Protein 3DCP (pdb70)

Foldseek 3Di:
DEAAAEEALQQLPFPNAHPLLVVLLLVVPHAEYEYAFADQDDPVLVFDDFDCCCRVRRGHVCVVVQLVSCVSCVVCVVRHRYWYHHAYEDDVPPLVVLLVVCVVCLVSGDAYHYDYAWDAFDRGIFGLPPDPVRNVRTAQVRQPHLLSSLVRLLVSVLCLLVDDSDPSRHQEELSRSSQLQAVVRPHAPPCNDPVNVSLLVSLVSSLVSLGAYEFEPCQCVRPRHNATRVHLVSLVSNVVSVHHYGYHQNHSYSVSRPPCVVVVVVSND/DEAAAEEALQQLPFPNAHPLLVVLLLVVPHAEYEYAFADQDDPVLVFDDFDCCCPVRGGHVCVVVQLVSVVSQVVCVVRHHYWYYHAYEDDVPCLVVLLVVCVVCLVSGDAYHYDHAWDAFDRGIFGLPPDPVSNCHTAQVRQPHLLSSLVRLLVSLLCLLVDDSDPSRHQEELSRSSQLQVPVRPHAVVVCDPVNCSLLVSLVSSVVSLGAYEFEPPLCPRVRRNATRVHPVSVVSSVVSVGHYHYHQNYSYSVSRPPCCVVPD/DEAAAEEALQQLPFPNAHPLLVVLLLVVPHAEYEYAFADADDPVLVFADFDCCCNVRVGHVCVVVQLVSVVSQVVCVVRHHYWYHHAYEDDVPVLVVLLVVCVVCLVSGDAYHYDHQWDAFPRGIFGLPPDPVSNCRTHQVRLPHLVSSLVRLLVSLLCLLVDPSDPSRHQEELSRSSQLQQQVRPHAVVPCDPVNVSLLVSLVSSVVVLGAYEFEPCSCVRPRHNATRVHPVSVVVSVVSVHHYHYHQNYSYSVSRPPPVVVD

Radius of gyration: 31.78 Å; Cα contacts (8 Å, |Δi|>4): 1553; chains: 3; bounding box: 77×90×57 Å

Nearest PDB structures (foldseek):
  3dcp-assembly2_B  TM=1.002E+00  e=7.958E-55  Listeria monocytogenes serotype 4b str. H7858
  2yxo-assembly1_B  TM=8.739E-01  e=1.696E-14  Thermus thermophilus
  4gyf-assembly1_A  TM=7.863E-01  e=5.001E-09  Lactococcus lactis subsp. lactis Il1403
  1pb0-assembly1_A  TM=6.782E-01  e=8.175E-05  Escherichia coli
  1vli-assembly1_A  TM=2.500E-01  e=3.550E-01  Bacillus subtilis

Solvent-accessible surface area: 33094 Å² total

CATH classification: 3.20.20.140

Structure (mmCIF, N/CA/C/O backbone):
data_3DCP
#
_entry.id   3DCP
#
_cell.length_a   191.278
_cell.length_b   191.278
_cell.length_c   48.051
_cell.angle_alpha   90.00
_cell.angle_beta   90.00
_cell.angle_gamma   120.00
#
_symmetry.space_group_name_H-M   'P 64'
#
loop_
_entity.id
_entity.type
_entity.pdbx_description
1 polymer Histidinol-phosphatase
2 non-polymer 'ZINC ION'
3 non-polymer 'FE (III) ION'
4 water water
#
loop_
_atom_site.group_PDB
_atom_site.id
_atom_site.type_symbol
_atom_site.label_atom_id
_atom_site.label_alt_id
_atom_site.label_comp_id
_atom_site.label_asym_id
_atom_site.label_entity_id
_atom_site.label_seq_id
_atom_site.pdbx_PDB_ins_code
_atom_site.Cartn_x
_atom_site.Cartn_y
_atom_site.Cartn_z
_atom_site.occupancy
_atom_site.B_iso_or_equiv
_atom_site.auth_seq_id
_atom_site.auth_comp_id
_atom_site.auth_asym_id
_atom_site.auth_atom_id
_atom_site.pdbx_PDB_model_num
ATOM 6 N N . LYS A 1 2 ? -43.418 57.657 38.596 1.00 34.84 2 LYS A N 1
ATOM 7 C CA . LYS A 1 2 ? -43.956 58.939 38.166 1.00 32.15 2 LYS A CA 1
ATOM 8 C C . LYS A 1 2 ? -45.432 58.763 37.827 1.00 29.78 2 LYS A C 1
ATOM 9 O O . LYS A 1 2 ? -45.783 58.072 36.873 1.00 28.95 2 LYS A O 1
ATOM 15 N N . ARG A 1 3 ? -46.294 59.397 38.614 1.00 27.55 3 ARG A N 1
ATOM 16 C CA . ARG A 1 3 ? -47.737 59.274 38.428 1.00 24.76 3 ARG A CA 1
ATOM 17 C C . ARG A 1 3 ? -48.481 60.606 38.323 1.00 23.58 3 ARG A C 1
ATOM 18 O O . ARG A 1 3 ? -48.152 61.564 39.027 1.00 23.54 3 ARG A O 1
ATOM 26 N N . ASP A 1 4 ? -49.489 60.651 37.453 1.00 21.36 4 ASP A N 1
ATOM 27 C CA . ASP A 1 4 ? -50.349 61.833 37.297 1.00 21.21 4 ASP A CA 1
ATOM 28 C C . ASP A 1 4 ? -51.779 61.354 37.579 1.00 20.57 4 ASP A C 1
ATOM 29 O O . ASP A 1 4 ? -52.336 60.529 36.850 1.00 20.68 4 ASP A O 1
ATOM 34 N N . GLY A 1 5 ? -52.367 61.850 38.657 1.00 20.40 5 GLY A N 1
ATOM 35 C CA . GLY A 1 5 ? -53.705 61.409 39.010 1.00 20.01 5 GLY A CA 1
ATOM 36 C C . GLY A 1 5 ? -54.821 62.363 38.638 1.00 20.02 5 GLY A C 1
ATOM 37 O O . GLY A 1 5 ? -55.908 62.305 39.214 1.00 20.91 5 GLY A O 1
ATOM 38 N N . HIS A 1 6 ? -54.584 63.237 37.669 1.00 19.73 6 HIS A N 1
ATOM 39 C CA . HIS A 1 6 ? -55.624 64.189 37.311 1.00 18.82 6 HIS A CA 1
ATOM 40 C C . HIS A 1 6 ? -55.457 64.720 35.893 1.00 19.13 6 HIS A C 1
ATOM 41 O O . HIS A 1 6 ? -54.725 65.681 35.662 1.00 18.07 6 HIS A O 1
ATOM 48 N N . THR A 1 7 ? -56.126 64.079 34.935 1.00 18.69 7 THR A N 1
ATOM 49 C CA . THR A 1 7 ? -56.060 64.524 33.544 1.00 19.68 7 THR A CA 1
ATOM 50 C C . THR A 1 7 ? -57.433 64.486 32.878 1.00 19.99 7 THR A C 1
ATOM 51 O O . THR A 1 7 ? -58.336 63.776 33.321 1.00 19.96 7 THR A O 1
ATOM 55 N N . HIS A 1 8 ? -57.578 65.246 31.801 1.00 20.50 8 HIS A N 1
ATOM 56 C CA . HIS A 1 8 ? -58.843 65.320 31.089 1.00 21.17 8 HIS A CA 1
ATOM 57 C C . HIS A 1 8 ? -58.718 64.908 29.625 1.00 21.62 8 HIS A C 1
ATOM 58 O O . HIS A 1 8 ? -57.622 64.609 29.152 1.00 20.75 8 HIS A O 1
ATOM 65 N N . THR A 1 9 ? -59.844 64.889 28.914 1.00 22.45 9 THR A N 1
ATOM 66 C CA . THR A 1 9 ? -59.865 64.419 27.533 1.00 23.50 9 THR A CA 1
ATOM 67 C C . THR A 1 9 ? -60.677 65.284 26.581 1.00 24.81 9 THR A C 1
ATOM 68 O O . THR A 1 9 ? -61.152 66.362 26.940 1.00 25.56 9 THR A O 1
ATOM 72 N N . GLU A 1 10 ? -60.854 64.776 25.363 1.00 25.86 10 GLU A N 1
ATOM 73 C CA . GLU A 1 10 ? -61.629 65.464 24.341 1.00 26.95 10 GLU A CA 1
ATOM 74 C C . GLU A 1 10 ? -63.112 65.482 24.720 1.00 27.63 10 GLU A C 1
ATOM 75 O O . GLU A 1 10 ? -63.914 66.177 24.093 1.00 27.20 10 GLU A O 1
ATOM 81 N N . PHE A 1 11 ? -63.469 64.710 25.743 1.00 28.15 11 PHE A N 1
ATOM 82 C CA . PHE A 1 11 ? -64.850 64.645 26.213 1.00 29.40 11 PHE A CA 1
ATOM 83 C C . PHE A 1 11 ? -65.169 65.811 27.149 1.00 30.59 11 PHE A C 1
ATOM 84 O O . PHE A 1 11 ? -66.269 65.897 27.691 1.00 31.46 11 PHE A O 1
ATOM 92 N N . CYS A 1 12 ? -64.198 66.702 27.336 1.00 30.83 12 CYS A N 1
ATOM 93 C CA . CYS A 1 12 ? -64.377 67.876 28.183 1.00 30.91 12 CYS A CA 1
ATOM 94 C C . CYS A 1 12 ? -64.749 69.059 27.296 1.00 30.93 12 CYS A C 1
ATOM 95 O O . CYS A 1 12 ? -63.955 69.504 26.473 1.00 30.92 12 CYS A O 1
ATOM 98 N N . PRO A 1 13 ? -65.964 69.596 27.467 1.00 31.17 13 PRO A N 1
ATOM 99 C CA . PRO A 1 13 ? -66.439 70.729 26.666 1.00 31.95 13 PRO A CA 1
ATOM 100 C C . PRO A 1 13 ? -65.546 71.967 26.680 1.00 32.57 13 PRO A C 1
ATOM 101 O O . PRO A 1 13 ? -65.465 72.678 25.685 1.00 33.04 13 PRO A O 1
ATOM 105 N N . HIS A 1 14 ? -64.881 72.231 27.800 1.00 33.02 14 HIS A N 1
ATOM 106 C CA . HIS A 1 14 ? -64.017 73.403 27.884 1.00 33.81 14 HIS A CA 1
ATOM 107 C C . HIS A 1 14 ? -62.537 73.078 27.732 1.00 34.20 14 HIS A C 1
ATOM 108 O O . HIS A 1 14 ? -61.681 73.927 27.991 1.00 33.50 14 HIS A O 1
ATOM 115 N N . GLY A 1 15 ? -62.232 71.846 27.335 1.00 33.93 15 GLY A N 1
ATOM 116 C CA . GLY A 1 15 ? -60.844 71.474 27.143 1.00 34.73 15 GLY A CA 1
ATOM 117 C C . GLY A 1 15 ? -60.325 71.976 25.808 1.00 35.34 15 GLY A C 1
ATOM 118 O O . GLY A 1 15 ? -61.019 72.691 25.084 1.00 35.68 15 GLY A O 1
ATOM 119 N N . THR A 1 16 ? -59.106 71.586 25.473 1.00 34.96 16 THR A N 1
ATOM 120 C CA . THR A 1 16 ? -58.490 71.992 24.222 1.00 35.46 16 THR A CA 1
ATOM 121 C C . THR A 1 16 ? -58.976 71.086 23.093 1.00 35.25 16 THR A C 1
ATOM 122 O O . THR A 1 16 ? -58.700 71.327 21.915 1.00 34.96 16 THR A O 1
ATOM 126 N N . HIS A 1 17 ? -59.697 70.038 23.474 1.00 34.98 17 HIS A N 1
ATOM 127 C CA . HIS A 1 17 ? -60.223 69.050 22.539 1.00 34.90 17 HIS A CA 1
ATOM 128 C C . HIS A 1 17 ? -59.154 68.156 21.921 1.00 34.06 17 HIS A C 1
ATOM 129 O O . HIS A 1 17 ? -59.437 67.406 20.985 1.00 34.16 17 HIS A O 1
ATOM 136 N N . ASP A 1 18 ? -57.927 68.229 22.438 1.00 32.37 18 ASP A N 1
ATOM 137 C CA . ASP A 1 18 ? -56.877 67.346 21.942 1.00 31.29 18 ASP A CA 1
ATOM 138 C C . ASP A 1 18 ? -57.343 65.923 22.234 1.00 30.50 18 ASP A C 1
ATOM 139 O O . ASP A 1 18 ? -58.133 65.692 23.152 1.00 30.14 18 ASP A O 1
ATOM 144 N N . ASP A 1 19 ? -56.835 64.969 21.468 1.00 29.97 19 ASP A N 1
ATOM 145 C CA . ASP A 1 19 ? -57.203 63.582 21.671 1.00 29.68 19 ASP A CA 1
ATOM 146 C C . ASP A 1 19 ? -56.405 63.016 22.842 1.00 28.58 19 ASP A C 1
ATOM 147 O O . ASP A 1 19 ? -55.196 63.227 22.944 1.00 28.17 19 ASP A O 1
ATOM 152 N N . VAL A 1 20 ? -57.092 62.296 23.722 1.00 27.29 20 VAL A N 1
ATOM 153 C CA . VAL A 1 20 ? -56.456 61.686 24.882 1.00 26.40 20 VAL A CA 1
ATOM 154 C C . VAL A 1 20 ? -55.247 60.844 24.486 1.00 26.04 20 VAL A C 1
ATOM 155 O O . VAL A 1 20 ? -54.262 60.773 25.223 1.00 24.98 20 VAL A O 1
ATOM 159 N N . GLU A 1 21 ? -55.316 60.205 23.324 1.00 25.64 21 GLU A N 1
ATOM 160 C CA . GLU A 1 21 ? -54.213 59.360 22.888 1.00 26.27 21 GLU A CA 1
ATOM 161 C C . GLU A 1 21 ? -52.922 60.148 22.729 1.00 25.89 21 GLU A C 1
ATOM 162 O O . GLU A 1 21 ? -51.849 59.673 23.086 1.00 24.75 21 GLU A O 1
ATOM 168 N N . GLU A 1 22 ? -53.033 61.359 22.199 1.00 26.58 22 GLU A N 1
ATOM 169 C CA . GLU A 1 22 ? -51.871 62.211 21.998 1.00 27.45 22 GLU A CA 1
ATOM 170 C C . GLU A 1 22 ? -51.333 62.659 23.354 1.00 26.54 22 GLU A C 1
ATOM 171 O O . GLU A 1 22 ? -50.129 62.878 23.521 1.00 25.22 22 GLU A O 1
ATOM 185 N N . VAL A 1 24 ? -51.592 60.800 26.090 1.00 24.57 24 VAL A N 1
ATOM 186 C CA . VAL A 1 24 ? -50.955 59.615 26.658 1.00 24.14 24 VAL A CA 1
ATOM 187 C C . VAL A 1 24 ? -49.558 59.408 26.071 1.00 24.13 24 VAL A C 1
ATOM 188 O O . VAL A 1 24 ? -48.620 59.057 26.792 1.00 23.58 24 VAL A O 1
ATOM 192 N N . LEU A 1 25 ? -49.417 59.620 24.765 1.00 23.82 25 LEU A N 1
ATOM 193 C CA . LEU A 1 25 ? -48.119 59.462 24.117 1.00 23.95 25 LEU A CA 1
ATOM 194 C C . LEU A 1 25 ? -47.120 60.454 24.708 1.00 24.01 25 LEU A C 1
ATOM 195 O O . LEU A 1 25 ? -45.952 60.122 24.938 1.00 24.46 25 LEU A O 1
ATOM 200 N N . LYS A 1 26 ? -47.584 61.672 24.967 1.00 24.19 26 LYS A N 1
ATOM 201 C CA . LYS A 1 26 ? -46.726 62.691 25.561 1.00 24.43 26 LYS A CA 1
ATOM 202 C C . LYS A 1 26 ? -46.343 62.284 26.982 1.00 24.04 26 LYS A C 1
ATOM 203 O O . LYS A 1 26 ? -45.199 62.469 27.401 1.00 25.04 26 LYS A O 1
ATOM 209 N N . ALA A 1 27 ? -47.298 61.735 27.728 1.00 23.91 27 ALA A N 1
ATOM 210 C CA . ALA A 1 27 ? -47.005 61.303 29.089 1.00 24.24 27 ALA A CA 1
ATOM 211 C C . ALA A 1 27 ? -45.944 60.205 29.074 1.00 24.98 27 ALA A C 1
ATOM 212 O O . ALA A 1 27 ? -45.070 60.164 29.937 1.00 24.85 27 ALA A O 1
ATOM 214 N N . ILE A 1 28 ? -46.030 59.305 28.100 1.00 26.29 28 ILE A N 1
ATOM 215 C CA . ILE A 1 28 ? -45.051 58.230 27.996 1.00 27.14 28 ILE A CA 1
ATOM 216 C C . ILE A 1 28 ? -43.690 58.839 27.668 1.00 28.52 28 ILE A C 1
ATOM 217 O O . ILE A 1 28 ? -42.675 58.450 28.233 1.00 28.52 28 ILE A O 1
ATOM 222 N N . GLU A 1 29 ? -43.683 59.811 26.765 1.00 30.20 29 GLU A N 1
ATOM 223 C CA . GLU A 1 29 ? -42.453 60.496 26.384 1.00 32.05 29 GLU A CA 1
ATOM 224 C C . GLU A 1 29 ? -41.795 61.097 27.628 1.00 32.33 29 GLU A C 1
ATOM 225 O O . GLU A 1 29 ? -40.566 61.104 27.752 1.00 32.72 29 GLU A O 1
ATOM 231 N N . LEU A 1 30 ? -42.615 61.602 28.549 1.00 32.15 30 LEU A N 1
ATOM 232 C CA . LEU A 1 30 ? -42.102 62.218 29.773 1.00 31.77 30 LEU A CA 1
ATOM 233 C C . LEU A 1 30 ? -41.890 61.245 30.934 1.00 31.74 30 LEU A C 1
ATOM 234 O O . LEU A 1 30 ? -41.790 61.659 32.093 1.00 31.25 30 LEU A O 1
ATOM 239 N N . ASP A 1 31 ? -41.835 59.955 30.614 1.00 31.32 31 ASP A N 1
ATOM 240 C CA . ASP A 1 31 ? -41.575 58.901 31.596 1.00 31.90 31 ASP A CA 1
ATOM 241 C C . ASP A 1 31 ? -42.587 58.632 32.712 1.00 30.97 31 ASP A C 1
ATOM 242 O O . ASP A 1 31 ? -42.227 58.105 33.764 1.00 30.42 31 ASP A O 1
ATOM 247 N N . PHE A 1 32 ? -43.846 58.988 32.502 1.00 30.11 32 PHE A N 1
ATOM 248 C CA . PHE A 1 32 ? -44.858 58.694 33.509 1.00 30.00 32 PHE A CA 1
ATOM 249 C C . PHE A 1 32 ? -45.162 57.201 33.416 1.00 30.02 32 PHE A C 1
ATOM 250 O O . PHE A 1 32 ? -45.183 56.647 32.322 1.00 29.57 32 PHE A O 1
ATOM 258 N N . ASP A 1 33 ? -45.380 56.542 34.547 1.00 30.14 33 ASP A N 1
ATOM 259 C CA . ASP A 1 33 ? -45.698 55.122 34.495 1.00 31.22 33 ASP A CA 1
ATOM 260 C C . ASP A 1 33 ? -47.094 54.812 35.023 1.00 30.44 33 ASP A C 1
ATOM 261 O O . ASP A 1 33 ? -47.541 53.670 34.982 1.00 29.71 33 ASP A O 1
ATOM 266 N N . GLU A 1 34 ? -47.780 55.838 35.515 1.00 29.18 34 GLU A N 1
ATOM 267 C CA . GLU A 1 34 ? -49.142 55.682 36.016 1.00 28.10 34 GLU A CA 1
ATOM 268 C C . GLU A 1 34 ? -49.890 56.947 35.613 1.00 27.02 34 GLU A C 1
ATOM 269 O O . GLU A 1 34 ? -49.395 58.059 35.800 1.00 25.67 34 GLU A O 1
ATOM 275 N N . TYR A 1 35 ? -51.083 56.773 35.059 1.00 25.86 35 TYR A N 1
ATOM 276 C CA . TYR A 1 35 ? -51.839 57.898 34.529 1.00 25.06 35 TYR A CA 1
ATOM 277 C C . TYR A 1 35 ? -53.343 57.719 34.725 1.00 24.72 35 TYR A C 1
ATOM 278 O O . TYR A 1 35 ? -53.910 56.700 34.324 1.00 25.22 35 TYR A O 1
ATOM 287 N N . SER A 1 36 ? -53.989 58.711 35.333 1.00 23.42 36 SER A N 1
ATOM 288 C CA . SER A 1 36 ? -55.429 58.636 35.564 1.00 22.40 36 SER A CA 1
ATOM 289 C C . SER A 1 36 ? -56.245 59.625 34.736 1.00 21.69 36 SER A C 1
ATOM 290 O O . SER A 1 36 ? -55.979 60.832 34.715 1.00 20.94 36 SER A O 1
ATOM 293 N N . ILE A 1 37 ? -57.254 59.079 34.068 1.00 21.44 37 ILE A N 1
ATOM 294 C CA . ILE A 1 37 ? -58.184 59.846 33.259 1.00 21.23 37 ILE A CA 1
ATOM 295 C C . ILE A 1 37 ? -59.431 60.036 34.126 1.00 21.25 37 ILE A C 1
ATOM 296 O O . ILE A 1 37 ? -60.207 59.100 34.346 1.00 20.39 37 ILE A O 1
ATOM 301 N N . VAL A 1 38 ? -59.598 61.246 34.642 1.00 20.50 38 VAL A N 1
ATOM 302 C CA . VAL A 1 38 ? -60.724 61.551 35.497 1.00 20.76 38 VAL A CA 1
ATOM 303 C C . VAL A 1 38 ? -61.510 62.706 34.897 1.00 20.95 38 VAL A C 1
ATOM 304 O O . VAL A 1 38 ? -61.434 63.849 35.352 1.00 19.92 38 VAL A O 1
ATOM 308 N N . GLU A 1 39 ? -62.260 62.395 33.850 1.00 20.59 39 GLU A N 1
ATOM 309 C CA . GLU A 1 39 ? -63.044 63.404 33.175 1.00 20.51 39 GLU A CA 1
ATOM 310 C C . GLU A 1 39 ? -64.187 63.905 34.058 1.00 20.57 39 GLU A C 1
ATOM 311 O O . GLU A 1 39 ? -64.632 63.210 34.973 1.00 19.13 39 GLU A O 1
ATOM 317 N N . HIS A 1 40 ? -64.653 65.116 33.785 1.00 20.21 40 HIS A N 1
ATOM 318 C CA . HIS A 1 40 ? -65.754 65.690 34.541 1.00 21.66 40 HIS A CA 1
ATOM 319 C C . HIS A 1 40 ? -67.039 64.883 34.416 1.00 22.37 40 HIS A C 1
ATOM 320 O O . HIS A 1 40 ? -67.516 64.614 33.313 1.00 21.99 40 HIS A O 1
ATOM 327 N N . ALA A 1 41 ? -67.608 64.515 35.558 1.00 22.98 41 ALA A N 1
ATOM 328 C CA . ALA A 1 41 ? -68.857 63.768 35.564 1.00 22.94 41 ALA A CA 1
ATOM 329 C C . ALA A 1 41 ? -70.006 64.711 35.218 1.00 23.59 41 ALA A C 1
ATOM 330 O O . ALA A 1 41 ? -69.978 65.887 35.571 1.00 22.65 41 ALA A O 1
ATOM 332 N N . PRO A 1 42 ? -71.026 64.207 34.507 1.00 23.42 42 PRO A N 1
ATOM 333 C CA . PRO A 1 42 ? -72.173 65.037 34.134 1.00 24.19 42 PRO A CA 1
ATOM 334 C C . PRO A 1 42 ? -72.829 65.664 35.371 1.00 24.64 42 PRO A C 1
ATOM 335 O O . PRO A 1 42 ? -72.934 65.028 36.416 1.00 23.90 42 PRO A O 1
ATOM 339 N N . LEU A 1 43 ? -73.243 66.921 35.257 1.00 25.51 43 LEU A N 1
ATOM 340 C CA . LEU A 1 43 ? -73.883 67.598 36.377 1.00 26.96 43 LEU A CA 1
ATOM 341 C C . LEU A 1 43 ? -75.335 67.163 36.491 1.00 28.22 43 LEU A C 1
ATOM 342 O O . LEU A 1 43 ? -75.897 66.591 35.556 1.00 28.90 43 LEU A O 1
ATOM 347 N N . SER A 1 44 ? -75.936 67.427 37.645 1.00 28.80 44 SER A N 1
ATOM 348 C CA . SER A 1 44 ? -77.341 67.107 37.861 1.00 29.00 44 SER A CA 1
ATOM 349 C C . SER A 1 44 ? -78.213 68.085 37.072 1.00 29.41 44 SER A C 1
ATOM 350 O O . SER A 1 44 ? -77.995 69.295 37.120 1.00 28.95 44 SER A O 1
ATOM 353 N N . SER A 1 45 ? -79.187 67.560 36.332 1.00 30.08 45 SER A N 1
ATOM 354 C CA . SER A 1 45 ? -80.086 68.409 35.549 1.00 31.04 45 SER A CA 1
ATOM 355 C C . SER A 1 45 ? -80.826 69.371 36.479 1.00 30.91 45 SER A C 1
ATOM 356 O O . SER A 1 45 ? -81.083 70.522 36.124 1.00 31.11 45 SER A O 1
ATOM 359 N N . GLU A 1 46 ? -81.162 68.886 37.671 1.00 31.63 46 GLU A N 1
ATOM 360 C CA . GLU A 1 46 ? -81.838 69.695 38.678 1.00 32.62 46 GLU A CA 1
ATOM 361 C C . GLU A 1 46 ? -80.904 70.839 39.071 1.00 30.98 46 GLU A C 1
ATOM 362 O O . GLU A 1 46 ? -81.297 72.008 39.097 1.00 31.11 46 GLU A O 1
ATOM 368 N N . PHE A 1 47 ? -79.658 70.487 39.369 1.00 29.51 47 PHE A N 1
ATOM 369 C CA . PHE A 1 47 ? -78.662 71.470 39.763 1.00 28.79 47 PHE A CA 1
ATOM 370 C C . PHE A 1 47 ? -78.540 72.592 38.727 1.00 28.91 47 PHE A C 1
ATOM 371 O O . PHE A 1 47 ? -78.476 73.775 39.073 1.00 27.76 47 PHE A O 1
ATOM 387 N N . LYS A 1 49 ? -80.647 73.887 36.861 1.00 30.63 49 LYS A N 1
ATOM 388 C CA . LYS A 1 49 ? -81.781 74.810 36.797 1.00 30.68 49 LYS A CA 1
ATOM 389 C C . LYS A 1 49 ? -81.645 75.884 37.869 1.00 30.06 49 LYS A C 1
ATOM 390 O O . LYS A 1 49 ? -82.354 76.889 37.846 1.00 30.35 49 LYS A O 1
ATOM 396 N N . ASN A 1 50 ? -80.747 75.655 38.821 1.00 29.50 50 ASN A N 1
ATOM 397 C CA . ASN A 1 50 ? -80.582 76.567 39.945 1.00 28.40 50 ASN A CA 1
ATOM 398 C C . ASN A 1 50 ? -79.263 77.329 39.983 1.00 27.09 50 ASN A C 1
ATOM 399 O O . ASN A 1 50 ? -78.736 77.628 41.058 1.00 26.43 50 ASN A O 1
ATOM 404 N N . THR A 1 51 ? -78.738 77.657 38.811 1.00 26.46 51 THR A N 1
ATOM 405 C CA . THR A 1 51 ? -77.482 78.388 38.744 1.00 25.47 51 THR A CA 1
ATOM 406 C C . THR A 1 51 ? -77.699 79.787 38.200 1.00 24.84 51 THR A C 1
ATOM 407 O O . THR A 1 51 ? -78.731 80.082 37.588 1.00 25.03 51 THR A O 1
ATOM 411 N N . ALA A 1 52 ? -76.718 80.646 38.450 1.00 23.07 52 ALA A N 1
ATOM 412 C CA . ALA A 1 52 ? -76.724 82.015 37.969 1.00 22.30 52 ALA A CA 1
ATOM 413 C C . ALA A 1 52 ? -75.328 82.241 37.406 1.00 22.50 52 ALA A C 1
ATOM 414 O O . ALA A 1 52 ? -74.559 81.291 37.265 1.00 21.51 52 ALA A O 1
ATOM 416 N N . GLY A 1 53 ? -74.994 83.482 37.077 1.00 22.05 53 GLY A N 1
ATOM 417 C CA . GLY A 1 53 ? -73.672 83.745 36.533 1.00 22.44 53 GLY A CA 1
ATOM 418 C C . GLY A 1 53 ? -73.540 83.293 35.088 1.00 23.27 53 GLY A C 1
ATOM 419 O O . GLY A 1 53 ? -74.504 82.822 34.480 1.00 22.19 53 GLY A O 1
ATOM 420 N N . ASP A 1 54 ? -72.341 83.419 34.536 1.00 23.60 54 ASP A N 1
ATOM 421 C CA . ASP A 1 54 ? -72.114 83.044 33.150 1.00 24.77 54 ASP A CA 1
ATOM 422 C C . ASP A 1 54 ? -72.572 81.624 32.869 1.00 24.63 54 ASP A C 1
ATOM 423 O O . ASP A 1 54 ? -72.065 80.671 33.459 1.00 24.33 54 ASP A O 1
ATOM 428 N N . LYS A 1 55 ? -73.537 81.493 31.961 1.00 24.74 55 LYS A N 1
ATOM 429 C CA . LYS A 1 55 ? -74.081 80.191 31.600 1.00 24.76 55 LYS A CA 1
ATOM 430 C C . LYS A 1 55 ? -73.015 79.247 31.055 1.00 24.59 55 LYS A C 1
ATOM 431 O O . LYS A 1 55 ? -73.108 78.034 31.229 1.00 23.72 55 LYS A O 1
ATOM 437 N N . GLU A 1 56 ? -72.009 79.800 30.391 1.00 24.17 56 GLU A N 1
ATOM 438 C CA . GLU A 1 56 ? -70.941 78.977 29.837 1.00 26.31 56 GLU A CA 1
ATOM 439 C C . GLU A 1 56 ? -70.286 78.133 30.930 1.00 25.51 56 GLU A C 1
ATOM 440 O O . GLU A 1 56 ? -69.854 77.007 30.680 1.00 24.60 56 GLU A O 1
ATOM 446 N N . ALA A 1 57 ? -70.230 78.675 32.144 1.00 24.72 57 ALA A N 1
ATOM 447 C CA . ALA A 1 57 ? -69.634 77.952 33.263 1.00 25.38 57 ALA A CA 1
ATOM 448 C C . ALA A 1 57 ? -70.377 76.648 33.540 1.00 25.69 57 ALA A C 1
ATOM 449 O O . ALA A 1 57 ? -69.804 75.700 34.077 1.00 25.84 57 ALA A O 1
ATOM 451 N N . VAL A 1 58 ? -71.656 76.610 33.167 1.00 25.09 58 VAL A N 1
ATOM 452 C CA . VAL A 1 58 ? -72.499 75.441 33.398 1.00 25.05 58 VAL A CA 1
ATOM 453 C C . VAL A 1 58 ? -72.640 74.548 32.163 1.00 26.08 58 VAL A C 1
ATOM 454 O O . VAL A 1 58 ? -72.432 73.337 32.236 1.00 26.41 58 VAL A O 1
ATOM 458 N N . THR A 1 59 ? -73.010 75.148 31.034 1.00 26.31 59 THR A N 1
ATOM 459 C CA . THR A 1 59 ? -73.187 74.397 29.796 1.00 26.70 59 THR A CA 1
ATOM 460 C C . THR A 1 59 ? -71.885 73.716 29.387 1.00 27.39 59 THR A C 1
ATOM 461 O O . THR A 1 59 ? -71.882 72.632 28.808 1.00 27.63 59 THR A O 1
ATOM 465 N N . THR A 1 60 ? -70.779 74.371 29.709 1.00 28.11 60 THR A N 1
ATOM 466 C CA . THR A 1 60 ? -69.448 73.899 29.356 1.00 29.36 60 THR A CA 1
ATOM 467 C C . THR A 1 60 ? -68.777 73.035 30.441 1.00 29.49 60 THR A C 1
ATOM 468 O O . THR A 1 60 ? -67.743 72.405 30.194 1.00 29.27 60 THR A O 1
ATOM 472 N N . ALA A 1 61 ? -69.394 72.979 31.620 1.00 30.12 61 ALA A N 1
ATOM 473 C CA . ALA A 1 61 ? -68.854 72.233 32.757 1.00 30.71 61 ALA A CA 1
ATOM 474 C C . ALA A 1 61 ? -68.428 70.796 32.466 1.00 30.79 61 ALA A C 1
ATOM 475 O O . ALA A 1 61 ? -67.312 70.405 32.801 1.00 30.40 61 ALA A O 1
ATOM 477 N N . SER A 1 62 ? -69.304 70.003 31.860 1.00 31.36 62 SER A N 1
ATOM 478 C CA . SER A 1 62 ? -68.957 68.615 31.578 1.00 32.61 62 SER A CA 1
ATOM 479 C C . SER A 1 62 ? -69.802 67.992 30.482 1.00 33.33 62 SER A C 1
ATOM 480 O O . SER A 1 62 ? -70.727 68.612 29.965 1.00 32.97 62 SER A O 1
ATOM 491 N N . ALA A 1 64 ? -72.402 65.166 28.624 1.00 35.19 64 ALA A N 1
ATOM 492 C CA . ALA A 1 64 ? -73.770 64.758 28.907 1.00 35.41 64 ALA A CA 1
ATOM 493 C C . ALA A 1 64 ? -73.811 63.290 29.314 1.00 35.39 64 ALA A C 1
ATOM 494 O O . ALA A 1 64 ? -72.904 62.524 28.995 1.00 35.33 64 ALA A O 1
ATOM 504 N N . SER A 1 66 ? -75.518 60.981 28.140 1.00 34.02 66 SER A N 1
ATOM 505 C CA . SER A 1 66 ? -75.504 60.146 26.948 1.00 33.69 66 SER A CA 1
ATOM 506 C C . SER A 1 66 ? -74.090 59.877 26.423 1.00 33.50 66 SER A C 1
ATOM 507 O O . SER A 1 66 ? -73.862 58.881 25.739 1.00 33.75 66 SER A O 1
ATOM 510 N N . ASP A 1 67 ? -73.135 60.748 26.743 1.00 33.09 67 ASP A N 1
ATOM 511 C CA . ASP A 1 67 ? -71.764 60.548 26.273 1.00 32.70 67 ASP A CA 1
ATOM 512 C C . ASP A 1 67 ? -70.999 59.491 27.070 1.00 31.58 67 ASP A C 1
ATOM 513 O O . ASP A 1 67 ? -69.948 59.021 26.634 1.00 31.42 67 ASP A O 1
ATOM 518 N N . LEU A 1 68 ? -71.521 59.129 28.238 1.00 30.34 68 LEU A N 1
ATOM 519 C CA . LEU A 1 68 ? -70.865 58.159 29.110 1.00 29.88 68 LEU A CA 1
ATOM 520 C C . LEU A 1 68 ? -70.428 56.858 28.440 1.00 29.09 68 LEU A C 1
ATOM 521 O O . LEU A 1 68 ? -69.273 56.461 28.560 1.00 28.49 68 LEU A O 1
ATOM 526 N N . PRO A 1 69 ? -71.346 56.169 27.742 1.00 28.50 69 PRO A N 1
ATOM 527 C CA . PRO A 1 69 ? -70.975 54.913 27.080 1.00 28.02 69 PRO A CA 1
ATOM 528 C C . PRO A 1 69 ? -69.770 55.077 26.161 1.00 27.51 69 PRO A C 1
ATOM 529 O O . PRO A 1 69 ? -68.877 54.233 26.140 1.00 26.50 69 PRO A O 1
ATOM 533 N N . TYR A 1 70 ? -69.745 56.183 25.427 1.00 27.64 70 TYR A N 1
ATOM 534 C CA . TYR A 1 70 ? -68.661 56.490 24.499 1.00 28.69 70 TYR A CA 1
ATOM 535 C C . TYR A 1 70 ? -67.365 56.836 25.235 1.00 27.60 70 TYR A C 1
ATOM 536 O O . TYR A 1 70 ? -66.276 56.456 24.798 1.00 27.78 70 TYR A O 1
ATOM 545 N N . TYR A 1 71 ? -67.488 57.550 26.351 1.00 26.10 71 TYR A N 1
ATOM 546 C CA . TYR A 1 71 ? -66.322 57.913 27.154 1.00 24.77 71 TYR A CA 1
ATOM 547 C C . TYR A 1 71 ? -65.597 56.661 27.625 1.00 23.68 71 TYR A C 1
ATOM 548 O O . TYR A 1 71 ? -64.400 56.506 27.394 1.00 23.14 71 TYR A O 1
ATOM 557 N N . PHE A 1 72 ? -66.323 55.767 28.286 1.00 23.15 72 PHE A N 1
ATOM 558 C CA . PHE A 1 72 ? -65.717 54.539 28.780 1.00 23.21 72 PHE A CA 1
ATOM 559 C C . PHE A 1 72 ? -65.137 53.701 27.649 1.00 23.50 72 PHE A C 1
ATOM 560 O O . PHE A 1 72 ? -64.045 53.156 27.771 1.00 25.00 72 PHE A O 1
ATOM 568 N N . LYS A 1 73 ? -65.862 53.599 26.542 1.00 24.15 73 LYS A N 1
ATOM 569 C CA . LYS A 1 73 ? -65.361 52.818 25.422 1.00 24.59 73 LYS A CA 1
ATOM 570 C C . LYS A 1 73 ? -63.995 53.333 24.966 1.00 23.91 73 LYS A C 1
ATOM 571 O O . LYS A 1 73 ? -63.037 52.564 24.865 1.00 24.00 73 LYS A O 1
ATOM 577 N N . LYS A 1 74 ? -63.911 54.635 24.699 1.00 24.19 74 LYS A N 1
ATOM 578 C CA . LYS A 1 74 ? -62.668 55.250 24.237 1.00 23.56 74 LYS A CA 1
ATOM 579 C C . LYS A 1 74 ? -61.527 55.071 25.237 1.00 23.57 74 LYS A C 1
ATOM 580 O O . LYS A 1 74 ? -60.443 54.622 24.871 1.00 22.65 74 LYS A O 1
ATOM 594 N N . ASN A 1 76 ? -61.251 52.910 27.748 1.00 24.33 76 ASN A N 1
ATOM 595 C CA . ASN A 1 76 ? -60.872 51.511 27.937 1.00 24.45 76 ASN A CA 1
ATOM 596 C C . ASN A 1 76 ? -60.013 51.055 26.762 1.00 23.97 76 ASN A C 1
ATOM 597 O O . ASN A 1 76 ? -59.149 50.197 26.909 1.00 24.19 76 ASN A O 1
ATOM 602 N N . HIS A 1 77 ? -60.238 51.649 25.597 1.00 23.53 77 HIS A N 1
ATOM 603 C CA . HIS A 1 77 ? -59.442 51.319 24.419 1.00 23.17 77 HIS A CA 1
ATOM 604 C C . HIS A 1 77 ? -58.002 51.821 24.592 1.00 23.55 77 HIS A C 1
ATOM 605 O O . HIS A 1 77 ? -57.038 51.103 24.324 1.00 22.15 77 HIS A O 1
ATOM 612 N N . ILE A 1 78 ? -57.867 53.059 25.053 1.00 23.85 78 ILE A N 1
ATOM 613 C CA . ILE A 1 78 ? -56.552 53.654 25.265 1.00 24.32 78 ILE A CA 1
ATOM 614 C C . ILE A 1 78 ? -55.810 52.937 26.397 1.00 23.95 78 ILE A C 1
ATOM 615 O O . ILE A 1 78 ? -54.599 52.746 26.333 1.00 24.06 78 ILE A O 1
ATOM 620 N N . LYS A 1 79 ? -56.542 52.527 27.426 1.00 24.57 79 LYS A N 1
ATOM 621 C CA . LYS A 1 79 ? -55.948 51.819 28.558 1.00 24.11 79 LYS A CA 1
ATOM 622 C C . LYS A 1 79 ? -55.213 50.558 28.103 1.00 24.57 79 LYS A C 1
ATOM 623 O O . LYS A 1 79 ? -54.043 50.348 28.445 1.00 24.32 79 LYS A O 1
ATOM 629 N N . LYS A 1 80 ? -55.908 49.722 27.336 1.00 24.07 80 LYS A N 1
ATOM 630 C CA . LYS A 1 80 ? -55.333 48.473 26.842 1.00 24.89 80 LYS A CA 1
ATOM 631 C C . LYS A 1 80 ? -54.238 48.703 25.803 1.00 24.53 80 LYS A C 1
ATOM 632 O O . LYS A 1 80 ? -53.194 48.040 25.816 1.00 23.22 80 LYS A O 1
ATOM 638 N N . LYS A 1 81 ? -54.479 49.643 24.898 1.00 24.75 81 LYS A N 1
ATOM 639 C CA . LYS A 1 81 ? -53.513 49.925 23.847 1.00 25.41 81 LYS A CA 1
ATOM 640 C C . LYS A 1 81 ? -52.137 50.280 24.398 1.00 26.43 81 LYS A C 1
ATOM 641 O O . LYS A 1 81 ? -51.121 49.874 23.840 1.00 26.90 81 LYS A O 1
ATOM 647 N N . TYR A 1 82 ? -52.102 51.021 25.502 1.00 27.24 82 TYR A N 1
ATOM 648 C CA . TYR A 1 82 ? -50.826 51.448 26.080 1.00 27.54 82 TYR A CA 1
ATOM 649 C C . TYR A 1 82 ? -50.454 50.809 27.409 1.00 28.50 82 TYR A C 1
ATOM 650 O O . TYR A 1 82 ? -49.506 51.244 28.054 1.00 28.23 82 TYR A O 1
ATOM 659 N N . ALA A 1 83 ? -51.187 49.774 27.813 1.00 30.29 83 ALA A N 1
ATOM 660 C CA . ALA A 1 83 ? -50.918 49.099 29.082 1.00 32.50 83 ALA A CA 1
ATOM 661 C C . ALA A 1 83 ? -49.448 48.715 29.209 1.00 34.26 83 ALA A C 1
ATOM 662 O O . ALA A 1 83 ? -48.900 48.664 30.308 1.00 35.07 83 ALA A O 1
ATOM 664 N N . SER A 1 84 ? -48.817 48.452 28.071 1.00 35.36 84 SER A N 1
ATOM 665 C CA . SER A 1 84 ? -47.416 48.058 28.027 1.00 36.02 84 SER A CA 1
ATOM 666 C C . SER A 1 84 ? -46.467 49.172 28.468 1.00 35.72 84 SER A C 1
ATOM 667 O O . SER A 1 84 ? -45.426 48.900 29.061 1.00 36.03 84 SER A O 1
ATOM 670 N N . ASP A 1 85 ? -46.830 50.421 28.186 1.00 35.44 85 ASP A N 1
ATOM 671 C CA . ASP A 1 85 ? -45.986 51.562 28.551 1.00 35.00 85 ASP A CA 1
ATOM 672 C C . ASP A 1 85 ? -46.506 52.359 29.753 1.00 34.06 85 ASP A C 1
ATOM 673 O O . ASP A 1 85 ? -45.741 53.051 30.424 1.00 33.30 85 ASP A O 1
ATOM 678 N N . LEU A 1 86 ? -47.807 52.270 30.013 1.00 32.94 86 LEU A N 1
ATOM 679 C CA . LEU A 1 86 ? -48.422 53.042 31.091 1.00 32.23 86 LEU A CA 1
ATOM 680 C C . LEU A 1 86 ? -49.584 52.338 31.769 1.00 31.05 86 LEU A C 1
ATOM 681 O O . LEU A 1 86 ? -50.409 51.711 31.105 1.00 31.21 86 LEU A O 1
ATOM 686 N N . LEU A 1 87 ? -49.656 52.460 33.091 1.00 29.33 87 LEU A N 1
ATOM 687 C CA . LEU A 1 87 ? -50.786 51.916 33.826 1.00 28.10 87 LEU A CA 1
ATOM 688 C C . LEU A 1 87 ? -51.818 53.048 33.836 1.00 27.27 87 LEU A C 1
ATOM 689 O O . LEU A 1 87 ? -51.617 54.088 34.461 1.00 25.68 87 LEU A O 1
ATOM 694 N N . ILE A 1 88 ? -52.905 52.854 33.105 1.00 25.70 88 ILE A N 1
ATOM 695 C CA . ILE A 1 88 ? -53.937 53.875 33.027 1.00 25.45 88 ILE A CA 1
ATOM 696 C C . ILE A 1 88 ? -55.158 53.544 33.867 1.00 25.10 88 ILE A C 1
ATOM 697 O O . ILE A 1 88 ? -55.681 52.436 33.810 1.00 25.09 88 ILE A O 1
ATOM 702 N N . HIS A 1 89 ? -55.595 54.513 34.661 1.00 24.28 89 HIS A N 1
ATOM 703 C CA . HIS A 1 89 ? -56.783 54.350 35.487 1.00 23.74 89 HIS A CA 1
ATOM 704 C C . HIS A 1 89 ? -57.884 55.175 34.837 1.00 23.39 89 HIS A C 1
ATOM 705 O O . HIS A 1 89 ? -57.611 56.207 34.224 1.00 24.14 89 HIS A O 1
ATOM 712 N N . ILE A 1 90 ? -59.123 54.724 34.967 1.00 23.20 90 ILE A N 1
ATOM 713 C CA . ILE A 1 90 ? -60.250 55.434 34.382 1.00 22.56 90 ILE A CA 1
ATOM 714 C C . ILE A 1 90 ? -61.267 55.797 35.461 1.00 21.66 90 ILE A C 1
ATOM 715 O O . ILE A 1 90 ? -61.693 54.943 36.231 1.00 20.42 90 ILE A O 1
ATOM 720 N N . GLY A 1 91 ? -61.649 57.070 35.517 1.00 21.72 91 GLY A N 1
ATOM 721 C CA . GLY A 1 91 ? -62.617 57.506 36.510 1.00 20.36 91 GLY A CA 1
ATOM 722 C C . GLY A 1 91 ? -63.188 58.873 36.200 1.00 20.72 91 GLY A C 1
ATOM 723 O O . GLY A 1 91 ? -63.226 59.292 35.040 1.00 20.98 91 GLY A O 1
ATOM 724 N N . PHE A 1 92 ? -63.628 59.576 37.236 1.00 19.43 92 PHE A N 1
ATOM 725 C CA . PHE A 1 92 ? -64.209 60.895 37.051 1.00 19.08 92 PHE A CA 1
ATOM 726 C C . PHE A 1 92 ? -63.730 61.900 38.073 1.00 18.60 92 PHE A C 1
ATOM 727 O O . PHE A 1 92 ? -63.367 61.546 39.197 1.00 17.59 92 PHE A O 1
ATOM 735 N N . GLU A 1 93 ? -63.732 63.165 37.668 1.00 18.44 93 GLU A N 1
ATOM 736 C CA . GLU A 1 93 ? -63.485 64.226 38.623 1.00 18.28 93 GLU A CA 1
ATOM 737 C C . GLU A 1 93 ? -64.940 64.507 38.991 1.00 18.74 93 GLU A C 1
ATOM 738 O O . GLU A 1 93 ? -65.684 65.097 38.210 1.00 19.05 93 GLU A O 1
ATOM 744 N N . VAL A 1 94 ? -65.356 64.021 40.148 1.00 19.40 94 VAL A N 1
ATOM 745 C CA . VAL A 1 94 ? -66.735 64.187 40.571 1.00 19.18 94 VAL A CA 1
ATOM 746 C C . VAL A 1 94 ? -66.989 65.490 41.298 1.00 19.64 94 VAL A C 1
ATOM 747 O O . VAL A 1 94 ? -66.314 65.812 42.269 1.00 19.27 94 VAL A O 1
ATOM 751 N N . ASP A 1 95 ? -67.974 66.238 40.811 1.00 20.47 95 ASP A N 1
ATOM 752 C CA . ASP A 1 95 ? -68.356 67.506 41.420 1.00 21.20 95 ASP A CA 1
ATOM 753 C C . ASP A 1 95 ? -69.125 67.267 42.709 1.00 21.48 95 ASP A C 1
ATOM 754 O O . ASP A 1 95 ? -70.112 66.519 42.716 1.00 21.61 95 ASP A O 1
ATOM 759 N N . TYR A 1 96 ? -68.670 67.870 43.801 1.00 21.06 96 TYR A N 1
ATOM 760 C CA . TYR A 1 96 ? -69.435 67.773 45.032 1.00 21.65 96 TYR A CA 1
ATOM 761 C C . TYR A 1 96 ? -70.474 68.889 44.904 1.00 22.40 96 TYR A C 1
ATOM 762 O O . TYR A 1 96 ? -70.139 70.072 44.894 1.00 21.91 96 TYR A O 1
ATOM 771 N N . LEU A 1 97 ? -71.731 68.508 44.740 1.00 23.22 97 LEU A N 1
ATOM 772 C CA . LEU A 1 97 ? -72.791 69.489 44.593 1.00 23.65 97 LEU A CA 1
ATOM 773 C C . LEU A 1 97 ? -73.547 69.630 45.904 1.00 23.48 97 LEU A C 1
ATOM 774 O O . LEU A 1 97 ? -74.306 68.747 46.300 1.00 22.43 97 LEU A O 1
ATOM 779 N N . ILE A 1 98 ? -73.309 70.746 46.580 1.00 23.89 98 ILE A N 1
ATOM 780 C CA . ILE A 1 98 ? -73.942 71.029 47.861 1.00 25.04 98 ILE A CA 1
ATOM 781 C C . ILE A 1 98 ? -75.467 70.973 47.768 1.00 25.55 98 ILE A C 1
ATOM 782 O O . ILE A 1 98 ? -76.082 71.722 47.010 1.00 24.78 98 ILE A O 1
ATOM 787 N N . GLY A 1 99 ? -76.064 70.062 48.533 1.00 25.76 99 GLY A N 1
ATOM 788 C CA . GLY A 1 99 ? -77.507 69.920 48.536 1.00 26.48 99 GLY A CA 1
ATOM 789 C C . GLY A 1 99 ? -78.005 68.878 47.556 1.00 27.11 99 GLY A C 1
ATOM 790 O O . GLY A 1 99 ? -79.205 68.622 47.475 1.00 28.11 99 GLY A O 1
ATOM 791 N N . TYR A 1 100 ? -77.090 68.268 46.810 1.00 27.06 100 TYR A N 1
ATOM 792 C CA . TYR A 1 100 ? -77.471 67.260 45.830 1.00 26.88 100 TYR A CA 1
ATOM 793 C C . TYR A 1 100 ? -76.737 65.938 46.021 1.00 26.77 100 TYR A C 1
ATOM 794 O O . TYR A 1 100 ? -76.454 65.241 45.045 1.00 26.45 100 TYR A O 1
ATOM 803 N N . GLU A 1 101 ? -76.440 65.586 47.270 1.00 26.77 101 GLU A N 1
ATOM 804 C CA . GLU A 1 101 ? -75.725 64.342 47.548 1.00 27.51 101 GLU A CA 1
ATOM 805 C C . GLU A 1 101 ? -76.450 63.107 47.017 1.00 27.09 101 GLU A C 1
ATOM 806 O O . GLU A 1 101 ? -75.805 62.157 46.583 1.00 26.39 101 GLU A O 1
ATOM 812 N N . ASP A 1 102 ? -77.782 63.107 47.053 1.00 27.04 102 ASP A N 1
ATOM 813 C CA . ASP A 1 102 ? -78.530 61.958 46.550 1.00 28.24 102 ASP A CA 1
ATOM 814 C C . ASP A 1 102 ? -78.176 61.698 45.089 1.00 27.01 102 ASP A C 1
ATOM 815 O O . ASP A 1 102 ? -77.870 60.568 44.711 1.00 27.01 102 ASP A O 1
ATOM 820 N N . PHE A 1 103 ? -78.221 62.744 44.267 1.00 26.57 103 PHE A N 1
ATOM 821 C CA . PHE A 1 103 ? -77.888 62.611 42.851 1.00 25.89 103 PHE A CA 1
ATOM 822 C C . PHE A 1 103 ? -76.499 62.006 42.681 1.00 25.29 103 PHE A C 1
ATOM 823 O O . PHE A 1 103 ? -76.314 61.024 41.961 1.00 24.73 103 PHE A O 1
ATOM 831 N N . THR A 1 104 ? -75.525 62.618 43.344 1.00 24.52 104 THR A N 1
ATOM 832 C CA . THR A 1 104 ? -74.138 62.184 43.257 1.00 24.46 104 THR A CA 1
ATOM 833 C C . THR A 1 104 ? -73.958 60.740 43.710 1.00 24.86 104 THR A C 1
ATOM 834 O O . THR A 1 104 ? -73.264 59.957 43.064 1.00 23.72 104 THR A O 1
ATOM 838 N N . ARG A 1 105 ? -74.591 60.392 44.822 1.00 25.45 105 ARG A N 1
ATOM 839 C CA . ARG A 1 105 ? -74.510 59.039 45.350 1.00 26.91 105 ARG A CA 1
ATOM 840 C C . ARG A 1 105 ? -75.113 58.049 44.350 1.00 26.97 105 ARG A C 1
ATOM 841 O O . ARG A 1 105 ? -74.550 56.979 44.125 1.00 27.03 105 ARG A O 1
ATOM 849 N N . ASP A 1 106 ? -76.241 58.406 43.737 1.00 27.32 106 ASP A N 1
ATOM 850 C CA . ASP A 1 106 ? -76.860 57.520 42.755 1.00 27.70 106 ASP A CA 1
ATOM 851 C C . ASP A 1 106 ? -75.931 57.368 41.554 1.00 27.04 106 ASP A C 1
ATOM 852 O O . ASP A 1 106 ? -75.707 56.259 41.068 1.00 27.73 106 ASP A O 1
ATOM 857 N N . PHE A 1 107 ? -75.391 58.486 41.071 1.00 26.33 107 PHE A N 1
ATOM 858 C CA . PHE A 1 107 ? -74.482 58.438 39.930 1.00 24.84 107 PHE A CA 1
ATOM 859 C C . PHE A 1 107 ? -73.305 57.514 40.227 1.00 24.17 107 PHE A C 1
ATOM 860 O O . PHE A 1 107 ? -72.957 56.654 39.415 1.00 22.95 107 PHE A O 1
ATOM 868 N N . LEU A 1 108 ? -72.688 57.708 41.391 1.00 23.49 108 LEU A N 1
ATOM 869 C CA . LEU A 1 108 ? -71.542 56.899 41.785 1.00 23.47 108 LEU A CA 1
ATOM 870 C C . LEU A 1 108 ? -71.907 55.427 41.950 1.00 23.81 108 LEU A C 1
ATOM 871 O O . LEU A 1 108 ? -71.148 54.555 41.537 1.00 24.04 108 LEU A O 1
ATOM 876 N N . ASN A 1 109 ? -73.060 55.141 42.550 1.00 23.97 109 ASN A N 1
ATOM 877 C CA . ASN A 1 109 ? -73.450 53.744 42.713 1.00 25.23 109 ASN A CA 1
ATOM 878 C C . ASN A 1 109 ? -73.646 53.066 41.361 1.00 25.47 109 ASN A C 1
ATOM 879 O O . ASN A 1 109 ? -73.353 51.882 41.214 1.00 24.83 109 ASN A O 1
ATOM 884 N N . GLU A 1 110 ? -74.122 53.812 40.369 1.00 26.34 110 GLU A N 1
ATOM 885 C CA . GLU A 1 110 ? -74.336 53.224 39.048 1.00 27.97 110 GLU A CA 1
ATOM 886 C C . GLU A 1 110 ? -73.062 53.051 38.218 1.00 27.88 110 GLU A C 1
ATOM 887 O O . GLU A 1 110 ? -72.802 51.969 37.695 1.00 28.50 110 GLU A O 1
ATOM 893 N N . TYR A 1 111 ? -72.271 54.114 38.098 1.00 27.53 111 TYR A N 1
ATOM 894 C CA . TYR A 1 111 ? -71.059 54.071 37.287 1.00 26.90 111 TYR A CA 1
ATOM 895 C C . TYR A 1 111 ? -69.766 53.773 38.045 1.00 26.84 111 TYR A C 1
ATOM 896 O O . TYR A 1 111 ? -68.739 53.478 37.437 1.00 27.10 111 TYR A O 1
ATOM 905 N N . GLY A 1 112 ? -69.815 53.837 39.367 1.00 26.26 112 GLY A N 1
ATOM 906 C CA . GLY A 1 112 ? -68.630 53.551 40.147 1.00 26.43 112 GLY A CA 1
ATOM 907 C C . GLY A 1 112 ? -67.948 52.245 39.774 1.00 26.24 112 GLY A C 1
ATOM 908 O O . GLY A 1 112 ? -66.725 52.199 39.699 1.00 26.15 112 GLY A O 1
ATOM 909 N N . PRO A 1 113 ? -68.710 51.164 39.528 1.00 26.34 113 PRO A N 1
ATOM 910 C CA . PRO A 1 113 ? -68.123 49.868 39.170 1.00 26.29 113 PRO A CA 1
ATOM 911 C C . PRO A 1 113 ? -67.258 49.870 37.910 1.00 26.24 113 PRO A C 1
ATOM 912 O O . PRO A 1 113 ? -66.411 48.996 37.733 1.00 26.46 113 PRO A O 1
ATOM 916 N N . GLN A 1 114 ? -67.464 50.843 37.032 1.00 26.46 114 GLN A N 1
ATOM 917 C CA . GLN A 1 114 ? -66.677 50.906 35.803 1.00 26.98 114 GLN A CA 1
ATOM 918 C C . GLN A 1 114 ? -65.443 51.785 35.949 1.00 26.98 114 GLN A C 1
ATOM 919 O O . GLN A 1 114 ? -64.702 51.979 34.988 1.00 26.81 114 GLN A O 1
ATOM 925 N N . THR A 1 115 ? -65.226 52.316 37.147 1.00 27.37 115 THR A N 1
ATOM 926 C CA . THR A 1 115 ? -64.099 53.208 37.389 1.00 26.71 115 THR A CA 1
ATOM 927 C C . THR A 1 115 ? -63.005 52.555 38.215 1.00 27.27 115 THR A C 1
ATOM 928 O O . THR A 1 115 ? -63.245 51.581 38.929 1.00 26.34 115 THR A O 1
ATOM 932 N N . ASP A 1 116 ? -61.811 53.134 38.148 1.00 27.69 116 ASP A N 1
ATOM 933 C CA . ASP A 1 116 ? -60.644 52.592 38.829 1.00 28.15 116 ASP A CA 1
ATOM 934 C C . ASP A 1 116 ? -59.892 53.624 39.694 1.00 27.11 116 ASP A C 1
ATOM 935 O O . ASP A 1 116 ? -58.948 53.280 40.405 1.00 26.06 116 ASP A O 1
ATOM 940 N N . ASP A 1 117 ? -60.303 54.888 39.619 1.00 25.47 117 ASP A N 1
ATOM 941 C CA . ASP A 1 117 ? -59.694 55.966 40.408 1.00 23.45 117 ASP A CA 1
ATOM 942 C C . ASP A 1 117 ? -60.688 57.118 40.362 1.00 22.39 117 ASP A C 1
ATOM 943 O O . ASP A 1 117 ? -61.698 57.031 39.668 1.00 21.77 117 ASP A O 1
ATOM 948 N N . GLY A 1 118 ? -60.428 58.180 41.114 1.00 21.63 118 GLY A N 1
ATOM 949 C CA . GLY A 1 118 ? -61.354 59.295 41.116 1.00 19.51 118 GLY A CA 1
ATOM 950 C C . GLY A 1 118 ? -60.914 60.468 41.962 1.00 18.99 118 GLY A C 1
ATOM 951 O O . GLY A 1 118 ? -60.043 60.349 42.820 1.00 18.05 118 GLY A O 1
ATOM 952 N N . VAL A 1 119 ? -61.532 61.614 41.705 1.00 18.80 119 VAL A N 1
ATOM 953 C CA . VAL A 1 119 ? -61.256 62.832 42.447 1.00 17.41 119 VAL A CA 1
ATOM 954 C C . VAL A 1 119 ? -62.601 63.478 42.743 1.00 17.43 119 VAL A C 1
ATOM 955 O O . VAL A 1 119 ? -63.487 63.490 41.882 1.00 18.20 119 VAL A O 1
ATOM 959 N N . LEU A 1 120 ? -62.760 63.986 43.962 1.00 16.82 120 LEU A N 1
ATOM 960 C CA . LEU A 1 120 ? -63.986 64.671 44.360 1.00 17.38 120 LEU A CA 1
ATOM 961 C C . LEU A 1 120 ? -63.597 66.142 44.481 1.00 17.17 120 LEU A C 1
ATOM 962 O O . LEU A 1 120 ? -62.737 66.486 45.289 1.00 17.15 120 LEU A O 1
ATOM 967 N N . SER A 1 121 ? -64.232 67.001 43.691 1.00 17.10 121 SER A N 1
ATOM 968 C CA . SER A 1 121 ? -63.886 68.420 43.688 1.00 16.92 121 SER A CA 1
ATOM 969 C C . SER A 1 121 ? -65.043 69.385 43.917 1.00 16.32 121 SER A C 1
ATOM 970 O O . SER A 1 121 ? -66.179 69.141 43.501 1.00 15.79 121 SER A O 1
ATOM 973 N N . LEU A 1 122 ? -64.735 70.508 44.552 1.00 16.44 122 LEU A N 1
ATOM 974 C CA . LEU A 1 122 ? -65.731 71.539 44.801 1.00 16.97 122 LEU A CA 1
ATOM 975 C C . LEU A 1 122 ? -65.498 72.634 43.742 1.00 16.96 122 LEU A C 1
ATOM 976 O O . LEU A 1 122 ? -64.427 73.246 43.715 1.00 15.90 122 LEU A O 1
ATOM 981 N N . HIS A 1 123 ? -66.495 72.868 42.884 1.00 16.64 123 HIS A N 1
ATOM 982 C CA . HIS A 1 123 ? -66.402 73.881 41.817 1.00 16.90 123 HIS A CA 1
ATOM 983 C C . HIS A 1 123 ? -67.499 74.943 41.891 1.00 17.39 123 HIS A C 1
ATOM 984 O O . HIS A 1 123 ? -67.366 76.018 41.299 1.00 17.02 123 HIS A O 1
ATOM 991 N N . PHE A 1 124 ? -68.590 74.629 42.586 1.00 17.90 124 PHE A N 1
ATOM 992 C CA . PHE A 1 124 ? -69.695 75.567 42.721 1.00 18.73 124 PHE A CA 1
ATOM 993 C C . PHE A 1 124 ? -70.096 75.824 44.175 1.00 18.98 124 PHE A C 1
ATOM 994 O O . PHE A 1 124 ? -70.113 74.911 45.004 1.00 18.87 124 PHE A O 1
ATOM 1002 N N . LEU A 1 125 ? -70.421 77.078 44.465 1.00 19.01 125 LEU A N 1
ATOM 1003 C CA . LEU A 1 125 ? -70.875 77.487 45.789 1.00 20.31 125 LEU A CA 1
ATOM 1004 C C . LEU A 1 125 ? -72.182 78.254 45.622 1.00 20.08 125 LEU A C 1
ATOM 1005 O O . LEU A 1 125 ? -72.467 78.755 44.538 1.00 20.30 125 LEU A O 1
ATOM 1010 N N . GLU A 1 126 ? -72.980 78.345 46.679 1.00 20.58 126 GLU A N 1
ATOM 1011 C CA . GLU A 1 126 ? -74.199 79.145 46.590 1.00 21.38 126 GLU A CA 1
ATOM 1012 C C . GLU A 1 126 ? -73.722 80.587 46.486 1.00 20.33 126 GLU A C 1
ATOM 1013 O O . GLU A 1 126 ? -72.813 80.997 47.207 1.00 19.93 126 GLU A O 1
ATOM 1019 N N . GLY A 1 127 ? -74.320 81.344 45.575 1.00 19.41 127 GLY A N 1
ATOM 1020 C CA . GLY A 1 127 ? -73.934 82.728 45.393 1.00 19.12 127 GLY A CA 1
ATOM 1021 C C . GLY A 1 127 ? -75.086 83.604 44.946 1.00 20.12 127 GLY A C 1
ATOM 1022 O O . GLY A 1 127 ? -76.260 83.251 45.113 1.00 18.44 127 GLY A O 1
ATOM 1023 N N . GLN A 1 128 ? -74.740 84.750 44.369 1.00 19.52 128 GLN A N 1
ATOM 1024 C CA . GLN A 1 128 ? -75.724 85.714 43.908 1.00 20.70 128 GLN A CA 1
ATOM 1025 C C . GLN A 1 128 ? -76.590 85.165 42.785 1.00 20.50 128 GLN A C 1
ATOM 1026 O O . GLN A 1 128 ? -76.101 84.890 41.689 1.00 21.20 128 GLN A O 1
ATOM 1032 N N . GLY A 1 129 ? -77.879 85.000 43.075 1.00 20.52 129 GLY A N 1
ATOM 1033 C CA . GLY A 1 129 ? -78.812 84.504 42.081 1.00 19.84 129 GLY A CA 1
ATOM 1034 C C . GLY A 1 129 ? -78.925 82.992 42.003 1.00 20.71 129 GLY A C 1
ATOM 1035 O O . GLY A 1 129 ? -79.748 82.475 41.251 1.00 20.50 129 GLY A O 1
ATOM 1036 N N . GLY A 1 130 ? -78.114 82.277 42.786 1.00 20.70 130 GLY A N 1
ATOM 1037 C CA . GLY A 1 130 ? -78.134 80.820 42.764 1.00 19.96 130 GLY A CA 1
ATOM 1038 C C . GLY A 1 130 ? -76.716 80.268 42.804 1.00 20.99 130 GLY A C 1
ATOM 1039 O O . GLY A 1 130 ? -75.788 80.989 43.173 1.00 20.79 130 GLY A O 1
ATOM 1040 N N . PHE A 1 131 ? -76.526 79.006 42.426 1.00 20.77 131 PHE A N 1
ATOM 1041 C CA . PHE A 1 131 ? -75.182 78.426 42.443 1.00 21.15 131 PHE A CA 1
ATOM 1042 C C . PHE A 1 131 ? -74.246 79.156 41.486 1.00 20.05 131 PHE A C 1
ATOM 1043 O O . PHE A 1 131 ? -74.615 79.474 40.354 1.00 19.99 131 PHE A O 1
ATOM 1051 N N . ARG A 1 132 ? -73.030 79.416 41.947 1.00 17.63 132 ARG A N 1
ATOM 1052 C CA . ARG A 1 132 ? -72.048 80.132 41.144 1.00 16.94 132 ARG A CA 1
ATOM 1053 C C . ARG A 1 132 ? -70.723 79.383 41.030 1.00 17.28 132 ARG A C 1
ATOM 1054 O O . ARG A 1 132 ? -70.370 78.579 41.895 1.00 17.29 132 ARG A O 1
ATOM 1062 N N . SER A 1 133 ? -69.986 79.664 39.963 1.00 16.91 133 SER A N 1
ATOM 1063 C CA . SER A 1 133 ? -68.718 79.004 39.731 1.00 18.41 133 SER A CA 1
ATOM 1064 C C . SER A 1 133 ? -67.578 79.643 40.499 1.00 18.91 133 SER A C 1
ATOM 1065 O O . SER A 1 133 ? -67.457 80.866 40.583 1.00 20.07 133 SER A O 1
ATOM 1068 N N . ILE A 1 134 ? -66.726 78.786 41.036 1.00 18.90 134 ILE A N 1
ATOM 1069 C CA . ILE A 1 134 ? -65.564 79.223 41.782 1.00 18.73 134 ILE A CA 1
ATOM 1070 C C . ILE A 1 134 ? -64.404 79.500 40.822 1.00 18.92 134 ILE A C 1
ATOM 1071 O O . ILE A 1 134 ? -63.588 80.387 41.065 1.00 18.94 134 ILE A O 1
ATOM 1076 N N . ASP A 1 135 ? -64.357 78.764 39.714 1.00 19.40 135 ASP A N 1
ATOM 1077 C CA . ASP A 1 135 ? -63.217 78.875 38.798 1.00 21.59 135 ASP A CA 1
ATOM 1078 C C . ASP A 1 135 ? -63.420 79.327 37.345 1.00 21.50 135 ASP A C 1
ATOM 1079 O O . ASP A 1 135 ? -62.493 79.233 36.539 1.00 22.74 135 ASP A O 1
ATOM 1084 N N . PHE A 1 136 ? -64.599 79.827 36.995 1.00 21.77 136 PHE A N 1
ATOM 1085 C CA . PHE A 1 136 ? -64.815 80.255 35.617 1.00 21.47 136 PHE A CA 1
ATOM 1086 C C . PHE A 1 136 ? -63.986 81.484 35.231 1.00 21.69 136 PHE A C 1
ATOM 1087 O O . PHE A 1 136 ? -63.264 81.459 34.239 1.00 21.25 136 PHE A O 1
ATOM 1095 N N . SER A 1 137 ? -64.089 82.563 36.005 1.00 21.35 137 SER A N 1
ATOM 1096 C CA . SER A 1 137 ? -63.318 83.769 35.711 1.00 21.49 137 SER A CA 1
ATOM 1097 C C . SER A 1 137 ? -63.298 84.710 36.907 1.00 21.91 137 SER A C 1
ATOM 1098 O O . SER A 1 137 ? -64.187 84.670 37.763 1.00 21.53 137 SER A O 1
ATOM 1101 N N . ALA A 1 138 ? -62.288 85.573 36.942 1.00 21.94 138 ALA A N 1
ATOM 1102 C CA . ALA A 1 138 ? -62.129 86.529 38.029 1.00 22.39 138 ALA A CA 1
ATOM 1103 C C . ALA A 1 138 ? -63.368 87.407 38.223 1.00 22.62 138 ALA A C 1
ATOM 1104 O O . ALA A 1 138 ? -63.858 87.550 39.347 1.00 22.57 138 ALA A O 1
ATOM 1106 N N . GLU A 1 139 ? -63.875 87.985 37.135 1.00 22.05 139 GLU A N 1
ATOM 1107 C CA . GLU A 1 139 ? -65.049 88.855 37.209 1.00 22.71 139 GLU A CA 1
ATOM 1108 C C . GLU A 1 139 ? -66.286 88.089 37.681 1.00 21.48 139 GLU A C 1
ATOM 1109 O O . GLU A 1 139 ? -67.070 88.590 38.495 1.00 21.62 139 GLU A O 1
ATOM 1115 N N . ASP A 1 140 ? -66.463 86.877 37.171 1.00 19.44 140 ASP A N 1
ATOM 1116 C CA . ASP A 1 140 ? -67.606 86.075 37.564 1.00 19.61 140 ASP A CA 1
ATOM 1117 C C . ASP A 1 140 ? -67.496 85.685 39.035 1.00 18.98 140 ASP A C 1
ATOM 1118 O O . ASP A 1 140 ? -68.484 85.732 39.777 1.00 18.38 140 ASP A O 1
ATOM 1123 N N . TYR A 1 141 ? -66.287 85.310 39.446 1.00 19.04 141 TYR A N 1
ATOM 1124 C CA . TYR A 1 141 ? -66.027 84.917 40.827 1.00 19.28 141 TYR A CA 1
ATOM 1125 C C . TYR A 1 141 ? -66.271 86.096 41.764 1.00 20.13 141 TYR A C 1
ATOM 1126 O O . TYR A 1 141 ? -66.780 85.932 42.872 1.00 19.94 141 TYR A O 1
ATOM 1135 N N . ASN A 1 142 ? -65.903 87.287 41.310 1.00 20.72 142 ASN A N 1
ATOM 1136 C CA . ASN A 1 142 ? -66.090 88.485 42.110 1.00 21.44 142 ASN A CA 1
ATOM 1137 C C . ASN A 1 142 ? -67.568 88.819 42.301 1.00 21.82 142 ASN A C 1
ATOM 1138 O O . ASN A 1 142 ? -68.015 89.067 43.420 1.00 22.22 142 ASN A O 1
ATOM 1143 N N . GLU A 1 143 ? -68.323 88.822 41.206 1.00 22.81 143 GLU A N 1
ATOM 1144 C CA . GLU A 1 143 ? -69.742 89.168 41.259 1.00 23.61 143 GLU A CA 1
ATOM 1145 C C . GLU A 1 143 ? -70.623 88.094 41.886 1.00 22.47 143 GLU A C 1
ATOM 1146 O O . GLU A 1 143 ? -71.559 88.398 42.628 1.00 22.85 143 GLU A O 1
ATOM 1152 N N . GLY A 1 144 ? -70.332 86.836 41.577 1.00 20.21 144 GLY A N 1
ATOM 1153 C CA . GLY A 1 144 ? -71.150 85.754 42.085 1.00 19.65 144 GLY A CA 1
ATOM 1154 C C . GLY A 1 144 ? -70.841 85.256 43.482 1.00 19.22 144 GLY A C 1
ATOM 1155 O O . GLY A 1 144 ? -71.752 84.865 44.208 1.00 18.45 144 GLY A O 1
ATOM 1156 N N . ILE A 1 145 ? -69.565 85.290 43.865 1.00 18.31 145 ILE A N 1
ATOM 1157 C CA . ILE A 1 145 ? -69.146 84.757 45.160 1.00 19.09 145 ILE A CA 1
ATOM 1158 C C . ILE A 1 145 ? -68.471 85.697 46.157 1.00 19.50 145 ILE A C 1
ATOM 1159 O O . ILE A 1 145 ? -68.898 85.780 47.310 1.00 19.96 145 ILE A O 1
ATOM 1164 N N . VAL A 1 146 ? -67.429 86.404 45.734 1.00 19.08 146 VAL A N 1
ATOM 1165 C CA . VAL A 1 146 ? -66.729 87.295 46.653 1.00 19.07 146 VAL A CA 1
ATOM 1166 C C . VAL A 1 146 ? -67.653 88.370 47.226 1.00 19.90 146 VAL A C 1
ATOM 1167 O O . VAL A 1 146 ? -67.723 88.553 48.447 1.00 19.26 146 VAL A O 1
ATOM 1171 N N . GLN A 1 147 ? -68.370 89.073 46.354 1.00 19.68 147 GLN A N 1
ATOM 1172 C CA . GLN A 1 147 ? -69.282 90.115 46.810 1.00 20.66 147 GLN A CA 1
ATOM 1173 C C . GLN A 1 147 ? -70.440 89.527 47.615 1.00 20.02 147 GLN A C 1
ATOM 1174 O O . GLN A 1 147 ? -70.922 90.153 48.554 1.00 21.16 147 GLN A O 1
ATOM 1180 N N . PHE A 1 148 ? -70.875 88.321 47.250 1.00 19.21 148 PHE A N 1
ATOM 1181 C CA . PHE A 1 148 ? -71.978 87.663 47.939 1.00 18.13 148 PHE A CA 1
ATOM 1182 C C . PHE A 1 148 ? -71.620 87.335 49.383 1.00 18.35 148 PHE A C 1
ATOM 1183 O O . PHE A 1 148 ? -72.430 87.537 50.292 1.00 18.47 148 PHE A O 1
ATOM 1191 N N . TYR A 1 149 ? -70.406 86.839 49.600 1.00 17.17 149 TYR A N 1
ATOM 1192 C CA . TYR A 1 149 ? -69.978 86.471 50.941 1.00 17.94 149 TYR A CA 1
ATOM 1193 C C . TYR A 1 149 ? -69.372 87.598 51.768 1.00 18.05 149 TYR A C 1
ATOM 1194 O O . TYR A 1 149 ? -69.147 87.432 52.965 1.00 17.84 149 TYR A O 1
ATOM 1203 N N . GLY A 1 150 ? -69.115 88.741 51.135 1.00 18.73 150 GLY A N 1
ATOM 1204 C CA . GLY A 1 150 ? -68.583 89.881 51.864 1.00 19.52 150 GLY A CA 1
ATOM 1205 C C . GLY A 1 150 ? -67.123 90.237 51.655 1.00 19.53 150 GLY A C 1
ATOM 1206 O O . GLY A 1 150 ? -66.662 91.245 52.180 1.00 19.89 150 GLY A O 1
ATOM 1207 N N . GLY A 1 151 ? -66.391 89.423 50.901 1.00 20.05 151 GLY A N 1
ATOM 1208 C CA . GLY A 1 151 ? -64.981 89.698 50.671 1.00 19.66 151 GLY A CA 1
ATOM 1209 C C . GLY A 1 151 ? -64.195 88.441 50.336 1.00 19.37 151 GLY A C 1
ATOM 1210 O O . GLY A 1 151 ? -64.723 87.325 50.411 1.00 18.69 151 GLY A O 1
ATOM 1211 N N . PHE A 1 152 ? -62.928 88.618 49.968 1.00 18.84 152 PHE A N 1
ATOM 1212 C CA . PHE A 1 152 ? -62.100 87.482 49.584 1.00 19.69 152 PHE A CA 1
ATOM 1213 C C . PHE A 1 152 ? -61.952 86.449 50.697 1.00 19.50 152 PHE A C 1
ATOM 1214 O O . PHE A 1 152 ? -62.082 85.251 50.448 1.00 19.96 152 PHE A O 1
ATOM 1222 N N . GLU A 1 153 ? -61.675 86.907 51.917 1.00 19.30 153 GLU A N 1
ATOM 1223 C CA . GLU A 1 153 ? -61.518 85.979 53.035 1.00 20.49 153 GLU A CA 1
ATOM 1224 C C . GLU A 1 153 ? -62.838 85.266 53.334 1.00 20.11 153 GLU A C 1
ATOM 1225 O O . GLU A 1 153 ? -62.850 84.063 53.595 1.00 19.98 153 GLU A O 1
ATOM 1231 N N . GLN A 1 154 ? -63.940 86.011 53.315 1.00 19.01 154 GLN A N 1
ATOM 1232 C CA . GLN A 1 154 ? -65.247 85.407 53.552 1.00 18.72 154 GLN A CA 1
ATOM 1233 C C . GLN A 1 154 ? -65.499 84.333 52.489 1.00 18.18 154 GLN A C 1
ATOM 1234 O O . GLN A 1 154 ? -66.071 83.280 52.781 1.00 18.80 154 GLN A O 1
ATOM 1240 N N . ALA A 1 155 ? -65.057 84.598 51.263 1.00 16.90 155 ALA A N 1
ATOM 1241 C CA . ALA A 1 155 ? -65.215 83.641 50.181 1.00 16.43 155 ALA A CA 1
ATOM 1242 C C . ALA A 1 155 ? -64.372 82.402 50.483 1.00 16.30 155 ALA A C 1
ATOM 1243 O O . ALA A 1 155 ? -64.830 81.269 50.292 1.00 16.24 155 ALA A O 1
ATOM 1245 N N . GLN A 1 156 ? -63.143 82.623 50.951 1.00 16.21 156 GLN A N 1
ATOM 1246 C CA . GLN A 1 156 ? -62.245 81.522 51.303 1.00 16.17 156 GLN A CA 1
ATOM 1247 C C . GLN A 1 156 ? -62.902 80.586 52.321 1.00 16.02 156 GLN A C 1
ATOM 1248 O O . GLN A 1 156 ? -62.895 79.360 52.160 1.00 15.85 156 GLN A O 1
ATOM 1254 N N . LEU A 1 157 ? -63.445 81.176 53.381 1.00 15.59 157 LEU A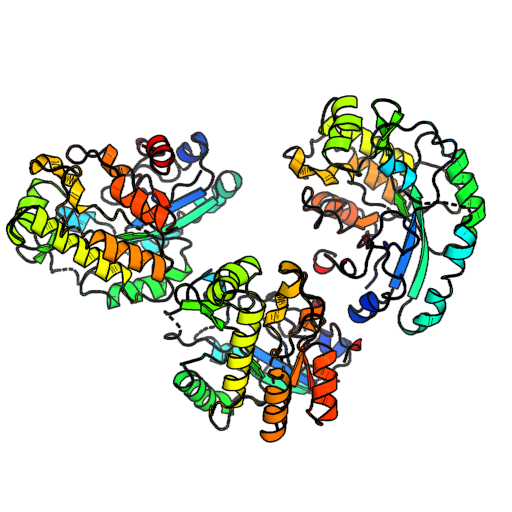 N 1
ATOM 1255 C CA . LEU A 1 157 ? -64.067 80.399 54.446 1.00 16.31 157 LEU A CA 1
ATOM 1256 C C . LEU A 1 157 ? -65.314 79.635 53.999 1.00 16.15 157 LEU A C 1
ATOM 1257 O O . LEU A 1 157 ? -65.542 78.514 54.446 1.00 16.00 157 LEU A O 1
ATOM 1262 N N . ALA A 1 158 ? -66.116 80.228 53.121 1.00 16.11 158 ALA A N 1
ATOM 1263 C CA . ALA A 1 158 ? -67.310 79.542 52.623 1.00 17.00 158 ALA A CA 1
ATOM 1264 C C . ALA A 1 158 ? -66.871 78.386 51.721 1.00 17.36 158 ALA A C 1
ATOM 1265 O O . ALA A 1 158 ? -67.490 77.325 51.701 1.00 17.75 158 ALA A O 1
ATOM 1267 N N . TYR A 1 159 ? -65.786 78.608 50.985 1.00 17.24 159 TYR A N 1
ATOM 1268 C CA . TYR A 1 159 ? -65.234 77.599 50.091 1.00 17.56 159 TYR A CA 1
ATOM 1269 C C . TYR A 1 159 ? -64.732 76.409 50.899 1.00 18.03 159 TYR A C 1
ATOM 1270 O O . TYR A 1 159 ? -65.058 75.261 50.587 1.00 18.39 159 TYR A O 1
ATOM 1279 N N . LEU A 1 160 ? -63.948 76.683 51.940 1.00 18.00 160 LEU A N 1
ATOM 1280 C CA . LEU A 1 160 ? -63.412 75.615 52.785 1.00 18.59 160 LEU A CA 1
ATOM 1281 C C . LEU A 1 160 ? -64.520 74.859 53.516 1.00 18.99 160 LEU A C 1
ATOM 1282 O O . LEU A 1 160 ? -64.397 73.658 53.760 1.00 19.08 160 LEU A O 1
ATOM 1287 N N . GLU A 1 161 ? -65.590 75.560 53.881 1.00 19.53 161 GLU A N 1
ATOM 1288 C CA . GLU A 1 161 ? -66.723 74.905 54.531 1.00 20.42 161 GLU A CA 1
ATOM 1289 C C . GLU A 1 161 ? -67.271 73.866 53.555 1.00 19.41 161 GLU A C 1
ATOM 1290 O O . GLU A 1 161 ? -67.601 72.750 53.949 1.00 19.11 161 GLU A O 1
ATOM 1296 N N . GLY A 1 162 ? -67.327 74.236 52.274 1.00 19.71 162 GLY A N 1
ATOM 1297 C CA . GLY A 1 162 ? -67.800 73.326 51.238 1.00 17.25 162 GLY A CA 1
ATOM 1298 C C . GLY A 1 162 ? -66.864 72.131 51.086 1.00 17.96 162 GLY A C 1
ATOM 1299 O O . GLY A 1 162 ? -67.309 70.993 50.901 1.00 16.23 162 GLY A O 1
ATOM 1300 N N . VAL A 1 163 ? -65.561 72.386 51.171 1.00 17.00 163 VAL A N 1
ATOM 1301 C CA . VAL A 1 163 ? -64.575 71.317 51.060 1.00 17.82 163 VAL A CA 1
ATOM 1302 C C . VAL A 1 163 ? -64.769 70.360 52.231 1.00 18.34 163 VAL A C 1
ATOM 1303 O O . VAL A 1 163 ? -64.735 69.143 52.059 1.00 18.60 163 VAL A O 1
ATOM 1307 N N . LYS A 1 164 ? -64.987 70.925 53.417 1.00 18.65 164 LYS A N 1
ATOM 1308 C CA . LYS A 1 164 ? -65.201 70.136 54.629 1.00 19.29 164 LYS A CA 1
ATOM 1309 C C . LYS A 1 164 ? -66.422 69.233 54.438 1.00 19.38 164 LYS A C 1
ATOM 1310 O O . LYS A 1 164 ? -66.380 68.045 54.764 1.00 19.61 164 LYS A O 1
ATOM 1316 N N . GLN A 1 165 ? -67.504 69.795 53.902 1.00 19.51 165 GLN A N 1
ATOM 1317 C CA . GLN A 1 165 ? -68.712 69.013 53.649 1.00 20.69 165 GLN A CA 1
ATOM 1318 C C . GLN A 1 165 ? -68.458 67.873 52.664 1.00 19.56 165 GLN A C 1
ATOM 1319 O O . GLN A 1 165 ? -68.972 66.772 52.848 1.00 19.71 165 GLN A O 1
ATOM 1325 N N . SER A 1 166 ? -67.680 68.135 51.613 1.00 20.01 166 SER A N 1
ATOM 1326 C CA . SER A 1 166 ? -67.390 67.094 50.630 1.00 19.44 166 SER A CA 1
ATOM 1327 C C . SER A 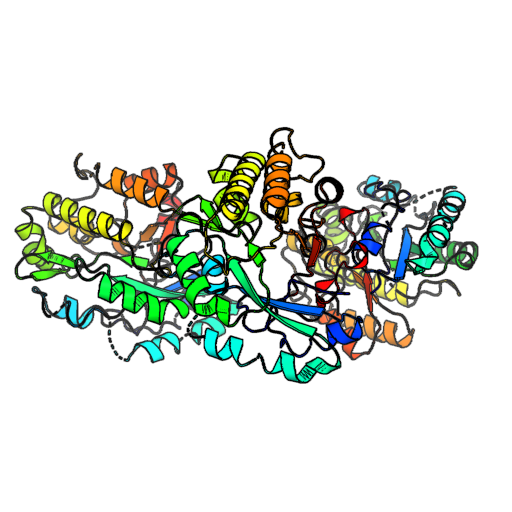1 166 ? -66.643 65.932 51.282 1.00 19.33 166 SER A C 1
ATOM 1328 O O . SER A 1 166 ? -66.837 64.780 50.913 1.00 20.17 166 SER A O 1
ATOM 1331 N N . ILE A 1 167 ? -65.791 66.231 52.254 1.00 19.89 167 ILE A N 1
ATOM 1332 C CA . ILE A 1 167 ? -65.040 65.180 52.936 1.00 19.79 167 ILE A CA 1
ATOM 1333 C C . ILE A 1 167 ? -65.943 64.367 53.861 1.00 20.72 167 ILE A C 1
ATOM 1334 O O . ILE A 1 167 ? -65.842 63.143 53.920 1.00 19.98 167 ILE A O 1
ATOM 1339 N N . GLU A 1 168 ? -66.819 65.055 54.584 1.00 21.44 168 GLU A N 1
ATOM 1340 C CA . GLU A 1 168 ? -67.732 64.397 55.517 1.00 22.82 168 GLU A CA 1
ATOM 1341 C C . GLU A 1 168 ? -68.841 63.624 54.798 1.00 23.36 168 GLU A C 1
ATOM 1342 O O . GLU A 1 168 ? -69.426 62.700 55.358 1.00 22.90 168 GLU A O 1
ATOM 1348 N N . ALA A 1 169 ? -69.121 64.012 53.557 1.00 23.51 169 ALA A N 1
ATOM 1349 C CA . ALA A 1 169 ? -70.202 63.411 52.780 1.00 24.98 169 ALA A CA 1
ATOM 1350 C C . ALA A 1 169 ? -70.169 61.892 52.606 1.00 26.02 169 ALA A C 1
ATOM 1351 O O . ALA A 1 169 ? -69.117 61.296 52.347 1.00 25.90 169 ALA A O 1
ATOM 1353 N N . ASP A 1 170 ? -71.348 61.287 52.752 1.00 27.07 170 ASP A N 1
ATOM 1354 C CA . ASP A 1 170 ? -71.533 59.855 52.549 1.00 28.75 170 ASP A CA 1
ATOM 1355 C C . ASP A 1 170 ? -72.059 59.724 51.128 1.00 28.18 170 ASP A C 1
ATOM 1356 O O . ASP A 1 170 ? -73.236 59.964 50.873 1.00 28.71 170 ASP A O 1
ATOM 1361 N N . LEU A 1 171 ? -71.181 59.377 50.198 1.00 27.38 171 LEU A N 1
ATOM 1362 C CA . LEU A 1 171 ? -71.582 59.247 48.804 1.00 26.16 171 LEU A CA 1
ATOM 1363 C C . LEU A 1 171 ? -71.478 57.811 48.326 1.00 25.38 171 LEU A C 1
ATOM 1364 O O . LEU A 1 171 ? -71.308 57.548 47.136 1.00 25.18 171 LEU A O 1
ATOM 1369 N N . GLY A 1 172 ? -71.570 56.882 49.270 1.00 24.58 172 GLY A N 1
ATOM 1370 C CA . GLY A 1 172 ? -71.525 55.479 48.912 1.00 24.17 172 GLY A CA 1
ATOM 1371 C C . GLY A 1 172 ? -70.132 54.886 48.852 1.00 23.58 172 GLY A C 1
ATOM 1372 O O . GLY A 1 172 ? -69.137 55.561 49.135 1.00 23.52 172 GLY A O 1
ATOM 1373 N N . LEU A 1 173 ? -70.067 53.614 48.471 1.00 22.35 173 LEU A N 1
ATOM 1374 C CA . LEU A 1 173 ? -68.810 52.883 48.393 1.00 22.61 173 LEU A CA 1
ATOM 1375 C C . LEU A 1 173 ? -67.851 53.399 47.338 1.00 22.24 173 LEU A C 1
ATOM 1376 O O . LEU A 1 173 ? -66.632 53.283 47.484 1.00 22.11 173 LEU A O 1
ATOM 1381 N N . PHE A 1 174 ? -68.403 53.970 46.276 1.00 21.22 174 PHE A N 1
ATOM 1382 C CA . PHE A 1 174 ? -67.589 54.454 45.172 1.00 21.30 174 PHE A CA 1
ATOM 1383 C C . PHE A 1 174 ? -67.182 55.926 45.238 1.00 20.95 174 PHE A C 1
ATOM 1384 O O . PHE A 1 174 ? -66.700 56.490 44.255 1.00 20.64 174 PHE A O 1
ATOM 1392 N N . LYS A 1 175 ? -67.366 56.546 46.398 1.00 20.44 175 LYS A N 1
ATOM 1393 C CA . LYS A 1 175 ? -66.974 57.942 46.568 1.00 19.38 175 LYS A CA 1
ATOM 1394 C C . LYS A 1 175 ? -65.464 58.066 46.402 1.00 18.98 175 LYS A C 1
ATOM 1395 O O . LYS A 1 175 ? -64.705 57.267 46.950 1.00 18.56 175 LYS A O 1
ATOM 1401 N N . PRO A 1 176 ? -65.013 59.050 45.613 1.00 18.15 176 PRO A N 1
ATOM 1402 C CA . PRO A 1 176 ? -63.574 59.227 45.428 1.00 17.21 176 PRO A CA 1
ATOM 1403 C C . PRO A 1 176 ? -62.926 59.437 46.793 1.00 17.67 176 PRO A C 1
ATOM 1404 O O . PRO A 1 176 ? -63.570 59.923 47.726 1.00 17.11 176 PRO A O 1
ATOM 1408 N N . ARG A 1 177 ? -61.669 59.041 46.926 1.00 18.17 177 ARG A N 1
ATOM 1409 C CA . ARG A 1 177 ? -60.964 59.231 48.187 1.00 19.75 177 ARG A CA 1
ATOM 1410 C C . ARG A 1 177 ? -59.842 60.263 48.049 1.00 19.79 177 ARG A C 1
ATOM 1411 O O . ARG A 1 177 ? -59.068 60.481 48.978 1.00 19.29 177 ARG A O 1
ATOM 1419 N N . ARG A 1 178 ? -59.753 60.892 46.881 1.00 19.58 178 ARG A N 1
ATOM 1420 C CA . ARG A 1 178 ? -58.752 61.933 46.672 1.00 18.99 178 ARG A CA 1
ATOM 1421 C C . ARG A 1 178 ? -59.481 63.262 46.453 1.00 19.27 178 ARG A C 1
ATOM 1422 O O . ARG A 1 178 ? -60.262 63.401 45.507 1.00 19.22 178 ARG A O 1
ATOM 1438 N N . GLY A 1 180 ? -59.937 66.960 45.305 1.00 18.94 180 GLY A N 1
ATOM 1439 C CA . GLY A 1 180 ? -59.355 67.833 44.294 1.00 17.90 180 GLY A CA 1
ATOM 1440 C C . GLY A 1 180 ? -58.971 69.246 44.710 1.00 18.13 180 GLY A C 1
ATOM 1441 O O . GLY A 1 180 ? -59.691 69.892 45.470 1.00 17.18 180 GLY A O 1
ATOM 1442 N N . HIS A 1 181 ? -57.825 69.710 44.205 1.00 18.74 181 HIS A N 1
ATOM 1443 C CA . HIS A 1 181 ? -57.314 71.071 44.431 1.00 18.48 181 HIS A CA 1
ATOM 1444 C C . HIS A 1 181 ? -58.019 71.819 45.561 1.00 18.47 181 HIS A C 1
ATOM 1445 O O . HIS A 1 181 ? -58.823 72.711 45.297 1.00 18.87 181 HIS A O 1
ATOM 1452 N N . ILE A 1 182 ? -57.683 71.507 46.813 1.00 18.53 182 ILE A N 1
ATOM 1453 C CA . ILE A 1 182 ? -58.377 72.115 47.948 1.00 19.78 182 ILE A CA 1
ATOM 1454 C C . ILE A 1 182 ? -58.154 73.586 48.284 1.00 19.78 182 ILE A C 1
ATOM 1455 O O . ILE A 1 182 ? -58.519 74.030 49.369 1.00 21.85 182 ILE A O 1
ATOM 1460 N N . SER A 1 183 ? -57.576 74.348 47.365 1.00 19.67 183 SER A N 1
ATOM 1461 C CA . SER A 1 183 ? -57.404 75.774 47.598 1.00 19.02 183 SER A CA 1
ATOM 1462 C C . SER A 1 183 ? -57.770 76.504 46.310 1.00 18.60 183 SER A C 1
ATOM 1463 O O . SER A 1 183 ? -57.144 77.502 45.939 1.00 18.29 183 SER A O 1
ATOM 1466 N N . LEU A 1 184 ? -58.798 75.988 45.644 1.00 18.07 184 LEU A N 1
ATOM 1467 C CA . LEU A 1 184 ? -59.288 76.539 44.386 1.00 18.50 184 LEU A CA 1
ATOM 1468 C C . LEU A 1 184 ? -59.767 77.977 44.544 1.00 18.76 184 LEU A C 1
ATOM 1469 O O . LEU A 1 184 ? -59.871 78.716 43.565 1.00 18.18 184 LEU A O 1
ATOM 1474 N N . CYS A 1 185 ? -60.052 78.361 45.784 1.00 19.10 185 CYS A N 1
ATOM 1475 C CA . CYS A 1 185 ? -60.483 79.719 46.100 1.00 19.71 185 CYS A CA 1
ATOM 1476 C C . CYS A 1 185 ? -59.365 80.736 45.819 1.00 19.68 185 CYS A C 1
ATOM 1477 O O . CYS A 1 185 ? -59.591 81.944 45.876 1.00 20.43 185 CYS A O 1
ATOM 1480 N N . GLN A 1 186 ? -58.166 80.249 45.506 1.00 19.05 186 GLN A N 1
ATOM 1481 C CA . GLN A 1 186 ? -57.034 81.143 45.229 1.00 19.81 186 GLN A CA 1
ATOM 1482 C C . GLN A 1 186 ? -56.770 81.317 43.733 1.00 19.72 186 GLN A C 1
ATOM 1483 O O . GLN A 1 186 ? -55.860 82.053 43.342 1.00 20.26 186 GLN A O 1
ATOM 1489 N N . LYS A 1 187 ? -57.561 80.652 42.896 1.00 19.16 187 LYS A N 1
ATOM 1490 C CA . LYS A 1 187 ? -57.328 80.705 41.457 1.00 20.23 187 LYS A CA 1
ATOM 1491 C C . LYS A 1 187 ? -57.254 82.106 40.866 1.00 20.82 187 LYS A C 1
ATOM 1492 O O . LYS A 1 187 ? -56.534 82.325 39.899 1.00 22.29 187 LYS A O 1
ATOM 1498 N N . PHE A 1 188 ? -57.993 83.051 41.438 1.00 20.69 188 PHE A N 1
ATOM 1499 C CA . PHE A 1 188 ? -57.981 84.423 40.943 1.00 20.86 188 PHE A CA 1
ATOM 1500 C C . PHE A 1 188 ? -57.431 85.399 41.983 1.00 20.75 188 PHE A C 1
ATOM 1501 O O . PHE A 1 188 ? -57.790 86.579 41.997 1.00 20.48 188 PHE A O 1
ATOM 1509 N N . GLN A 1 189 ? -56.553 84.885 42.840 1.00 21.08 189 GLN A N 1
ATOM 1510 C CA . GLN A 1 189 ? -55.894 85.637 43.909 1.00 22.72 189 GLN A CA 1
ATOM 1511 C C . GLN A 1 189 ? -55.538 87.087 43.614 1.00 22.93 189 GLN A C 1
ATOM 1512 O O . GLN A 1 189 ? -56.008 88.011 44.268 1.00 23.54 189 GLN A O 1
ATOM 1518 N N . GLN A 1 190 ? -54.618 87.241 42.669 1.00 24.26 190 GLN A N 1
ATOM 1519 C CA . GLN A 1 190 ? -54.065 88.533 42.299 1.00 25.47 190 GLN A CA 1
ATOM 1520 C C . GLN A 1 190 ? -55.079 89.549 41.794 1.00 25.27 190 GLN A C 1
ATOM 1521 O O . GLN A 1 190 ? -54.824 90.748 41.841 1.00 26.84 190 GLN A O 1
ATOM 1527 N N . PHE A 1 191 ? -56.227 89.085 41.311 1.00 25.07 191 PHE A N 1
ATOM 1528 C CA . PHE A 1 191 ? -57.261 90.002 40.835 1.00 25.08 191 PHE A CA 1
ATOM 1529 C C . PHE A 1 191 ? -57.856 90.733 42.030 1.00 24.50 191 PHE A C 1
ATOM 1530 O O . PHE A 1 191 ? -58.406 91.825 41.896 1.00 23.83 191 PHE A O 1
ATOM 1538 N N . PHE A 1 192 ? -57.706 90.130 43.204 1.00 23.21 192 PHE A N 1
ATOM 1539 C CA . PHE A 1 192 ? -58.216 90.713 44.431 1.00 23.54 192 PHE A CA 1
ATOM 1540 C C . PHE A 1 192 ? -57.082 91.263 45.288 1.00 24.04 192 PHE A C 1
ATOM 1541 O O . PHE A 1 192 ? -57.297 91.664 46.430 1.00 24.06 192 PHE A O 1
ATOM 1549 N N . GLY A 1 193 ? -55.874 91.284 44.728 1.00 24.59 193 GLY A N 1
ATOM 1550 C CA . GLY A 1 193 ? -54.721 91.777 45.466 1.00 24.95 193 GLY A CA 1
ATOM 1551 C C . GLY A 1 193 ? -54.394 90.857 46.627 1.00 25.53 193 GLY A C 1
ATOM 1552 O O . GLY A 1 193 ? -53.921 91.294 47.679 1.00 26.00 193 GLY A O 1
ATOM 1553 N N . GLU A 1 194 ? -54.651 89.571 46.423 1.00 25.41 194 GLU A N 1
ATOM 1554 C CA . GLU A 1 194 ? -54.406 88.555 47.438 1.00 25.11 194 GLU A CA 1
ATOM 1555 C C . GLU A 1 194 ? -53.384 87.536 46.955 1.00 24.97 194 GLU A C 1
ATOM 1556 O O . GLU A 1 194 ? -53.160 87.389 45.754 1.00 25.19 194 GLU A O 1
ATOM 1562 N N . ASP A 1 195 ? -52.771 86.842 47.909 1.00 25.01 195 ASP A N 1
ATOM 1563 C CA . ASP A 1 195 ? -51.814 85.777 47.637 1.00 24.96 195 ASP A CA 1
ATOM 1564 C C . ASP A 1 195 ? -51.793 84.850 48.856 1.00 25.02 195 ASP A C 1
ATOM 1565 O O . ASP A 1 195 ? -52.448 85.126 49.857 1.00 25.06 195 ASP A O 1
ATOM 1570 N N . THR A 1 196 ? -51.060 83.748 48.774 1.00 26.11 196 THR A N 1
ATOM 1571 C CA . THR A 1 196 ? -51.037 82.800 49.882 1.00 26.84 196 THR A CA 1
ATOM 1572 C C . THR A 1 196 ? -50.089 83.155 51.023 1.00 27.33 196 THR A C 1
ATOM 1573 O O . THR A 1 196 ? -49.923 82.376 51.964 1.00 27.48 196 THR A O 1
ATOM 1577 N N . SER A 1 197 ? -49.479 84.333 50.964 1.00 26.37 197 SER A N 1
ATOM 1578 C CA . SER A 1 197 ? -48.552 84.723 52.016 1.00 26.63 197 SER A CA 1
ATOM 1579 C C . SER A 1 197 ? -49.248 85.196 53.289 1.00 27.08 197 SER A C 1
ATOM 1580 O O . SER A 1 197 ? -48.611 85.331 54.331 1.00 27.09 197 SER A O 1
ATOM 1583 N N . ASP A 1 198 ? -50.549 85.456 53.227 1.00 28.08 198 ASP A N 1
ATOM 1584 C CA . ASP A 1 198 ? -51.222 85.961 54.418 1.00 29.15 198 ASP A CA 1
ATOM 1585 C C . ASP A 1 198 ? -52.573 85.339 54.771 1.00 28.37 198 ASP A C 1
ATOM 1586 O O . ASP A 1 198 ? -53.530 86.052 55.082 1.00 28.41 198 ASP A O 1
ATOM 1591 N N . PHE A 1 199 ? -52.654 84.014 54.761 1.00 27.28 199 PHE A N 1
ATOM 1592 C CA . PHE A 1 199 ? -53.901 83.373 55.159 1.00 27.07 199 PHE A CA 1
ATOM 1593 C C . PHE A 1 199 ? -54.188 83.788 56.599 1.00 25.85 199 PHE A C 1
ATOM 1594 O O . PHE A 1 199 ? -53.313 83.698 57.455 1.00 26.34 199 PHE A O 1
ATOM 1602 N N . SER A 1 200 ? -55.403 84.260 56.858 1.00 24.88 200 SER A N 1
ATOM 1603 C CA . SER A 1 200 ? -55.771 84.676 58.203 1.00 24.87 200 SER A CA 1
ATOM 1604 C C . SER A 1 200 ? -55.787 83.474 59.144 1.00 25.00 200 SER A C 1
ATOM 1605 O O . SER A 1 200 ? -55.800 82.317 58.703 1.00 22.67 200 SER A O 1
ATOM 1608 N N . GLU A 1 201 ? -55.789 83.761 60.443 1.00 24.64 201 GLU A N 1
ATOM 1609 C CA . GLU A 1 201 ? -55.803 82.726 61.467 1.00 25.20 201 GLU A CA 1
ATOM 1610 C C . GLU A 1 201 ? -57.045 81.844 61.385 1.00 24.96 201 GLU A C 1
ATOM 1611 O O . GLU A 1 201 ? -56.976 80.647 61.659 1.00 24.63 201 GLU A O 1
ATOM 1617 N N . GLU A 1 202 ? -58.179 82.424 61.014 1.00 25.02 202 GLU A N 1
ATOM 1618 C CA . GLU A 1 202 ? -59.399 81.638 60.882 1.00 26.00 202 GLU A CA 1
ATOM 1619 C C . GLU A 1 202 ? -59.262 80.679 59.702 1.00 25.23 202 GLU A C 1
ATOM 1620 O O . GLU A 1 202 ? -59.575 79.490 59.812 1.00 24.58 202 GLU A O 1
ATOM 1626 N N . VAL A 1 203 ? -58.782 81.193 58.574 1.00 24.54 203 VAL A N 1
ATOM 1627 C CA . VAL A 1 203 ? -58.607 80.352 57.398 1.00 23.71 203 VAL A CA 1
ATOM 1628 C C . VAL A 1 203 ? -57.673 79.191 57.733 1.00 24.39 203 VAL A C 1
ATOM 1629 O O . VAL A 1 203 ? -57.952 78.035 57.388 1.00 24.34 203 VAL A O 1
ATOM 1641 N N . GLU A 1 205 ? -57.085 77.808 60.637 1.00 25.27 205 GLU A N 1
ATOM 1642 C CA . GLU A 1 205 ? -57.720 76.849 61.537 1.00 26.30 205 GLU A CA 1
ATOM 1643 C C . GLU A 1 205 ? -58.642 75.926 60.740 1.00 25.70 205 GLU A C 1
ATOM 1644 O O . GLU A 1 205 ? -58.709 74.725 61.010 1.00 26.31 205 GLU A O 1
ATOM 1650 N N . LYS A 1 206 ? -59.344 76.477 59.749 1.00 25.61 206 LYS A N 1
ATOM 1651 C CA . LYS A 1 206 ? -60.217 75.650 58.922 1.00 24.54 206 LYS A CA 1
ATOM 1652 C C . LYS A 1 206 ? -59.410 74.626 58.142 1.00 23.59 206 LYS A C 1
ATOM 1653 O O . LYS A 1 206 ? -59.844 73.482 57.969 1.00 23.04 206 LYS A O 1
ATOM 1659 N N . PHE A 1 207 ? -58.230 75.030 57.681 1.00 22.94 207 PHE A N 1
ATOM 1660 C CA . PHE A 1 207 ? -57.375 74.106 56.958 1.00 22.03 207 PHE A CA 1
ATOM 1661 C C . PHE A 1 207 ? -56.934 72.977 57.894 1.00 21.97 207 PHE A C 1
ATOM 1662 O O . PHE A 1 207 ? -56.915 71.811 57.497 1.00 20.82 207 PHE A O 1
ATOM 1670 N N . ARG A 1 208 ? -56.587 73.321 59.134 1.00 22.11 208 ARG A N 1
ATOM 1671 C CA . ARG A 1 208 ? -56.159 72.311 60.103 1.00 22.54 208 ARG A CA 1
ATOM 1672 C C . ARG A 1 208 ? -57.316 71.345 60.383 1.00 22.47 208 ARG A C 1
ATOM 1673 O O . ARG A 1 208 ? -57.131 70.131 60.401 1.00 22.71 208 ARG A O 1
ATOM 1681 N N . VAL A 1 209 ? -58.514 71.883 60.580 1.00 22.19 209 VAL A N 1
ATOM 1682 C CA . VAL A 1 209 ? -59.670 71.027 60.816 1.00 22.59 209 VAL A CA 1
ATOM 1683 C C . VAL A 1 209 ? -59.876 70.101 59.617 1.00 22.02 209 VAL A C 1
ATOM 1684 O O . VAL A 1 209 ? -60.098 68.898 59.785 1.00 21.17 209 VAL A O 1
ATOM 1688 N N . ILE A 1 210 ? -59.786 70.665 58.412 1.00 21.54 210 ILE A N 1
ATOM 1689 C CA . ILE A 1 210 ? -59.962 69.902 57.178 1.00 21.59 210 ILE A CA 1
ATOM 1690 C C . ILE A 1 210 ? -58.930 68.784 57.042 1.00 22.30 210 ILE A C 1
ATOM 1691 O O . ILE A 1 210 ? -59.279 67.643 56.730 1.00 23.40 210 ILE A O 1
ATOM 1696 N N . LEU A 1 211 ? -57.662 69.103 57.289 1.00 22.07 211 LEU A N 1
ATOM 1697 C CA . LEU A 1 211 ? -56.598 68.111 57.170 1.00 22.12 211 LEU A CA 1
ATOM 1698 C C . LEU A 1 211 ? -56.729 66.970 58.182 1.00 22.65 211 LEU A C 1
ATOM 1699 O O . LEU A 1 211 ? -56.560 65.798 57.830 1.00 21.72 211 LEU A O 1
ATOM 1704 N N . ALA A 1 212 ? -57.022 67.311 59.434 1.00 22.42 212 ALA A N 1
ATOM 1705 C CA . ALA A 1 212 ? -57.164 66.303 60.484 1.00 23.15 212 ALA A CA 1
ATOM 1706 C C . ALA A 1 212 ? -58.235 65.314 60.049 1.00 23.63 212 ALA A C 1
ATOM 1707 O O . ALA A 1 212 ? -58.110 64.102 60.230 1.00 23.26 212 ALA A O 1
ATOM 1709 N N . LEU A 1 213 ? -59.280 65.852 59.441 1.00 23.54 213 LEU A N 1
ATOM 1710 C CA . LEU A 1 213 ? -60.398 65.052 58.981 1.00 24.72 213 LEU A CA 1
ATOM 1711 C C . LEU A 1 213 ? -60.005 64.155 57.801 1.00 24.04 213 LEU A C 1
ATOM 1712 O O . LEU A 1 213 ? -60.413 62.995 57.725 1.00 23.91 213 LEU A O 1
ATOM 1717 N N . VAL A 1 214 ? -59.211 64.692 56.882 1.00 23.07 214 VAL A N 1
ATOM 1718 C CA . VAL A 1 214 ? -58.750 63.909 55.742 1.00 22.18 214 VAL A CA 1
ATOM 1719 C C . VAL A 1 214 ? -57.977 62.700 56.262 1.00 22.72 214 VAL A C 1
ATOM 1720 O O . VAL A 1 214 ? -58.147 61.587 55.768 1.00 22.24 214 VAL A O 1
ATOM 1724 N N . LYS A 1 215 ? -57.130 62.923 57.262 1.00 22.65 215 LYS A N 1
ATOM 1725 C CA . LYS A 1 215 ? -56.347 61.838 57.844 1.00 24.25 215 LYS A CA 1
ATOM 1726 C C . LYS A 1 215 ? -57.269 60.794 58.476 1.00 24.02 215 LYS A C 1
ATOM 1727 O O . LYS A 1 215 ? -57.173 59.603 58.182 1.00 24.20 215 LYS A O 1
ATOM 1733 N N . LYS A 1 216 ? -58.165 61.249 59.340 1.00 23.72 216 LYS A N 1
ATOM 1734 C CA . LYS A 1 216 ? -59.104 60.352 60.003 1.00 24.77 216 LYS A CA 1
ATOM 1735 C C . LYS A 1 216 ? -59.871 59.489 58.997 1.00 24.01 216 LYS A C 1
ATOM 1736 O O . LYS A 1 216 ? -60.115 58.303 59.237 1.00 24.05 216 LYS A O 1
ATOM 1742 N N . ARG A 1 217 ? -60.239 60.097 57.873 1.00 24.19 217 ARG A N 1
ATOM 1743 C CA . ARG A 1 217 ? -60.979 59.415 56.808 1.00 24.05 217 ARG A CA 1
ATOM 1744 C C . ARG A 1 217 ? -60.057 58.544 55.958 1.00 23.85 217 ARG A C 1
ATOM 1745 O O . ARG A 1 217 ? -60.520 57.754 55.134 1.00 23.49 217 ARG A O 1
ATOM 1753 N N . ASP A 1 218 ? -58.754 58.719 56.144 1.00 23.80 218 ASP A N 1
ATOM 1754 C CA . ASP A 1 218 ? -57.749 57.985 55.393 1.00 24.33 218 ASP A CA 1
ATOM 1755 C C . ASP A 1 218 ? -57.829 58.334 53.910 1.00 24.08 218 ASP A C 1
ATOM 1756 O O . ASP A 1 218 ? -57.623 57.480 53.043 1.00 24.54 218 ASP A O 1
ATOM 1761 N N . TYR A 1 219 ? -58.144 59.596 53.631 1.00 22.44 219 TYR A N 1
ATOM 1762 C CA . TYR A 1 219 ? -58.227 60.082 52.258 1.00 21.69 219 TYR A CA 1
ATOM 1763 C C . TYR A 1 219 ? -56.849 60.592 51.833 1.00 22.19 219 TYR A C 1
ATOM 1764 O O . TYR A 1 219 ? -55.892 60.536 52.604 1.00 21.77 219 TYR A O 1
ATOM 1773 N N . GLU A 1 220 ? -56.752 61.087 50.605 1.00 21.76 220 GLU A N 1
ATOM 1774 C CA . GLU A 1 220 ? -55.498 61.642 50.107 1.00 21.61 220 GLU A CA 1
ATOM 1775 C C . GLU A 1 220 ? -55.814 62.941 49.376 1.00 21.14 220 GLU A C 1
ATOM 1776 O O . GLU A 1 220 ? -56.982 63.256 49.139 1.00 20.78 220 GLU A O 1
ATOM 1782 N N . LEU A 1 221 ? -54.783 63.693 49.020 1.00 20.38 221 LEU A N 1
ATOM 1783 C CA . LEU A 1 221 ? -55.006 64.959 48.351 1.00 21.10 221 LEU A CA 1
ATOM 1784 C C . LEU A 1 221 ? -54.409 65.068 46.964 1.00 20.43 221 LEU A C 1
ATOM 1785 O O . LEU A 1 221 ? -53.356 64.506 46.659 1.00 20.14 221 LEU A O 1
ATOM 1790 N N . ASP A 1 222 ? -55.126 65.806 46.128 1.00 20.24 222 ASP A N 1
ATOM 1791 C CA . ASP A 1 222 ? -54.733 66.099 44.752 1.00 20.81 222 ASP A CA 1
ATOM 1792 C C . ASP A 1 222 ? -53.737 67.269 44.808 1.00 21.62 222 ASP A C 1
ATOM 1793 O O . ASP A 1 222 ? -54.117 68.371 45.195 1.00 22.22 222 ASP A O 1
ATOM 1798 N N . PHE A 1 223 ? -52.459 67.003 44.527 1.00 21.45 223 PHE A N 1
ATOM 1799 C CA . PHE A 1 223 ? -51.443 68.065 44.505 1.00 21.27 223 PHE A CA 1
ATOM 1800 C C . PHE A 1 223 ? -51.492 68.591 43.084 1.00 21.24 223 PHE A C 1
ATOM 1801 O O . PHE A 1 223 ? -50.809 68.096 42.183 1.00 20.61 223 PHE A O 1
ATOM 1809 N N . ASN A 1 224 ? -52.345 69.591 42.903 1.00 20.33 224 ASN A N 1
ATOM 1810 C CA . ASN A 1 224 ? -52.643 70.164 41.600 1.00 19.73 224 ASN A CA 1
ATOM 1811 C C . ASN A 1 224 ? -51.756 71.349 41.201 1.00 19.92 224 ASN A C 1
ATOM 1812 O O . ASN A 1 224 ? -51.751 72.387 41.862 1.00 18.07 224 ASN A O 1
ATOM 1817 N N . THR A 1 225 ? -51.036 71.194 40.091 1.00 20.34 225 THR A N 1
ATOM 1818 C CA . THR A 1 225 ? -50.114 72.224 39.614 1.00 21.62 225 THR A CA 1
ATOM 1819 C C . THR A 1 225 ? -50.727 73.183 38.603 1.00 22.74 225 THR A C 1
ATOM 1820 O O . THR A 1 225 ? -50.055 74.095 38.126 1.00 23.86 225 THR A O 1
ATOM 1824 N N . ALA A 1 226 ? -51.997 72.973 38.270 1.00 23.30 226 ALA A N 1
ATOM 1825 C CA . ALA A 1 226 ? -52.680 73.824 37.304 1.00 24.84 226 ALA A CA 1
ATOM 1826 C C . ALA A 1 226 ? -52.547 75.299 37.681 1.00 25.93 226 ALA A C 1
ATOM 1827 O O . ALA A 1 226 ? -52.394 76.153 36.814 1.00 26.60 226 ALA A O 1
ATOM 1829 N N . GLY A 1 227 ? -52.593 75.579 38.979 1.00 27.07 227 GLY A N 1
ATOM 1830 C CA . GLY A 1 227 ? -52.508 76.949 39.456 1.00 29.50 227 GLY A CA 1
ATOM 1831 C C . GLY A 1 227 ? -51.253 77.704 39.057 1.00 31.07 227 GLY A C 1
ATOM 1832 O O . GLY A 1 227 ? -51.273 78.931 38.939 1.00 30.97 227 GLY A O 1
ATOM 1833 N N . LEU A 1 228 ? -50.159 76.973 38.857 1.00 32.38 228 LEU A N 1
ATOM 1834 C CA . LEU A 1 228 ? -48.888 77.576 38.472 1.00 33.13 228 LEU A CA 1
ATOM 1835 C C . LEU A 1 228 ? -48.959 78.155 37.069 1.00 34.89 228 LEU A C 1
ATOM 1836 O O . LEU A 1 228 ? -48.125 78.980 36.683 1.00 34.29 228 LEU A O 1
ATOM 1841 N N . PHE A 1 229 ? -49.961 77.722 36.310 1.00 35.05 229 PHE A N 1
ATOM 1842 C CA . PHE A 1 229 ? -50.108 78.177 34.938 1.00 35.75 229 PHE A CA 1
ATOM 1843 C C . PHE A 1 229 ? -51.379 78.974 34.643 1.00 36.57 229 PHE A C 1
ATOM 1844 O O . PHE A 1 229 ? -51.739 79.168 33.477 1.00 36.56 229 PHE A O 1
ATOM 1852 N N . LYS A 1 230 ? -52.062 79.426 35.697 1.00 36.86 230 LYS A N 1
ATOM 1853 C CA . LYS A 1 230 ? -53.251 80.262 35.519 1.00 38.00 230 LYS A CA 1
ATOM 1854 C C . LYS A 1 230 ? -52.792 81.711 35.718 1.00 38.25 230 LYS A C 1
ATOM 1855 O O . LYS A 1 230 ? -52.086 82.019 36.678 1.00 38.66 230 LYS A O 1
ATOM 1861 N N . PRO A 1 231 ? -53.193 82.618 34.814 1.00 38.70 231 PRO A N 1
ATOM 1862 C CA . PRO A 1 231 ? -52.840 84.043 34.857 1.00 38.71 231 PRO A CA 1
ATOM 1863 C C . PRO A 1 231 ? -52.992 84.784 36.199 1.00 38.29 231 PRO A C 1
ATOM 1864 O O . PRO A 1 231 ? -52.076 85.488 36.624 1.00 38.99 231 PRO A O 1
ATOM 1868 N N . LEU A 1 232 ? -54.132 84.633 36.868 1.00 36.93 232 LEU A N 1
ATOM 1869 C CA . LEU A 1 232 ? -54.357 85.337 38.134 1.00 36.03 232 LEU A CA 1
ATOM 1870 C C . LEU A 1 232 ? -54.118 84.517 39.406 1.00 35.17 232 LEU A C 1
ATOM 1871 O O . LEU A 1 232 ? -54.422 84.966 40.515 1.00 34.40 232 LEU A O 1
ATOM 1876 N N . CYS A 1 233 ? -53.553 83.324 39.245 1.00 34.69 233 CYS A N 1
ATOM 1877 C CA . CYS A 1 233 ? -53.263 82.463 40.388 1.00 33.90 233 CYS A CA 1
ATOM 1878 C C . CYS A 1 233 ? -51.761 82.486 40.686 1.00 33.78 233 CYS A C 1
ATOM 1879 O O . CYS A 1 233 ? -51.279 83.351 41.420 1.00 33.56 233 CYS A O 1
ATOM 1882 N N . GLY A 1 234 ? -51.025 81.537 40.111 1.00 33.14 234 GLY A N 1
ATOM 1883 C CA . GLY A 1 234 ? -49.585 81.487 40.314 1.00 33.21 234 GLY A CA 1
ATOM 1884 C C . GLY A 1 234 ? -49.115 80.603 41.456 1.00 32.97 234 GLY A C 1
ATOM 1885 O O . GLY A 1 234 ? -47.952 80.678 41.861 1.00 33.41 234 GLY A O 1
ATOM 1886 N N . GLU A 1 235 ? -50.010 79.759 41.967 1.00 31.99 235 GLU A N 1
ATOM 1887 C CA . GLU A 1 235 ? -49.691 78.862 43.074 1.00 30.38 235 GLU A CA 1
ATOM 1888 C C . GLU A 1 235 ? -50.223 77.439 42.855 1.00 28.02 235 GLU A C 1
ATOM 1889 O O . GLU A 1 235 ? -51.163 77.225 42.088 1.00 27.61 235 GLU A O 1
ATOM 1895 N N . THR A 1 236 ? -49.623 76.468 43.537 1.00 24.90 236 THR A N 1
ATOM 1896 C CA . THR A 1 236 ? -50.097 75.087 43.450 1.00 23.28 236 THR A CA 1
ATOM 1897 C C . THR A 1 236 ? -51.272 74.947 44.417 1.00 21.76 236 THR A C 1
ATOM 1898 O O . THR A 1 236 ? -51.372 75.705 45.380 1.00 20.06 236 THR A O 1
ATOM 1902 N N . TYR A 1 237 ? -52.158 73.988 44.159 1.00 20.89 237 TYR A N 1
ATOM 1903 C CA . TYR A 1 237 ? -53.300 73.735 45.045 1.00 21.30 237 TYR A CA 1
ATOM 1904 C C . TYR A 1 237 ? -52.998 72.433 45.789 1.00 21.37 237 TYR A C 1
ATOM 1905 O O . TYR A 1 237 ? -53.048 71.353 45.193 1.00 21.23 237 TYR A O 1
ATOM 1914 N N . PRO A 1 238 ? -52.711 72.511 47.097 1.00 21.21 238 PRO A N 1
ATOM 1915 C CA . PRO A 1 238 ? -52.622 73.714 47.932 1.00 20.83 238 PRO A CA 1
ATOM 1916 C C . PRO A 1 238 ? -51.195 74.258 47.987 1.00 21.01 238 PRO A C 1
ATOM 1917 O O . PRO A 1 238 ? -50.282 73.665 47.403 1.00 21.61 238 PRO A O 1
ATOM 1921 N N . PRO A 1 239 ? -50.982 75.390 48.686 1.00 21.19 239 PRO A N 1
ATOM 1922 C CA . PRO A 1 239 ? -49.636 75.969 48.791 1.00 21.35 239 PRO A CA 1
ATOM 1923 C C . PRO A 1 239 ? -48.742 75.223 49.782 1.00 21.54 239 PRO A C 1
ATOM 1924 O O . PRO A 1 239 ? -49.223 74.429 50.589 1.00 21.57 239 PRO A O 1
ATOM 1928 N N . LYS A 1 240 ? -47.445 75.502 49.723 1.00 21.81 240 LYS A N 1
ATOM 1929 C CA . LYS A 1 240 ? -46.462 74.859 50.589 1.00 23.37 240 LYS A CA 1
ATOM 1930 C C . LYS A 1 240 ? -46.889 74.692 52.049 1.00 22.59 240 LYS A C 1
ATOM 1931 O O . LYS A 1 240 ? -46.802 73.604 52.614 1.00 23.13 240 LYS A O 1
ATOM 1937 N N . LYS A 1 241 ? -47.335 75.774 52.666 1.00 22.64 241 LYS A N 1
ATOM 1938 C CA . LYS A 1 241 ? -47.718 75.713 54.070 1.00 23.09 241 LYS A CA 1
ATOM 1939 C C . LYS A 1 241 ? -48.713 74.588 54.360 1.00 22.57 241 LYS A C 1
ATOM 1940 O O . LYS A 1 241 ? -48.602 73.898 55.377 1.00 21.90 241 LYS A O 1
ATOM 1946 N N . ILE A 1 242 ? -49.682 74.398 53.470 1.00 21.37 242 ILE A N 1
ATOM 1947 C CA . ILE A 1 242 ? -50.675 73.354 53.665 1.00 21.17 242 ILE A CA 1
ATOM 1948 C C . ILE A 1 242 ? -50.044 71.989 53.399 1.00 20.81 242 ILE A C 1
ATOM 1949 O O . ILE A 1 242 ? -50.301 71.027 54.121 1.00 20.07 242 ILE A O 1
ATOM 1954 N N . VAL A 1 243 ? -49.209 71.914 52.363 1.00 20.91 243 VAL A N 1
ATOM 1955 C CA . VAL A 1 243 ? -48.528 70.669 52.018 1.00 21.24 243 VAL A CA 1
ATOM 1956 C C . VAL A 1 243 ? -47.721 70.177 53.214 1.00 22.36 243 VAL A C 1
ATOM 1957 O O . VAL A 1 243 ? -47.729 68.990 53.535 1.00 23.15 243 VAL A O 1
ATOM 1961 N N . THR A 1 244 ? -47.022 71.095 53.871 1.00 23.46 244 THR A N 1
ATOM 1962 C CA . THR A 1 244 ? -46.206 70.741 55.026 1.00 24.14 244 THR A CA 1
ATOM 1963 C C . THR A 1 244 ? -47.068 70.220 56.171 1.00 24.59 244 THR A C 1
ATOM 1964 O O . THR A 1 244 ? -46.720 69.227 56.810 1.00 25.30 244 THR A O 1
ATOM 1968 N N . LEU A 1 245 ? -48.190 70.880 56.439 1.00 24.98 245 LEU A N 1
ATOM 1969 C CA . LEU A 1 245 ? -49.077 70.416 57.495 1.00 24.98 245 LEU A CA 1
ATOM 1970 C C . LEU A 1 245 ? -49.613 69.020 57.158 1.00 25.34 245 LEU A C 1
ATOM 1971 O O . LEU A 1 245 ? -49.613 68.128 58.009 1.00 24.68 245 LEU A O 1
ATOM 1976 N N . ALA A 1 246 ? -50.049 68.831 55.915 1.00 24.91 246 ALA A N 1
ATOM 1977 C CA . ALA A 1 246 ? -50.581 67.541 55.482 1.00 25.18 246 ALA A CA 1
ATOM 1978 C C . ALA A 1 246 ? -49.535 66.434 55.610 1.00 25.82 246 ALA A C 1
ATOM 1979 O O . ALA A 1 246 ? -49.812 65.378 56.187 1.00 25.76 246 ALA A O 1
ATOM 1981 N N . SER A 1 247 ? -48.340 66.666 55.073 1.00 26.75 247 SER A N 1
ATOM 1982 C CA . SER A 1 247 ? -47.279 65.665 55.161 1.00 28.94 247 SER A CA 1
ATOM 1983 C C . SER A 1 247 ? -47.005 65.267 56.613 1.00 30.31 247 SER A C 1
ATOM 1984 O O . SER A 1 247 ? -46.826 64.085 56.911 1.00 30.68 247 SER A O 1
ATOM 1987 N N . GLU A 1 248 ? -46.966 66.250 57.509 1.00 32.00 248 GLU A N 1
ATOM 1988 C CA . GLU A 1 248 ? -46.727 65.976 58.921 1.00 33.31 248 GLU A CA 1
ATOM 1989 C C . GLU A 1 248 ? -47.822 65.067 59.479 1.00 33.39 248 GLU A C 1
ATOM 1990 O O . GLU A 1 248 ? -47.643 64.443 60.524 1.00 33.68 248 GLU A O 1
ATOM 1996 N N . LEU A 1 249 ? -48.954 65.003 58.779 1.00 32.87 249 LEU A N 1
ATOM 1997 C CA . LEU A 1 249 ? -50.073 64.152 59.194 1.00 32.64 249 LEU A CA 1
ATOM 1998 C C . LEU A 1 249 ? -50.085 62.850 58.402 1.00 31.52 249 LEU A C 1
ATOM 1999 O O . LEU A 1 249 ? -51.015 62.056 58.513 1.00 32.25 249 LEU A O 1
ATOM 2004 N N . GLN A 1 250 ? -49.035 62.636 57.613 1.00 30.77 250 GLN A N 1
ATOM 2005 C CA . GLN A 1 250 ? -48.914 61.451 56.768 1.00 30.27 250 GLN A CA 1
ATOM 2006 C C . GLN A 1 250 ? -50.052 61.305 55.771 1.00 28.32 250 GLN A C 1
ATOM 2007 O O . GLN A 1 250 ? -50.450 60.194 55.446 1.00 27.01 250 GLN A O 1
ATOM 2013 N N . ILE A 1 251 ? -50.590 62.429 55.311 1.00 26.54 251 ILE A N 1
ATOM 2014 C CA . ILE A 1 251 ? -51.649 62.404 54.312 1.00 24.52 251 ILE A CA 1
ATOM 2015 C C . ILE A 1 251 ? -50.946 62.321 52.959 1.00 24.45 251 ILE A C 1
ATOM 2016 O O . ILE A 1 251 ? -50.077 63.141 52.649 1.00 23.94 251 ILE A O 1
ATOM 2021 N N . PRO A 1 252 ? -51.293 61.311 52.150 1.00 23.96 252 PRO A N 1
ATOM 2022 C CA . PRO A 1 252 ? -50.705 61.102 50.826 1.00 23.94 252 PRO A CA 1
ATOM 2023 C C . PRO A 1 252 ? -51.110 62.148 49.793 1.00 23.67 252 PRO A C 1
ATOM 2024 O O . PRO A 1 252 ? -52.256 62.596 49.760 1.00 22.98 252 PRO A O 1
ATOM 2028 N N . PHE A 1 253 ? -50.149 62.532 48.961 1.00 23.10 253 PHE A N 1
ATOM 2029 C CA . PHE A 1 253 ? -50.368 63.477 47.875 1.00 23.78 253 PHE A CA 1
ATOM 2030 C C . PHE A 1 253 ? -50.149 62.736 46.562 1.00 23.38 253 PHE A C 1
ATOM 2031 O O . PHE A 1 253 ? -49.270 61.885 46.460 1.00 24.15 253 PHE A O 1
ATOM 2039 N N . VAL A 1 254 ? -50.972 63.041 45.568 1.00 22.52 254 VAL A N 1
ATOM 2040 C CA . VAL A 1 254 ? -50.794 62.455 44.250 1.00 20.26 254 VAL A CA 1
ATOM 2041 C C . VAL A 1 254 ? -50.714 63.621 43.277 1.00 20.00 254 VAL A C 1
ATOM 2042 O O . VAL A 1 254 ? -51.623 64.448 43.215 1.00 17.97 254 VAL A O 1
ATOM 2046 N N . TYR A 1 255 ? -49.610 63.696 42.543 1.00 19.99 255 TYR A N 1
ATOM 2047 C CA . TYR A 1 255 ? -49.417 64.753 41.560 1.00 19.74 255 TYR A CA 1
ATOM 2048 C C . TYR A 1 255 ? -50.584 64.800 40.586 1.00 19.60 255 TYR A C 1
ATOM 2049 O O . TYR A 1 255 ? -51.027 63.767 40.082 1.00 20.40 255 TYR A O 1
ATOM 2058 N N . GLY A 1 256 ? -51.067 66.009 40.320 1.00 19.45 256 GLY A N 1
ATOM 2059 C CA . GLY A 1 256 ? -52.167 66.194 39.392 1.00 19.66 256 GLY A CA 1
ATOM 2060 C C . GLY A 1 256 ? -51.877 67.383 38.496 1.00 20.10 256 GLY A C 1
ATOM 2061 O O . GLY A 1 256 ? -51.783 68.519 38.975 1.00 19.77 256 GLY A O 1
ATOM 2062 N N . SER A 1 257 ? -51.713 67.119 37.202 1.00 19.73 257 SER A N 1
ATOM 2063 C CA . SER A 1 257 ? -51.418 68.169 36.231 1.00 19.01 257 SER A CA 1
ATOM 2064 C C . SER A 1 257 ? -52.697 68.865 35.784 1.00 19.17 257 SER A C 1
ATOM 2065 O O . SER A 1 257 ? -52.660 69.967 35.237 1.00 17.90 257 SER A O 1
ATOM 2068 N N . ASP A 1 258 ? -53.828 68.203 35.995 1.00 18.83 258 ASP A N 1
ATOM 2069 C CA . ASP A 1 258 ? -55.115 68.744 35.575 1.00 19.26 258 ASP A CA 1
ATOM 2070 C C . ASP A 1 258 ? -55.043 69.113 34.086 1.00 19.75 258 ASP A C 1
ATOM 2071 O O . ASP A 1 258 ? -55.607 70.121 33.657 1.00 20.46 258 ASP A O 1
ATOM 2076 N N . SER A 1 259 ? -54.347 68.289 33.306 1.00 19.68 259 SER A N 1
ATOM 2077 C CA . SER A 1 259 ? -54.173 68.539 31.877 1.00 20.19 259 SER A CA 1
ATOM 2078 C C . SER A 1 259 ? -55.465 68.476 31.068 1.00 20.86 259 SER A C 1
ATOM 2079 O O . SER A 1 259 ? -56.267 67.548 31.223 1.00 19.62 259 SER A O 1
ATOM 2082 N N . HIS A 1 260 ? -55.659 69.473 30.208 1.00 20.15 260 HIS A N 1
ATOM 2083 C CA . HIS A 1 260 ? -56.824 69.534 29.330 1.00 22.39 260 HIS A CA 1
ATOM 2084 C C . HIS A 1 260 ? -56.339 69.537 27.890 1.00 23.08 260 HIS A C 1
ATOM 2085 O O . HIS A 1 260 ? -57.102 69.806 26.960 1.00 24.11 260 HIS A O 1
ATOM 2092 N N . GLY A 1 261 ? -55.057 69.227 27.727 1.00 23.33 261 GLY A N 1
ATOM 2093 C CA . GLY A 1 261 ? -54.442 69.181 26.414 1.00 23.68 261 GLY A CA 1
ATOM 2094 C C . GLY A 1 261 ? -53.025 68.648 26.499 1.00 23.70 261 GLY A C 1
ATOM 2095 O O . GLY A 1 261 ? -52.463 68.526 27.589 1.00 21.77 261 GLY A O 1
ATOM 2096 N N . VAL A 1 262 ? -52.447 68.334 25.343 1.00 24.48 262 VAL A N 1
ATOM 2097 C CA . VAL A 1 262 ? -51.093 67.793 25.266 1.00 24.70 262 VAL A CA 1
ATOM 2098 C C . VAL A 1 262 ? -50.031 68.695 25.906 1.00 25.45 262 VAL A C 1
ATOM 2099 O O . VAL A 1 262 ? -49.134 68.217 26.603 1.00 25.31 262 VAL A O 1
ATOM 2103 N N . GLN A 1 263 ? -50.146 69.998 25.685 1.00 25.87 263 GLN A N 1
ATOM 2104 C CA . GLN A 1 263 ? -49.169 70.932 26.220 1.00 27.74 263 GLN A CA 1
ATOM 2105 C C . GLN A 1 263 ? -49.167 71.046 27.735 1.00 27.17 263 GLN A C 1
ATOM 2106 O O . GLN A 1 263 ? -48.200 71.540 28.309 1.00 27.20 263 GLN A O 1
ATOM 2112 N N . ASP A 1 264 ? -50.231 70.583 28.386 1.00 25.98 264 ASP A N 1
ATOM 2113 C CA . ASP A 1 264 ? -50.301 70.646 29.844 1.00 25.46 264 ASP A CA 1
ATOM 2114 C C . ASP A 1 264 ? -49.585 69.469 30.504 1.00 24.54 264 ASP A C 1
ATOM 2115 O O . ASP A 1 264 ? -49.186 69.546 31.666 1.00 23.91 264 ASP A O 1
ATOM 2120 N N . ILE A 1 265 ? -49.456 68.368 29.769 1.00 24.00 265 ILE A N 1
ATOM 2121 C CA . ILE A 1 265 ? -48.842 67.154 30.297 1.00 23.14 265 ILE A CA 1
ATOM 2122 C C . ILE A 1 265 ? -47.499 67.387 30.984 1.00 23.08 265 ILE A C 1
ATOM 2123 O O . ILE A 1 265 ? -46.593 67.989 30.410 1.00 22.29 265 ILE A O 1
ATOM 2128 N N . GLY A 1 266 ? -47.390 66.910 32.222 1.00 21.85 266 GLY A N 1
ATOM 2129 C CA . GLY A 1 266 ? -46.157 67.027 32.985 1.00 21.38 266 GLY A CA 1
ATOM 2130 C C . GLY A 1 266 ? -45.840 68.374 33.624 1.00 22.21 266 GLY A C 1
ATOM 2131 O O . GLY A 1 266 ? -44.839 68.495 34.327 1.00 20.92 266 GLY A O 1
ATOM 2132 N N . ARG A 1 267 ? -46.686 69.378 33.406 1.00 21.55 267 ARG A N 1
ATOM 2133 C CA . ARG A 1 267 ? -46.425 70.713 33.942 1.00 22.08 267 ARG A CA 1
ATOM 2134 C C . ARG A 1 267 ? -46.265 70.789 35.456 1.00 22.31 267 ARG A C 1
ATOM 2135 O O . ARG A 1 267 ? -47.046 70.208 36.217 1.00 23.20 267 ARG A O 1
ATOM 2143 N N . GLY A 1 268 ? -45.234 71.509 35.885 1.00 22.20 268 GLY A N 1
ATOM 2144 C CA . GLY A 1 268 ? -44.982 71.685 37.305 1.00 21.96 268 GLY A CA 1
ATOM 2145 C C . GLY A 1 268 ? -44.619 70.431 38.085 1.00 22.68 268 GLY A C 1
ATOM 2146 O O . GLY A 1 268 ? -44.670 70.428 39.318 1.00 21.51 268 GLY A O 1
ATOM 2147 N N . TYR A 1 269 ? -44.236 69.361 37.392 1.00 22.88 269 TYR A N 1
ATOM 2148 C CA . TYR A 1 269 ? -43.891 68.137 38.109 1.00 23.59 269 TYR A CA 1
ATOM 2149 C C . TYR A 1 269 ? -42.690 68.319 39.039 1.00 24.32 269 TYR A C 1
ATOM 2150 O O . TYR A 1 269 ? -42.693 67.802 40.160 1.00 24.55 269 TYR A O 1
ATOM 2159 N N . SER A 1 270 ? -41.668 69.046 38.584 1.00 25.14 270 SER A N 1
ATOM 2160 C CA . SER A 1 270 ? -40.486 69.297 39.422 1.00 26.58 270 SER A CA 1
ATOM 2161 C C . SER A 1 270 ? -40.906 70.025 40.694 1.00 25.38 270 SER A C 1
ATOM 2162 O O . SER A 1 270 ? -40.441 69.709 41.789 1.00 25.49 270 SER A O 1
ATOM 2165 N N . THR A 1 271 ? -41.789 71.007 40.537 1.00 25.72 271 THR A N 1
ATOM 2166 C CA . THR A 1 271 ? -42.287 71.781 41.667 1.00 25.54 271 THR A CA 1
ATOM 2167 C C . THR A 1 271 ? -42.950 70.841 42.663 1.00 25.92 271 THR A C 1
ATOM 2168 O O . THR A 1 271 ? -42.724 70.939 43.868 1.00 24.85 271 THR A O 1
ATOM 2172 N N . TYR A 1 272 ? -43.769 69.931 42.147 1.00 26.64 272 TYR A N 1
ATOM 2173 C CA . TYR A 1 272 ? -44.447 68.946 42.985 1.00 27.38 272 TYR A CA 1
ATOM 2174 C C . TYR A 1 272 ? -43.410 68.194 43.817 1.00 27.95 272 TYR A C 1
ATOM 2175 O O . TYR A 1 272 ? -43.494 68.157 45.046 1.00 28.30 272 TYR A O 1
ATOM 2184 N N . CYS A 1 273 ? -42.427 67.605 43.143 1.00 28.84 273 CYS A N 1
ATOM 2185 C CA . CYS A 1 273 ? -41.380 66.849 43.820 1.00 30.44 273 CYS A CA 1
ATOM 2186 C C . CYS A 1 273 ? -40.656 67.651 44.902 1.00 30.82 273 CYS A C 1
ATOM 2187 O O . CYS A 1 273 ? -40.502 67.180 46.032 1.00 30.32 273 CYS A O 1
ATOM 2190 N N . GLN A 1 274 ? -40.208 68.855 44.553 1.00 30.67 274 GLN A N 1
ATOM 2191 C CA . GLN A 1 274 ? -39.482 69.698 45.498 1.00 31.61 274 GLN A CA 1
ATOM 2192 C C . GLN A 1 274 ? -40.352 70.170 46.655 1.00 31.94 274 GLN A C 1
ATOM 2193 O O . GLN A 1 274 ? -39.910 70.209 47.804 1.00 31.24 274 GLN A O 1
ATOM 2199 N N . LYS A 1 275 ? -41.600 70.514 46.352 1.00 32.77 275 LYS A N 1
ATOM 2200 C CA . LYS A 1 275 ? -42.515 71.011 47.370 1.00 34.31 275 LYS A CA 1
ATOM 2201 C C . LYS A 1 275 ? -42.776 69.970 48.459 1.00 35.07 275 LYS A C 1
ATOM 2202 O O . LYS A 1 275 ? -43.050 70.326 49.603 1.00 35.05 275 LYS A O 1
ATOM 2208 N N . LEU A 1 276 ? -42.693 68.689 48.103 1.00 36.29 276 LEU A N 1
ATOM 2209 C CA . LEU A 1 276 ? -42.912 67.620 49.074 1.00 37.64 276 LEU A CA 1
ATOM 2210 C C . LEU A 1 276 ? -41.762 67.507 50.065 1.00 39.28 276 LEU A C 1
ATOM 2211 O O . LEU A 1 276 ? -41.881 66.823 51.078 1.00 39.41 276 LEU A O 1
ATOM 2216 N N . GLU A 1 277 ? -40.648 68.175 49.778 1.00 40.85 277 GLU A N 1
ATOM 2217 C CA . GLU A 1 277 ? -39.503 68.135 50.686 1.00 42.75 277 GLU A CA 1
ATOM 2218 C C . GLU A 1 277 ? -39.555 69.270 51.712 1.00 43.39 277 GLU A C 1
ATOM 2219 O O . GLU A 1 277 ? -39.831 70.426 51.314 1.00 42.81 277 GLU A O 1
ATOM 2225 N N . LYS B 1 2 ? -50.361 13.913 43.229 1.00 26.94 2 LYS B N 1
ATOM 2226 C CA . LYS B 1 2 ? -49.708 15.157 43.741 1.00 26.21 2 LYS B CA 1
ATOM 2227 C C . LYS B 1 2 ? -48.308 14.857 44.265 1.00 25.78 2 LYS B C 1
ATOM 2228 O O . LYS B 1 2 ? -48.149 14.260 45.327 1.00 24.90 2 LYS B O 1
ATOM 2234 N N . ARG B 1 3 ? -47.277 15.270 43.540 1.00 25.56 3 ARG B N 1
ATOM 2235 C CA . ARG B 1 3 ? -45.955 14.969 44.043 1.00 24.96 3 ARG B CA 1
ATOM 2236 C C . ARG B 1 3 ? -44.904 16.054 43.959 1.00 23.54 3 ARG B C 1
ATOM 2237 O O . ARG B 1 3 ? -44.955 16.959 43.116 1.00 22.51 3 ARG B O 1
ATOM 2245 N N . ASP B 1 4 ? -43.955 15.954 44.878 1.00 21.67 4 ASP B N 1
ATOM 2246 C CA . ASP B 1 4 ? -42.843 16.879 44.963 1.00 21.53 4 ASP B CA 1
ATOM 2247 C C . ASP B 1 4 ? -41.595 16.055 44.660 1.00 20.83 4 ASP B C 1
ATOM 2248 O O . ASP B 1 4 ? -41.324 15.046 45.316 1.00 20.60 4 ASP B O 1
ATOM 2253 N N . GLY B 1 5 ? -40.862 16.468 43.636 1.00 20.68 5 GLY B N 1
ATOM 2254 C CA . GLY B 1 5 ? -39.673 15.736 43.258 1.00 20.23 5 GLY B CA 1
ATOM 2255 C C . GLY B 1 5 ? -38.386 16.447 43.606 1.00 20.98 5 GLY B C 1
ATOM 2256 O O . GLY B 1 5 ? -37.328 16.116 43.064 1.00 22.08 5 GLY B O 1
ATOM 2257 N N . HIS B 1 6 ? -38.452 17.409 44.523 1.00 20.68 6 HIS B N 1
ATOM 2258 C CA . HIS B 1 6 ? -37.250 18.152 44.882 1.00 20.01 6 HIS B CA 1
ATOM 2259 C C . HIS B 1 6 ? -37.280 18.750 46.289 1.00 19.65 6 HIS B C 1
ATOM 2260 O O . HIS B 1 6 ? -37.802 19.846 46.507 1.00 18.93 6 HIS B O 1
ATOM 2267 N N . THR B 1 7 ? -36.717 18.017 47.248 1.00 19.58 7 THR B N 1
ATOM 2268 C CA . THR B 1 7 ? -36.655 18.482 48.630 1.00 19.45 7 THR B CA 1
ATOM 2269 C C . THR B 1 7 ? -35.310 18.130 49.258 1.00 20.41 7 THR B C 1
ATOM 2270 O O . THR B 1 7 ? -34.584 17.249 48.776 1.00 19.00 7 THR B O 1
ATOM 2274 N N . HIS B 1 8 ? -34.992 18.820 50.345 1.00 20.64 8 HIS B N 1
ATOM 2275 C CA . HIS B 1 8 ? -33.740 18.619 51.057 1.00 21.64 8 HIS B CA 1
ATOM 2276 C C . HIS B 1 8 ? -33.961 18.233 52.517 1.00 22.43 8 HIS B C 1
ATOM 2277 O O . HIS B 1 8 ? -35.094 18.191 52.989 1.00 21.73 8 HIS B O 1
ATOM 2284 N N . THR B 1 9 ? -32.874 17.948 53.229 1.00 22.78 9 THR B N 1
ATOM 2285 C CA . THR B 1 9 ? -32.974 17.481 54.610 1.00 23.76 9 THR B CA 1
ATOM 2286 C C . THR B 1 9 ? -32.054 18.196 55.587 1.00 24.32 9 THR B C 1
ATOM 2287 O O . THR B 1 9 ? -31.390 19.169 55.240 1.00 24.46 9 THR B O 1
ATOM 2291 N N . GLU B 1 10 ? -32.000 17.684 56.812 1.00 25.28 10 GLU B N 1
ATOM 2292 C CA . GLU B 1 10 ? -31.131 18.257 57.831 1.00 26.84 10 GLU B CA 1
ATOM 2293 C C . GLU B 1 10 ? -29.671 17.934 57.510 1.00 28.17 10 GLU B C 1
ATOM 2294 O O . GLU B 1 10 ? -28.763 18.396 58.202 1.00 27.65 10 GLU B O 1
ATOM 2300 N N . PHE B 1 11 ? -29.460 17.127 56.471 1.00 28.89 11 PHE B N 1
ATOM 2301 C CA . PHE B 1 11 ? -28.116 16.754 56.036 1.00 30.62 11 PHE B CA 1
ATOM 2302 C C . PHE B 1 11 ? -27.559 17.818 55.092 1.00 31.93 11 PHE B C 1
ATOM 2303 O O . PHE B 1 11 ? -26.447 17.693 54.583 1.00 33.20 11 PHE B O 1
ATOM 2311 N N . CYS B 1 12 ? -28.348 18.857 54.849 1.00 32.47 12 CYS B N 1
ATOM 2312 C CA . CYS B 1 12 ? -27.922 19.944 53.986 1.00 33.00 12 CYS B CA 1
ATOM 2313 C C . CYS B 1 12 ? -27.318 21.034 54.864 1.00 33.80 12 CYS B C 1
ATOM 2314 O O . CYS B 1 12 ? -28.027 21.695 55.622 1.00 33.13 12 CYS B O 1
ATOM 2317 N N . PRO B 1 13 ? -25.995 21.248 54.752 1.00 34.38 13 PRO B N 1
ATOM 2318 C CA . PRO B 1 13 ? -25.274 22.251 55.539 1.00 34.92 13 PRO B CA 1
ATOM 2319 C C . PRO B 1 13 ? -25.871 23.652 55.478 1.00 35.73 13 PRO B C 1
ATOM 2320 O O . PRO B 1 13 ? -25.875 24.371 56.474 1.00 36.08 13 PRO B O 1
ATOM 2324 N N . HIS B 1 14 ? -26.389 24.042 54.319 1.00 36.01 14 HIS B N 1
ATOM 2325 C CA . HIS B 1 14 ? -26.954 25.382 54.190 1.00 36.52 14 HIS B CA 1
ATOM 2326 C C . HIS B 1 14 ? -28.467 25.444 54.400 1.00 36.86 14 HIS B C 1
ATOM 2327 O O . HIS B 1 14 ? -29.067 26.513 54.300 1.00 36.54 14 HIS B O 1
ATOM 2334 N N . GLY B 1 15 ? -29.079 24.302 54.704 1.00 37.15 15 GLY B N 1
ATOM 2335 C CA . GLY B 1 15 ? -30.520 24.261 54.895 1.00 37.50 15 GLY B CA 1
ATOM 2336 C C . GLY B 1 15 ? -30.984 24.873 56.204 1.00 37.86 15 GLY B C 1
ATOM 2337 O O . GLY B 1 15 ? -30.194 25.439 56.962 1.00 37.82 15 GLY B O 1
ATOM 2338 N N . THR B 1 16 ? -32.279 24.743 56.469 1.00 37.47 16 THR B N 1
ATOM 2339 C CA . THR B 1 16 ? -32.886 25.286 57.675 1.00 37.62 16 THR B CA 1
ATOM 2340 C C . THR B 1 16 ? -32.601 24.376 58.871 1.00 37.29 16 THR B C 1
ATOM 2341 O O . THR B 1 16 ? -32.766 24.766 60.026 1.00 37.37 16 THR B O 1
ATOM 2345 N N . HIS B 1 17 ? -32.171 23.156 58.573 1.00 36.38 17 HIS B N 1
ATOM 2346 C CA . HIS B 1 17 ? -31.849 22.166 59.592 1.00 35.24 17 HIS B CA 1
ATOM 2347 C C . HIS B 1 17 ? -33.069 21.523 60.238 1.00 33.76 17 HIS B C 1
ATOM 2348 O O . HIS B 1 17 ? -32.946 20.824 61.240 1.00 33.30 17 HIS B O 1
ATOM 2355 N N . ASP B 1 18 ? -34.250 21.750 59.671 1.00 31.83 18 ASP B N 1
ATOM 2356 C CA . ASP B 1 18 ? -35.442 21.108 60.207 1.00 30.74 18 ASP B CA 1
ATOM 2357 C C . ASP B 1 18 ? -35.279 19.624 59.934 1.00 30.10 18 ASP B C 1
ATOM 2358 O O . ASP B 1 18 ? -34.556 19.229 59.017 1.00 30.35 18 ASP B O 1
ATOM 2363 N N . ASP B 1 19 ? -35.944 18.798 60.726 1.00 29.61 19 ASP B N 1
ATOM 2364 C CA . ASP B 1 19 ? -35.852 17.367 60.518 1.00 29.20 19 ASP B CA 1
ATOM 2365 C C . ASP B 1 19 ? -36.690 16.974 59.308 1.00 27.85 19 ASP B C 1
ATOM 2366 O O . ASP B 1 19 ? -37.778 17.498 59.096 1.00 28.30 19 ASP B O 1
ATOM 2371 N N . VAL B 1 20 ? -36.168 16.053 58.509 1.00 27.19 20 VAL B N 1
ATOM 2372 C CA . VAL B 1 20 ? -36.875 15.581 57.330 1.00 25.39 20 VAL B CA 1
ATOM 2373 C C . VAL B 1 20 ? -38.233 14.989 57.724 1.00 25.16 20 VAL B C 1
ATOM 2374 O O . VAL B 1 20 ? -39.198 15.072 56.966 1.00 24.39 20 VAL B O 1
ATOM 2378 N N . GLU B 1 21 ? -38.316 14.411 58.918 1.00 24.69 21 GLU B N 1
ATOM 2379 C CA . GLU B 1 21 ? -39.573 13.810 59.349 1.00 25.30 21 GLU B CA 1
ATOM 2380 C C . GLU B 1 21 ? -40.688 14.838 59.469 1.00 24.53 21 GLU B C 1
ATOM 2381 O O . GLU B 1 21 ? -41.831 14.559 59.108 1.00 25.29 21 GLU B O 1
ATOM 2387 N N . GLU B 1 22 ? -40.360 16.025 59.971 1.00 24.56 22 GLU B N 1
ATOM 2388 C CA . GLU B 1 22 ? -41.363 17.074 60.119 1.00 25.26 22 GLU B CA 1
ATOM 2389 C C . GLU B 1 22 ? -41.766 17.628 58.758 1.00 24.72 22 GLU B C 1
ATOM 2390 O O . GLU B 1 22 ? -42.871 18.135 58.585 1.00 23.74 22 GLU B O 1
ATOM 2404 N N . VAL B 1 24 ? -41.887 15.729 56.016 1.00 22.99 24 VAL B N 1
ATOM 2405 C CA . VAL B 1 24 ? -42.728 14.694 55.441 1.00 22.55 24 VAL B CA 1
ATOM 2406 C C . VAL B 1 24 ? -44.148 14.785 55.994 1.00 22.57 24 VAL B C 1
ATOM 2407 O O . VAL B 1 24 ? -45.119 14.632 55.247 1.00 21.22 24 VAL B O 1
ATOM 2411 N N . LEU B 1 25 ? -44.262 15.047 57.297 1.00 22.68 25 LEU B N 1
ATOM 2412 C CA . LEU B 1 25 ? -45.568 15.173 57.944 1.00 22.85 25 LEU B CA 1
ATOM 2413 C C . LEU B 1 25 ? -46.330 16.360 57.356 1.00 22.61 25 LEU B C 1
ATOM 2414 O O . LEU B 1 25 ? -47.545 16.302 57.178 1.00 22.24 25 LEU B O 1
ATOM 2419 N N . LYS B 1 26 ? -45.615 17.440 57.062 1.00 22.57 26 LYS B N 1
ATOM 2420 C CA . LYS B 1 26 ? -46.246 18.612 56.470 1.00 23.00 26 LYS B CA 1
ATOM 2421 C C . LYS B 1 26 ? -46.740 18.269 55.063 1.00 22.92 26 LYS B C 1
ATOM 2422 O O . LYS B 1 26 ? -47.877 18.576 54.701 1.00 22.96 26 LYS B O 1
ATOM 2428 N N . ALA B 1 27 ? -45.891 17.616 54.275 1.00 22.49 27 ALA B N 1
ATOM 2429 C CA . ALA B 1 27 ? -46.277 17.236 52.921 1.00 21.70 27 ALA B CA 1
ATOM 2430 C C . ALA B 1 27 ? -47.548 16.382 52.944 1.00 21.54 27 ALA B C 1
ATOM 2431 O O . ALA B 1 27 ? -48.411 16.518 52.085 1.00 20.16 27 ALA B O 1
ATOM 2433 N N . ILE B 1 28 ? -47.657 15.500 53.931 1.00 21.76 28 ILE B N 1
ATOM 2434 C C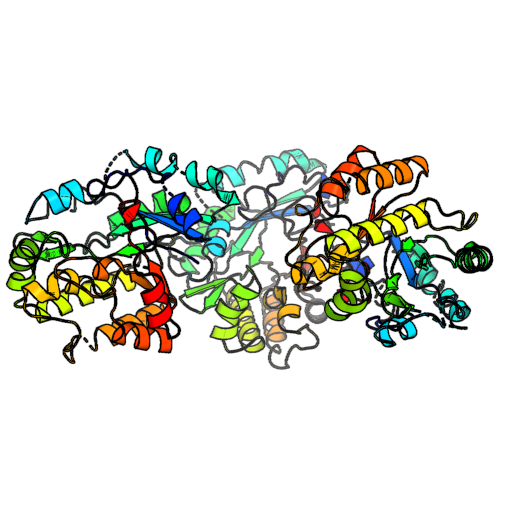A . ILE B 1 28 ? -48.832 14.648 54.055 1.00 22.73 28 ILE B CA 1
ATOM 2435 C C . ILE B 1 28 ? -50.067 15.498 54.361 1.00 23.93 28 ILE B C 1
ATOM 2436 O O . ILE B 1 28 ? -51.137 15.263 53.802 1.00 23.96 28 ILE B O 1
ATOM 2441 N N . GLU B 1 29 ? -49.918 16.493 55.231 1.00 24.06 29 GLU B N 1
ATOM 2442 C CA . GLU B 1 29 ? -51.042 17.368 55.550 1.00 25.50 29 GLU B CA 1
ATOM 2443 C C . GLU B 1 29 ? -51.515 18.080 54.284 1.00 25.48 29 GLU B C 1
ATOM 2444 O O . GLU B 1 29 ? -52.714 18.298 54.098 1.00 25.46 29 GLU B O 1
ATOM 2450 N N . LEU B 1 30 ? -50.570 18.460 53.427 1.00 24.75 30 LEU B N 1
ATOM 2451 C CA . LEU B 1 30 ? -50.907 19.170 52.198 1.00 24.92 30 LEU B CA 1
ATOM 2452 C C . LEU B 1 30 ? -51.338 18.260 51.062 1.00 24.40 30 LEU B C 1
ATOM 2453 O O . LEU B 1 30 ? -51.419 18.694 49.917 1.00 25.04 30 LEU B O 1
ATOM 2458 N N . ASP B 1 31 ? -51.606 16.999 51.383 1.00 23.83 31 ASP B N 1
ATOM 2459 C CA . ASP B 1 31 ? -52.089 16.024 50.406 1.00 23.90 31 ASP B CA 1
ATOM 2460 C C . ASP B 1 31 ? -51.096 15.475 49.377 1.00 23.78 31 ASP B C 1
ATOM 2461 O O . ASP B 1 31 ? -51.499 14.935 48.343 1.00 23.28 31 ASP B O 1
ATOM 2466 N N . PHE B 1 32 ? -49.803 15.614 49.634 1.00 23.03 32 PHE B N 1
ATOM 2467 C CA . PHE B 1 32 ? -48.823 15.053 48.716 1.00 23.48 32 PHE B CA 1
ATOM 2468 C C . PHE B 1 32 ? -48.835 13.528 48.879 1.00 24.56 32 PHE B C 1
ATOM 2469 O O . PHE B 1 32 ? -48.929 13.025 49.994 1.00 24.95 32 PHE B O 1
ATOM 2477 N N . ASP B 1 33 ? -48.778 12.789 47.779 1.00 25.26 33 ASP B N 1
ATOM 2478 C CA . ASP B 1 33 ? -48.748 11.338 47.902 1.00 27.36 33 ASP B CA 1
ATOM 2479 C C . ASP B 1 33 ? -47.449 10.722 47.383 1.00 26.29 33 ASP B C 1
ATOM 2480 O O . ASP B 1 33 ? -47.246 9.518 47.501 1.00 26.57 33 ASP B O 1
ATOM 2485 N N . GLU B 1 34 ? -46.576 11.553 46.819 1.00 26.41 34 GLU B N 1
ATOM 2486 C CA . GLU B 1 34 ? -45.273 11.101 46.323 1.00 26.51 34 GLU B CA 1
ATOM 2487 C C . GLU B 1 34 ? -44.272 12.199 46.689 1.00 25.78 34 GLU B C 1
ATOM 2488 O O . GLU B 1 34 ? -44.521 13.382 46.445 1.00 25.96 34 GLU B O 1
ATOM 2494 N N . TYR B 1 35 ? -43.141 11.804 47.266 1.00 24.42 35 TYR B N 1
ATOM 2495 C CA . TYR B 1 35 ? -42.162 12.763 47.781 1.00 23.34 35 TYR B CA 1
ATOM 2496 C C . TYR B 1 35 ? -40.713 12.287 47.572 1.00 22.99 35 TYR B C 1
ATOM 2497 O O . TYR B 1 35 ? -40.358 11.178 47.966 1.00 22.66 35 TYR B O 1
ATOM 2506 N N . SER B 1 36 ? -39.880 13.132 46.970 1.00 22.13 36 SER B N 1
ATOM 2507 C CA . SER B 1 36 ? -38.484 12.781 46.721 1.00 21.35 36 SER B CA 1
ATOM 2508 C C . SER B 1 36 ? -37.494 13.570 47.560 1.00 21.00 36 SER B C 1
ATOM 2509 O O . SER B 1 36 ? -37.489 14.803 47.558 1.00 20.83 36 SER B O 1
ATOM 2512 N N . ILE B 1 37 ? -36.644 12.830 48.260 1.00 20.50 37 ILE B N 1
ATOM 2513 C CA . ILE B 1 37 ? -35.587 13.397 49.082 1.00 20.65 37 ILE B CA 1
ATOM 2514 C C . ILE B 1 37 ? -34.334 13.340 48.206 1.00 21.49 37 ILE B C 1
ATOM 2515 O O . ILE B 1 37 ? -33.788 12.260 47.963 1.00 21.37 37 ILE B O 1
ATOM 2520 N N . VAL B 1 38 ? -33.908 14.492 47.698 1.00 21.61 38 VAL B N 1
ATOM 2521 C CA . VAL B 1 38 ? -32.732 14.554 46.842 1.00 22.05 38 VAL B CA 1
ATOM 2522 C C . VAL B 1 38 ? -31.719 15.523 47.414 1.00 22.01 38 VAL B C 1
ATOM 2523 O O . VAL B 1 38 ? -31.558 16.641 46.929 1.00 21.24 38 VAL B O 1
ATOM 2527 N N . GLU B 1 39 ? -31.039 15.084 48.462 1.00 22.01 39 GLU B N 1
ATOM 2528 C CA . GLU B 1 39 ? -30.039 15.908 49.103 1.00 22.62 39 GLU B CA 1
ATOM 2529 C C . GLU B 1 39 ? -28.841 16.136 48.179 1.00 23.33 39 GLU B C 1
ATOM 2530 O O . GLU B 1 39 ? -28.604 15.361 47.253 1.00 23.82 39 GLU B O 1
ATOM 2536 N N . HIS B 1 40 ? -28.094 17.206 48.428 1.00 24.30 40 HIS B N 1
ATOM 2537 C CA . HIS B 1 40 ? -26.908 17.509 47.630 1.00 24.30 40 HIS B CA 1
ATOM 2538 C C . HIS B 1 40 ? -25.839 16.441 47.779 1.00 24.85 40 HIS B C 1
ATOM 2539 O O . HIS B 1 40 ? -25.425 16.128 48.889 1.00 25.35 40 HIS B O 1
ATOM 2546 N N . ALA B 1 41 ? -25.385 15.892 46.658 1.00 24.80 41 ALA B N 1
ATOM 2547 C CA . ALA B 1 41 ? -24.326 14.895 46.693 1.00 25.33 41 ALA B CA 1
ATOM 2548 C C . ALA B 1 41 ? -23.021 15.612 47.032 1.00 25.54 41 ALA B C 1
ATOM 2549 O O . ALA B 1 41 ? -22.820 16.754 46.634 1.00 25.88 41 ALA B O 1
ATOM 2551 N N . PRO B 1 42 ? -22.133 14.960 47.797 1.00 26.70 42 PRO B N 1
ATOM 2552 C CA . PRO B 1 42 ? -20.852 15.570 48.167 1.00 26.92 42 PRO B CA 1
ATOM 2553 C C . PRO B 1 42 ? -20.080 16.051 46.939 1.00 27.73 42 PRO B C 1
ATOM 2554 O O . PRO B 1 42 ? -20.080 15.396 45.898 1.00 27.36 42 PRO B O 1
ATOM 2558 N N . LEU B 1 43 ? -19.436 17.205 47.055 1.00 28.74 43 LEU B N 1
ATOM 2559 C CA . LEU B 1 43 ? -18.671 17.747 45.944 1.00 29.86 43 LEU B CA 1
ATOM 2560 C C . LEU B 1 43 ? -17.322 17.064 45.829 1.00 30.73 43 LEU B C 1
ATOM 2561 O O . LEU B 1 43 ? -16.807 16.519 46.802 1.00 30.72 43 LEU B O 1
ATOM 2566 N N . SER B 1 44 ? -16.750 17.100 44.633 1.00 31.39 44 SER B N 1
ATOM 2567 C CA . SER B 1 44 ? -15.438 16.516 44.410 1.00 32.46 44 SER B CA 1
ATOM 2568 C C . SER B 1 44 ? -14.392 17.264 45.233 1.00 33.07 44 SER B C 1
ATOM 2569 O O . SER B 1 44 ? -14.368 18.495 45.258 1.00 32.66 44 SER B O 1
ATOM 2572 N N . SER B 1 45 ? -13.528 16.515 45.905 1.00 34.32 45 SER B N 1
ATOM 2573 C CA . SER B 1 45 ? -12.480 17.116 46.720 1.00 35.26 45 SER B CA 1
ATOM 2574 C C . SER B 1 45 ? -11.511 17.900 45.841 1.00 35.38 45 SER B C 1
ATOM 2575 O O . SER B 1 45 ? -10.964 18.920 46.260 1.00 35.33 45 SER B O 1
ATOM 2578 N N . GLU B 1 46 ? -11.301 17.421 44.620 1.00 34.74 46 GLU B N 1
ATOM 2579 C CA . GLU B 1 46 ? -10.420 18.107 43.683 1.00 35.46 46 GLU B CA 1
ATOM 2580 C C . GLU B 1 46 ? -11.060 19.417 43.231 1.00 33.93 46 GLU B C 1
ATOM 2581 O O . GLU B 1 46 ? -10.385 20.435 43.089 1.00 33.89 46 GLU B O 1
ATOM 2587 N N . PHE B 1 47 ? -12.369 19.373 43.002 1.00 33.02 47 PHE B N 1
ATOM 2588 C CA . PHE B 1 47 ? -13.132 20.535 42.560 1.00 32.03 47 PHE B CA 1
ATOM 2589 C C . PHE B 1 47 ? -13.069 21.691 43.561 1.00 32.66 47 PHE B C 1
ATOM 2590 O O . PHE B 1 47 ? -12.870 22.847 43.181 1.00 32.48 47 PHE B O 1
ATOM 2606 N N . LYS B 1 49 ? -10.890 22.411 45.431 1.00 34.38 49 LYS B N 1
ATOM 2607 C CA . LYS B 1 49 ? -9.525 22.891 45.514 1.00 34.29 49 LYS B CA 1
ATOM 2608 C C . LYS B 1 49 ? -9.342 24.020 44.500 1.00 33.55 49 LYS B C 1
ATOM 2609 O O . LYS B 1 49 ? -8.435 24.844 44.625 1.00 33.74 49 LYS B O 1
ATOM 2615 N N . ASN B 1 50 ? -10.235 24.069 43.516 1.00 31.85 50 ASN B N 1
ATOM 2616 C CA . ASN B 1 50 ? -10.151 25.051 42.440 1.00 31.08 50 ASN B CA 1
ATOM 2617 C C . ASN B 1 50 ? -11.303 26.050 42.376 1.00 30.05 50 ASN B C 1
ATOM 2618 O O . ASN B 1 50 ? -11.769 26.405 41.289 1.00 28.83 50 ASN B O 1
ATOM 2623 N N . THR B 1 51 ? -11.756 26.509 43.538 1.00 29.22 51 THR B N 1
ATOM 2624 C CA . THR B 1 51 ? -12.848 27.475 43.580 1.00 28.60 51 THR B CA 1
ATOM 2625 C C . THR B 1 51 ? -12.344 28.821 44.061 1.00 28.53 51 THR B C 1
ATOM 2626 O O . THR B 1 51 ? -11.230 28.939 44.582 1.00 28.37 51 THR B O 1
ATOM 2630 N N . ALA B 1 52 ? -13.189 29.831 43.886 1.00 28.26 52 ALA B N 1
ATOM 2631 C CA . ALA B 1 52 ? -12.899 31.190 44.308 1.00 28.04 52 ALA B CA 1
ATOM 2632 C C . ALA B 1 52 ? -14.194 31.784 44.848 1.00 27.99 52 ALA B C 1
ATOM 2633 O O . ALA B 1 52 ? -15.186 31.077 44.985 1.00 26.89 52 ALA B O 1
ATOM 2635 N N . GLY B 1 53 ? -14.188 33.077 45.147 1.00 27.99 53 GLY B N 1
ATOM 2636 C CA . GLY B 1 53 ? -15.382 33.700 45.690 1.00 28.88 53 GLY B CA 1
ATOM 2637 C C . GLY B 1 53 ? -15.608 33.300 47.140 1.00 29.85 53 GLY B C 1
ATOM 2638 O O . GLY B 1 53 ? -14.754 32.667 47.758 1.00 29.63 53 GLY B O 1
ATOM 2639 N N . ASP B 1 54 ? -16.762 33.670 47.681 1.00 30.78 54 ASP B N 1
ATOM 2640 C CA . ASP B 1 54 ? -17.101 33.356 49.064 1.00 31.37 54 ASP B CA 1
ATOM 2641 C C . ASP B 1 54 ? -16.946 31.858 49.336 1.00 31.66 54 ASP B C 1
ATOM 2642 O O . ASP B 1 54 ? -17.633 31.038 48.730 1.00 31.25 54 ASP B O 1
ATOM 2647 N N . LYS B 1 55 ? -16.044 31.512 50.254 1.00 32.35 55 LYS B N 1
ATOM 2648 C CA . LYS B 1 55 ? -15.781 30.115 50.590 1.00 32.38 55 LYS B CA 1
ATOM 2649 C C . LYS B 1 55 ? -16.999 29.388 51.165 1.00 32.56 55 LYS B C 1
ATOM 2650 O O . LYS B 1 55 ? -17.123 28.169 51.033 1.00 32.41 55 LYS B O 1
ATOM 2656 N N . GLU B 1 56 ? -17.892 30.133 51.804 1.00 32.38 56 GLU B N 1
ATOM 2657 C CA . GLU B 1 56 ? -19.086 29.535 52.394 1.00 33.61 56 GLU B CA 1
ATOM 2658 C C . GLU B 1 56 ? -19.937 28.829 51.338 1.00 32.66 56 GLU B C 1
ATOM 2659 O O . GLU B 1 56 ? -20.548 27.801 51.609 1.00 32.60 56 GLU B O 1
ATOM 2665 N N . ALA B 1 57 ? -19.963 29.376 50.129 1.00 31.86 57 ALA B N 1
ATOM 2666 C CA . ALA B 1 57 ? -20.738 28.772 49.055 1.00 31.19 57 ALA B CA 1
ATOM 2667 C C . ALA B 1 57 ? -20.238 27.364 48.751 1.00 30.61 57 ALA B C 1
ATOM 2668 O O . ALA B 1 57 ? -20.989 26.519 48.268 1.00 31.16 57 ALA B O 1
ATOM 2670 N N . VAL B 1 58 ? -18.970 27.109 49.056 1.00 29.88 58 VAL B N 1
ATOM 2671 C CA . VAL B 1 58 ? -18.372 25.811 48.770 1.00 28.99 58 VAL B CA 1
ATOM 2672 C C . VAL B 1 58 ? -18.370 24.849 49.948 1.00 29.22 58 VAL B C 1
ATOM 2673 O O . VAL B 1 58 ? -18.649 23.663 49.785 1.00 28.64 58 VAL B O 1
ATOM 2677 N N . THR B 1 59 ? -18.046 25.357 51.132 1.00 29.32 59 THR B N 1
ATOM 2678 C CA . THR B 1 59 ? -17.989 24.528 52.332 1.00 30.42 59 THR B CA 1
ATOM 2679 C C . THR B 1 59 ? -19.376 24.124 52.827 1.00 30.69 59 THR B C 1
ATOM 2680 O O . THR B 1 59 ? -19.542 23.074 53.448 1.00 30.53 59 THR B O 1
ATOM 2684 N N . THR B 1 60 ? -20.368 24.963 52.546 1.00 31.02 60 THR B N 1
ATOM 2685 C CA . THR B 1 60 ? -21.733 24.711 53.000 1.00 32.85 60 THR B CA 1
ATOM 2686 C C . THR B 1 60 ? -22.603 24.064 51.922 1.00 32.63 60 THR B C 1
ATOM 2687 O O . THR B 1 60 ? -23.763 23.727 52.170 1.00 32.40 60 THR B O 1
ATOM 2691 N N . ALA B 1 61 ? -22.033 23.889 50.732 1.00 32.34 61 ALA B N 1
ATOM 2692 C CA . ALA B 1 61 ? -22.752 23.331 49.590 1.00 32.90 61 ALA B CA 1
ATOM 2693 C C . ALA B 1 61 ? -23.400 21.975 49.832 1.00 33.52 61 ALA B C 1
ATOM 2694 O O . ALA B 1 61 ? -24.576 21.785 49.525 1.00 32.81 61 ALA B O 1
ATOM 2696 N N . SER B 1 62 ? -22.647 21.032 50.386 1.00 34.72 62 SER B N 1
ATOM 2697 C CA . SER B 1 62 ? -23.194 19.702 50.609 1.00 35.60 62 SER B CA 1
ATOM 2698 C C . SER B 1 62 ? -22.520 18.925 51.724 1.00 36.34 62 SER B C 1
ATOM 2699 O O . SER B 1 62 ? -21.469 19.316 52.235 1.00 35.52 62 SER B O 1
ATOM 2710 N N . ALA B 1 64 ? -20.622 15.673 53.643 1.00 38.08 64 ALA B N 1
ATOM 2711 C CA . ALA B 1 64 ? -19.356 15.007 53.372 1.00 38.19 64 ALA B CA 1
ATOM 2712 C C . ALA B 1 64 ? -19.618 13.568 52.941 1.00 38.42 64 ALA B C 1
ATOM 2713 O O . ALA B 1 64 ? -20.705 13.036 53.168 1.00 37.97 64 ALA B O 1
ATOM 2723 N N . SER B 1 66 ? -18.460 10.956 54.193 1.00 39.32 66 SER B N 1
ATOM 2724 C CA . SER B 1 66 ? -18.624 10.142 55.387 1.00 39.23 66 SER B CA 1
ATOM 2725 C C . SER B 1 66 ? -20.060 10.182 55.917 1.00 38.85 66 SER B C 1
ATOM 2726 O O . SER B 1 66 ? -20.449 9.339 56.721 1.00 38.66 66 SER B O 1
ATOM 2729 N N . ASP B 1 67 ? -20.849 11.156 55.474 1.00 38.36 67 ASP B N 1
ATOM 2730 C CA . ASP B 1 67 ? -22.230 11.264 55.941 1.00 37.60 67 ASP B CA 1
ATOM 2731 C C . ASP B 1 67 ? -23.184 10.366 55.158 1.00 36.00 67 ASP B C 1
ATOM 2732 O O . ASP B 1 67 ? -24.287 10.069 55.617 1.00 36.07 67 ASP B O 1
ATOM 2737 N N . LEU B 1 68 ? -22.754 9.932 53.981 1.00 34.64 68 LEU B N 1
ATOM 2738 C CA . LEU B 1 68 ? -23.588 9.105 53.119 1.00 33.33 68 LEU B CA 1
ATOM 2739 C C . LEU B 1 68 ? -24.285 7.939 53.816 1.00 33.32 68 LEU B C 1
ATOM 2740 O O . LEU B 1 68 ? -25.496 7.786 53.693 1.00 32.50 68 LEU B O 1
ATOM 2745 N N . PRO B 1 69 ? -23.534 7.096 54.551 1.00 32.94 69 PRO B N 1
ATOM 2746 C CA . PRO B 1 69 ? -24.159 5.961 55.240 1.00 32.19 69 PRO B CA 1
ATOM 2747 C C . PRO B 1 69 ? -25.277 6.383 56.193 1.00 32.05 69 PRO B C 1
ATOM 2748 O O . PRO B 1 69 ? -26.325 5.731 56.263 1.00 31.33 69 PRO B O 1
ATOM 2752 N N . TYR B 1 70 ? -25.042 7.476 56.917 1.00 32.01 70 TYR B N 1
ATOM 2753 C CA . TYR B 1 70 ? -26.004 8.020 57.868 1.00 31.63 70 TYR B CA 1
ATOM 2754 C C . TYR B 1 70 ? -27.209 8.604 57.131 1.00 30.00 70 TYR B C 1
ATOM 2755 O O . TYR B 1 70 ? -28.346 8.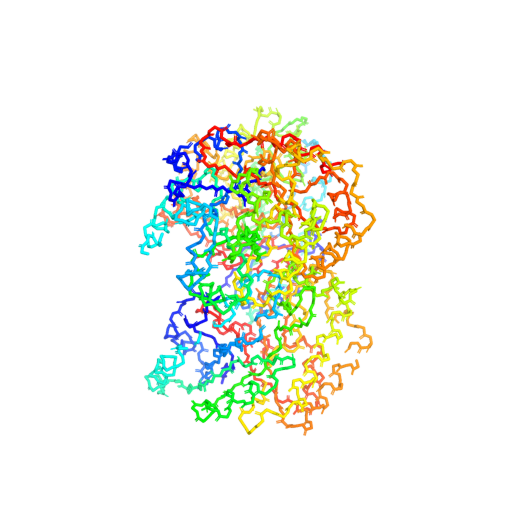472 57.577 1.00 30.01 70 TYR B O 1
ATOM 2764 N N . TYR B 1 71 ? -26.948 9.255 56.005 1.00 27.59 71 TYR B N 1
ATOM 2765 C CA . TYR B 1 71 ? -28.008 9.831 55.188 1.00 26.51 71 TYR B CA 1
ATOM 2766 C C . TYR B 1 71 ? -28.947 8.717 54.725 1.00 25.93 71 TYR B C 1
ATOM 2767 O O . TYR B 1 71 ? -30.155 8.792 54.932 1.00 25.76 71 TYR B O 1
ATOM 2776 N N . PHE B 1 72 ? -28.377 7.685 54.109 1.00 25.79 72 PHE B N 1
ATOM 2777 C CA . PHE B 1 72 ? -29.159 6.562 53.615 1.00 26.84 72 PHE B CA 1
ATOM 2778 C C . PHE B 1 72 ? -29.947 5.856 54.715 1.00 27.63 72 PHE B C 1
ATOM 2779 O O . PHE B 1 72 ? -31.095 5.462 54.501 1.00 28.26 72 PHE B O 1
ATOM 2787 N N . LYS B 1 73 ? -29.342 5.715 55.891 1.00 28.19 73 LYS B N 1
ATOM 2788 C CA . LYS B 1 73 ? -30.013 5.072 57.015 1.00 29.06 73 LYS B CA 1
ATOM 2789 C C . LYS B 1 73 ? -31.267 5.842 57.445 1.00 28.59 73 LYS B C 1
ATOM 2790 O O . LYS B 1 73 ? -32.341 5.262 57.596 1.00 28.79 73 LYS B O 1
ATOM 2796 N N . LYS B 1 74 ? -31.113 7.145 57.648 1.00 28.06 74 LYS B N 1
ATOM 2797 C CA . LYS B 1 74 ? -32.217 7.997 58.072 1.00 28.15 74 LYS B CA 1
ATOM 2798 C C . LYS B 1 74 ? -33.336 8.078 57.039 1.00 28.06 74 LYS B C 1
ATOM 2799 O O . LYS B 1 74 ? -34.505 7.918 57.378 1.00 28.14 74 LYS B O 1
ATOM 2813 N N . ASN B 1 76 ? -34.054 6.022 54.539 1.00 26.58 76 ASN B N 1
ATOM 2814 C CA . ASN B 1 76 ? -34.732 4.743 54.366 1.00 26.07 76 ASN B CA 1
ATOM 2815 C C . ASN B 1 76 ? -35.664 4.505 55.538 1.00 25.82 76 ASN B C 1
ATOM 2816 O O . ASN B 1 76 ? -36.738 3.934 55.375 1.00 25.16 76 ASN B O 1
ATOM 2821 N N . HIS B 1 77 ? -35.252 4.958 56.716 1.00 25.23 77 HIS B N 1
ATOM 2822 C CA . HIS B 1 77 ? -36.080 4.821 57.910 1.00 26.11 77 HIS B CA 1
ATOM 2823 C C . HIS B 1 77 ? -37.385 5.599 57.701 1.00 26.36 77 HIS B C 1
ATOM 2824 O O . HIS B 1 77 ? -38.486 5.067 57.880 1.00 26.13 77 HIS B O 1
ATOM 2831 N N . ILE B 1 78 ? -37.251 6.860 57.311 1.00 25.13 78 ILE B N 1
ATOM 2832 C CA . ILE B 1 78 ? -38.417 7.702 57.075 1.00 24.93 78 ILE B CA 1
ATOM 2833 C C . ILE B 1 78 ? -39.293 7.121 55.963 1.00 24.78 78 ILE B C 1
ATOM 2834 O O . ILE B 1 78 ? -40.520 7.148 56.054 1.00 25.14 78 ILE B O 1
ATOM 2839 N N . LYS B 1 79 ? -38.657 6.594 54.921 1.00 24.45 79 LYS B N 1
ATOM 2840 C CA . LYS B 1 79 ? -39.372 6.009 53.791 1.00 25.43 79 LYS B CA 1
ATOM 2841 C C . LYS B 1 79 ? -40.348 4.923 54.234 1.00 26.25 79 LYS B C 1
ATOM 2842 O O . LYS B 1 79 ? -41.520 4.914 53.834 1.00 26.49 79 LYS B O 1
ATOM 2848 N N . LYS B 1 80 ? -39.850 3.996 55.045 1.00 26.13 80 LYS B N 1
ATOM 2849 C CA . LYS B 1 80 ? -40.661 2.886 55.528 1.00 27.02 80 LYS B CA 1
ATOM 2850 C C . LYS B 1 80 ? -41.685 3.313 56.573 1.00 26.67 80 LYS B C 1
ATOM 2851 O O . LYS B 1 80 ? -42.834 2.877 56.539 1.00 26.59 80 LYS B O 1
ATOM 2857 N N . LYS B 1 81 ? -41.269 4.185 57.483 1.00 26.38 81 LYS B N 1
ATOM 2858 C CA . LYS B 1 81 ? -42.149 4.655 58.537 1.00 26.91 81 LYS B CA 1
ATOM 2859 C C . LYS B 1 81 ? -43.431 5.298 58.015 1.00 27.97 81 LYS B C 1
ATOM 2860 O O . LYS B 1 81 ? -44.482 5.171 58.639 1.00 28.90 81 LYS B O 1
ATOM 2866 N N . TYR B 1 82 ? -43.352 5.974 56.871 1.00 27.71 82 TYR B N 1
ATOM 2867 C CA . TYR B 1 82 ? -44.524 6.655 56.318 1.00 27.23 82 TYR B CA 1
ATOM 2868 C C . TYR B 1 82 ? -45.031 6.089 54.995 1.00 27.60 82 TYR B C 1
ATOM 2869 O O . TYR B 1 82 ? -45.853 6.716 54.322 1.00 26.83 82 TYR B O 1
ATOM 2878 N N . ALA B 1 83 ? -44.549 4.905 54.629 1.00 28.62 83 ALA B N 1
ATOM 2879 C CA . ALA B 1 83 ? -44.936 4.279 53.370 1.00 29.80 83 ALA B CA 1
ATOM 2880 C C . ALA B 1 83 ? -46.441 4.145 53.160 1.00 30.82 83 ALA B C 1
ATOM 2881 O O . ALA B 1 83 ? -46.903 4.127 52.023 1.00 31.57 83 ALA B O 1
ATOM 2883 N N . SER B 1 84 ? -47.214 4.048 54.234 1.00 31.65 84 SER B N 1
ATOM 2884 C CA . SER B 1 84 ? -48.656 3.910 54.066 1.00 33.32 84 SER B CA 1
ATOM 2885 C C . SER B 1 84 ? -49.318 5.237 53.707 1.00 33.31 84 SER B C 1
ATOM 2886 O O . SER B 1 84 ? -50.381 5.256 53.091 1.00 33.67 84 SER B O 1
ATOM 2889 N N . ASP B 1 85 ? -48.683 6.348 54.065 1.00 32.67 85 ASP B N 1
ATOM 2890 C CA . ASP B 1 85 ? -49.265 7.654 53.771 1.00 31.94 85 ASP B CA 1
ATOM 2891 C C . ASP B 1 85 ? -48.641 8.340 52.565 1.00 31.25 85 ASP B C 1
ATOM 2892 O O . ASP B 1 85 ? -49.300 9.113 51.867 1.00 30.39 85 ASP B O 1
ATOM 2897 N N . LEU B 1 86 ? -47.371 8.054 52.315 1.00 29.58 86 LEU B N 1
ATOM 2898 C CA . LEU B 1 86 ? -46.669 8.742 51.245 1.00 28.78 86 LEU B CA 1
ATOM 2899 C C . LEU B 1 86 ? -45.583 7.895 50.605 1.00 27.50 86 LEU B C 1
ATOM 2900 O O . LEU B 1 86 ? -44.826 7.233 51.306 1.00 27.97 86 LEU B O 1
ATOM 2905 N N . LEU B 1 87 ? -45.508 7.918 49.275 1.00 26.32 87 LEU B N 1
ATOM 2906 C CA . LEU B 1 87 ? -44.475 7.175 48.558 1.00 24.90 87 LEU B CA 1
ATOM 2907 C C . LEU B 1 87 ? -43.228 8.056 48.524 1.00 24.37 87 LEU B C 1
ATOM 2908 O O . LEU B 1 87 ? -43.192 9.077 47.838 1.00 24.05 87 LEU B O 1
ATOM 2913 N N . ILE B 1 88 ? -42.210 7.654 49.276 1.00 22.61 88 ILE B N 1
ATOM 2914 C CA . ILE B 1 88 ? -40.972 8.422 49.377 1.00 22.21 88 ILE B CA 1
ATOM 2915 C C . ILE B 1 88 ? -39.818 7.842 48.569 1.00 22.61 88 ILE B C 1
ATOM 2916 O O . ILE B 1 88 ? -39.486 6.663 48.703 1.00 22.21 88 ILE B O 1
ATOM 2921 N N . HIS B 1 89 ? -39.216 8.679 47.728 1.00 22.29 89 HIS B N 1
ATOM 2922 C CA . HIS B 1 89 ? -38.077 8.276 46.910 1.00 22.40 89 HIS B CA 1
ATOM 2923 C C . HIS B 1 89 ? -36.806 8.872 47.517 1.00 22.89 89 HIS B C 1
ATOM 2924 O O . HIS B 1 89 ? -36.838 9.961 48.101 1.00 23.60 89 HIS B O 1
ATOM 2931 N N . ILE B 1 90 ? -35.694 8.159 47.379 1.00 21.55 90 ILE B N 1
ATOM 2932 C CA . ILE B 1 90 ? -34.428 8.610 47.931 1.00 20.94 90 ILE B CA 1
ATOM 2933 C C . ILE B 1 90 ? -33.379 8.744 46.838 1.00 20.44 90 ILE B C 1
ATOM 2934 O O . ILE B 1 90 ? -33.222 7.862 45.998 1.00 19.81 90 ILE B O 1
ATOM 2939 N N . GLY B 1 91 ? -32.662 9.860 46.850 1.00 20.38 91 GLY B N 1
ATOM 2940 C CA . GLY B 1 91 ? -31.627 10.080 45.862 1.00 19.66 91 GLY B CA 1
ATOM 2941 C C . GLY B 1 91 ? -30.819 11.318 46.183 1.00 19.48 91 GLY B C 1
ATOM 2942 O O . GLY B 1 91 ? -30.720 11.730 47.342 1.00 19.49 91 GLY B O 1
ATOM 2943 N N . PHE B 1 92 ? -30.253 11.918 45.144 1.00 19.35 92 PHE B N 1
ATOM 2944 C CA . PHE B 1 92 ? -29.433 13.105 45.302 1.00 20.17 92 PHE B CA 1
ATOM 2945 C C . PHE B 1 92 ? -29.727 14.170 44.248 1.00 20.42 92 PHE B C 1
ATOM 2946 O O . PHE B 1 92 ? -30.192 13.867 43.139 1.00 20.91 92 PHE B O 1
ATOM 2954 N N . GLU B 1 93 ? -29.457 15.417 44.613 1.00 20.72 93 GLU B N 1
ATOM 2955 C CA . GLU B 1 93 ? -29.495 16.490 43.635 1.00 20.33 93 GLU B CA 1
ATOM 2956 C C . GLU B 1 93 ? -28.003 16.494 43.288 1.00 19.74 93 GLU B C 1
ATOM 2957 O O . GLU B 1 93 ? -27.173 16.912 44.091 1.00 18.30 93 GLU B O 1
ATOM 2963 N N . VAL B 1 94 ? -27.675 15.954 42.125 1.00 21.07 94 VAL B N 1
ATOM 2964 C CA . VAL B 1 94 ? -26.294 15.828 41.701 1.00 21.44 94 VAL B CA 1
ATOM 2965 C C . VAL B 1 94 ? -25.769 17.036 40.944 1.00 22.12 94 VAL B C 1
ATOM 2966 O O . VAL B 1 94 ? -26.352 17.475 39.962 1.00 22.85 94 VAL B O 1
ATOM 2970 N N . ASP B 1 95 ? -24.657 17.573 41.417 1.00 23.16 95 ASP B N 1
ATOM 2971 C CA . ASP B 1 95 ? -24.035 18.714 40.768 1.00 23.83 95 ASP B CA 1
ATOM 2972 C C . ASP B 1 95 ? -23.382 18.261 39.474 1.00 23.34 95 ASP B C 1
ATOM 2973 O O . ASP B 1 95 ? -22.725 17.213 39.436 1.00 23.97 95 ASP B O 1
ATOM 2978 N N . TYR B 1 96 ? -23.596 19.013 38.402 1.00 22.18 96 TYR B N 1
ATOM 2979 C CA . TYR B 1 96 ? -22.889 18.710 37.175 1.00 22.23 96 TYR B CA 1
ATOM 2980 C C . TYR B 1 96 ? -21.643 19.592 37.284 1.00 22.62 96 TYR B C 1
ATOM 2981 O O . TYR B 1 96 ? -21.738 20.816 37.271 1.00 20.88 96 TYR B O 1
ATOM 2990 N N . LEU B 1 97 ? -20.483 18.973 37.466 1.00 22.68 97 LEU B N 1
ATOM 2991 C CA . LEU B 1 97 ? -19.254 19.744 37.594 1.00 24.02 97 LEU B CA 1
ATOM 2992 C C . LEU B 1 97 ? -18.481 19.746 36.283 1.00 24.79 97 LEU B C 1
ATOM 2993 O O . LEU B 1 97 ? -17.987 18.709 35.846 1.00 25.07 97 LEU B O 1
ATOM 2998 N N . ILE B 1 98 ? -18.411 20.915 35.650 1.00 25.78 98 ILE B N 1
ATOM 2999 C CA . ILE B 1 98 ? -17.707 21.078 34.379 1.00 27.53 98 ILE B CA 1
ATOM 3000 C C . ILE B 1 98 ? -16.267 20.607 34.524 1.00 27.67 98 ILE B C 1
ATOM 3001 O O . ILE B 1 98 ? -15.523 21.131 35.355 1.00 28.04 98 ILE B O 1
ATOM 3006 N N . GLY B 1 99 ? -15.879 19.620 33.723 1.00 27.97 99 GLY B N 1
ATOM 3007 C CA . GLY B 1 99 ? -14.515 19.121 33.778 1.00 29.16 99 GLY B CA 1
ATOM 3008 C C . GLY B 1 99 ? -14.274 18.035 34.810 1.00 29.71 99 GLY B C 1
ATOM 3009 O O . GLY B 1 99 ? -13.157 17.534 34.931 1.00 29.80 99 GLY B O 1
ATOM 3010 N N . TYR B 1 100 ? -15.311 17.662 35.554 1.00 29.88 100 TYR B N 1
ATOM 3011 C CA . TYR B 1 100 ? -15.182 16.619 36.570 1.00 29.69 100 TYR B CA 1
ATOM 3012 C C . TYR B 1 100 ? -16.182 15.477 36.361 1.00 29.77 100 TYR B C 1
ATOM 3013 O O . TYR B 1 100 ? -16.699 14.901 37.318 1.00 29.72 100 TYR B O 1
ATOM 3022 N N . GLU B 1 101 ? -16.438 15.146 35.100 1.00 29.99 101 GLU B N 1
ATOM 3023 C CA . GLU B 1 101 ? -17.366 14.074 34.778 1.00 30.88 101 GLU B CA 1
ATOM 3024 C C . GLU B 1 101 ? -16.912 12.711 35.290 1.00 31.01 101 GLU B C 1
ATOM 3025 O O . GLU B 1 101 ? -17.745 11.873 35.637 1.00 31.11 101 GLU B O 1
ATOM 3031 N N . ASP B 1 102 ? -15.602 12.479 35.335 1.00 30.78 102 ASP B N 1
ATOM 3032 C CA . ASP B 1 102 ? -15.089 11.206 35.829 1.00 30.76 102 ASP B CA 1
ATOM 3033 C C . ASP B 1 102 ? -15.521 11.028 37.277 1.00 29.64 102 ASP B C 1
ATOM 3034 O O . ASP B 1 102 ? -15.998 9.963 37.668 1.00 29.05 102 ASP B O 1
ATOM 3039 N N . PHE B 1 103 ? -15.349 12.076 38.075 1.00 28.69 103 PHE B N 1
ATOM 3040 C CA . PHE B 1 103 ? -15.735 12.013 39.477 1.00 28.26 103 PHE B CA 1
ATOM 3041 C C . PHE B 1 103 ? -17.228 11.724 39.615 1.00 27.44 103 PHE B C 1
ATOM 3042 O O . PHE B 1 103 ? -17.632 10.779 40.296 1.00 27.20 103 PHE B O 1
ATOM 3050 N N . THR B 1 104 ? -18.041 12.550 38.969 1.00 26.88 104 THR B N 1
ATOM 3051 C CA . THR B 1 104 ? -19.485 12.402 39.052 1.00 26.88 104 THR B CA 1
ATOM 3052 C C . THR B 1 104 ? -19.923 11.011 38.619 1.00 26.90 104 THR B C 1
ATOM 3053 O O . THR B 1 104 ? -20.773 10.393 39.254 1.00 26.03 104 THR B O 1
ATOM 3057 N N . ARG B 1 105 ? -19.332 10.526 37.536 1.00 27.70 105 ARG B N 1
ATOM 3058 C CA . ARG B 1 105 ? -19.656 9.209 37.008 1.00 28.98 105 ARG B CA 1
ATOM 3059 C C . ARG B 1 105 ? -19.270 8.100 37.991 1.00 28.83 105 ARG B C 1
ATOM 3060 O O . ARG B 1 105 ? -19.999 7.127 38.130 1.00 29.21 105 ARG B O 1
ATOM 3068 N N . ASP B 1 106 ? -18.139 8.242 38.680 1.00 29.14 106 ASP B N 1
ATOM 3069 C CA . ASP B 1 106 ? -17.736 7.231 39.662 1.00 29.05 106 ASP B CA 1
ATOM 3070 C C . ASP B 1 106 ? -18.677 7.250 40.866 1.00 28.00 106 ASP B C 1
ATOM 3071 O O . ASP B 1 106 ? -19.012 6.204 41.418 1.00 27.21 106 ASP B O 1
ATOM 3076 N N . PHE B 1 107 ? -19.082 8.446 41.283 1.00 27.03 107 PHE B N 1
ATOM 3077 C CA . PHE B 1 107 ? -19.993 8.595 42.409 1.00 26.55 107 PHE B CA 1
ATOM 3078 C C . PHE B 1 107 ? -21.324 7.920 42.082 1.00 26.32 107 PHE B C 1
ATOM 3079 O O . PHE B 1 107 ? -21.833 7.114 42.854 1.00 26.90 107 PHE B O 1
ATOM 3087 N N . LEU B 1 108 ? -21.885 8.256 40.927 1.00 26.89 108 LEU B N 1
ATOM 3088 C CA . LEU B 1 108 ? -23.159 7.686 40.507 1.00 25.34 108 LEU B CA 1
ATOM 3089 C C . LEU B 1 108 ? -23.099 6.163 40.386 1.00 25.84 108 LEU B C 1
ATOM 3090 O O . LEU B 1 108 ? -24.038 5.468 40.779 1.00 25.09 108 LEU B O 1
ATOM 3095 N N . ASN B 1 109 ? -22.001 5.636 39.853 1.00 26.12 109 ASN B N 1
ATOM 3096 C CA . ASN B 1 109 ? -21.874 4.186 39.727 1.00 26.86 109 ASN B CA 1
ATOM 3097 C C . ASN B 1 109 ? -21.764 3.490 41.083 1.00 26.93 109 ASN B C 1
ATOM 3098 O O . ASN B 1 109 ? -22.198 2.352 41.239 1.00 26.71 109 ASN B O 1
ATOM 3103 N N . GLU B 1 110 ? -21.193 4.170 42.069 1.00 27.12 110 GLU B N 1
ATOM 3104 C CA . GLU B 1 110 ? -21.055 3.562 43.386 1.00 28.57 110 GLU B CA 1
ATOM 3105 C C . GLU B 1 110 ? -22.326 3.633 44.227 1.00 28.60 110 GLU B C 1
ATOM 3106 O O . GLU B 1 110 ? -22.737 2.643 44.823 1.00 29.05 110 GLU B O 1
ATOM 3112 N N . TYR B 1 111 ? -22.952 4.804 44.269 1.00 27.96 111 TYR B N 1
ATOM 3113 C CA . TYR B 1 111 ? -24.137 4.987 45.097 1.00 27.78 111 TYR B CA 1
ATOM 3114 C C . TYR B 1 111 ? -25.473 4.947 44.362 1.00 27.83 111 TYR B C 1
ATOM 3115 O O . TYR B 1 111 ? -26.524 4.867 44.990 1.00 27.58 111 TYR B O 1
ATOM 3124 N N . GLY B 1 112 ? -25.439 4.994 43.037 1.00 28.43 112 GLY B N 1
ATOM 3125 C CA . GLY B 1 112 ? -26.676 4.953 42.286 1.00 28.74 112 GLY B CA 1
ATOM 3126 C C . GLY B 1 112 ? -27.619 3.819 42.658 1.00 29.21 112 GLY B C 1
ATOM 3127 O O . GLY B 1 112 ? -28.831 4.025 42.696 1.00 29.38 112 GLY B O 1
ATOM 3128 N N . PRO B 1 113 ? -27.106 2.607 42.932 1.00 29.06 113 PRO B N 1
ATOM 3129 C CA . PRO B 1 113 ? -27.971 1.477 43.290 1.00 28.74 113 PRO B CA 1
ATOM 3130 C C . PRO B 1 113 ? -28.835 1.687 44.527 1.00 28.79 113 PRO B C 1
ATOM 3131 O O . PRO B 1 113 ? -29.875 1.048 44.679 1.00 28.44 113 PRO B O 1
ATOM 3135 N N . GLN B 1 114 ? -28.402 2.579 45.408 1.00 28.50 114 GLN B N 1
ATOM 3136 C CA . GLN B 1 114 ? -29.143 2.865 46.627 1.00 28.77 114 GLN B CA 1
ATOM 3137 C C . GLN B 1 114 ? -30.173 3.981 46.436 1.00 28.72 114 GLN B C 1
ATOM 3138 O O . GLN B 1 114 ? -30.830 4.386 47.395 1.00 28.59 114 GLN B O 1
ATOM 3144 N N . THR B 1 115 ? -30.318 4.470 45.205 1.00 28.02 115 THR B N 1
ATOM 3145 C CA . THR B 1 115 ? -31.244 5.565 44.931 1.00 27.62 115 THR B CA 1
ATOM 3146 C C . THR B 1 115 ? -32.454 5.134 44.126 1.00 28.11 115 THR B C 1
ATOM 3147 O O . THR B 1 115 ? -32.427 4.124 43.424 1.00 27.80 115 THR B O 1
ATOM 3151 N N . ASP B 1 116 ? -33.498 5.955 44.206 1.00 28.20 116 ASP B N 1
ATOM 3152 C CA . ASP B 1 116 ? -34.779 5.687 43.567 1.00 29.01 116 ASP B CA 1
ATOM 3153 C C . ASP B 1 116 ? -35.246 6.855 42.677 1.00 27.73 116 ASP B C 1
ATOM 3154 O O . ASP B 1 116 ? -36.232 6.733 41.948 1.00 27.09 116 ASP B O 1
ATOM 3159 N N . ASP B 1 117 ? -34.551 7.989 42.760 1.00 25.88 117 ASP B N 1
ATOM 3160 C CA . ASP B 1 117 ? -34.873 9.173 41.962 1.00 24.25 117 ASP B CA 1
ATOM 3161 C C . ASP B 1 117 ? -33.630 10.067 41.976 1.00 23.36 117 ASP B C 1
ATOM 3162 O O . ASP B 1 117 ? -32.650 9.759 42.650 1.00 22.41 117 ASP B O 1
ATOM 3167 N N . GLY B 1 118 ? -33.660 11.162 41.227 1.00 22.72 118 GLY B N 1
ATOM 3168 C CA . GLY B 1 118 ? -32.511 12.042 41.207 1.00 22.00 118 GLY B CA 1
ATOM 3169 C C . GLY B 1 118 ? -32.714 13.272 40.358 1.00 21.35 118 GLY B C 1
ATOM 3170 O O . GLY B 1 118 ? -33.593 13.304 39.502 1.00 21.06 118 GLY B O 1
ATOM 3171 N N . VAL B 1 119 ? -31.900 14.291 40.607 1.00 21.68 119 VAL B N 1
ATOM 3172 C CA . VAL B 1 119 ? -31.954 15.535 39.842 1.00 21.67 119 VAL B CA 1
ATOM 3173 C C . VAL B 1 119 ? -30.527 15.944 39.501 1.00 21.04 119 VAL B C 1
ATOM 3174 O O . VAL B 1 119 ? -29.645 15.853 40.346 1.00 21.54 119 VAL B O 1
ATOM 3178 N N . LEU B 1 120 ? -30.301 16.380 38.264 1.00 22.04 120 LEU B N 1
ATOM 3179 C CA . LEU B 1 120 ? -28.968 16.808 37.828 1.00 21.59 120 LEU B CA 1
ATOM 3180 C C . LEU B 1 120 ? -28.987 18.331 37.730 1.00 20.59 120 LEU B C 1
ATOM 3181 O O . LEU B 1 120 ? -29.702 18.883 36.899 1.00 20.20 120 LEU B O 1
ATOM 3186 N N . SER B 1 121 ? -28.202 19.009 38.564 1.00 20.26 121 SER B N 1
ATOM 3187 C CA . SER B 1 121 ? -28.201 20.471 38.573 1.00 20.73 121 SER B CA 1
ATOM 3188 C C . SER B 1 121 ? -26.856 21.153 38.336 1.00 21.19 121 SER B C 1
ATOM 3189 O O . SER B 1 121 ? -25.814 20.680 38.785 1.00 21.69 121 SER B O 1
ATOM 3192 N N . LEU B 1 122 ? -26.910 22.302 37.668 1.00 22.33 122 LEU B N 1
ATOM 3193 C CA . LEU B 1 122 ? -25.729 23.115 37.399 1.00 23.60 122 LEU B CA 1
ATOM 3194 C C . LEU B 1 122 ? -25.737 24.249 38.428 1.00 23.41 122 LEU B C 1
ATOM 3195 O O . LEU B 1 122 ? -26.666 25.060 38.455 1.00 23.23 122 LEU B O 1
ATOM 3200 N N . HIS B 1 123 ? -24.711 24.296 39.277 1.00 23.60 123 HIS B N 1
ATOM 3201 C CA . HIS B 1 123 ? -24.614 25.322 40.318 1.00 24.25 123 HIS B CA 1
ATOM 3202 C C . HIS B 1 123 ? -23.336 26.145 40.231 1.00 25.08 123 HIS B C 1
ATOM 3203 O O . HIS B 1 123 ? -23.251 27.217 40.830 1.00 24.26 123 HIS B O 1
ATOM 3210 N N . PHE B 1 124 ? -22.339 25.635 39.514 1.00 25.61 124 PHE B N 1
ATOM 3211 C CA . PHE B 1 124 ? -21.064 26.329 39.390 1.00 26.74 124 PHE B CA 1
ATOM 3212 C C . PHE B 1 124 ? -20.585 26.503 37.958 1.00 26.90 124 PHE B C 1
ATOM 3213 O O . PHE B 1 124 ? -20.772 25.627 37.120 1.00 27.76 124 PHE B O 1
ATOM 3221 N N . LEU B 1 125 ? -19.940 27.637 37.701 1.00 27.09 125 LEU B N 1
ATOM 3222 C CA . LEU B 1 125 ? -19.365 27.942 36.391 1.00 27.18 125 LEU B CA 1
ATOM 3223 C C . LEU B 1 125 ? -17.971 28.494 36.619 1.00 26.66 125 LEU B C 1
ATOM 3224 O O . LEU B 1 125 ? -17.694 29.055 37.676 1.00 26.55 125 LEU B O 1
ATOM 3229 N N . GLU B 1 126 ? -17.086 28.344 35.643 1.00 27.41 126 GLU B N 1
ATOM 3230 C CA . GLU B 1 126 ? -15.755 28.928 35.796 1.00 27.80 126 GLU B CA 1
ATOM 3231 C C . GLU B 1 126 ? -15.941 30.437 35.877 1.00 26.28 126 GLU B C 1
ATOM 3232 O O . GLU B 1 126 ? -16.730 31.013 35.136 1.00 24.90 126 GLU B O 1
ATOM 3238 N N . GLY B 1 127 ? -15.223 31.072 36.791 1.00 26.55 127 GLY B N 1
ATOM 3239 C CA . GLY B 1 127 ? -15.335 32.511 36.934 1.00 27.59 127 GLY B CA 1
ATOM 3240 C C . GLY B 1 127 ? -14.033 33.139 37.376 1.00 28.27 127 GLY B C 1
ATOM 3241 O O . GLY B 1 127 ? -12.958 32.555 37.223 1.00 28.41 127 GLY B O 1
ATOM 3242 N N . GLN B 1 128 ? -14.141 34.332 37.944 1.00 28.61 128 GLN B N 1
ATOM 3243 C CA . GLN B 1 128 ? -12.982 35.069 38.410 1.00 28.63 128 GLN B CA 1
ATOM 3244 C C . GLN B 1 128 ? -12.243 34.344 39.530 1.00 29.11 128 GLN B C 1
ATOM 3245 O O . GLN B 1 128 ? -12.742 34.237 40.651 1.00 28.88 128 GLN B O 1
ATOM 3251 N N . GLY B 1 129 ? -11.051 33.840 39.217 1.00 28.50 129 GLY B N 1
ATOM 3252 C CA . GLY B 1 129 ? -10.239 33.169 40.222 1.00 28.12 129 GLY B CA 1
ATOM 3253 C C . GLY B 1 129 ? -10.440 31.669 40.346 1.00 27.58 129 GLY B C 1
ATOM 3254 O O . GLY B 1 129 ? -9.688 30.999 41.053 1.00 27.73 129 GLY B O 1
ATOM 3255 N N . GLY B 1 130 ? -11.449 31.136 39.662 1.00 27.10 130 GLY B N 1
ATOM 3256 C CA . GLY B 1 130 ? -11.720 29.708 39.722 1.00 26.83 130 GLY B CA 1
ATOM 3257 C C . GLY B 1 130 ? -13.203 29.437 39.557 1.00 26.91 130 GLY B C 1
ATOM 3258 O O . GLY B 1 130 ? -13.926 30.269 39.006 1.00 27.43 130 GLY B O 1
ATOM 3259 N N . PHE B 1 131 ? -13.675 28.283 40.018 1.00 26.66 131 PHE B N 1
ATOM 3260 C CA . PHE B 1 131 ? -15.099 28.001 39.902 1.00 26.28 131 PHE B CA 1
ATOM 3261 C C . PHE B 1 131 ? -15.856 28.924 40.845 1.00 25.73 131 PHE B C 1
ATOM 3262 O O . PHE B 1 131 ? -15.433 29.156 41.977 1.00 25.55 131 PHE B O 1
ATOM 3270 N N . ARG B 1 132 ? -16.970 29.451 40.356 1.00 25.11 132 ARG B N 1
ATOM 3271 C CA . ARG B 1 132 ? -17.797 30.383 41.109 1.00 25.30 132 ARG B CA 1
ATOM 3272 C C . ARG B 1 132 ? -19.232 29.891 41.216 1.00 25.80 132 ARG B C 1
ATOM 3273 O O . ARG B 1 132 ? -19.712 29.152 40.355 1.00 25.77 132 ARG B O 1
ATOM 3281 N N . SER B 1 133 ? -19.918 30.333 42.264 1.00 26.97 133 SER B N 1
ATOM 3282 C CA . SER B 1 133 ? -21.297 29.938 42.497 1.00 27.74 133 SER B CA 1
ATOM 3283 C C . SER B 1 133 ? -22.280 30.774 41.697 1.00 28.11 133 SER B C 1
ATOM 3284 O O . SER B 1 133 ? -22.147 31.995 41.596 1.00 29.20 133 SER B O 1
ATOM 3287 N N . ILE B 1 134 ? -23.285 30.098 41.154 1.00 28.51 134 ILE B N 1
ATOM 3288 C CA . ILE B 1 134 ? -24.327 30.731 40.360 1.00 28.86 134 ILE B CA 1
ATOM 3289 C C . ILE B 1 134 ? -25.459 31.265 41.239 1.00 30.29 134 ILE B C 1
ATOM 3290 O O . ILE B 1 134 ? -26.181 32.182 40.836 1.00 30.67 134 ILE B O 1
ATOM 3295 N N . ASP B 1 135 ? -25.606 30.707 42.441 1.00 30.61 135 ASP B N 1
ATOM 3296 C CA . ASP B 1 135 ? -26.724 31.089 43.310 1.00 30.55 135 ASP B CA 1
ATOM 3297 C C . ASP B 1 135 ? -26.445 31.439 44.775 1.00 29.85 135 ASP B C 1
ATOM 3298 O O . ASP B 1 135 ? -27.365 31.435 45.591 1.00 28.66 135 ASP B O 1
ATOM 3303 N N . PHE B 1 136 ? -25.205 31.760 45.125 1.00 30.07 136 PHE B N 1
ATOM 3304 C CA . PHE B 1 136 ? -24.922 32.110 46.512 1.00 30.45 136 PHE B CA 1
ATOM 3305 C C . PHE B 1 136 ? -25.539 33.460 46.874 1.00 30.61 136 PHE B C 1
ATOM 3306 O O . PHE B 1 136 ? -26.288 33.564 47.844 1.00 29.81 136 PHE B O 1
ATOM 3314 N N . SER B 1 137 ? -25.221 34.489 46.093 1.00 30.91 137 SER B N 1
ATOM 3315 C CA . SER B 1 137 ? -25.756 35.827 46.328 1.00 31.93 137 SER B CA 1
ATOM 3316 C C . SER B 1 137 ? -25.626 36.659 45.058 1.00 32.31 137 SER B C 1
ATOM 3317 O O . SER B 1 137 ? -24.786 36.375 44.202 1.00 32.94 137 SER B O 1
ATOM 3320 N N . ALA B 1 138 ? -26.465 37.687 44.942 1.00 31.89 138 ALA B N 1
ATOM 3321 C CA . ALA B 1 138 ? -26.459 38.560 43.773 1.00 31.89 138 ALA B CA 1
ATOM 3322 C C . ALA B 1 138 ? -25.093 39.208 43.543 1.00 31.81 138 ALA B C 1
ATOM 3323 O O . ALA B 1 138 ? -24.589 39.237 42.415 1.00 31.25 138 ALA B O 1
ATOM 3325 N N . GLU B 1 139 ? -24.496 39.724 44.611 1.00 30.87 139 GLU B N 1
ATOM 3326 C CA . GLU B 1 139 ? -23.196 40.373 44.500 1.00 31.61 139 GLU B CA 1
ATOM 3327 C C . GLU B 1 139 ? -22.118 39.371 44.121 1.00 31.21 139 GLU B C 1
ATOM 3328 O O . GLU B 1 139 ? -21.289 39.643 43.252 1.00 31.61 139 GLU B O 1
ATOM 3334 N N . ASP B 1 140 ? -22.118 38.217 44.781 1.00 30.89 140 ASP B N 1
ATOM 3335 C CA . ASP B 1 140 ? -21.133 37.187 44.485 1.00 31.06 140 ASP B CA 1
ATOM 3336 C C . ASP B 1 140 ? -21.268 36.731 43.039 1.00 30.79 140 ASP B C 1
ATOM 3337 O O . ASP B 1 140 ? -20.271 36.449 42.375 1.00 31.15 140 ASP B O 1
ATOM 3342 N N . TYR B 1 141 ? -22.507 36.666 42.561 1.00 30.73 141 TYR B N 1
ATOM 3343 C CA . TYR B 1 141 ? -22.789 36.250 41.195 1.00 30.94 141 TYR B CA 1
ATOM 3344 C C . TYR B 1 141 ? -22.279 37.295 40.213 1.00 31.73 141 TYR B C 1
ATOM 3345 O O . TYR B 1 141 ? -21.710 36.968 39.171 1.00 31.63 141 TYR B O 1
ATOM 3354 N N . ASN B 1 142 ? -22.501 38.558 40.552 1.00 32.48 142 ASN B N 1
ATOM 3355 C CA . ASN B 1 142 ? -22.072 39.654 39.706 1.00 32.89 142 ASN B CA 1
ATOM 3356 C C . ASN B 1 142 ? -20.557 39.678 39.556 1.00 32.52 142 ASN B C 1
ATOM 3357 O O . ASN B 1 142 ? -20.042 39.802 38.450 1.00 32.58 142 ASN B O 1
ATOM 3362 N N . GLU B 1 143 ? -19.857 39.544 40.677 1.00 33.10 143 GLU B N 1
ATOM 3363 C CA . GLU B 1 143 ? -18.399 39.579 40.691 1.00 33.68 143 GLU B CA 1
ATOM 3364 C C . GLU B 1 143 ? -17.730 38.353 40.074 1.00 32.66 143 GLU B C 1
ATOM 3365 O O . GLU B 1 143 ? -16.825 38.474 39.246 1.00 32.36 143 GLU B O 1
ATOM 3371 N N . GLY B 1 144 ? -18.168 37.170 40.484 1.00 31.06 144 GLY B N 1
ATOM 3372 C CA . GLY B 1 144 ? -17.552 35.954 39.985 1.00 30.40 144 GLY B CA 1
ATOM 3373 C C . GLY B 1 144 ? -17.957 35.487 38.601 1.00 29.62 144 GLY B C 1
ATOM 3374 O O . GLY B 1 144 ? -17.166 34.851 37.907 1.00 28.92 144 GLY B O 1
ATOM 3375 N N . ILE B 1 145 ? -19.177 35.806 38.179 1.00 29.13 145 ILE B N 1
ATOM 3376 C CA . ILE B 1 145 ? -19.646 35.332 36.881 1.00 29.32 145 ILE B CA 1
ATOM 3377 C C . ILE B 1 145 ? -20.077 36.382 35.864 1.00 30.17 145 ILE B C 1
ATOM 3378 O O . ILE B 1 145 ? -19.540 36.424 34.756 1.00 31.29 145 ILE B O 1
ATOM 3383 N N . VAL B 1 146 ? -21.031 37.233 36.224 1.00 30.70 146 VAL B N 1
ATOM 3384 C CA . VAL B 1 146 ? -21.511 38.239 35.283 1.00 31.17 146 VAL B CA 1
ATOM 3385 C C . VAL B 1 146 ? -20.393 39.116 34.715 1.00 32.05 146 VAL B C 1
ATOM 3386 O O . VAL B 1 146 ? -20.291 39.285 33.499 1.00 31.83 146 VAL B O 1
ATOM 3390 N N . GLN B 1 147 ? -19.556 39.676 35.581 1.00 31.93 147 GLN B N 1
ATOM 3391 C CA . GLN B 1 147 ? -18.470 40.525 35.102 1.00 32.48 147 GLN B CA 1
ATOM 3392 C C . GLN B 1 147 ? -17.445 39.711 34.311 1.00 32.41 147 GLN B C 1
ATOM 3393 O O . GLN B 1 147 ? -16.927 40.174 33.293 1.00 31.58 147 GLN B O 1
ATOM 3399 N N . PHE B 1 148 ? -17.172 38.493 34.777 1.00 31.51 148 PHE B N 1
ATOM 3400 C CA . PHE B 1 148 ? -16.215 37.607 34.124 1.00 30.59 148 PHE B CA 1
ATOM 3401 C C . PHE B 1 148 ? -16.608 37.330 32.676 1.00 30.89 148 PHE B C 1
ATOM 3402 O O . PHE B 1 148 ? -15.753 37.337 31.790 1.00 31.23 148 PHE B O 1
ATOM 3410 N N . TYR B 1 149 ? -17.897 37.108 32.426 1.00 30.57 149 TYR B N 1
ATOM 3411 C CA . TYR B 1 149 ? -18.357 36.819 31.073 1.00 30.50 149 TYR B CA 1
ATOM 3412 C C . TYR B 1 149 ? -18.678 38.058 30.243 1.00 30.84 149 TYR B C 1
ATOM 3413 O O . TYR B 1 149 ? -18.840 37.972 29.027 1.00 30.03 149 TYR B O 1
ATOM 3422 N N . GLY B 1 150 ? -18.756 39.210 30.902 1.00 31.28 150 GLY B N 1
ATOM 3423 C CA . GLY B 1 150 ? -19.005 40.449 30.187 1.00 32.82 150 GLY B CA 1
ATOM 3424 C C . GLY B 1 150 ? -20.423 40.993 30.243 1.00 33.91 150 GLY B C 1
ATOM 3425 O O . GLY B 1 150 ? -20.736 41.971 29.565 1.00 34.50 150 GLY B O 1
ATOM 3426 N N . GLY B 1 151 ? -21.288 40.375 31.042 1.00 34.17 151 GLY B N 1
ATOM 3427 C CA . GLY B 1 151 ? -22.655 40.861 31.137 1.00 34.54 151 GLY B CA 1
ATOM 3428 C C . GLY B 1 151 ? -23.671 39.812 31.544 1.00 35.12 151 GLY B C 1
ATOM 3429 O O . GLY B 1 151 ? -23.392 38.611 31.490 1.00 35.16 151 GLY B O 1
ATOM 3430 N N . PHE B 1 152 ? -24.858 40.266 31.944 1.00 34.72 152 PHE B N 1
ATOM 3431 C CA . PHE B 1 152 ? -25.913 39.352 32.363 1.00 34.54 152 PHE B CA 1
ATOM 3432 C C . PHE B 1 152 ? -26.236 38.356 31.252 1.00 35.50 152 PHE B C 1
ATOM 3433 O O . PHE B 1 152 ? -26.322 37.148 31.498 1.00 35.46 152 PHE B O 1
ATOM 3441 N N . GLU B 1 153 ? -26.413 38.854 30.031 1.00 35.05 153 GLU B N 1
ATOM 3442 C CA . GLU B 1 153 ? -26.738 37.967 28.925 1.00 35.12 153 GLU B CA 1
ATOM 3443 C C . GLU B 1 153 ? -25.624 36.973 28.615 1.00 34.34 153 GLU B C 1
ATOM 3444 O O . GLU B 1 153 ? -25.903 35.818 28.297 1.00 34.35 153 GLU B O 1
ATOM 3450 N N . GLN B 1 154 ? -24.371 37.416 28.681 1.00 33.49 154 GLN B N 1
ATOM 3451 C CA . GLN B 1 154 ? -23.256 36.511 28.420 1.00 32.84 154 GLN B CA 1
ATOM 3452 C C . GLN B 1 154 ? -23.227 35.414 29.490 1.00 32.16 154 GLN B C 1
ATOM 3453 O O . GLN B 1 154 ? -22.924 34.258 29.198 1.00 32.21 154 GLN B O 1
ATOM 3459 N N . ALA B 1 155 ? -23.552 35.784 30.725 1.00 30.91 155 ALA B N 1
ATOM 3460 C CA . ALA B 1 155 ? -23.597 34.821 31.818 1.00 30.44 155 ALA B CA 1
ATOM 3461 C C . ALA B 1 155 ? -24.727 33.823 31.551 1.00 30.39 155 ALA B C 1
ATOM 3462 O O . ALA B 1 155 ? -24.601 32.631 31.850 1.00 30.37 155 ALA B O 1
ATOM 3464 N N . GLN B 1 156 ? -25.827 34.318 30.985 1.00 29.70 156 GLN B N 1
ATOM 3465 C CA . GLN B 1 156 ? -26.965 33.467 30.647 1.00 30.09 156 GLN B CA 1
ATOM 3466 C C . GLN B 1 156 ? -26.523 32.388 29.663 1.00 29.97 156 GLN B C 1
ATOM 3467 O O . GLN B 1 156 ? -26.740 31.193 29.885 1.00 29.84 156 GLN B O 1
ATOM 3473 N N . LEU B 1 157 ? -25.912 32.829 28.568 1.00 30.13 157 LEU B N 1
ATOM 3474 C CA . LEU B 1 157 ? -25.446 31.916 27.538 1.00 29.94 157 LEU B CA 1
ATOM 3475 C C . LEU B 1 157 ? -24.403 30.939 28.074 1.00 29.49 157 LEU B C 1
ATOM 3476 O O . LEU B 1 157 ? -24.441 29.761 27.747 1.00 30.15 157 LEU B O 1
ATOM 3481 N N . ALA B 1 158 ? -23.478 31.425 28.897 1.00 29.32 158 ALA B N 1
ATOM 3482 C CA . ALA B 1 158 ? -22.459 30.556 29.482 1.00 29.02 158 ALA B CA 1
ATOM 3483 C C . ALA B 1 158 ? -23.144 29.499 30.351 1.00 29.06 158 ALA B C 1
ATOM 3484 O O . ALA B 1 158 ? -22.777 28.323 30.326 1.00 28.90 158 ALA B O 1
ATOM 3486 N N . TYR B 1 159 ? -24.135 29.938 31.122 1.00 29.09 159 TYR B N 1
ATOM 3487 C CA . TYR B 1 159 ? -24.905 29.053 31.990 1.00 28.76 159 TYR B CA 1
ATOM 3488 C C . TYR B 1 159 ? -25.625 27.989 31.162 1.00 28.77 159 TYR B C 1
ATOM 3489 O O . TYR B 1 159 ? -25.542 26.793 31.459 1.00 29.03 159 TYR B O 1
ATOM 3498 N N . LEU B 1 160 ? -26.327 28.423 30.119 1.00 28.60 160 LEU B N 1
ATOM 3499 C CA . LEU B 1 160 ? -27.057 27.487 29.273 1.00 28.86 160 LEU B CA 1
ATOM 3500 C C . LEU B 1 160 ? -26.141 26.501 28.549 1.00 28.40 160 LEU B C 1
ATOM 3501 O O . LEU B 1 160 ? -26.542 25.367 28.276 1.00 27.56 160 LEU B O 1
ATOM 3506 N N . GLU B 1 161 ? -24.917 26.919 28.234 1.00 27.62 161 GLU B N 1
ATOM 3507 C CA . GLU B 1 161 ? -23.983 26.001 27.585 1.00 27.72 161 GLU B CA 1
ATOM 3508 C C . GLU B 1 161 ? -23.687 24.879 28.574 1.00 26.69 161 GLU B C 1
ATOM 3509 O O . GLU B 1 161 ? -23.621 23.709 28.195 1.00 26.51 161 GLU B O 1
ATOM 3515 N N . GLY B 1 162 ? -23.533 25.253 29.845 1.00 26.03 162 GLY B N 1
ATOM 3516 C CA . GLY B 1 162 ? -23.288 24.285 30.902 1.00 24.59 162 GLY B CA 1
ATOM 3517 C C . GLY B 1 162 ? -24.458 23.328 31.067 1.00 24.59 162 GLY B C 1
ATOM 3518 O O . GLY B 1 162 ? -24.255 22.135 31.291 1.00 24.46 162 GLY B O 1
ATOM 3519 N N . VAL B 1 163 ? -25.682 23.844 30.963 1.00 24.60 163 VAL B N 1
ATOM 3520 C CA . VAL B 1 163 ? -26.873 23.003 31.089 1.00 24.90 163 VAL B CA 1
ATOM 3521 C C . VAL B 1 163 ? -26.924 22.017 29.923 1.00 25.13 163 VAL B C 1
ATOM 3522 O O . VAL B 1 163 ? -27.200 20.828 30.109 1.00 24.34 163 VAL B O 1
ATOM 3526 N N . LYS B 1 164 ? -26.666 22.525 28.722 1.00 26.44 164 LYS B N 1
ATOM 3527 C CA . LYS B 1 164 ? -26.646 21.693 27.522 1.00 26.58 164 LYS B CA 1
ATOM 3528 C C . LYS B 1 164 ? -25.614 20.588 27.725 1.00 26.39 164 LYS B C 1
ATOM 3529 O O . LYS B 1 164 ? -25.863 19.435 27.391 1.00 26.25 164 LYS B O 1
ATOM 3535 N N . GLN B 1 165 ? -24.460 20.941 28.290 1.00 26.49 165 GLN B N 1
ATOM 3536 C CA . GLN B 1 165 ? -23.414 19.956 28.554 1.00 27.02 165 GLN B CA 1
ATOM 3537 C C . GLN B 1 165 ? -23.907 18.868 29.513 1.00 26.47 165 GLN B C 1
ATOM 3538 O O . GLN B 1 165 ? -23.701 17.676 29.272 1.00 26.13 165 GLN B O 1
ATOM 3544 N N . SER B 1 166 ? -24.546 19.281 30.607 1.00 26.04 166 SER B N 1
ATOM 3545 C CA . SER B 1 166 ? -25.051 18.327 31.592 1.00 24.99 166 SER B CA 1
ATOM 3546 C C . SER B 1 166 ? -26.019 17.347 30.944 1.00 25.11 166 SER B C 1
ATOM 3547 O O . SER B 1 166 ? -26.065 16.167 31.299 1.00 25.08 166 SER B O 1
ATOM 3550 N N . ILE B 1 167 ? -26.793 17.838 29.986 1.00 25.13 167 ILE B N 1
ATOM 3551 C CA . ILE B 1 167 ? -27.756 16.988 29.299 1.00 26.24 167 ILE B CA 1
ATOM 3552 C C . ILE B 1 167 ? -27.062 15.967 28.401 1.00 26.80 167 ILE B C 1
ATOM 3553 O O . ILE B 1 167 ? -27.442 14.798 28.362 1.00 26.20 167 ILE B O 1
ATOM 3558 N N . GLU B 1 168 ? -26.025 16.414 27.707 1.00 27.56 168 GLU B N 1
ATOM 3559 C CA . GLU B 1 168 ? -25.273 15.567 26.793 1.00 28.82 168 GLU B CA 1
ATOM 3560 C C . GLU B 1 168 ? -24.361 14.585 27.523 1.00 29.27 168 GLU B C 1
ATOM 3561 O O . GLU B 1 168 ? -24.061 13.503 27.020 1.00 29.83 168 GLU B O 1
ATOM 3567 N N . ALA B 1 169 ? -23.929 14.974 28.712 1.00 29.16 169 ALA B N 1
ATOM 3568 C CA . ALA B 1 169 ? -23.012 14.173 29.510 1.00 29.57 169 ALA B CA 1
ATOM 3569 C C . ALA B 1 169 ? -23.381 12.698 29.642 1.00 30.50 169 ALA B C 1
ATOM 3570 O O . ALA B 1 169 ? -24.551 12.341 29.824 1.00 29.71 169 ALA B O 1
ATOM 3572 N N . ASP B 1 170 ? -22.359 11.852 29.548 1.00 31.06 170 ASP B N 1
ATOM 3573 C CA . ASP B 1 170 ? -22.517 10.416 29.713 1.00 32.07 170 ASP B CA 1
ATOM 3574 C C . ASP B 1 170 ? -22.010 10.104 31.115 1.00 31.31 170 ASP B C 1
ATOM 3575 O O . ASP B 1 170 ? -20.818 9.889 31.320 1.00 31.41 170 ASP B O 1
ATOM 3580 N N . LEU B 1 171 ? -22.916 10.112 32.086 1.00 30.06 171 LEU B N 1
ATOM 3581 C CA . LEU B 1 171 ? -22.540 9.858 33.469 1.00 29.58 171 LEU B CA 1
ATOM 3582 C C . LEU B 1 171 ? -22.944 8.478 33.949 1.00 29.79 171 LEU B C 1
ATOM 3583 O O . LEU B 1 171 ? -23.089 8.246 35.149 1.00 29.82 171 LEU B O 1
ATOM 3588 N N . GLY B 1 172 ? -23.134 7.564 33.006 1.00 29.26 172 GLY B N 1
ATOM 3589 C CA . GLY B 1 172 ? -23.484 6.207 33.378 1.00 28.47 172 GLY B CA 1
ATOM 3590 C C . GLY B 1 172 ? -24.969 5.905 33.465 1.00 27.95 172 GLY B C 1
ATOM 3591 O O . GLY B 1 172 ? -25.823 6.757 33.208 1.00 27.46 172 GLY B O 1
ATOM 3592 N N . LEU B 1 173 ? -25.262 4.665 33.840 1.00 28.06 173 LEU B N 1
ATOM 3593 C CA . LEU B 1 173 ? -26.625 4.170 33.965 1.00 27.48 173 LEU B CA 1
ATOM 3594 C C . LEU B 1 173 ? -27.447 4.877 35.039 1.00 27.31 173 LEU B C 1
ATOM 3595 O O . LEU B 1 173 ? -28.665 5.008 34.917 1.00 27.37 173 LEU B O 1
ATOM 3600 N N . PHE B 1 174 ? -26.777 5.328 36.092 1.00 26.82 174 PHE B N 1
ATOM 3601 C CA . PHE B 1 174 ? -27.458 5.969 37.211 1.00 26.35 174 PHE B CA 1
ATOM 3602 C C . PHE B 1 174 ? -27.534 7.484 37.152 1.00 25.76 174 PHE B C 1
ATOM 3603 O O . PHE B 1 174 ? -27.871 8.131 38.146 1.00 25.60 174 PHE B O 1
ATOM 3611 N N . LYS B 1 175 ? -27.225 8.051 35.992 1.00 25.16 175 LYS B N 1
ATOM 3612 C CA . LYS B 1 175 ? -27.300 9.493 35.819 1.00 24.27 175 LYS B CA 1
ATOM 3613 C C . LYS B 1 175 ? -28.749 9.933 36.017 1.00 23.79 175 LYS B C 1
ATOM 3614 O O . LYS B 1 175 ? -29.676 9.249 35.576 1.00 22.05 175 LYS B O 1
ATOM 3620 N N . PRO B 1 176 ? -28.965 11.058 36.718 1.00 23.51 176 PRO B N 1
ATOM 3621 C CA . PRO B 1 176 ? -30.337 11.521 36.919 1.00 23.51 176 PRO B CA 1
ATOM 3622 C C . PRO B 1 176 ? -30.955 11.839 35.558 1.00 23.65 176 PRO B C 1
ATOM 3623 O O . PRO B 1 176 ? -30.244 12.198 34.617 1.00 23.26 176 PRO B O 1
ATOM 3627 N N . ARG B 1 177 ? -32.268 11.677 35.450 1.00 23.77 177 ARG B N 1
ATOM 3628 C CA . ARG B 1 177 ? -32.953 11.945 34.196 1.00 24.50 177 ARG B CA 1
ATOM 3629 C C . ARG B 1 177 ? -33.851 13.172 34.266 1.00 23.70 177 ARG B C 1
ATOM 3630 O O . ARG B 1 177 ? -34.594 13.455 33.329 1.00 23.73 177 ARG B O 1
ATOM 3638 N N . ARG B 1 178 ? -33.799 13.876 35.392 1.00 23.51 178 ARG B N 1
ATOM 3639 C CA . ARG B 1 178 ? -34.569 15.102 35.567 1.00 22.56 178 ARG B CA 1
ATOM 3640 C C . ARG B 1 178 ? -33.566 16.236 35.784 1.00 22.13 178 ARG B C 1
ATOM 3641 O O . ARG B 1 178 ? -32.764 16.196 36.712 1.00 22.17 178 ARG B O 1
ATOM 3657 N N . GLY B 1 180 ? -32.408 19.864 36.853 1.00 22.84 180 GLY B N 1
ATOM 3658 C CA . GLY B 1 180 ? -32.879 20.815 37.849 1.00 23.54 180 GLY B CA 1
ATOM 3659 C C . GLY B 1 180 ? -32.924 22.286 37.468 1.00 23.47 180 GLY B C 1
ATOM 3660 O O . GLY B 1 180 ? -32.064 22.764 36.731 1.00 23.51 180 GLY B O 1
ATOM 3661 N N . HIS B 1 181 ? -33.935 22.994 37.978 1.00 23.57 181 HIS B N 1
ATOM 3662 C CA . HIS B 1 181 ? -34.105 24.436 37.761 1.00 24.11 181 HIS B CA 1
ATOM 3663 C C . HIS B 1 181 ? -33.209 24.988 36.648 1.00 24.60 181 HIS B C 1
ATOM 3664 O O . HIS B 1 181 ? -32.248 25.712 36.918 1.00 24.41 181 HIS B O 1
ATOM 3671 N N . ILE B 1 182 ? -33.547 24.676 35.398 1.00 25.53 182 ILE B N 1
ATOM 3672 C CA . ILE B 1 182 ? -32.720 25.089 34.263 1.00 28.00 182 ILE B CA 1
ATOM 3673 C C . ILE B 1 182 ? -32.689 26.558 33.859 1.00 28.93 182 ILE B C 1
ATOM 3674 O O . ILE B 1 182 ? -32.360 26.874 32.719 1.00 30.20 182 ILE B O 1
ATOM 3679 N N . SER B 1 183 ? -33.011 27.451 34.785 1.00 29.44 183 SER B N 1
ATOM 3680 C CA . SER B 1 183 ? -32.947 28.879 34.509 1.00 29.80 183 SER B CA 1
ATOM 3681 C C . SER B 1 183 ? -32.458 29.572 35.773 1.00 29.41 183 SER B C 1
ATOM 3682 O O . SER B 1 183 ? -32.875 30.686 36.104 1.00 29.69 183 SER B O 1
ATOM 3685 N N . LEU B 1 184 ? -31.549 28.886 36.460 1.00 28.90 184 LEU B N 1
ATOM 3686 C CA . LEU B 1 184 ? -30.971 29.353 37.710 1.00 29.50 184 LEU B CA 1
ATOM 3687 C C . LEU B 1 184 ? -30.212 30.662 37.551 1.00 30.33 184 LEU B C 1
ATOM 3688 O O . LEU B 1 184 ? -29.939 31.352 38.535 1.00 30.49 184 LEU B O 1
ATOM 3693 N N . CYS B 1 185 ? -29.864 30.988 36.311 1.00 30.62 185 CYS B N 1
ATOM 3694 C CA . CYS B 1 185 ? -29.158 32.224 36.018 1.00 31.95 185 CYS B CA 1
ATOM 3695 C C . CYS B 1 185 ? -30.095 33.417 36.209 1.00 32.61 185 CYS B C 1
ATOM 3696 O O . CYS B 1 185 ? -29.671 34.567 36.113 1.00 32.49 185 CYS B O 1
ATOM 3699 N N . GLN B 1 186 ? -31.366 33.133 36.485 1.00 33.22 186 GLN B N 1
ATOM 3700 C CA . GLN B 1 186 ? -32.364 34.180 36.696 1.00 33.78 186 GLN B CA 1
ATOM 3701 C C . GLN B 1 186 ? -32.685 34.365 38.177 1.00 34.48 186 GLN B C 1
ATOM 3702 O O . GLN B 1 186 ? -33.598 35.115 38.527 1.00 34.03 186 GLN B O 1
ATOM 3708 N N . LYS B 1 187 ? -31.945 33.679 39.044 1.00 35.05 187 LYS B N 1
ATOM 3709 C CA . LYS B 1 187 ? -32.198 33.766 40.476 1.00 35.70 187 LYS B CA 1
ATOM 3710 C C . LYS B 1 187 ? -32.136 35.194 41.001 1.00 36.67 187 LYS B C 1
ATOM 3711 O O . LYS B 1 187 ? -32.985 35.609 41.787 1.00 36.33 187 LYS B O 1
ATOM 3717 N N . PHE B 1 188 ? -31.123 35.938 40.573 1.00 37.80 188 PHE B N 1
ATOM 3718 C CA . PHE B 1 188 ? -30.946 37.320 41.001 1.00 38.85 188 PHE B CA 1
ATOM 3719 C C . PHE B 1 188 ? -31.348 38.276 39.879 1.00 39.73 188 PHE B C 1
ATOM 3720 O O . PHE B 1 188 ? -30.796 39.367 39.724 1.00 40.13 188 PHE B O 1
ATOM 3728 N N . GLN B 1 189 ? -32.336 37.832 39.114 1.00 40.76 189 GLN B N 1
ATOM 3729 C CA . GLN B 1 189 ? -32.890 38.555 37.978 1.00 42.21 189 GLN B CA 1
ATOM 3730 C C . GLN B 1 189 ? -33.006 40.070 38.186 1.00 42.94 189 GLN B C 1
ATOM 3731 O O . GLN B 1 189 ? -32.363 40.857 37.488 1.00 42.87 189 GLN B O 1
ATOM 3737 N N . GLN B 1 190 ? -33.846 40.463 39.139 1.00 43.86 190 GLN B N 1
ATOM 3738 C CA . GLN B 1 190 ? -34.114 41.869 39.436 1.00 44.57 190 GLN B CA 1
ATOM 3739 C C . GLN B 1 190 ? -32.899 42.723 39.779 1.00 44.86 190 GLN B C 1
ATOM 3740 O O . GLN B 1 190 ? -32.870 43.912 39.471 1.00 45.10 190 GLN B O 1
ATOM 3746 N N . PHE B 1 191 ? -31.909 42.126 40.433 1.00 44.86 191 PHE B N 1
ATOM 3747 C CA . PHE B 1 191 ? -30.698 42.851 40.814 1.00 44.78 191 PHE B CA 1
ATOM 3748 C C . PHE B 1 191 ? -30.034 43.462 39.586 1.00 44.87 191 PHE B C 1
ATOM 3749 O O . PHE B 1 191 ? -29.272 44.423 39.695 1.00 44.90 191 PHE B O 1
ATOM 3757 N N . PHE B 1 192 ? -30.352 42.915 38.417 1.00 44.84 192 PHE B N 1
ATOM 3758 C CA . PHE B 1 192 ? -29.793 43.393 37.157 1.00 44.59 192 PHE B CA 1
ATOM 3759 C C . PHE B 1 192 ? -30.858 44.092 36.301 1.00 44.75 192 PHE B C 1
ATOM 3760 O O . PHE B 1 192 ? -30.562 44.600 35.220 1.00 44.57 192 PHE B O 1
ATOM 3768 N N . GLY B 1 193 ? -32.094 44.116 36.793 1.00 45.08 193 GLY B N 1
ATOM 3769 C CA . GLY B 1 193 ? -33.182 44.748 36.060 1.00 45.04 193 GLY B CA 1
ATOM 3770 C C . GLY B 1 193 ? -33.662 43.895 34.900 1.00 45.27 193 GLY B C 1
ATOM 3771 O O . GLY B 1 193 ? -34.110 44.415 33.875 1.00 45.22 193 GLY B O 1
ATOM 3772 N N . GLU B 1 194 ? -33.578 42.578 35.071 1.00 45.70 194 GLU B N 1
ATOM 3773 C CA . GLU B 1 194 ? -33.982 41.625 34.041 1.00 46.15 194 GLU B CA 1
ATOM 3774 C C . GLU B 1 194 ? -35.145 40.739 34.499 1.00 46.66 194 GLU B C 1
ATOM 3775 O O . GLU B 1 194 ? -35.488 40.708 35.677 1.00 46.44 194 GLU B O 1
ATOM 3781 N N . ASP B 1 195 ? -35.728 40.019 33.541 1.00 47.47 195 ASP B N 1
ATOM 3782 C CA . ASP B 1 195 ? -36.807 39.053 33.756 1.00 48.65 195 ASP B CA 1
ATOM 3783 C C . ASP B 1 195 ? -36.907 38.246 32.451 1.00 49.14 195 ASP B C 1
ATOM 3784 O O . ASP B 1 195 ? -36.274 38.613 31.462 1.00 49.19 195 ASP B O 1
ATOM 3789 N N . THR B 1 196 ? -37.671 37.151 32.438 1.00 49.53 196 THR B N 1
ATOM 3790 C CA . THR B 1 196 ? -37.713 36.282 31.246 1.00 50.34 196 THR B CA 1
ATOM 3791 C C . THR B 1 196 ? -38.002 36.831 29.847 1.00 50.82 196 THR B C 1
ATOM 3792 O O . THR B 1 196 ? -37.484 36.288 28.871 1.00 51.15 196 THR B O 1
ATOM 3796 N N . SER B 1 197 ? -38.833 37.854 29.691 1.00 51.30 197 SER B N 1
ATOM 3797 C CA . SER B 1 197 ? -39.043 38.338 28.324 1.00 51.74 197 SER B CA 1
ATOM 3798 C C . SER B 1 197 ? -38.052 39.420 27.917 1.00 51.01 197 SER B C 1
ATOM 3799 O O . SER B 1 197 ? -38.312 40.226 27.024 1.00 51.21 197 SER B O 1
ATOM 3802 N N . ASP B 1 198 ? -36.903 39.392 28.587 1.00 50.00 198 ASP B N 1
ATOM 3803 C CA . ASP B 1 198 ? -35.758 40.253 28.311 1.00 48.78 198 ASP B CA 1
ATOM 3804 C C . ASP B 1 198 ? -34.861 39.308 27.506 1.00 48.13 198 ASP B C 1
ATOM 3805 O O . ASP B 1 198 ? -33.892 39.713 26.851 1.00 48.36 198 ASP B O 1
ATOM 3810 N N . PHE B 1 199 ? -35.228 38.030 27.584 1.00 47.06 199 PHE B N 1
ATOM 3811 C CA . PHE B 1 199 ? -34.540 36.943 26.899 1.00 46.60 199 PHE B CA 1
ATOM 3812 C C . PHE B 1 199 ? -34.336 37.290 25.430 1.00 46.63 199 PHE B C 1
ATOM 3813 O O . PHE B 1 199 ? -35.296 37.449 24.672 1.00 46.42 199 PHE B O 1
ATOM 3821 N N . SER B 1 200 ? -33.073 37.408 25.042 1.00 46.08 200 SER B N 1
ATOM 3822 C CA . SER B 1 200 ? -32.723 37.720 23.670 1.00 45.79 200 SER B CA 1
ATOM 3823 C C . SER B 1 200 ? -33.096 36.534 22.796 1.00 45.75 200 SER B C 1
ATOM 3824 O O . SER B 1 200 ? -33.395 35.448 23.300 1.00 45.43 200 SER B O 1
ATOM 3827 N N . GLU B 1 201 ? -33.079 36.745 21.485 1.00 45.47 201 GLU B N 1
ATOM 3828 C CA . GLU B 1 201 ? -33.415 35.687 20.547 1.00 45.91 201 GLU B CA 1
ATOM 3829 C C . GLU B 1 201 ? -32.378 34.571 20.583 1.00 44.88 201 GLU B C 1
ATOM 3830 O O . GLU B 1 201 ? -32.690 33.420 20.280 1.00 44.97 201 GLU B O 1
ATOM 3836 N N . GLU B 1 202 ? -31.145 34.908 20.948 1.00 43.95 202 GLU B N 1
ATOM 3837 C CA . GLU B 1 202 ? -30.099 33.897 21.025 1.00 43.44 202 GLU B CA 1
ATOM 3838 C C . GLU B 1 202 ? -30.349 33.011 22.244 1.00 42.14 202 GLU B C 1
ATOM 3839 O O . GLU B 1 202 ? -30.226 31.789 22.169 1.00 41.82 202 GLU B O 1
ATOM 3845 N N . VAL B 1 203 ? -30.701 33.635 23.364 1.00 40.78 203 VAL B N 1
ATOM 3846 C CA . VAL B 1 203 ? -31.003 32.891 24.582 1.00 39.76 203 VAL B CA 1
ATOM 3847 C C . VAL B 1 203 ? -32.164 31.943 24.306 1.00 39.85 203 VAL B C 1
ATOM 3848 O O . VAL B 1 203 ? -32.142 30.787 24.734 1.00 39.19 203 VAL B O 1
ATOM 3860 N N . GLU B 1 205 ? -33.054 30.700 21.401 1.00 38.56 205 GLU B N 1
ATOM 3861 C CA . GLU B 1 205 ? -32.605 29.652 20.496 1.00 38.12 205 GLU B CA 1
ATOM 3862 C C . GLU B 1 205 ? -31.902 28.570 21.306 1.00 36.95 205 GLU B C 1
ATOM 3863 O O . GLU B 1 205 ? -32.067 27.375 21.043 1.00 36.96 205 GLU B O 1
ATOM 3869 N N . LYS B 1 206 ? -31.133 29.003 22.300 1.00 35.24 206 LYS B N 1
ATOM 3870 C CA . LYS B 1 206 ? -30.403 28.093 23.177 1.00 34.51 206 LYS B CA 1
ATOM 3871 C C . LYS B 1 206 ? -31.365 27.166 23.923 1.00 33.76 206 LYS B C 1
ATOM 3872 O O . LYS B 1 206 ? -31.125 25.960 24.026 1.00 33.39 206 LYS B O 1
ATOM 3878 N N . PHE B 1 207 ? -32.447 27.733 24.449 1.00 33.01 207 PHE B N 1
ATOM 3879 C CA . PHE B 1 207 ? -33.440 26.950 25.173 1.00 32.38 207 PHE B CA 1
ATOM 3880 C C . PHE B 1 207 ? -34.086 25.909 24.269 1.00 32.17 207 PHE B C 1
ATOM 3881 O O . PHE B 1 207 ? -34.282 24.759 24.675 1.00 31.43 207 PHE B O 1
ATOM 3889 N N . ARG B 1 208 ? -34.421 26.315 23.046 1.00 32.04 208 ARG B N 1
ATOM 3890 C CA . ARG B 1 208 ? -35.050 25.409 22.092 1.00 32.15 208 ARG B CA 1
ATOM 3891 C C . ARG B 1 208 ? -34.159 24.201 21.846 1.00 31.86 208 ARG B C 1
ATOM 3892 O O . ARG B 1 208 ? -34.624 23.060 21.872 1.00 32.03 208 ARG B O 1
ATOM 3900 N N . VAL B 1 209 ? -32.876 24.454 21.616 1.00 31.69 209 VAL B N 1
ATOM 3901 C CA . VAL B 1 209 ? -31.930 23.373 21.384 1.00 31.62 209 VAL B CA 1
ATOM 3902 C C . VAL B 1 209 ? -31.945 22.468 22.609 1.00 31.07 209 VAL B C 1
ATOM 3903 O O . VAL B 1 209 ? -32.076 21.250 22.491 1.00 31.79 209 VAL B O 1
ATOM 3907 N N . ILE B 1 210 ? -31.832 23.076 23.786 1.00 30.61 210 ILE B N 1
ATOM 3908 C CA . ILE B 1 210 ? -31.846 22.330 25.039 1.00 30.00 210 ILE B CA 1
ATOM 3909 C C . ILE B 1 210 ? -33.089 21.448 25.185 1.00 29.89 210 ILE B C 1
ATOM 3910 O O . ILE B 1 210 ? -32.981 20.255 25.491 1.00 30.10 210 ILE B O 1
ATOM 3915 N N . LEU B 1 211 ? -34.265 22.022 24.950 1.00 29.82 211 LEU B N 1
ATOM 3916 C CA . LEU B 1 211 ? -35.506 21.268 25.084 1.00 29.72 211 LEU B CA 1
ATOM 3917 C C . LEU B 1 211 ? -35.577 20.117 24.087 1.00 30.09 211 LEU B C 1
ATOM 3918 O O . LEU B 1 211 ? -36.049 19.028 24.421 1.00 29.90 211 LEU B O 1
ATOM 3923 N N . ALA B 1 212 ? -35.101 20.353 22.868 1.00 30.60 212 ALA B N 1
ATOM 3924 C CA . ALA B 1 212 ? -35.120 19.318 21.840 1.00 30.83 212 ALA B CA 1
ATOM 3925 C C . ALA B 1 212 ? -34.229 18.163 22.266 1.00 30.85 212 ALA B C 1
ATOM 3926 O O . ALA B 1 212 ? -34.545 17.001 22.023 1.00 30.91 212 ALA B O 1
ATOM 3928 N N . LEU B 1 213 ? -33.115 18.494 22.905 1.00 31.04 213 LEU B N 1
ATOM 3929 C CA . LEU B 1 213 ? -32.188 17.478 23.381 1.00 31.28 213 LEU B CA 1
ATOM 3930 C C . LEU B 1 213 ? -32.848 16.714 24.529 1.00 30.60 213 LEU B C 1
ATOM 3931 O O . LEU B 1 213 ? -32.810 15.484 24.573 1.00 30.98 213 LEU B O 1
ATOM 3936 N N . VAL B 1 214 ? -33.470 17.450 25.448 1.00 30.33 214 VAL B N 1
ATOM 3937 C CA . VAL B 1 214 ? -34.151 16.828 26.578 1.00 29.51 214 VAL B CA 1
ATOM 3938 C C . VAL B 1 214 ? -35.174 15.813 26.080 1.00 30.14 214 VAL B C 1
ATOM 3939 O O . VAL B 1 214 ? -35.220 14.677 26.557 1.00 29.97 214 VAL B O 1
ATOM 3943 N N . LYS B 1 215 ? -35.991 16.223 25.117 1.00 30.73 215 LYS B N 1
ATOM 3944 C CA . LYS B 1 215 ? -37.000 15.330 24.559 1.00 31.38 215 LYS B CA 1
ATOM 3945 C C . LYS B 1 215 ? -36.347 14.109 23.916 1.00 31.98 215 LYS B C 1
ATOM 3946 O O . LYS B 1 215 ? -36.795 12.973 24.107 1.00 31.75 215 LYS B O 1
ATOM 3952 N N . LYS B 1 216 ? -35.284 14.345 23.155 1.00 32.15 216 LYS B N 1
ATOM 3953 C CA . LYS B 1 216 ? -34.591 13.257 22.487 1.00 33.01 216 LYS B CA 1
ATOM 3954 C C . LYS B 1 216 ? -33.993 12.262 23.482 1.00 32.61 216 LYS B C 1
ATOM 3955 O O . LYS B 1 216 ? -34.021 11.055 23.243 1.00 32.80 216 LYS B O 1
ATOM 3961 N N . ARG B 1 217 ? -33.457 12.768 24.593 1.00 32.11 217 ARG B N 1
ATOM 3962 C CA . ARG B 1 217 ? -32.857 11.913 25.625 1.00 31.96 217 ARG B CA 1
ATOM 3963 C C . ARG B 1 217 ? -33.932 11.232 26.482 1.00 31.27 217 ARG B C 1
ATOM 3964 O O . ARG B 1 217 ? -33.635 10.346 27.281 1.00 31.41 217 ARG B O 1
ATOM 3972 N N . ASP B 1 218 ? -35.179 11.652 26.305 1.00 30.92 218 ASP B N 1
ATOM 3973 C CA . ASP B 1 218 ? -36.305 11.120 27.067 1.00 30.01 218 ASP B CA 1
ATOM 3974 C C . ASP B 1 218 ? -36.167 11.479 28.545 1.00 29.52 218 ASP B C 1
ATOM 3975 O O . ASP B 1 218 ? -36.532 10.699 29.430 1.00 28.15 218 ASP B O 1
ATOM 3980 N N . TYR B 1 219 ? -35.623 12.668 28.792 1.00 28.77 219 TYR B N 1
ATOM 3981 C CA . TYR B 1 219 ? -35.444 13.182 30.143 1.00 28.03 219 TYR B CA 1
ATOM 3982 C C . TYR B 1 219 ? -36.694 13.978 30.527 1.00 28.00 219 TYR B C 1
ATOM 3983 O O . TYR B 1 219 ? -37.645 14.066 29.750 1.00 28.01 219 TYR B O 1
ATOM 3992 N N . GLU B 1 220 ? -36.687 14.557 31.722 1.00 27.58 220 GLU B N 1
ATOM 3993 C CA . GLU B 1 220 ? -37.807 15.370 32.186 1.00 28.10 220 GLU B CA 1
ATOM 3994 C C . GLU B 1 220 ? -37.250 16.616 32.864 1.00 27.47 220 GLU B C 1
ATOM 3995 O O . GLU B 1 220 ? -36.041 16.726 33.068 1.00 27.19 220 GLU B O 1
ATOM 4001 N N . LEU B 1 221 ? -38.125 17.551 33.212 1.00 26.54 221 LEU B N 1
ATOM 4002 C CA . LEU B 1 221 ? -37.669 18.782 33.831 1.00 26.11 221 LEU B CA 1
ATOM 4003 C C . LEU B 1 221 ? -38.216 19.032 35.229 1.00 26.09 221 LEU B C 1
ATOM 4004 O O . LEU B 1 221 ? -39.329 18.625 35.584 1.00 25.09 221 LEU B O 1
ATOM 4009 N N . ASP B 1 222 ? -37.399 19.724 36.010 1.00 26.04 222 ASP B N 1
ATOM 4010 C CA . ASP B 1 222 ? -37.716 20.102 37.381 1.00 26.66 222 ASP B CA 1
ATOM 4011 C C . ASP B 1 222 ? -38.485 21.431 37.329 1.00 26.17 222 ASP B C 1
ATOM 4012 O O . ASP B 1 222 ? -37.926 22.451 36.946 1.00 26.64 222 ASP B O 1
ATOM 4017 N N . PHE B 1 223 ? -39.783 21.401 37.624 1.00 25.60 223 PHE B N 1
ATOM 4018 C CA . PHE B 1 223 ? -40.586 22.632 37.645 1.00 25.21 223 PHE B CA 1
ATOM 4019 C C . PHE B 1 223 ? -40.382 23.205 39.047 1.00 24.77 223 PHE B C 1
ATOM 4020 O O . PHE B 1 223 ? -41.146 22.930 39.973 1.00 24.26 223 PHE B O 1
ATOM 4028 N N . ASN B 1 224 ? -39.310 23.976 39.189 1.00 24.22 224 ASN B N 1
ATOM 4029 C CA . ASN B 1 224 ? -38.893 24.530 40.475 1.00 24.27 224 ASN B CA 1
ATOM 4030 C C . ASN B 1 224 ? -39.570 25.838 40.862 1.00 24.83 224 ASN B C 1
ATOM 4031 O O . ASN B 1 224 ? -39.387 26.862 40.204 1.00 23.83 224 ASN B O 1
ATOM 4036 N N . THR B 1 225 ? -40.328 25.803 41.955 1.00 25.97 225 THR B N 1
ATOM 4037 C CA . THR B 1 225 ? -41.054 26.981 42.418 1.00 26.85 225 THR B CA 1
ATOM 4038 C C . THR B 1 225 ? -40.238 27.891 43.322 1.00 28.28 225 THR B C 1
ATOM 4039 O O . THR B 1 225 ? -40.705 28.950 43.724 1.00 28.67 225 THR B O 1
ATOM 4043 N N . ALA B 1 226 ? -39.034 27.469 43.682 1.00 30.09 226 ALA B N 1
ATOM 4044 C CA . ALA B 1 226 ? -38.171 28.353 44.453 1.00 32.19 226 ALA B CA 1
ATOM 4045 C C . ALA B 1 226 ? -37.922 29.480 43.453 1.00 33.71 226 ALA B C 1
ATOM 4046 O O . ALA B 1 226 ? -38.197 29.331 42.264 1.00 34.70 226 ALA B O 1
ATOM 4048 N N . GLY B 1 227 ? -37.410 30.607 43.905 1.00 35.29 227 GLY B N 1
ATOM 4049 C CA . GLY B 1 227 ? -37.219 31.681 42.947 1.00 36.79 227 GLY B CA 1
ATOM 4050 C C . GLY B 1 227 ? -38.488 32.517 42.964 1.00 37.63 227 GLY B C 1
ATOM 4051 O O . GLY B 1 227 ? -38.410 33.737 43.030 1.00 37.84 227 GLY B O 1
ATOM 4052 N N . LEU B 1 228 ? -39.658 31.877 42.900 1.00 38.79 228 LEU B N 1
ATOM 4053 C CA . LEU B 1 228 ? -40.915 32.624 43.022 1.00 40.15 228 LEU B CA 1
ATOM 4054 C C . LEU B 1 228 ? -40.854 33.315 44.379 1.00 40.73 228 LEU B C 1
ATOM 4055 O O . LEU B 1 228 ? -41.470 34.369 44.592 1.00 41.53 228 LEU B O 1
ATOM 4060 N N . PHE B 1 229 ? -40.103 32.697 45.290 1.00 41.52 229 PHE B N 1
ATOM 4061 C CA . PHE B 1 229 ? -39.948 33.195 46.650 1.00 41.98 229 PHE B CA 1
ATOM 4062 C C . PHE B 1 229 ? -38.537 33.683 46.962 1.00 42.84 229 PHE B C 1
ATOM 4063 O O . PHE B 1 229 ? -38.162 33.868 48.125 1.00 43.23 229 PHE B O 1
ATOM 4071 N N . LYS B 1 230 ? -37.748 33.868 45.910 1.00 43.55 230 LYS B N 1
ATOM 4072 C CA . LYS B 1 230 ? -36.412 34.430 46.070 1.00 43.85 230 LYS B CA 1
ATOM 4073 C C . LYS B 1 230 ? -36.649 35.917 45.817 1.00 44.09 230 LYS B C 1
ATOM 4074 O O . LYS B 1 230 ? -37.147 36.301 44.757 1.00 44.42 230 LYS B O 1
ATOM 4076 N N . PRO B 1 231 ? -36.291 36.773 46.786 1.00 44.09 231 PRO B N 1
ATOM 4077 C CA . PRO B 1 231 ? -36.495 38.214 46.639 1.00 44.38 231 PRO B CA 1
ATOM 4078 C C . PRO B 1 231 ? -36.096 38.850 45.309 1.00 44.55 231 PRO B C 1
ATOM 4079 O O . PRO B 1 231 ? -36.777 39.754 44.832 1.00 44.81 231 PRO B O 1
ATOM 4083 N N . LEU B 1 232 ? -35.004 38.388 44.705 1.00 44.25 232 LEU B N 1
ATOM 4084 C CA . LEU B 1 232 ? -34.552 38.976 43.448 1.00 44.11 232 LEU B CA 1
ATOM 4085 C C . LEU B 1 232 ? -34.873 38.156 42.205 1.00 43.86 232 LEU B C 1
ATOM 4086 O O . LEU B 1 232 ? -34.300 38.386 41.143 1.00 43.62 232 LEU B O 1
ATOM 4091 N N . CYS B 1 233 ? -35.787 37.200 42.332 1.00 43.37 233 CYS B N 1
ATOM 4092 C CA . CYS B 1 233 ? -36.178 36.388 41.184 1.00 42.73 233 CYS B CA 1
ATOM 4093 C C . CYS B 1 233 ? -37.636 36.681 40.854 1.00 42.54 233 CYS B C 1
ATOM 4094 O O . CYS B 1 233 ? -37.931 37.548 40.028 1.00 43.65 233 CYS B O 1
ATOM 4097 N N . GLY B 1 234 ? -38.550 35.972 41.506 1.00 41.57 234 GLY B N 1
ATOM 4098 C CA . GLY B 1 234 ? -39.963 36.210 41.268 1.00 40.37 234 GLY B CA 1
ATOM 4099 C C . GLY B 1 234 ? -40.600 35.306 40.234 1.00 39.37 234 GLY B C 1
ATOM 4100 O O . GLY B 1 234 ? -41.776 35.468 39.908 1.00 39.38 234 GLY B O 1
ATOM 4101 N N . GLU B 1 235 ? -39.841 34.351 39.710 1.00 38.01 235 GLU B N 1
ATOM 4102 C CA . GLU B 1 235 ? -40.388 33.439 38.716 1.00 36.84 235 GLU B CA 1
ATOM 4103 C C . GLU B 1 235 ? -39.934 32.014 38.940 1.00 35.32 235 GLU B C 1
ATOM 4104 O O . GLU B 1 235 ? -38.985 31.757 39.675 1.00 34.57 235 GLU B O 1
ATOM 4110 N N . THR B 1 236 ? -40.624 31.089 38.289 1.00 34.02 236 THR B N 1
ATOM 4111 C CA . THR B 1 236 ? -40.298 29.680 38.400 1.00 33.32 236 THR B CA 1
ATOM 4112 C C . THR B 1 236 ? -39.129 29.323 37.486 1.00 32.81 236 THR B C 1
ATOM 4113 O O . THR B 1 236 ? -38.837 30.043 36.527 1.00 32.33 236 THR B O 1
ATOM 4117 N N . TYR B 1 237 ? -38.454 28.223 37.808 1.00 32.38 237 TYR B N 1
ATOM 4118 C CA . TYR B 1 237 ? -37.355 27.708 36.981 1.00 32.00 237 TYR B CA 1
ATOM 4119 C C . TYR B 1 237 ? -37.915 26.400 36.416 1.00 32.54 237 TYR B C 1
ATOM 4120 O O . TYR B 1 237 ? -38.100 25.438 37.157 1.00 32.13 237 TYR B O 1
ATOM 4129 N N . PRO B 1 238 ? -38.129 26.321 35.093 1.00 33.34 238 PRO B N 1
ATOM 4130 C CA . PRO B 1 238 ? -37.970 27.356 34.070 1.00 34.03 238 PRO B CA 1
ATOM 4131 C C . PRO B 1 238 ? -39.104 28.363 34.109 1.00 35.12 238 PRO B C 1
ATOM 4132 O O . PRO B 1 238 ? -40.090 28.164 34.822 1.00 35.19 238 PRO B O 1
ATOM 4136 N N . PRO B 1 239 ? -38.978 29.463 33.345 1.00 35.83 239 PRO B N 1
ATOM 4137 C CA . PRO B 1 239 ? -39.989 30.519 33.275 1.00 36.30 239 PRO B CA 1
ATOM 4138 C C . PRO B 1 239 ? -41.215 30.019 32.527 1.00 36.51 239 PRO B C 1
ATOM 4139 O O . PRO B 1 239 ? -41.156 29.009 31.823 1.00 36.23 239 PRO B O 1
ATOM 4143 N N . LYS B 1 240 ? -42.320 30.739 32.669 1.00 37.49 240 LYS B N 1
ATOM 4144 C CA . LYS B 1 240 ? -43.565 30.364 32.018 1.00 38.64 240 LYS B CA 1
ATOM 4145 C C . LYS B 1 240 ? -43.427 30.022 30.531 1.00 38.21 240 LYS B C 1
ATOM 4146 O O . LYS B 1 240 ? -43.791 28.924 30.115 1.00 38.97 240 LYS B O 1
ATOM 4152 N N . LYS B 1 241 ? -42.905 30.944 29.726 1.00 37.86 241 LYS B N 1
ATOM 4153 C CA . LYS B 1 241 ? -42.794 30.680 28.292 1.00 37.77 241 LYS B CA 1
ATOM 4154 C C . LYS B 1 241 ? -41.931 29.474 27.956 1.00 37.25 241 LYS B C 1
ATOM 4155 O O . LYS B 1 241 ? -42.151 28.811 26.943 1.00 37.09 241 LYS B O 1
ATOM 4161 N N . ILE B 1 242 ? -40.947 29.177 28.796 1.00 36.65 242 ILE B N 1
ATOM 4162 C CA . ILE B 1 242 ? -40.119 28.013 28.534 1.00 35.52 242 ILE B CA 1
ATOM 4163 C C . ILE B 1 242 ? -40.943 26.763 28.814 1.00 35.04 242 ILE B C 1
ATOM 4164 O O . ILE B 1 242 ? -40.872 25.780 28.078 1.00 34.63 242 ILE B O 1
ATOM 4169 N N . VAL B 1 243 ? -41.742 26.819 29.876 1.00 34.56 243 VAL B N 1
ATOM 4170 C CA . VAL B 1 243 ? -42.594 25.700 30.257 1.00 34.53 243 VAL B CA 1
ATOM 4171 C C . VAL B 1 243 ? -43.585 25.396 29.138 1.00 34.55 243 VAL B C 1
ATOM 4172 O O . VAL B 1 243 ? -43.856 24.234 28.828 1.00 34.65 243 VAL B O 1
ATOM 4176 N N . THR B 1 244 ? -44.120 26.445 28.523 1.00 34.93 244 THR B N 1
ATOM 4177 C CA . THR B 1 244 ? -45.074 26.262 27.440 1.00 35.37 244 THR B CA 1
ATOM 4178 C C . THR B 1 244 ? -44.447 25.506 26.268 1.00 35.44 244 THR B C 1
ATOM 4179 O O . THR B 1 244 ? -45.078 24.623 25.689 1.00 35.60 244 THR B O 1
ATOM 4183 N N . LEU B 1 245 ? -43.211 25.850 25.920 1.00 35.95 245 LEU B N 1
ATOM 4184 C CA . LEU B 1 245 ? -42.521 25.177 24.825 1.00 36.47 245 LEU B CA 1
ATOM 4185 C C . LEU B 1 245 ? -42.242 23.713 25.160 1.00 36.81 245 LEU B C 1
ATOM 4186 O O . LEU B 1 245 ? -42.520 22.819 24.361 1.00 36.63 245 LEU B O 1
ATOM 4191 N N . ALA B 1 246 ? -41.681 23.471 26.340 1.00 36.79 246 ALA B N 1
ATOM 4192 C CA . ALA B 1 246 ? -41.370 22.112 26.760 1.00 37.07 246 ALA B CA 1
ATOM 4193 C C . ALA B 1 246 ? -42.641 21.271 26.787 1.00 37.18 246 ALA B C 1
ATOM 4194 O O . ALA B 1 246 ? -42.631 20.092 26.428 1.00 36.81 246 ALA B O 1
ATOM 4196 N N . SER B 1 247 ? -43.736 21.890 27.213 1.00 37.99 247 SER B N 1
ATOM 4197 C CA . SER B 1 247 ? -45.020 21.208 27.284 1.00 39.77 247 SER B CA 1
ATOM 4198 C C . SER B 1 247 ? -45.505 20.856 25.873 1.00 39.82 247 SER B C 1
ATOM 4199 O O . SER B 1 247 ? -46.100 19.797 25.655 1.00 39.42 247 SER B O 1
ATOM 4202 N N . GLU B 1 248 ? -45.248 21.749 24.922 1.00 40.16 248 GLU B N 1
ATOM 4203 C CA . GLU B 1 248 ? -45.630 21.513 23.535 1.00 40.66 248 GLU B CA 1
ATOM 4204 C C . GLU B 1 248 ? -44.877 20.277 23.040 1.00 40.24 248 GLU B C 1
ATOM 4205 O O . GLU B 1 248 ? -45.439 19.431 22.339 1.00 40.12 248 GLU B O 1
ATOM 4211 N N . LEU B 1 249 ? -43.600 20.177 23.404 1.00 39.05 249 LEU B N 1
ATOM 4212 C CA . LEU B 1 249 ? -42.792 19.035 22.992 1.00 38.61 249 LEU B CA 1
ATOM 4213 C C . LEU B 1 249 ? -43.123 17.798 23.807 1.00 37.87 249 LEU B C 1
ATOM 4214 O O . LEU B 1 249 ? -42.547 16.728 23.601 1.00 37.95 249 LEU B O 1
ATOM 4219 N N . GLN B 1 250 ? -44.073 17.948 24.721 1.00 36.40 250 GLN B N 1
ATOM 4220 C CA . GLN B 1 250 ? -44.493 16.855 25.589 1.00 35.37 250 GLN B CA 1
ATOM 4221 C C . GLN B 1 250 ? -43.373 16.347 26.485 1.00 33.98 250 GLN B C 1
ATOM 4222 O O . GLN B 1 250 ? -43.212 15.146 26.684 1.00 33.79 250 GLN B O 1
ATOM 4228 N N . ILE B 1 251 ? -42.588 17.281 27.008 1.00 32.56 251 ILE B N 1
ATOM 4229 C CA . ILE B 1 251 ? -41.523 16.951 27.941 1.00 30.95 251 ILE B CA 1
ATOM 4230 C C . ILE B 1 251 ? -42.191 16.960 29.317 1.00 30.65 251 ILE B C 1
ATOM 4231 O O . ILE B 1 251 ? -42.814 17.952 29.700 1.00 30.26 251 ILE B O 1
ATOM 4236 N N . PRO B 1 252 ? -42.086 15.852 30.065 1.00 29.87 252 PRO B N 1
ATOM 4237 C CA . PRO B 1 252 ? -42.696 15.766 31.393 1.00 29.69 252 PRO B CA 1
ATOM 4238 C C . PRO B 1 252 ? -42.076 16.737 32.398 1.00 29.06 252 PRO B C 1
ATOM 4239 O O . PRO B 1 252 ? -40.872 16.989 32.375 1.00 28.74 252 PRO B O 1
ATOM 4243 N N . PHE B 1 253 ? -42.922 17.290 33.260 1.00 28.46 253 PHE B N 1
ATOM 4244 C CA . PHE B 1 253 ? -42.508 18.216 34.307 1.00 27.97 253 PHE B CA 1
ATOM 4245 C C . PHE B 1 253 ? -42.857 17.604 35.660 1.00 27.20 253 PHE B C 1
ATOM 4246 O O . PHE B 1 253 ? -43.901 16.960 35.811 1.00 26.56 253 PHE B O 1
ATOM 4254 N N . VAL B 1 254 ? -41.984 17.789 36.642 1.00 24.96 254 VAL B N 1
ATOM 4255 C CA . VAL B 1 254 ? -42.258 17.300 37.984 1.00 23.36 254 VAL B CA 1
ATOM 4256 C C . VAL B 1 254 ? -42.101 18.474 38.934 1.00 22.85 254 VAL B C 1
ATOM 4257 O O . VAL B 1 254 ? -41.027 19.061 39.033 1.00 21.22 254 VAL B O 1
ATOM 4261 N N . TYR B 1 255 ? -43.188 18.831 39.609 1.00 22.91 255 TYR B N 1
ATOM 4262 C CA . TYR B 1 255 ? -43.174 19.935 40.559 1.00 21.87 255 TYR B CA 1
ATOM 4263 C C . TYR B 1 255 ? -42.052 19.754 41.573 1.00 21.70 255 TYR B C 1
ATOM 4264 O O . TYR B 1 255 ? -41.863 18.663 42.102 1.00 21.51 255 TYR B O 1
ATOM 4273 N N . GLY B 1 256 ? -41.326 20.834 41.847 1.00 21.83 256 GLY B N 1
ATOM 4274 C CA . GLY B 1 256 ? -40.229 20.783 42.796 1.00 20.91 256 GLY B CA 1
ATOM 4275 C C . GLY B 1 256 ? -40.200 22.030 43.666 1.00 21.67 256 GLY B C 1
ATOM 4276 O O . GLY B 1 256 ? -39.978 23.137 43.181 1.00 21.98 256 GLY B O 1
ATOM 4277 N N . SER B 1 257 ? -40.432 21.841 44.959 1.00 21.43 257 SER B N 1
ATOM 4278 C CA . SER B 1 257 ? -40.459 22.942 45.910 1.00 21.18 257 SER B CA 1
ATOM 4279 C C . SER B 1 257 ? -39.059 23.381 46.324 1.00 21.00 257 SER B C 1
ATOM 4280 O O . SER B 1 257 ? -38.867 24.502 46.799 1.00 21.07 257 SER B O 1
ATOM 4283 N N . ASP B 1 258 ? -38.090 22.491 46.153 1.00 20.53 258 ASP B N 1
ATOM 4284 C CA . ASP B 1 258 ? -36.719 22.766 46.553 1.00 20.75 258 ASP B CA 1
ATOM 4285 C C . ASP B 1 258 ? -36.715 23.139 48.036 1.00 21.27 258 ASP B C 1
ATOM 4286 O O . ASP B 1 258 ? -35.928 23.979 48.487 1.00 20.70 258 ASP B O 1
ATOM 4291 N N . SER B 1 259 ? -37.604 22.491 48.786 1.00 21.16 259 SER B N 1
ATOM 4292 C CA . SER B 1 259 ? -37.759 22.744 50.210 1.00 21.48 259 SER B CA 1
ATOM 4293 C C . SER B 1 259 ? -36.509 22.458 51.033 1.00 21.79 259 SER B C 1
ATOM 4294 O O . SER B 1 259 ? -35.883 21.406 50.897 1.00 21.26 259 SER B O 1
ATOM 4297 N N . HIS B 1 260 ? -36.155 23.404 51.894 1.00 21.82 260 HIS B N 1
ATOM 4298 C CA . HIS B 1 260 ? -35.004 23.236 52.770 1.00 23.92 260 HIS B CA 1
ATOM 4299 C C . HIS B 1 260 ? -35.464 23.317 54.219 1.00 24.03 260 HIS B C 1
ATOM 4300 O O . HIS B 1 260 ? -34.655 23.418 55.138 1.00 24.72 260 HIS B O 1
ATOM 4307 N N . GLY B 1 261 ? -36.780 23.264 54.400 1.00 23.96 261 GLY B N 1
ATOM 4308 C CA . GLY B 1 261 ? -37.371 23.336 55.720 1.00 24.43 261 GLY B CA 1
ATOM 4309 C C . GLY B 1 261 ? -38.867 23.109 55.630 1.00 25.50 261 GLY B C 1
ATOM 4310 O O . GLY B 1 261 ? -39.429 23.019 54.533 1.00 24.40 261 GLY B O 1
ATOM 4311 N N . VAL B 1 262 ? -39.518 23.023 56.783 1.00 26.29 262 VAL B N 1
ATOM 4312 C CA . VAL B 1 262 ? -40.953 22.781 56.825 1.00 27.90 262 VAL B CA 1
ATOM 4313 C C . VAL B 1 262 ? -41.749 23.887 56.146 1.00 28.32 262 VAL B C 1
ATOM 4314 O O . VAL B 1 262 ? -42.706 23.625 55.417 1.00 28.54 262 VAL B O 1
ATOM 4318 N N . GLN B 1 263 ? -41.338 25.126 56.376 1.00 29.26 263 GLN B N 1
ATOM 4319 C CA . GLN B 1 263 ? -42.040 26.270 55.818 1.00 30.16 263 GLN B CA 1
ATOM 4320 C C . GLN B 1 263 ? -42.105 26.290 54.295 1.00 29.16 263 GLN B C 1
ATOM 4321 O O . GLN B 1 263 ? -43.012 26.889 53.725 1.00 29.14 263 GLN B O 1
ATOM 4327 N N . ASP B 1 264 ? -41.159 25.624 53.639 1.00 27.80 264 ASP B N 1
ATOM 4328 C CA . ASP B 1 264 ? -41.119 25.598 52.180 1.00 26.92 264 ASP B CA 1
ATOM 4329 C C . ASP B 1 264 ? -42.045 24.579 51.531 1.00 25.65 264 ASP B C 1
ATOM 4330 O O . ASP B 1 264 ? -42.433 24.740 50.372 1.00 25.18 264 ASP B O 1
ATOM 4335 N N . ILE B 1 265 ? -42.380 23.518 52.260 1.00 23.88 265 ILE B N 1
ATOM 4336 C CA . ILE B 1 265 ? -43.225 22.461 51.711 1.00 23.32 265 ILE B CA 1
ATOM 4337 C C . ILE B 1 265 ? -44.506 22.993 51.073 1.00 23.84 265 ILE B C 1
ATOM 4338 O O . ILE B 1 265 ? -45.246 23.753 51.693 1.00 22.54 265 ILE B O 1
ATOM 4343 N N . GLY B 1 266 ? -44.746 22.600 49.823 1.00 23.35 266 GLY B N 1
ATOM 4344 C CA . GLY B 1 266 ? -45.949 23.019 49.117 1.00 23.71 266 GLY B CA 1
ATOM 4345 C C . GLY B 1 266 ? -45.929 24.375 48.420 1.00 24.63 266 GLY B C 1
ATOM 4346 O O . GLY B 1 266 ? -46.818 24.668 47.618 1.00 23.62 266 GLY B O 1
ATOM 4347 N N . ARG B 1 267 ? -44.922 25.203 48.697 1.00 25.37 267 ARG B N 1
ATOM 4348 C CA . ARG B 1 267 ? -44.868 26.540 48.103 1.00 25.98 267 ARG B CA 1
ATOM 4349 C C . ARG B 1 267 ? -45.015 26.603 46.587 1.00 26.61 267 ARG B C 1
ATOM 4350 O O . ARG B 1 267 ? -44.347 25.875 45.848 1.00 25.88 267 ARG B O 1
ATOM 4358 N N . GLY B 1 268 ? -45.905 27.483 46.132 1.00 26.92 268 GLY B N 1
ATOM 4359 C CA . GLY B 1 268 ? -46.121 27.667 44.707 1.00 27.17 268 GLY B CA 1
ATOM 4360 C C . GLY B 1 268 ? -46.726 26.500 43.948 1.00 28.45 268 GLY B C 1
ATOM 4361 O O . GLY B 1 268 ? -46.676 26.468 42.717 1.00 28.35 268 GLY B O 1
ATOM 4362 N N . TYR B 1 269 ? -47.319 25.543 44.652 1.00 28.17 269 TYR B N 1
ATOM 4363 C CA . TYR B 1 269 ? -47.902 24.402 43.964 1.00 29.57 269 TYR B CA 1
ATOM 4364 C C . TYR B 1 269 ? -49.069 24.789 43.063 1.00 30.61 269 TYR B C 1
ATOM 4365 O O . TYR B 1 269 ? -49.269 24.184 42.016 1.00 31.12 269 TYR B O 1
ATOM 4374 N N . SER B 1 270 ? -49.840 25.791 43.468 1.00 32.40 270 SER B N 1
ATOM 4375 C CA . SER B 1 270 ? -50.980 26.237 42.672 1.00 33.91 270 SER B CA 1
ATOM 4376 C C . SER B 1 270 ? -50.497 26.732 41.316 1.00 34.98 270 SER B C 1
ATOM 4377 O O . SER B 1 270 ? -51.236 26.730 40.336 1.00 34.81 270 SER B O 1
ATOM 4380 N N . THR B 1 271 ? -49.239 27.147 41.262 1.00 36.88 271 THR B N 1
ATOM 4381 C CA . THR B 1 271 ? -48.660 27.650 40.025 1.00 38.42 271 THR B CA 1
ATOM 4382 C C . THR B 1 271 ? -48.372 26.485 39.073 1.00 38.91 271 THR B C 1
ATOM 4383 O O . THR B 1 271 ? -48.273 26.665 37.859 1.00 38.73 271 THR B O 1
ATOM 4387 N N . TYR B 1 272 ? -48.268 25.287 39.640 1.00 39.44 272 TYR B N 1
ATOM 4388 C CA . TYR B 1 272 ? -47.969 24.077 38.876 1.00 39.92 272 TYR B CA 1
ATOM 4389 C C . TYR B 1 272 ? -49.154 23.524 38.086 1.00 41.41 272 TYR B C 1
ATOM 4390 O O . TYR B 1 272 ? -50.280 23.472 38.579 1.00 41.58 272 TYR B O 1
ATOM 4399 N N . CYS B 1 273 ? -48.860 23.086 36.863 1.00 44.05 273 CYS B N 1
ATOM 4400 C CA . CYS B 1 273 ? -49.827 22.511 35.926 1.00 46.44 273 CYS B CA 1
ATOM 4401 C C . CYS B 1 273 ? -50.951 23.442 35.479 1.00 46.83 273 CYS B C 1
ATOM 4402 O O . CYS B 1 273 ? -50.873 23.940 34.328 1.00 47.13 273 CYS B O 1
ATOM 4413 N N . LYS C 1 2 ? -68.606 11.294 55.013 1.00 31.79 2 LYS C N 1
ATOM 4414 C CA . LYS C 1 2 ? -67.513 12.173 54.628 1.00 30.89 2 LYS C CA 1
ATOM 4415 C C . LYS C 1 2 ? -68.142 13.456 54.096 1.00 29.65 2 LYS C C 1
ATOM 4416 O O . LYS C 1 2 ? -68.676 13.470 52.989 1.00 30.17 2 LYS C O 1
ATOM 4422 N N . ARG C 1 3 ? -68.132 14.530 54.879 1.00 27.51 3 ARG C N 1
ATOM 4423 C CA . ARG C 1 3 ? -68.760 15.730 54.368 1.00 25.68 3 ARG C CA 1
ATOM 4424 C C . ARG C 1 3 ? -67.947 16.998 54.470 1.00 23.84 3 ARG C C 1
ATOM 4425 O O . ARG C 1 3 ? -67.085 17.142 55.336 1.00 23.69 3 ARG C O 1
ATOM 4433 N N . ASP C 1 4 ? -68.242 17.911 53.554 1.00 21.00 4 ASP C N 1
ATOM 4434 C CA . ASP C 1 4 ? -67.597 19.211 53.491 1.00 20.18 4 ASP C CA 1
ATOM 4435 C C . ASP C 1 4 ? -68.693 20.237 53.764 1.00 19.11 4 ASP C C 1
ATOM 4436 O O . ASP C 1 4 ? -69.671 20.329 53.025 1.00 18.91 4 ASP C O 1
ATOM 4441 N N . GLY C 1 5 ? -68.542 20.980 54.851 1.00 18.10 5 GLY C N 1
ATOM 4442 C CA . GLY C 1 5 ? -69.554 21.957 55.200 1.00 17.65 5 GLY C CA 1
ATOM 4443 C C . GLY C 1 5 ? -69.221 23.388 54.820 1.00 17.21 5 GLY C C 1
ATOM 4444 O O . GLY C 1 5 ? -69.847 24.317 55.319 1.00 17.20 5 GLY C O 1
ATOM 4445 N N . HIS C 1 6 ? -68.260 23.578 53.922 1.00 17.00 6 HIS C N 1
ATOM 4446 C CA . HIS C 1 6 ? -67.873 24.936 53.570 1.00 16.70 6 HIS C CA 1
ATOM 4447 C C . HIS C 1 6 ? -67.261 25.043 52.175 1.00 17.31 6 HIS C C 1
ATOM 4448 O O . HIS C 1 6 ? -66.068 24.804 51.983 1.00 17.12 6 HIS C O 1
ATOM 4455 N N . THR C 1 7 ? -68.092 25.379 51.192 1.00 17.61 7 THR C N 1
ATOM 4456 C CA . THR C 1 7 ? -67.616 25.536 49.821 1.00 18.88 7 THR C CA 1
ATOM 4457 C C . THR C 1 7 ? -68.268 26.740 49.162 1.00 18.79 7 THR C C 1
ATOM 4458 O O . THR C 1 7 ? -69.323 27.218 49.593 1.00 18.79 7 THR C O 1
ATOM 4462 N N . HIS C 1 8 ? -67.642 27.212 48.094 1.00 19.00 8 HIS C N 1
ATOM 4463 C CA . HIS C 1 8 ? -68.136 28.365 47.368 1.00 18.57 8 HIS C CA 1
ATOM 4464 C C . HIS C 1 8 ? -68.410 28.057 45.907 1.00 19.47 8 HIS C C 1
ATOM 4465 O O . HIS C 1 8 ? -68.183 26.932 45.449 1.00 18.73 8 HIS C O 1
ATOM 4472 N N . THR C 1 9 ? -68.903 29.059 45.181 1.00 19.44 9 THR C N 1
ATOM 4473 C CA . THR C 1 9 ? -69.312 28.873 43.791 1.00 21.31 9 THR C CA 1
ATOM 4474 C C . THR C 1 9 ? -68.863 29.954 42.816 1.00 22.40 9 THR C C 1
ATOM 4475 O O . THR C 1 9 ? -68.085 30.850 43.156 1.00 21.99 9 THR C O 1
ATOM 4479 N N . GLU C 1 10 ? -69.396 29.871 41.599 1.00 23.19 10 GLU C N 1
ATOM 4480 C CA . GLU C 1 10 ? -69.093 30.846 40.564 1.00 25.06 10 GLU C CA 1
ATOM 4481 C C . GLU C 1 10 ? -69.733 32.185 40.914 1.00 25.58 10 GLU C C 1
ATOM 4482 O O . GLU C 1 10 ? -69.444 33.197 40.279 1.00 25.71 10 GLU C O 1
ATOM 4488 N N . PHE C 1 11 ? -70.607 32.187 41.919 1.00 26.24 11 PHE C N 1
ATOM 4489 C CA . PHE C 1 11 ? -71.260 33.421 42.345 1.00 26.77 11 PHE C CA 1
ATOM 4490 C C . PHE C 1 11 ? -70.360 34.249 43.263 1.00 28.05 11 PHE C C 1
ATOM 4491 O O . PHE C 1 11 ? -70.667 35.404 43.573 1.00 29.72 11 PHE C O 1
ATOM 4499 N N . CYS C 1 12 ? -69.247 33.655 43.685 1.00 27.51 12 CYS C N 1
ATOM 4500 C CA . CYS C 1 12 ? -68.279 34.354 44.526 1.00 28.02 12 CYS C CA 1
ATOM 4501 C C . CYS C 1 12 ? -67.411 35.204 43.596 1.00 28.81 12 CYS C C 1
ATOM 4502 O O . CYS C 1 12 ? -66.640 34.673 42.796 1.00 27.40 12 CYS C O 1
ATOM 4505 N N . PRO C 1 13 ? -67.515 36.538 43.707 1.00 29.58 13 PRO C N 1
ATOM 4506 C CA . PRO C 1 13 ? -66.750 37.466 42.870 1.00 30.04 13 PRO C CA 1
ATOM 4507 C C . PRO C 1 13 ? -65.243 37.283 42.943 1.00 30.16 13 PRO C C 1
ATOM 4508 O O . PRO C 1 13 ? -64.547 37.488 41.953 1.00 31.11 13 PRO C O 1
ATOM 4512 N N . HIS C 1 14 ? -64.734 36.892 44.106 1.00 30.70 14 HIS C N 1
ATOM 4513 C CA . HIS C 1 14 ? -63.295 36.713 44.258 1.00 31.45 14 HIS C CA 1
ATOM 4514 C C . HIS C 1 14 ? -62.854 35.256 44.149 1.00 32.00 14 HIS C C 1
ATOM 4515 O O . HIS C 1 14 ? -61.720 34.917 44.491 1.00 31.63 14 HIS C O 1
ATOM 4522 N N . GLY C 1 15 ? -63.749 34.397 43.677 1.00 32.61 15 GLY C N 1
ATOM 4523 C CA . GLY C 1 15 ? -63.415 32.992 43.542 1.00 32.76 15 GLY C CA 1
ATOM 4524 C C . GLY C 1 15 ? -62.701 32.684 42.242 1.00 33.33 15 GLY C C 1
ATOM 4525 O O . GLY C 1 15 ? -62.376 33.580 41.462 1.00 33.14 15 GLY C O 1
ATOM 4526 N N . THR C 1 16 ? -62.465 31.401 42.009 1.00 33.24 16 THR C N 1
ATOM 4527 C CA . THR C 1 16 ? -61.798 30.937 40.803 1.00 34.08 16 THR C CA 1
ATOM 4528 C C . THR C 1 16 ? -62.719 31.050 39.590 1.00 33.57 16 THR C C 1
ATOM 4529 O O . THR C 1 16 ? -62.261 31.093 38.450 1.00 33.34 16 THR C O 1
ATOM 4533 N N . HIS C 1 17 ? -64.020 31.105 39.859 1.00 32.92 17 HIS C N 1
ATOM 4534 C CA . HIS C 1 17 ? -65.055 31.177 38.828 1.00 32.72 17 HIS C CA 1
ATOM 4535 C C . HIS C 1 17 ? -65.358 29.826 38.192 1.00 31.64 17 HIS C C 1
ATOM 4536 O O . HIS C 1 17 ? -66.069 29.754 37.187 1.00 31.30 17 HIS C O 1
ATOM 4543 N N . ASP C 1 18 ? -64.816 28.758 38.772 1.00 29.70 18 ASP C N 1
ATOM 4544 C CA . ASP C 1 18 ? -65.113 27.414 38.287 1.00 27.68 18 ASP C CA 1
ATOM 4545 C C . ASP C 1 18 ? -66.595 27.189 38.564 1.00 26.69 18 ASP C C 1
ATOM 4546 O O . ASP C 1 18 ? -67.115 27.642 39.581 1.00 26.55 18 ASP C O 1
ATOM 4551 N N . ASP C 1 19 ? -67.274 26.483 37.672 1.00 25.16 19 ASP C N 1
ATOM 4552 C CA . ASP C 1 19 ? -68.683 26.207 37.882 1.00 24.28 19 ASP C CA 1
ATOM 4553 C C . ASP C 1 19 ? -68.861 25.220 39.041 1.00 22.63 19 ASP C C 1
ATOM 4554 O O . ASP C 1 19 ? -68.126 24.238 39.153 1.00 22.03 19 ASP C O 1
ATOM 4559 N N . VAL C 1 20 ? -69.834 25.496 39.902 1.00 21.16 20 VAL C N 1
ATOM 4560 C CA . VAL C 1 20 ? -70.116 24.647 41.052 1.00 20.79 20 VAL C CA 1
ATOM 4561 C C . VAL C 1 20 ? -70.340 23.191 40.629 1.00 20.95 20 VAL C C 1
ATOM 4562 O O . VAL C 1 20 ? -70.069 22.267 41.394 1.00 19.88 20 VAL C O 1
ATOM 4566 N N . GLU C 1 21 ? -70.820 22.988 39.406 1.00 21.62 21 GLU C N 1
ATOM 4567 C CA . GLU C 1 21 ? -71.058 21.635 38.925 1.00 22.72 21 GLU C CA 1
ATOM 4568 C C . GLU C 1 21 ? -69.770 20.819 38.863 1.00 23.29 21 GLU C C 1
ATOM 4569 O O . GLU C 1 21 ? -69.757 19.646 39.248 1.00 22.96 21 GLU C O 1
ATOM 4575 N N . GLU C 1 22 ? -68.692 21.426 38.371 1.00 23.54 22 GLU C N 1
ATOM 4576 C CA . GLU C 1 22 ? -67.418 20.720 38.286 1.00 24.84 22 GLU C CA 1
ATOM 4577 C C . GLU C 1 22 ? -66.877 20.418 39.683 1.00 24.01 22 GLU C C 1
ATOM 4578 O O . GLU C 1 22 ? -66.268 19.376 39.909 1.00 24.47 22 GLU C O 1
ATOM 4592 N N . VAL C 1 24 ? -68.661 19.855 42.376 1.00 20.90 24 VAL C N 1
ATOM 4593 C CA . VAL C 1 24 ? -69.459 18.764 42.925 1.00 21.36 24 VAL C CA 1
ATOM 4594 C C . VAL C 1 24 ? -68.997 17.430 42.341 1.00 21.60 24 VAL C C 1
ATOM 4595 O O . VAL C 1 24 ? -68.877 16.433 43.058 1.00 22.27 24 VAL C O 1
ATOM 4599 N N . LEU C 1 25 ? -68.734 17.412 41.040 1.00 22.22 25 LEU C N 1
ATOM 4600 C CA . LEU C 1 25 ? -68.271 16.191 40.398 1.00 22.42 25 LEU C CA 1
ATOM 4601 C C . LEU C 1 25 ? -66.948 15.756 41.018 1.00 23.14 25 LEU C C 1
ATOM 4602 O O . LEU C 1 25 ? -66.713 14.566 41.222 1.00 22.71 25 LEU C O 1
ATOM 4607 N N . LYS C 1 26 ? -66.086 16.719 41.336 1.00 22.46 26 LYS C N 1
ATOM 4608 C CA . LYS C 1 26 ? -64.810 16.381 41.954 1.00 23.29 26 LYS C CA 1
ATOM 4609 C C . LYS C 1 26 ? -65.041 15.816 43.351 1.00 23.03 26 LYS C C 1
ATOM 4610 O O . LYS C 1 26 ? -64.403 14.843 43.751 1.00 22.90 26 LYS C O 1
ATOM 4616 N N . ALA C 1 27 ? -65.958 16.428 44.093 1.00 23.11 27 ALA C N 1
ATOM 4617 C CA . ALA C 1 27 ? -66.259 15.978 45.446 1.00 23.89 27 ALA C CA 1
ATOM 4618 C C . ALA C 1 27 ? -66.762 14.539 45.406 1.00 24.42 27 ALA C C 1
ATOM 4619 O O . ALA C 1 27 ? -66.407 13.720 46.251 1.00 24.26 27 ALA C O 1
ATOM 4621 N N . ILE C 1 28 ? -67.598 14.239 44.421 1.00 25.44 28 ILE C N 1
ATOM 4622 C CA . ILE C 1 28 ? -68.116 12.889 44.280 1.00 26.58 28 ILE C CA 1
ATOM 4623 C C . ILE C 1 28 ? -66.955 11.928 44.024 1.00 27.50 28 ILE C C 1
ATOM 4624 O O . ILE C 1 28 ? -66.928 10.832 44.580 1.00 27.04 28 ILE C O 1
ATOM 4629 N N . GLU C 1 29 ? -65.987 12.336 43.204 1.00 29.01 29 GLU C N 1
ATOM 4630 C CA . GLU C 1 29 ? -64.833 11.476 42.934 1.00 31.09 29 GLU C CA 1
ATOM 4631 C C . GLU C 1 29 ? -64.065 11.193 44.218 1.00 31.31 29 GLU C C 1
ATOM 4632 O O . GLU C 1 29 ? -63.551 10.092 44.418 1.00 31.31 29 GLU C O 1
ATOM 4638 N N . LEU C 1 30 ? -63.953 12.203 45.074 1.00 31.12 30 LEU C N 1
ATOM 4639 C CA . LEU C 1 30 ? -63.212 12.041 46.318 1.00 30.91 30 LEU C CA 1
ATOM 4640 C C . LEU C 1 30 ? -64.035 11.413 47.434 1.00 30.55 30 LEU C C 1
ATOM 4641 O O . LEU C 1 30 ? -63.691 11.526 48.613 1.00 30.21 30 LEU C O 1
ATOM 4646 N N . ASP C 1 31 ? -65.127 10.763 47.046 1.00 30.56 31 ASP C N 1
ATOM 4647 C CA . ASP C 1 31 ? -66.010 10.045 47.967 1.00 30.32 31 ASP C CA 1
ATOM 4648 C C . ASP C 1 31 ? -66.758 10.821 49.051 1.00 29.58 31 ASP C C 1
ATOM 4649 O O . ASP C 1 31 ? -67.079 10.276 50.111 1.00 29.09 31 ASP C O 1
ATOM 4654 N N . PHE C 1 32 ? -67.044 12.088 48.792 1.00 28.48 32 PHE C N 1
ATOM 4655 C CA . PHE C 1 32 ? -67.815 12.877 49.741 1.00 27.96 32 PHE C CA 1
ATOM 4656 C C . PHE C 1 32 ? -69.275 12.479 49.574 1.00 27.81 32 PHE C C 1
ATOM 4657 O O . PHE C 1 32 ? -69.723 12.248 48.454 1.00 27.84 32 PHE C O 1
ATOM 4665 N N . ASP C 1 33 ? -70.018 12.376 50.672 1.00 27.83 33 ASP C N 1
ATOM 4666 C CA . ASP C 1 33 ? -71.429 12.034 50.549 1.00 27.94 33 ASP C CA 1
ATOM 4667 C C . ASP C 1 33 ? -72.344 13.132 51.075 1.00 26.10 33 ASP C C 1
ATOM 4668 O O . ASP C 1 33 ? -73.560 13.012 51.005 1.00 25.23 33 ASP C O 1
ATOM 4673 N N . GLU C 1 34 ? -71.748 14.202 51.593 1.00 24.51 34 GLU C N 1
ATOM 4674 C CA . GLU C 1 34 ? -72.506 15.346 52.088 1.00 24.35 34 GLU C CA 1
ATOM 4675 C C . GLU C 1 34 ? -71.684 16.599 51.759 1.00 22.85 34 GLU C C 1
ATOM 4676 O O . GLU C 1 34 ? -70.491 16.668 52.056 1.00 23.18 34 GLU C O 1
ATOM 4682 N N . TYR C 1 35 ? -72.340 17.580 51.145 1.00 21.50 35 TYR C N 1
ATOM 4683 C CA . TYR C 1 35 ? -71.675 18.781 50.645 1.00 20.99 35 TYR C CA 1
ATOM 4684 C C . TYR C 1 35 ? -72.519 20.044 50.855 1.00 20.31 35 TYR C C 1
ATOM 4685 O O . TYR C 1 35 ? -73.697 20.084 50.497 1.00 19.66 35 TYR C O 1
ATOM 4694 N N . SER C 1 36 ? -71.913 21.079 51.426 1.00 19.51 36 SER C N 1
ATOM 4695 C CA . SER C 1 36 ? -72.636 22.317 51.674 1.00 19.99 36 SER C CA 1
ATOM 4696 C C . SER C 1 36 ? -72.159 23.497 50.831 1.00 19.57 36 SER C C 1
ATOM 4697 O O . SER C 1 36 ? -70.985 23.871 50.848 1.00 18.87 36 SER C O 1
ATOM 4700 N N . ILE C 1 37 ? -73.096 24.081 50.099 1.00 19.29 37 ILE C N 1
ATOM 4701 C CA . ILE C 1 37 ? -72.813 25.261 49.297 1.00 18.47 37 ILE C CA 1
ATOM 4702 C C . ILE C 1 37 ? -73.212 26.460 50.169 1.00 19.17 37 ILE C C 1
ATOM 4703 O O . ILE C 1 37 ? -74.398 26.725 50.376 1.00 18.55 37 ILE C O 1
ATOM 4708 N N . VAL C 1 38 ? -72.220 27.153 50.715 1.00 19.01 38 VAL C N 1
ATOM 4709 C CA . VAL C 1 38 ? -72.491 28.299 51.570 1.00 18.63 38 VAL C CA 1
ATOM 4710 C C . VAL C 1 38 ? -71.805 29.529 51.005 1.00 19.09 38 VAL C C 1
ATOM 4711 O O . VAL C 1 38 ? -70.757 29.965 51.486 1.00 17.93 38 VAL C O 1
ATOM 4715 N N . GLU C 1 39 ? -72.405 30.085 49.962 1.00 18.57 39 GLU C N 1
ATOM 4716 C CA . GLU C 1 39 ? -71.837 31.251 49.318 1.00 18.84 39 GLU C CA 1
ATOM 4717 C C . GLU C 1 39 ? -71.915 32.480 50.220 1.00 19.05 39 GLU C C 1
ATOM 4718 O O . GLU C 1 39 ? -72.742 32.538 51.127 1.00 20.11 39 GLU C O 1
ATOM 4724 N N . HIS C 1 40 ? -71.038 33.451 49.982 1.00 18.63 40 HIS C N 1
ATOM 4725 C CA . HIS C 1 40 ? -71.047 34.684 50.764 1.00 20.02 40 HIS C CA 1
ATOM 4726 C C . HIS C 1 40 ? -72.351 35.441 50.565 1.00 19.83 40 HIS C C 1
ATOM 4727 O O . HIS C 1 40 ? -72.747 35.709 49.435 1.00 20.03 40 HIS C O 1
ATOM 4734 N N . ALA C 1 41 ? -73.002 35.803 51.661 1.00 19.96 41 ALA C N 1
ATOM 4735 C CA . ALA C 1 41 ? -74.252 36.547 51.572 1.00 20.94 41 ALA C CA 1
ATOM 4736 C C . ALA C 1 41 ? -73.962 38.009 51.216 1.00 21.67 41 ALA C C 1
ATOM 4737 O O . ALA C 1 41 ? -72.916 38.544 51.573 1.00 20.98 41 ALA C O 1
ATOM 4739 N N . PRO C 1 42 ? -74.889 38.665 50.499 1.00 22.81 42 PRO C N 1
ATOM 4740 C CA . PRO C 1 42 ? -74.708 40.067 50.115 1.00 23.16 42 PRO C CA 1
ATOM 4741 C C . PRO C 1 42 ? -74.468 40.955 51.341 1.00 24.35 42 PRO C C 1
ATOM 4742 O O . PRO C 1 42 ? -75.111 40.784 52.378 1.00 24.14 42 PRO C O 1
ATOM 4746 N N . LEU C 1 43 ? -73.526 41.884 51.232 1.00 24.66 43 LEU C N 1
ATOM 4747 C CA . LEU C 1 43 ? -73.234 42.785 52.340 1.00 26.22 43 LEU C CA 1
ATOM 4748 C C . LEU C 1 43 ? -74.283 43.886 52.420 1.00 26.85 43 LEU C C 1
ATOM 4749 O O . LEU C 1 43 ? -74.934 44.201 51.427 1.00 27.06 43 LEU C O 1
ATOM 4754 N N . SER C 1 44 ? -74.447 44.463 53.605 1.00 27.73 44 SER C N 1
ATOM 4755 C CA . SER C 1 44 ? -75.394 45.558 53.801 1.00 28.91 44 SER C CA 1
ATOM 4756 C C . SER C 1 44 ? -74.935 46.795 53.026 1.00 29.94 44 SER C C 1
ATOM 4757 O O . SER C 1 44 ? -73.752 47.132 53.029 1.00 28.57 44 SER C O 1
ATOM 4760 N N . SER C 1 45 ? -75.866 47.471 52.361 1.00 31.64 45 SER C N 1
ATOM 4761 C CA . SER C 1 45 ? -75.512 48.671 51.608 1.00 33.57 45 SER C CA 1
ATOM 4762 C C . SER C 1 45 ? -75.019 49.752 52.564 1.00 33.78 45 SER C C 1
ATOM 4763 O O . SER C 1 45 ? -74.146 50.547 52.218 1.00 34.36 45 SER C O 1
ATOM 4766 N N . GLU C 1 46 ? -75.581 49.775 53.768 1.00 33.96 46 GLU C N 1
ATOM 4767 C CA . GLU C 1 46 ? -75.169 50.731 54.788 1.00 34.16 46 GLU C CA 1
ATOM 4768 C C . GLU C 1 46 ? -73.732 50.441 55.212 1.00 32.35 46 GLU C C 1
ATOM 4769 O O . GLU C 1 46 ? -72.911 51.347 55.335 1.00 31.82 46 GLU C O 1
ATOM 4775 N N . PHE C 1 47 ? -73.440 49.166 55.446 1.00 30.64 47 PHE C N 1
ATOM 4776 C CA . PHE C 1 47 ? -72.104 48.753 55.859 1.00 29.39 47 PHE C CA 1
ATOM 4777 C C . PHE C 1 47 ? -71.049 49.120 54.817 1.00 29.30 47 PHE C C 1
ATOM 4778 O O . PHE C 1 47 ? -69.940 49.535 55.162 1.00 28.61 47 PHE C O 1
ATOM 4794 N N . LYS C 1 49 ? -70.920 51.582 52.893 1.00 31.39 49 LYS C N 1
ATOM 4795 C CA . LYS C 1 49 ? -70.652 53.008 52.771 1.00 31.30 49 LYS C CA 1
ATOM 4796 C C . LYS C 1 49 ? -69.653 53.408 53.857 1.00 30.38 49 LYS C C 1
ATOM 4797 O O . LYS C 1 49 ? -69.061 54.485 53.805 1.00 30.16 49 LYS C O 1
ATOM 4803 N N . ASN C 1 50 ? -69.450 52.521 54.829 1.00 28.92 50 ASN C N 1
ATOM 4804 C CA . ASN C 1 50 ? -68.561 52.820 55.945 1.00 27.85 50 ASN C CA 1
ATOM 4805 C C . ASN C 1 50 ? -67.300 51.973 56.007 1.00 26.58 50 ASN C C 1
ATOM 4806 O O . ASN C 1 50 ? -66.835 51.629 57.097 1.00 26.42 50 ASN C O 1
ATOM 4811 N N . THR C 1 51 ? -66.744 51.640 54.846 1.00 25.34 51 THR C N 1
ATOM 4812 C CA . THR C 1 51 ? -65.520 50.848 54.802 1.00 24.82 51 THR C CA 1
ATOM 4813 C C . THR C 1 51 ? -64.362 51.705 54.305 1.00 24.37 51 THR C C 1
ATOM 4814 O O . THR C 1 51 ? -64.569 52.769 53.728 1.00 24.36 51 THR C O 1
ATOM 4818 N N . ALA C 1 52 ? -63.145 51.225 54.542 1.00 24.00 52 ALA C N 1
ATOM 4819 C CA . ALA C 1 52 ? -61.931 51.898 54.099 1.00 23.98 52 ALA C CA 1
ATOM 4820 C C . ALA C 1 52 ? -61.015 50.821 53.522 1.00 23.93 52 ALA C C 1
ATOM 4821 O O . ALA C 1 52 ? -61.439 49.682 53.348 1.00 23.98 52 ALA C O 1
ATOM 4823 N N . GLY C 1 53 ? -59.766 51.172 53.231 1.00 24.05 53 GLY C N 1
ATOM 4824 C CA . GLY C 1 53 ? -58.848 50.193 52.669 1.00 24.87 53 GLY C CA 1
ATOM 4825 C C . GLY C 1 53 ? -59.178 49.865 51.220 1.00 25.59 53 GLY C C 1
ATOM 4826 O O . GLY C 1 53 ? -60.079 50.459 50.628 1.00 25.43 53 GLY C O 1
ATOM 4827 N N . ASP C 1 54 ? -58.446 48.914 50.649 1.00 25.98 54 ASP C N 1
ATOM 4828 C CA . ASP C 1 54 ? -58.651 48.516 49.263 1.00 26.66 54 ASP C CA 1
ATOM 4829 C C . ASP C 1 54 ? -60.122 48.208 48.977 1.00 27.08 54 ASP C C 1
ATOM 4830 O O . ASP C 1 54 ? -60.666 47.225 49.478 1.00 27.04 54 ASP C O 1
ATOM 4835 N N . LYS C 1 55 ? -60.751 49.046 48.157 1.00 27.56 55 LYS C N 1
ATOM 4836 C CA . LYS C 1 55 ? -62.162 48.881 47.808 1.00 27.30 55 LYS C CA 1
ATOM 4837 C C . LYS C 1 55 ? -62.488 47.501 47.236 1.00 27.00 55 LYS C C 1
ATOM 4838 O O . LYS C 1 55 ? -63.627 47.043 47.322 1.00 26.98 55 LYS C O 1
ATOM 4844 N N . GLU C 1 56 ? -61.492 46.845 46.652 1.00 26.05 56 GLU C N 1
ATOM 4845 C CA . GLU C 1 56 ? -61.699 45.523 46.073 1.00 26.52 56 GLU C CA 1
ATOM 4846 C C . GLU C 1 56 ? -62.109 44.501 47.132 1.00 26.10 56 GLU C C 1
ATOM 4847 O O . GLU C 1 56 ? -62.851 43.558 46.846 1.00 25.00 56 GLU C O 1
ATOM 4853 N N . ALA C 1 57 ? -61.638 44.695 48.359 1.00 25.12 57 ALA C N 1
ATOM 4854 C CA . ALA C 1 57 ? -61.978 43.775 49.433 1.00 25.46 57 ALA C CA 1
ATOM 4855 C C . ALA C 1 57 ? -63.478 43.823 49.706 1.00 25.65 57 ALA C C 1
ATOM 4856 O O . ALA C 1 57 ? -64.073 42.845 50.164 1.00 25.69 57 ALA C O 1
ATOM 4858 N N . VAL C 1 58 ? -64.091 44.962 49.406 1.00 25.22 58 VAL C N 1
ATOM 4859 C CA . VAL C 1 58 ? -65.514 45.130 49.642 1.00 25.42 58 VAL C CA 1
ATOM 4860 C C . VAL C 1 58 ? -66.350 44.827 48.402 1.00 26.12 58 VAL C C 1
ATOM 4861 O O . VAL C 1 58 ? -67.372 44.150 48.497 1.00 26.85 58 VAL C O 1
ATOM 4865 N N . THR C 1 59 ? -65.919 45.316 47.240 1.00 27.49 59 THR C N 1
ATOM 4866 C CA . THR C 1 59 ? -66.680 45.089 46.014 1.00 28.19 59 THR C CA 1
ATOM 4867 C C . THR C 1 59 ? -66.720 43.627 45.576 1.00 28.56 59 THR C C 1
ATOM 4868 O O . THR C 1 59 ? -67.728 43.175 45.029 1.00 29.19 59 THR C O 1
ATOM 4872 N N . THR C 1 60 ? -65.634 42.891 45.806 1.00 28.77 60 THR C N 1
ATOM 4873 C CA . THR C 1 60 ? -65.593 41.483 45.411 1.00 29.58 60 THR C CA 1
ATOM 4874 C C . THR C 1 60 ? -65.911 40.555 46.579 1.00 29.70 60 THR C C 1
ATOM 4875 O O . THR C 1 60 ? -65.818 39.334 46.451 1.00 30.12 60 THR C O 1
ATOM 4879 N N . ALA C 1 61 ? -66.293 41.136 47.714 1.00 30.48 61 ALA C N 1
ATOM 4880 C CA . ALA C 1 61 ? -66.607 40.347 48.900 1.00 31.36 61 ALA C CA 1
ATOM 4881 C C . ALA C 1 61 ? -67.699 39.312 48.635 1.00 32.30 61 ALA C C 1
ATOM 4882 O O . ALA C 1 61 ? -67.535 38.131 48.949 1.00 32.23 61 ALA C O 1
ATOM 4884 N N . SER C 1 62 ? -68.810 39.744 48.048 1.00 33.31 62 SER C N 1
ATOM 4885 C CA . SER C 1 62 ? -69.900 38.821 47.783 1.00 34.75 62 SER C CA 1
ATOM 4886 C C . SER C 1 62 ? -70.777 39.254 46.627 1.00 35.61 62 SER C C 1
ATOM 4887 O O . SER C 1 62 ? -70.546 40.285 45.998 1.00 35.21 62 SER C O 1
ATOM 4898 N N . ALA C 1 64 ? -74.400 40.405 44.759 1.00 37.93 64 ALA C N 1
ATOM 4899 C CA . ALA C 1 64 ? -75.342 41.475 45.054 1.00 37.70 64 ALA C CA 1
ATOM 4900 C C . ALA C 1 64 ? -76.689 40.850 45.394 1.00 37.69 64 ALA C C 1
ATOM 4901 O O . ALA C 1 64 ? -76.951 39.700 45.035 1.00 37.84 64 ALA C O 1
ATOM 4911 N N . SER C 1 66 ? -79.417 41.325 44.118 1.00 35.93 66 SER C N 1
ATOM 4912 C CA . SER C 1 66 ? -80.081 40.969 42.873 1.00 35.28 66 SER C CA 1
ATOM 4913 C C . SER C 1 66 ? -79.691 39.595 42.328 1.00 34.33 66 SER C C 1
ATOM 4914 O O . SER C 1 66 ? -80.352 39.074 41.438 1.00 34.07 66 SER C O 1
ATOM 4917 N N . ASP C 1 67 ? -78.625 39.004 42.854 1.00 33.18 67 ASP C N 1
ATOM 4918 C CA . ASP C 1 67 ? -78.199 37.693 42.369 1.00 32.36 67 ASP C CA 1
ATOM 4919 C C . ASP C 1 67 ? -78.861 36.519 43.101 1.00 31.05 67 ASP C C 1
ATOM 4920 O O . ASP C 1 67 ? -78.845 35.387 42.610 1.00 29.84 67 ASP C O 1
ATOM 4925 N N . LEU C 1 68 ? -79.446 36.792 44.266 1.00 29.75 68 LEU C N 1
ATOM 4926 C CA . LEU C 1 68 ? -80.056 35.753 45.090 1.00 29.32 68 LEU C CA 1
ATOM 4927 C C . LEU C 1 68 ? -80.970 34.769 44.362 1.00 28.92 68 LEU C C 1
ATOM 4928 O O . LEU C 1 68 ? -80.784 33.559 44.466 1.00 28.78 68 LEU C O 1
ATOM 4933 N N . PRO C 1 69 ? -81.969 35.274 43.620 1.00 28.89 69 PRO C N 1
ATOM 4934 C CA . PRO C 1 69 ? -82.876 34.373 42.905 1.00 28.22 69 PRO C CA 1
ATOM 4935 C C . PRO C 1 69 ? -82.104 33.420 41.997 1.00 27.58 69 PRO C C 1
ATOM 4936 O O . PRO C 1 69 ? -82.388 32.225 41.956 1.00 27.49 69 PRO C O 1
ATOM 4940 N N . TYR C 1 70 ? -81.121 33.963 41.284 1.00 26.84 70 TYR C N 1
ATOM 4941 C CA . TYR C 1 70 ? -80.289 33.182 40.374 1.00 26.07 70 TYR C CA 1
ATOM 4942 C C . TYR C 1 70 ? -79.436 32.174 41.140 1.00 24.59 70 TYR C C 1
ATOM 4943 O O . TYR C 1 70 ? -79.279 31.036 40.709 1.00 23.06 70 TYR C O 1
ATOM 4952 N N . TYR C 1 71 ? -78.891 32.597 42.277 1.00 23.07 71 TYR C N 1
ATOM 4953 C CA . TYR C 1 71 ? -78.078 31.717 43.113 1.00 22.51 71 TYR C CA 1
ATOM 4954 C C . TYR C 1 71 ? -78.906 30.513 43.565 1.00 22.19 71 TYR C C 1
ATOM 4955 O O . TYR C 1 71 ? -78.509 29.365 43.358 1.00 21.66 71 TYR C O 1
ATOM 4964 N N . PHE C 1 7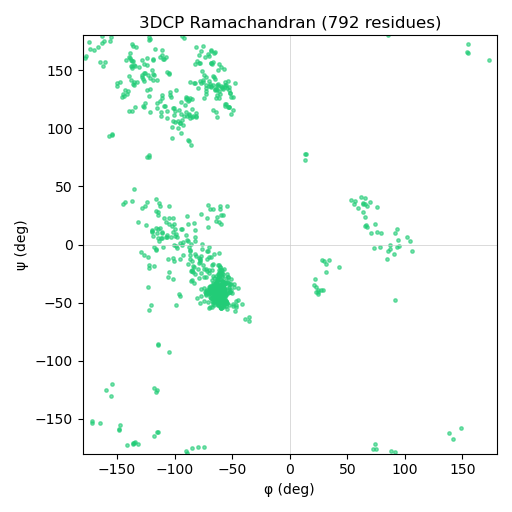2 ? -80.056 30.786 44.182 1.00 22.29 72 PHE C N 1
ATOM 4965 C CA . PHE C 1 72 ? -80.940 29.729 44.660 1.00 22.64 72 PHE C CA 1
ATOM 4966 C C . PHE C 1 72 ? -81.426 28.825 43.534 1.00 22.77 72 PHE C C 1
ATOM 4967 O O . PHE C 1 72 ? -81.579 27.618 43.718 1.00 23.67 72 PHE C O 1
ATOM 4975 N N . LYS C 1 73 ? -81.663 29.398 42.361 1.00 22.76 73 LYS C N 1
ATOM 4976 C CA . LYS C 1 73 ? -82.120 28.585 41.251 1.00 22.30 73 LYS C CA 1
ATOM 4977 C C . LYS C 1 73 ? -81.025 27.614 40.822 1.00 21.73 73 LYS C C 1
ATOM 4978 O O . LYS C 1 73 ? -81.264 26.418 40.668 1.00 20.83 73 LYS C O 1
ATOM 4984 N N . LYS C 1 74 ? -79.818 28.136 40.629 1.00 21.48 74 LYS C N 1
ATOM 4985 C CA . LYS C 1 74 ? -78.695 27.310 40.208 1.00 20.84 74 LYS C CA 1
ATOM 4986 C C . LYS C 1 74 ? -78.365 26.223 41.226 1.00 20.57 74 LYS C C 1
ATOM 4987 O O . LYS C 1 74 ? -78.210 25.057 40.863 1.00 19.76 74 LYS C O 1
ATOM 5001 N N . ASN C 1 76 ? -80.250 24.925 43.699 1.00 21.31 76 ASN C N 1
ATOM 5002 C CA . ASN C 1 76 ? -81.293 23.923 43.852 1.00 21.96 76 ASN C CA 1
ATOM 5003 C C . ASN C 1 76 ? -81.207 22.939 42.695 1.00 21.74 76 ASN C C 1
ATOM 5004 O O . ASN C 1 76 ? -81.420 21.743 42.872 1.00 22.11 76 ASN C O 1
ATOM 5009 N N . HIS C 1 77 ? -80.869 23.441 41.515 1.00 21.51 77 HIS C N 1
ATOM 5010 C CA . HIS C 1 77 ? -80.755 22.579 40.343 1.00 22.19 77 HIS C CA 1
ATOM 5011 C C . HIS C 1 77 ? -79.634 21.564 40.532 1.00 22.20 77 HIS C C 1
ATOM 5012 O O . HIS C 1 77 ? -79.788 20.383 40.224 1.00 21.75 77 HIS C O 1
ATOM 5019 N N . ILE C 1 78 ? -78.497 22.029 41.035 1.00 22.15 78 ILE C N 1
ATOM 5020 C CA . ILE C 1 78 ? -77.374 21.138 41.260 1.00 21.79 78 ILE C CA 1
ATOM 5021 C C . ILE C 1 78 ? -77.710 20.115 42.345 1.00 21.60 78 ILE C C 1
ATOM 5022 O O . ILE C 1 78 ? -77.338 18.949 42.241 1.00 21.33 78 ILE C O 1
ATOM 5027 N N . LYS C 1 79 ? -78.415 20.555 43.383 1.00 21.73 79 LYS C N 1
ATOM 5028 C CA . LYS C 1 79 ? -78.789 19.669 44.482 1.00 21.98 79 LYS C CA 1
ATOM 5029 C C . LYS C 1 79 ? -79.605 18.470 43.994 1.00 22.38 79 LYS C C 1
ATOM 5030 O O . LYS C 1 79 ? -79.320 17.326 44.347 1.00 22.50 79 LYS C O 1
ATOM 5036 N N . LYS C 1 80 ? -80.625 18.730 43.186 1.00 22.70 80 LYS C N 1
ATOM 5037 C CA . LYS C 1 80 ? -81.451 17.644 42.673 1.00 24.08 80 LYS C CA 1
ATOM 5038 C C . LYS C 1 80 ? -80.702 16.809 41.635 1.00 23.25 80 LYS C C 1
ATOM 5039 O O . LYS C 1 80 ? -80.791 15.582 41.635 1.00 23.84 80 LYS C O 1
ATOM 5045 N N . LYS C 1 81 ? -79.946 17.468 40.766 1.00 22.96 81 LYS C N 1
ATOM 5046 C CA . LYS C 1 81 ? -79.220 16.751 39.723 1.00 23.23 81 LYS C CA 1
ATOM 5047 C C . LYS C 1 81 ? -78.265 15.693 40.256 1.00 24.08 81 LYS C C 1
ATOM 5048 O O . LYS C 1 81 ? -78.099 14.644 39.641 1.00 23.61 81 LYS C O 1
ATOM 5054 N N . TYR C 1 82 ? -77.640 15.956 41.399 1.00 23.76 82 TYR C N 1
ATOM 5055 C CA . TYR C 1 82 ? -76.679 15.010 41.958 1.00 24.59 82 TYR C CA 1
ATOM 5056 C C . TYR C 1 82 ? -77.125 14.324 43.246 1.00 25.68 82 TYR C C 1
ATOM 5057 O O . TYR C 1 82 ? -76.334 13.642 43.896 1.00 25.50 82 TYR C O 1
ATOM 5066 N N . ALA C 1 83 ? -78.395 14.499 43.601 1.00 27.57 83 ALA C N 1
ATOM 5067 C CA . ALA C 1 83 ? -78.957 13.909 44.815 1.00 29.16 83 ALA C CA 1
ATOM 5068 C C . ALA C 1 83 ? -78.641 12.420 44.986 1.00 30.74 83 ALA C C 1
ATOM 5069 O O . ALA C 1 83 ? -78.475 11.949 46.109 1.00 30.82 83 ALA C O 1
ATOM 5071 N N . SER C 1 84 ? -78.559 11.683 43.881 1.00 31.76 84 SER C N 1
ATOM 5072 C CA . SER C 1 84 ? -78.275 10.249 43.946 1.00 33.41 84 SER C CA 1
ATOM 5073 C C . SER C 1 84 ? -76.844 9.944 44.369 1.00 33.05 84 SER C C 1
ATOM 5074 O O . SER C 1 84 ? -76.563 8.868 44.891 1.00 33.69 84 SER C O 1
ATOM 5077 N N . ASP C 1 85 ? -75.935 10.882 44.136 1.00 32.60 85 ASP C N 1
ATOM 5078 C CA . ASP C 1 85 ? -74.538 10.656 44.478 1.00 32.07 85 ASP C CA 1
ATOM 5079 C C . ASP C 1 85 ? -74.089 11.418 45.705 1.00 31.16 85 ASP C C 1
ATOM 5080 O O . ASP C 1 85 ? -73.182 10.989 46.414 1.00 30.89 85 ASP C O 1
ATOM 5085 N N . LEU C 1 86 ? -74.726 12.554 45.955 1.00 29.68 86 LEU C N 1
ATOM 5086 C CA . LEU C 1 86 ? -74.305 13.414 47.044 1.00 28.83 86 LEU C CA 1
ATOM 5087 C C . LEU C 1 86 ? -75.460 14.199 47.649 1.00 27.23 86 LEU C C 1
ATOM 5088 O O . LEU C 1 86 ? -76.324 14.698 46.933 1.00 27.35 86 LEU C O 1
ATOM 5093 N N . LEU C 1 87 ? -75.472 14.301 48.973 1.00 25.82 87 LEU C N 1
ATOM 5094 C CA . LEU C 1 87 ? -76.491 15.073 49.666 1.00 24.61 87 LEU C CA 1
ATOM 5095 C C . LEU C 1 87 ? -75.974 16.510 49.720 1.00 23.61 87 LEU C C 1
ATOM 5096 O O . LEU C 1 87 ? -74.983 16.796 50.391 1.00 22.98 87 LEU C O 1
ATOM 5101 N N . ILE C 1 88 ? -76.633 17.407 48.998 1.00 22.15 88 ILE C N 1
ATOM 5102 C CA . ILE C 1 88 ? -76.203 18.801 48.938 1.00 21.90 88 ILE C CA 1
ATOM 5103 C C . ILE C 1 88 ? -77.054 19.763 49.765 1.00 21.98 88 ILE C C 1
ATOM 5104 O O . ILE C 1 88 ? -78.280 19.784 49.659 1.00 22.14 88 ILE C O 1
ATOM 5109 N N . HIS C 1 89 ? -76.388 20.556 50.597 1.00 20.96 89 HIS C N 1
ATOM 5110 C CA . HIS C 1 89 ? -77.069 21.543 51.426 1.00 20.37 89 HIS C CA 1
ATOM 5111 C C . HIS C 1 89 ? -76.818 22.912 50.812 1.00 20.54 89 HIS C C 1
ATOM 5112 O O . HIS C 1 89 ? -75.758 23.151 50.229 1.00 20.83 89 HIS C O 1
ATOM 5119 N N . ILE C 1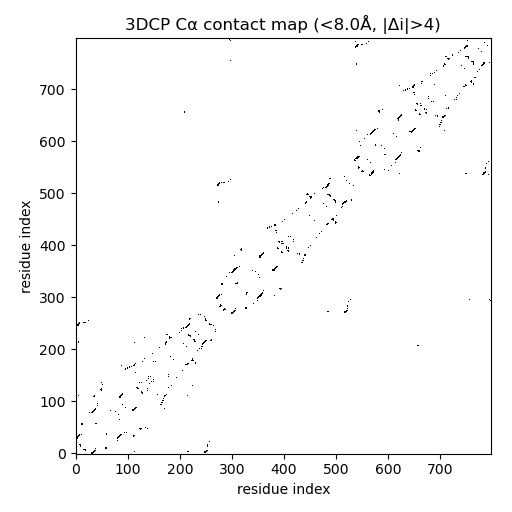 90 ? -77.794 23.804 50.933 1.00 19.72 90 ILE C N 1
ATOM 5120 C CA . ILE C 1 90 ? -77.679 25.136 50.367 1.00 19.52 90 ILE C CA 1
ATOM 5121 C C . ILE C 1 90 ? -77.873 26.197 51.440 1.00 19.08 90 ILE C C 1
ATOM 5122 O O . ILE C 1 90 ? -78.820 26.133 52.221 1.00 18.38 90 ILE C O 1
ATOM 5127 N N . GLY C 1 91 ? -76.979 27.181 51.463 1.00 18.38 91 GLY C N 1
ATOM 5128 C CA . GLY C 1 91 ? -77.080 28.250 52.440 1.00 17.37 91 GLY C CA 1
ATOM 5129 C C . GLY C 1 91 ? -76.085 29.354 52.152 1.00 17.42 91 GLY C C 1
ATOM 5130 O O . GLY C 1 91 ? -75.690 29.567 51.005 1.00 17.74 91 GLY C O 1
ATOM 5131 N N . PHE C 1 92 ? -75.676 30.056 53.200 1.00 17.76 92 PHE C N 1
ATOM 5132 C CA . PHE C 1 92 ? -74.729 31.142 53.044 1.00 17.87 92 PHE C CA 1
ATOM 5133 C C . PHE C 1 92 ? -73.629 31.122 54.098 1.00 17.97 92 PHE C C 1
ATOM 5134 O O . PHE C 1 92 ? -73.800 30.557 55.185 1.00 16.88 92 PHE C O 1
ATOM 5142 N N . GLU C 1 93 ? -72.490 31.711 53.743 1.00 17.39 93 GLU C N 1
ATOM 5143 C CA . GLU C 1 93 ? -71.458 31.961 54.733 1.00 17.66 93 GLU C CA 1
ATOM 5144 C C . GLU C 1 93 ? -71.883 33.392 55.092 1.00 17.70 93 GLU C C 1
ATOM 5145 O O . GLU C 1 93 ? -71.750 34.306 54.289 1.00 17.98 93 GLU C O 1
ATOM 5151 N N . VAL C 1 94 ? -72.466 33.555 56.267 1.00 18.60 94 VAL C N 1
ATOM 5152 C CA . VAL C 1 94 ? -72.980 34.845 56.693 1.00 18.72 94 VAL C CA 1
ATOM 5153 C C . VAL C 1 94 ? -71.981 35.693 57.447 1.00 18.84 94 VAL C C 1
ATOM 5154 O O . VAL C 1 94 ? -71.403 35.272 58.439 1.00 19.17 94 VAL C O 1
ATOM 5158 N N . ASP C 1 95 ? -71.777 36.904 56.950 1.00 19.78 95 ASP C N 1
ATOM 5159 C CA . ASP C 1 95 ? -70.865 37.832 57.588 1.00 20.18 95 ASP C CA 1
ATOM 5160 C C . ASP C 1 95 ? -71.467 38.371 58.872 1.00 19.71 95 ASP C C 1
ATOM 5161 O O . ASP C 1 95 ? -72.624 38.809 58.885 1.00 19.23 95 ASP C O 1
ATOM 5166 N N . TYR C 1 96 ? -70.705 38.307 59.958 1.00 19.64 96 TYR C N 1
ATOM 5167 C CA . TYR C 1 96 ? -71.174 38.943 61.171 1.00 20.21 96 TYR C CA 1
ATOM 5168 C C . TYR C 1 96 ? -70.655 40.374 61.034 1.00 20.93 96 TYR C C 1
ATOM 5169 O O . TYR C 1 96 ? -69.446 40.604 61.047 1.00 20.61 96 TYR C O 1
ATOM 5178 N N . LEU C 1 97 ? -71.570 41.316 60.847 1.00 21.01 97 LEU C N 1
ATOM 5179 C CA . LEU C 1 97 ? -71.209 42.716 60.696 1.00 22.54 97 LEU C CA 1
ATOM 5180 C C . LEU C 1 97 ? -71.472 43.466 61.996 1.00 23.53 97 LEU C C 1
ATOM 5181 O O . LEU C 1 97 ? -72.611 43.796 62.320 1.00 23.31 97 LEU C O 1
ATOM 5186 N N . ILE C 1 98 ? -70.403 43.697 62.749 1.00 24.95 98 ILE C N 1
ATOM 5187 C CA . ILE C 1 98 ? -70.478 44.396 64.024 1.00 26.40 98 ILE C CA 1
ATOM 5188 C C . ILE C 1 98 ? -71.192 45.737 63.872 1.00 27.11 98 ILE C C 1
ATOM 5189 O O . ILE C 1 98 ? -70.753 46.605 63.116 1.00 27.16 98 ILE C O 1
ATOM 5194 N N . GLY C 1 99 ? -72.312 45.882 64.574 1.00 27.54 99 GLY C N 1
ATOM 5195 C CA . GLY C 1 99 ? -73.078 47.114 64.516 1.00 27.96 99 GLY C CA 1
ATOM 5196 C C . GLY C 1 99 ? -74.198 47.068 63.494 1.00 28.37 99 GLY C C 1
ATOM 5197 O O . GLY C 1 99 ? -74.951 48.033 63.341 1.00 29.13 99 GLY C O 1
ATOM 5198 N N . TYR C 1 100 ? -74.320 45.949 62.788 1.00 27.73 100 TYR C N 1
ATOM 5199 C CA . TYR C 1 100 ? -75.358 45.818 61.776 1.00 27.54 100 TYR C CA 1
ATOM 5200 C C . TYR C 1 100 ? -76.196 44.549 61.953 1.00 28.48 100 TYR C C 1
ATOM 5201 O O . TYR C 1 100 ? -76.687 43.973 60.977 1.00 27.47 100 TYR C O 1
ATOM 5210 N N . GLU C 1 101 ? -76.368 44.120 63.201 1.00 28.85 101 GLU C N 1
ATOM 5211 C CA . GLU C 1 101 ? -77.157 42.923 63.482 1.00 29.77 101 GLU C CA 1
ATOM 5212 C C . GLU C 1 101 ? -78.583 43.052 62.951 1.00 29.45 101 GLU C C 1
ATOM 5213 O O . GLU C 1 101 ? -79.195 42.056 62.570 1.00 29.93 101 GLU C O 1
ATOM 5219 N N . ASP C 1 102 ? -79.111 44.274 62.925 1.00 29.19 102 ASP C N 1
ATOM 5220 C CA . ASP C 1 102 ? -80.462 44.502 62.417 1.00 29.23 102 ASP C CA 1
ATOM 5221 C C . ASP C 1 102 ? -80.547 44.102 60.950 1.00 28.13 102 ASP C C 1
ATOM 5222 O O . ASP C 1 102 ? -81.529 43.493 60.524 1.00 28.51 102 ASP C O 1
ATOM 5227 N N . PHE C 1 103 ? -79.524 44.443 60.172 1.00 26.44 103 PHE C N 1
ATOM 5228 C CA . PHE C 1 103 ? -79.506 44.065 58.762 1.00 25.39 103 PHE C CA 1
ATOM 5229 C C . PHE C 1 103 ? -79.408 42.541 58.634 1.00 24.06 103 PHE C C 1
ATOM 5230 O O . PHE C 1 103 ? -80.193 41.914 57.931 1.00 23.96 103 PHE C O 1
ATOM 5238 N N . THR C 1 104 ? -78.425 41.955 59.309 1.00 23.43 104 THR C N 1
ATOM 5239 C CA . THR C 1 104 ? -78.216 40.512 59.240 1.00 23.11 104 THR C CA 1
ATOM 5240 C C . THR C 1 104 ? -79.474 39.751 59.652 1.00 22.85 104 THR C C 1
ATOM 5241 O O . THR C 1 104 ? -79.904 38.822 58.974 1.00 22.30 104 THR C O 1
ATOM 5245 N N . ARG C 1 105 ? -80.068 40.165 60.763 1.00 24.13 105 ARG C N 1
ATOM 5246 C CA . ARG C 1 105 ? -81.281 39.535 61.263 1.00 26.16 105 ARG C CA 1
ATOM 5247 C C . ARG C 1 105 ? -82.395 39.598 60.210 1.00 26.39 105 ARG C C 1
ATOM 5248 O O . ARG C 1 105 ? -83.077 38.601 59.966 1.00 26.97 105 ARG C O 1
ATOM 5256 N N . ASP C 1 106 ? -82.568 40.755 59.575 1.00 27.96 106 ASP C N 1
ATOM 5257 C CA . ASP C 1 106 ? -83.594 40.899 58.543 1.00 28.22 106 ASP C CA 1
ATOM 5258 C C . ASP C 1 106 ? -83.293 39.975 57.364 1.00 26.90 106 ASP C C 1
ATOM 5259 O O . ASP C 1 106 ? -84.197 39.323 56.828 1.00 27.33 106 ASP C O 1
ATOM 5264 N N . PHE C 1 107 ? -82.027 39.928 56.957 1.00 25.24 107 PHE C N 1
ATOM 5265 C CA . PHE C 1 107 ? -81.617 39.070 55.851 1.00 23.74 107 PHE C CA 1
ATOM 5266 C C . PHE C 1 107 ? -81.926 37.607 56.156 1.00 23.05 107 PHE C C 1
ATOM 5267 O O . PHE C 1 107 ? -82.509 36.901 55.332 1.00 23.11 107 PHE C O 1
ATOM 5275 N N . LEU C 1 108 ? -81.523 37.155 57.341 1.00 22.47 108 LEU C N 1
ATOM 5276 C CA . LEU C 1 108 ? -81.748 35.770 57.749 1.00 21.89 108 LEU C CA 1
ATOM 5277 C C . LEU C 1 108 ? -83.232 35.423 57.834 1.00 21.92 108 LEU C C 1
ATOM 5278 O O . LEU C 1 108 ? -83.645 34.361 57.375 1.00 20.62 108 LEU C O 1
ATOM 5283 N N . ASN C 1 109 ? -84.035 36.314 58.409 1.00 22.25 109 ASN C N 1
ATOM 5284 C CA . ASN C 1 109 ? -85.467 36.042 58.508 1.00 24.47 109 ASN C CA 1
ATOM 5285 C C . ASN C 1 109 ? -86.107 35.949 57.136 1.00 25.13 109 ASN C C 1
ATOM 5286 O O . ASN C 1 109 ? -87.032 35.171 56.931 1.00 25.84 109 ASN C O 1
ATOM 5291 N N . GLU C 1 110 ? -85.611 36.744 56.196 1.00 26.36 110 GLU C N 1
ATOM 5292 C CA . GLU C 1 110 ? -86.172 36.742 54.852 1.00 27.12 110 GLU C CA 1
ATOM 5293 C C . GLU C 1 110 ? -85.745 35.551 53.984 1.00 26.53 110 GLU C C 1
ATOM 5294 O O . GLU C 1 110 ? -86.574 34.949 53.310 1.00 27.16 110 GLU C O 1
ATOM 5300 N N . TYR C 1 111 ? -84.460 35.206 54.007 1.00 25.81 111 TYR C N 1
ATOM 5301 C CA . TYR C 1 111 ? -83.948 34.121 53.166 1.00 25.46 111 TYR C CA 1
ATOM 5302 C C . TYR C 1 111 ? -83.622 32.812 53.881 1.00 24.69 111 TYR C C 1
ATOM 5303 O O . TYR C 1 111 ? -83.408 31.784 53.237 1.00 24.82 111 TYR C O 1
ATOM 5312 N N . GLY C 1 112 ? -83.584 32.849 55.207 1.00 24.71 112 GLY C N 1
ATOM 5313 C CA . GLY C 1 112 ? -83.291 31.653 55.970 1.00 23.72 112 GLY C CA 1
ATOM 5314 C C . GLY C 1 112 ? -84.156 30.463 55.601 1.00 23.84 112 GLY C C 1
ATOM 5315 O O . GLY C 1 112 ? -83.653 29.347 55.535 1.00 23.73 112 GLY C O 1
ATOM 5316 N N . PRO C 1 113 ? -85.463 30.663 55.362 1.00 24.25 113 PRO C N 1
ATOM 5317 C CA . PRO C 1 113 ? -86.344 29.548 55.006 1.00 25.02 113 PRO C CA 1
ATOM 5318 C C . PRO C 1 113 ? -85.927 28.776 53.755 1.00 25.36 113 PRO C C 1
ATOM 5319 O O . PRO C 1 113 ? -86.259 27.603 53.615 1.00 26.41 113 PRO C O 1
ATOM 5323 N N . GLN C 1 114 ? -85.200 29.429 52.854 1.00 25.38 114 GLN C N 1
ATOM 5324 C CA . GLN C 1 114 ? -84.743 28.769 51.633 1.00 25.72 114 GLN C CA 1
ATOM 5325 C C . GLN C 1 114 ? -83.397 28.061 51.830 1.00 25.02 114 GLN C C 1
ATOM 5326 O O . GLN C 1 114 ? -82.842 27.521 50.876 1.00 23.73 114 GLN C O 1
ATOM 5332 N N . THR C 1 115 ? -82.865 28.073 53.052 1.00 24.77 115 THR C N 1
ATOM 5333 C CA . THR C 1 115 ? -81.564 27.455 53.300 1.00 24.46 115 THR C CA 1
ATOM 5334 C C . THR C 1 115 ? -81.645 26.173 54.126 1.00 24.20 115 THR C C 1
ATOM 5335 O O . THR C 1 115 ? -82.603 25.952 54.863 1.00 23.61 115 THR C O 1
ATOM 5339 N N . ASP C 1 116 ? -80.590 25.369 54.016 1.00 24.65 116 ASP C N 1
ATOM 5340 C CA . ASP C 1 116 ? -80.480 24.054 54.647 1.00 25.67 116 ASP C CA 1
ATOM 5341 C C . ASP C 1 116 ? -79.243 23.917 55.555 1.00 23.73 116 ASP C C 1
ATOM 5342 O O . ASP C 1 116 ? -79.099 22.929 56.273 1.00 21.81 116 ASP C O 1
ATOM 5347 N N . ASP C 1 117 ? -78.336 24.887 55.491 1.00 22.71 117 ASP C N 1
ATOM 5348 C CA . ASP C 1 117 ? -77.115 24.870 56.308 1.00 21.66 117 ASP C CA 1
ATOM 5349 C C . ASP C 1 117 ? -76.559 26.287 56.289 1.00 20.64 117 ASP C C 1
ATOM 5350 O O . ASP C 1 117 ? -77.133 27.180 55.656 1.00 20.81 117 ASP C O 1
ATOM 5355 N N . GLY C 1 118 ? -75.453 26.507 56.985 1.00 19.75 118 GLY C N 1
ATOM 5356 C CA . GLY C 1 118 ? -74.897 27.841 57.011 1.00 17.97 118 GLY C CA 1
ATOM 5357 C C . GLY C 1 118 ? -73.739 28.001 57.963 1.00 17.63 118 GLY C C 1
ATOM 5358 O O . GLY C 1 118 ? -73.567 27.223 58.898 1.00 16.98 118 GLY C O 1
ATOM 5359 N N . VAL C 1 119 ? -72.947 29.034 57.712 1.00 16.21 119 VAL C N 1
ATOM 5360 C CA . VAL C 1 119 ? -71.788 29.349 58.526 1.00 16.08 119 VAL C CA 1
ATOM 5361 C C . VAL C 1 119 ? -71.813 30.849 58.838 1.00 16.12 119 VAL C C 1
ATOM 5362 O O . VAL C 1 119 ? -72.162 31.652 57.979 1.00 17.21 119 VAL C O 1
ATOM 5366 N N . LEU C 1 120 ? -71.469 31.220 60.065 1.00 16.07 120 LEU C N 1
ATOM 5367 C CA . LEU C 1 120 ? -71.424 32.634 60.454 1.00 16.21 120 LEU C CA 1
ATOM 5368 C C . LEU C 1 120 ? -69.945 32.995 60.611 1.00 16.82 120 LEU C C 1
ATOM 5369 O O . LEU C 1 120 ? -69.247 32.404 61.437 1.00 16.03 120 LEU C O 1
ATOM 5374 N N . SER C 1 121 ? -69.471 33.955 59.820 1.00 17.42 121 SER C N 1
ATOM 5375 C CA . SER C 1 121 ? -68.059 34.315 59.851 1.00 17.56 121 SER C CA 1
ATOM 5376 C C . SER C 1 121 ? -67.748 35.790 60.035 1.00 16.79 121 SER C C 1
ATOM 5377 O O . SER C 1 121 ? -68.449 36.659 59.523 1.00 18.16 121 SER C O 1
ATOM 5380 N N . LEU C 1 122 ? -66.657 36.058 60.741 1.00 17.84 122 LEU C N 1
ATOM 5381 C CA . LEU C 1 122 ? -66.199 37.419 60.962 1.00 18.36 122 LEU C CA 1
ATOM 5382 C C . LEU C 1 122 ? -65.070 37.705 59.967 1.00 18.69 122 LEU C C 1
ATOM 5383 O O . LEU C 1 122 ? -64.013 37.075 60.030 1.00 18.02 122 LEU C O 1
ATOM 5388 N N . HIS C 1 123 ? -65.298 38.638 59.047 1.00 19.39 123 HIS C N 1
ATOM 5389 C CA . HIS C 1 123 ? -64.280 38.990 58.052 1.00 20.43 123 HIS C CA 1
ATOM 5390 C C . HIS C 1 123 ? -63.845 40.449 58.167 1.00 21.32 123 HIS C C 1
ATOM 5391 O O . HIS C 1 123 ? -62.802 40.829 57.631 1.00 21.19 123 HIS C O 1
ATOM 5398 N N . PHE C 1 124 ? -64.654 41.267 58.834 1.00 21.35 124 PHE C N 1
ATOM 5399 C CA . PHE C 1 124 ? -64.347 42.688 58.957 1.00 21.76 124 PHE C CA 1
ATOM 5400 C C . PHE C 1 124 ? -64.328 43.201 60.385 1.00 22.38 124 PHE C C 1
ATOM 5401 O O . PHE C 1 124 ? -65.092 42.736 61.235 1.00 23.38 124 PHE C O 1
ATOM 5409 N N . LEU C 1 125 ? -63.462 44.182 60.631 1.00 22.52 125 LEU C N 1
ATOM 5410 C CA . LEU C 1 125 ? -63.344 44.831 61.934 1.00 22.95 125 LEU C CA 1
ATOM 5411 C C . LEU C 1 125 ? -63.215 46.334 61.710 1.00 23.59 125 LEU C C 1
ATOM 5412 O O . LEU C 1 125 ? -62.834 46.777 60.627 1.00 23.06 125 LEU C O 1
ATOM 5417 N N . GLU C 1 126 ? -63.538 47.126 62.724 1.00 23.85 126 GLU C N 1
ATOM 5418 C CA . GLU C 1 126 ? -63.361 48.562 62.576 1.00 25.10 126 GLU C CA 1
ATOM 5419 C C . GLU C 1 126 ? -61.852 48.788 62.513 1.00 24.32 126 GLU C C 1
ATOM 5420 O O . GLU C 1 126 ? -61.099 48.173 63.262 1.00 22.43 126 GLU C O 1
ATOM 5426 N N . GLY C 1 127 ? -61.419 49.643 61.593 1.00 24.30 127 GLY C N 1
ATOM 5427 C CA . GLY C 1 127 ? -60.003 49.927 61.452 1.00 25.26 127 GLY C CA 1
ATOM 5428 C C . GLY C 1 127 ? -59.767 51.353 61.002 1.00 26.04 127 GLY C C 1
ATOM 5429 O O . GLY C 1 127 ? -60.610 52.226 61.205 1.00 25.81 127 GLY C O 1
ATOM 5430 N N . GLN C 1 128 ? -58.626 51.577 60.363 1.00 26.94 128 GLN C N 1
ATOM 5431 C CA . GLN C 1 128 ? -58.258 52.901 59.883 1.00 27.23 128 GLN C CA 1
ATOM 5432 C C . GLN C 1 128 ? -59.180 53.372 58.765 1.00 27.16 128 GLN C C 1
ATOM 5433 O O . GLN C 1 128 ? -59.223 52.769 57.692 1.00 28.40 128 GLN C O 1
ATOM 5439 N N . GLY C 1 129 ? -59.924 54.442 59.035 1.00 26.28 129 GLY C N 1
ATOM 5440 C CA . GLY C 1 129 ? -60.827 55.017 58.046 1.00 26.73 129 GLY C CA 1
ATOM 5441 C C . GLY C 1 129 ? -62.215 54.407 57.953 1.00 26.79 129 GLY C C 1
ATOM 5442 O O . GLY C 1 129 ? -63.074 54.899 57.215 1.00 27.18 129 GLY C O 1
ATOM 5443 N N . GLY C 1 130 ? -62.441 53.336 58.705 1.00 25.94 130 GLY C N 1
ATOM 5444 C CA . GLY C 1 130 ? -63.725 52.661 58.674 1.00 23.87 130 GLY C CA 1
ATOM 5445 C C . GLY C 1 130 ? -63.491 51.166 58.765 1.00 23.95 130 GLY C C 1
ATOM 5446 O O . GLY C 1 130 ? -62.374 50.728 59.064 1.00 22.70 130 GLY C O 1
ATOM 5447 N N . PHE C 1 131 ? -64.524 50.374 58.499 1.00 22.88 131 PHE C N 1
ATOM 5448 C CA . PHE C 1 131 ? -64.364 48.928 58.568 1.00 23.70 131 PHE C CA 1
ATOM 5449 C C . PHE C 1 131 ? -63.290 48.467 57.599 1.00 22.95 131 PHE C C 1
ATOM 5450 O O . PHE C 1 131 ? -63.217 48.938 56.463 1.00 23.19 131 PHE C O 1
ATOM 5458 N N . ARG C 1 132 ? -62.446 47.561 58.074 1.00 22.14 132 ARG C N 1
ATOM 5459 C CA . ARG C 1 132 ? -61.346 47.024 57.290 1.00 21.87 132 ARG C CA 1
ATOM 5460 C C . ARG C 1 132 ? -61.422 45.504 57.229 1.00 22.69 132 ARG C C 1
ATOM 5461 O O . ARG C 1 132 ? -62.050 44.866 58.080 1.00 21.73 132 ARG C O 1
ATOM 5469 N N . SER C 1 133 ? -60.745 44.937 56.236 1.00 22.96 133 SER C N 1
ATOM 5470 C CA . SER C 1 133 ? -60.726 43.499 56.019 1.00 23.75 133 SER C CA 1
ATOM 5471 C C . SER C 1 133 ? -59.655 42.776 56.818 1.00 23.53 133 SER C C 1
ATOM 5472 O O . SER C 1 133 ? -58.519 43.228 56.919 1.00 24.05 133 SER C O 1
ATOM 5475 N N . ILE C 1 134 ? -60.029 41.613 57.338 1.00 23.34 134 ILE C N 1
ATOM 5476 C CA . ILE C 1 134 ? -59.136 40.766 58.124 1.00 22.30 134 ILE C CA 1
ATOM 5477 C C . ILE C 1 134 ? -58.277 39.868 57.228 1.00 22.44 134 ILE C C 1
ATOM 5478 O O . ILE C 1 134 ? -57.143 39.523 57.573 1.00 21.34 134 ILE C O 1
ATOM 5483 N N . ASP C 1 135 ? -58.826 39.491 56.077 1.00 22.97 135 ASP C N 1
ATOM 5484 C CA . ASP C 1 135 ? -58.150 38.533 55.204 1.00 23.87 135 ASP C CA 1
ATOM 5485 C C . ASP C 1 135 ? -57.879 38.906 53.742 1.00 23.99 135 ASP C C 1
ATOM 5486 O O . ASP C 1 135 ? -57.595 38.020 52.931 1.00 23.18 135 ASP C O 1
ATOM 5491 N N . PHE C 1 136 ? -57.944 40.184 53.383 1.00 23.85 136 PHE C N 1
ATOM 5492 C CA . PHE C 1 136 ? -57.688 40.544 51.991 1.00 23.59 136 PHE C CA 1
ATOM 5493 C C . PHE C 1 136 ? -56.221 40.341 51.608 1.00 23.88 136 PHE C C 1
ATOM 5494 O O . PHE C 1 136 ? -55.928 39.654 50.634 1.00 22.88 136 PHE C O 1
ATOM 5502 N N . SER C 1 137 ? -55.304 40.939 52.369 1.00 23.82 137 SER C N 1
ATOM 5503 C CA . SER C 1 137 ? -53.871 40.799 52.106 1.00 24.48 137 SER C CA 1
ATOM 5504 C C . SER C 1 137 ? -53.097 41.203 53.354 1.00 25.26 137 SER C C 1
ATOM 5505 O O . SER C 1 137 ? -53.577 42.003 54.165 1.00 25.94 137 SER C O 1
ATOM 5508 N N . ALA C 1 138 ? -51.899 40.648 53.505 1.00 25.18 138 ALA C N 1
ATOM 5509 C CA . ALA C 1 138 ? -51.061 40.939 54.660 1.00 25.59 138 ALA C CA 1
ATOM 5510 C C . ALA C 1 138 ? -50.802 42.437 54.810 1.00 26.43 138 ALA C C 1
ATOM 5511 O O . ALA C 1 138 ? -50.872 42.974 55.914 1.00 27.11 138 ALA C O 1
ATOM 5513 N N . GLU C 1 139 ? -50.510 43.113 53.703 1.00 27.40 139 GLU C N 1
ATOM 5514 C CA . GLU C 1 139 ? -50.256 44.550 53.743 1.00 28.64 139 GLU C CA 1
ATOM 5515 C C . GLU C 1 139 ? -51.509 45.317 54.165 1.00 28.10 139 GLU C C 1
ATOM 5516 O O . GLU C 1 139 ? -51.441 46.215 55.011 1.00 28.18 139 GLU C O 1
ATOM 5522 N N . ASP C 1 140 ? -52.649 44.974 53.566 1.00 27.39 140 ASP C N 1
ATOM 5523 C CA . ASP C 1 140 ? -53.905 45.639 53.898 1.00 27.10 140 ASP C CA 1
ATOM 5524 C C . ASP C 1 140 ? -54.266 45.372 55.358 1.00 26.65 140 ASP C C 1
ATOM 5525 O O . ASP C 1 140 ? -54.737 46.270 56.056 1.00 26.05 140 ASP C O 1
ATOM 5530 N N . TYR C 1 141 ? -54.026 44.144 55.814 1.00 25.64 141 TYR C N 1
ATOM 5531 C CA . TYR C 1 141 ? -54.315 43.758 57.192 1.00 25.85 141 TYR C CA 1
ATOM 5532 C C . TYR C 1 141 ? -53.436 44.540 58.165 1.00 26.63 141 TYR C C 1
ATOM 5533 O O . TYR C 1 141 ? -53.901 45.017 59.203 1.00 26.47 141 TYR C O 1
ATOM 5542 N N . ASN C 1 142 ? -52.159 44.662 57.822 1.00 27.87 142 ASN C N 1
ATOM 5543 C CA . ASN C 1 142 ? -51.210 45.392 58.647 1.00 29.22 142 ASN C CA 1
ATOM 5544 C C . ASN C 1 142 ? -51.575 46.881 58.775 1.00 29.07 142 ASN C C 1
ATOM 5545 O O . ASN C 1 142 ? -51.632 47.422 59.880 1.00 28.85 142 ASN C O 1
ATOM 5550 N N . GLU C 1 143 ? -51.849 47.536 57.651 1.00 29.74 143 GLU C N 1
ATOM 5551 C CA . GLU C 1 143 ? -52.190 48.958 57.670 1.00 30.51 143 GLU C CA 1
ATOM 5552 C C . GLU C 1 143 ? -53.606 49.217 58.181 1.00 30.21 143 GLU C C 1
ATOM 5553 O O . GLU C 1 143 ? -53.858 50.202 58.889 1.00 29.32 143 GLU C O 1
ATOM 5559 N N . GLY C 1 144 ? -54.523 48.323 57.817 1.00 28.84 144 GLY C N 1
ATOM 5560 C CA . GLY C 1 144 ? -55.915 48.471 58.195 1.00 28.38 144 GLY C CA 1
ATOM 5561 C C . GLY C 1 144 ? -56.286 48.182 59.634 1.00 27.63 144 GLY C C 1
ATOM 5562 O O . GLY C 1 144 ? -56.982 48.975 60.260 1.00 27.36 144 GLY C O 1
ATOM 5563 N N . ILE C 1 145 ? -55.850 47.049 60.175 1.00 27.10 145 ILE C N 1
ATOM 5564 C CA . ILE C 1 145 ? -56.227 46.757 61.547 1.00 25.57 145 ILE C CA 1
ATOM 5565 C C . ILE C 1 145 ? -55.085 46.517 62.523 1.00 24.41 145 ILE C C 1
ATOM 5566 O O . ILE C 1 145 ? -55.191 46.920 63.674 1.00 24.19 145 ILE C O 1
ATOM 5571 N N . VAL C 1 146 ? -53.999 45.877 62.091 1.00 23.38 146 VAL C N 1
ATOM 5572 C CA . VAL C 1 146 ? -52.886 45.634 63.012 1.00 22.95 146 VAL C CA 1
ATOM 5573 C C . VAL C 1 146 ? -52.358 46.952 63.582 1.00 23.39 146 VAL C C 1
ATOM 5574 O O . VAL C 1 146 ? -52.269 47.116 64.800 1.00 22.98 146 VAL C O 1
ATOM 5578 N N . GLN C 1 147 ? -52.011 47.892 62.705 1.00 23.49 147 GLN C N 1
ATOM 5579 C CA . GLN C 1 147 ? -51.521 49.191 63.160 1.00 25.01 147 GLN C CA 1
ATOM 5580 C C . GLN C 1 147 ? -52.605 49.967 63.912 1.00 24.27 147 GLN C C 1
ATOM 5581 O O . GLN C 1 147 ? -52.319 50.664 64.885 1.00 24.35 147 GLN C O 1
ATOM 5587 N N . PHE C 1 148 ? -53.853 49.844 63.470 1.00 24.57 148 PHE C N 1
ATOM 5588 C CA . PHE C 1 148 ? -54.937 50.556 64.131 1.00 24.32 148 PHE C CA 1
ATOM 5589 C C . PHE C 1 148 ? -55.108 50.083 65.571 1.00 24.02 148 PHE C C 1
ATOM 5590 O O . PHE C 1 148 ? -55.342 50.892 66.469 1.00 23.72 148 PHE C O 1
ATOM 5598 N N . TYR C 1 149 ? -54.984 48.776 65.795 1.00 23.80 149 TYR C N 1
ATOM 5599 C CA . TYR C 1 149 ? -55.143 48.226 67.139 1.00 24.44 149 TYR C CA 1
ATOM 5600 C C . TYR C 1 149 ? -53.870 48.273 67.977 1.00 24.73 149 TYR C C 1
ATOM 5601 O O . TYR C 1 149 ? -53.915 48.101 69.193 1.00 24.83 149 TYR C O 1
ATOM 5610 N N . GLY C 1 150 ? -52.737 48.516 67.326 1.00 25.83 150 GLY C N 1
ATOM 5611 C CA . GLY C 1 150 ? -51.481 48.652 68.049 1.00 26.13 150 GLY C CA 1
ATOM 5612 C C . GLY C 1 150 ? -50.511 47.488 67.997 1.00 26.32 150 GLY C C 1
ATOM 5613 O O . GLY C 1 150 ? -49.462 47.534 68.635 1.00 27.01 150 GLY C O 1
ATOM 5614 N N . GLY C 1 151 ? -50.848 46.447 67.242 1.00 25.80 151 GLY C N 1
ATOM 5615 C CA . GLY C 1 151 ? -49.973 45.289 67.150 1.00 26.24 151 GLY C CA 1
ATOM 5616 C C . GLY C 1 151 ? -50.719 44.006 66.820 1.00 26.84 151 GLY C C 1
ATOM 5617 O O . GLY C 1 151 ? -51.951 43.951 66.918 1.00 25.69 151 GLY C O 1
ATOM 5618 N N . PHE C 1 152 ? -49.970 42.975 66.432 1.00 26.82 152 PHE C N 1
ATOM 5619 C CA . PHE C 1 152 ? -50.553 41.690 66.056 1.00 27.82 152 PHE C CA 1
ATOM 5620 C C . PHE C 1 152 ? -51.492 41.131 67.125 1.00 28.36 152 PHE C C 1
ATOM 5621 O O . PHE C 1 152 ? -52.638 40.780 66.828 1.00 27.76 152 PHE C O 1
ATOM 5629 N N . GLU C 1 153 ? -51.007 41.052 68.365 1.00 28.40 153 GLU C N 1
ATOM 5630 C CA . GLU C 1 153 ? -51.819 40.523 69.456 1.00 28.97 153 GLU C CA 1
ATOM 5631 C C . GLU C 1 153 ? -53.054 41.371 69.714 1.00 28.40 153 GLU C C 1
ATOM 5632 O O . GLU C 1 153 ? -54.136 40.831 69.921 1.00 27.73 153 GLU C O 1
ATOM 5638 N N . GLN C 1 154 ? -52.895 42.692 69.736 1.00 27.14 154 GLN C N 1
ATOM 5639 C CA . GLN C 1 154 ? -54.044 43.562 69.944 1.00 26.46 154 GLN C CA 1
ATOM 5640 C C . GLN C 1 154 ? -55.082 43.275 68.855 1.00 25.60 154 GLN C C 1
ATOM 5641 O O . GLN C 1 154 ? -56.289 43.373 69.089 1.00 25.61 154 GLN C O 1
ATOM 5647 N N . ALA C 1 155 ? -54.597 42.908 67.674 1.00 24.27 155 ALA C N 1
ATOM 5648 C CA . ALA C 1 155 ? -55.462 42.590 66.546 1.00 23.76 155 ALA C CA 1
ATOM 5649 C C . ALA C 1 155 ? -56.181 41.278 66.831 1.00 23.34 155 ALA C C 1
ATOM 5650 O O . ALA C 1 155 ? -57.370 41.127 66.539 1.00 22.48 155 ALA C O 1
ATOM 5652 N N . GLN C 1 156 ? -55.440 40.330 67.397 1.00 23.29 156 GLN C N 1
ATOM 5653 C CA . GLN C 1 156 ? -55.998 39.028 67.744 1.00 24.38 156 GLN C CA 1
ATOM 5654 C C . GLN C 1 156 ? -57.158 39.196 68.722 1.00 25.14 156 GLN C C 1
ATOM 5655 O O . GLN C 1 156 ? -58.250 38.651 68.525 1.00 25.00 156 GLN C O 1
ATOM 5661 N N . LEU C 1 157 ? -56.903 39.949 69.789 1.00 25.42 157 LEU C N 1
ATOM 5662 C CA . LEU C 1 157 ? -57.901 40.161 70.823 1.00 25.99 157 LEU C CA 1
ATOM 5663 C C . LEU C 1 157 ? -59.119 40.908 70.310 1.00 25.50 157 LEU C C 1
ATOM 5664 O O . LEU C 1 157 ? -60.233 40.641 70.742 1.00 26.75 157 LEU C O 1
ATOM 5669 N N . ALA C 1 158 ? -58.912 41.837 69.385 1.00 24.58 158 ALA C N 1
ATOM 5670 C CA . ALA C 1 158 ? -60.029 42.587 68.815 1.00 24.27 158 ALA C CA 1
ATOM 5671 C C . ALA C 1 158 ? -60.848 41.635 67.943 1.00 23.30 158 ALA C C 1
ATOM 5672 O O . ALA C 1 158 ? -62.072 41.714 67.900 1.00 22.91 158 ALA C O 1
ATOM 5674 N N . TYR C 1 159 ? -60.150 40.734 67.259 1.00 23.00 159 TYR C N 1
ATOM 5675 C CA . TYR C 1 159 ? -60.780 39.739 66.397 1.00 22.68 159 TYR C CA 1
ATOM 5676 C C . TYR C 1 159 ? -61.595 38.753 67.241 1.00 22.39 159 TYR C C 1
ATOM 5677 O O . TYR C 1 159 ? -62.773 38.517 66.966 1.00 22.16 159 TYR C O 1
ATOM 5686 N N . LEU C 1 160 ? -60.968 38.190 68.272 1.00 22.44 160 LEU C N 1
ATOM 5687 C CA . LEU C 1 160 ? -61.647 37.228 69.132 1.00 22.86 160 LEU C CA 1
ATOM 5688 C C . LEU C 1 160 ? -62.839 37.849 69.843 1.00 22.97 160 LEU C C 1
ATOM 5689 O O . LEU C 1 160 ? -63.809 37.157 70.148 1.00 22.66 160 LEU C O 1
ATOM 5694 N N . GLU C 1 161 ? -62.768 39.149 70.115 1.00 22.77 161 GLU C N 1
ATOM 5695 C CA . GLU C 1 161 ? -63.894 39.823 70.747 1.00 24.02 161 GLU C CA 1
ATOM 5696 C C . GLU C 1 161 ? -65.029 39.864 69.733 1.00 23.30 161 GLU C C 1
ATOM 5697 O O . GLU C 1 161 ? -66.198 39.730 70.094 1.00 23.23 161 GLU C O 1
ATOM 5703 N N . GLY C 1 162 ? -64.672 40.037 68.461 1.00 22.32 162 GLY C N 1
ATOM 5704 C CA . GLY C 1 162 ? -65.664 40.062 67.401 1.00 21.53 162 GLY C CA 1
ATOM 5705 C C . GLY C 1 162 ? -66.324 38.697 67.263 1.00 21.11 162 GLY C C 1
ATOM 5706 O O . GLY C 1 162 ? -67.535 38.599 67.056 1.00 21.04 162 GLY C O 1
ATOM 5707 N N . VAL C 1 163 ? -65.517 37.645 67.371 1.00 19.89 163 VAL C N 1
ATOM 5708 C CA . VAL C 1 163 ? -66.013 36.280 67.269 1.00 20.32 163 VAL C CA 1
ATOM 5709 C C . VAL C 1 163 ? -66.996 36.005 68.411 1.00 21.20 163 VAL C C 1
ATOM 5710 O O . VAL C 1 163 ? -68.087 35.481 68.188 1.00 20.99 163 VAL C O 1
ATOM 5714 N N . LYS C 1 164 ? -66.595 36.374 69.626 1.00 21.62 164 LYS C N 1
ATOM 5715 C CA . LYS C 1 164 ? -67.418 36.195 70.816 1.00 21.97 164 LYS C CA 1
ATOM 5716 C C . LYS C 1 164 ? -68.766 36.883 70.616 1.00 22.35 164 LYS C C 1
ATOM 5717 O O . LYS C 1 164 ? -69.804 36.315 70.946 1.00 22.53 164 LYS C O 1
ATOM 5723 N N . GLN C 1 165 ? -68.749 38.094 70.059 1.00 22.10 165 GLN C N 1
ATOM 5724 C CA . GLN C 1 165 ? -69.988 38.821 69.798 1.00 22.90 165 GLN C CA 1
ATOM 5725 C C . GLN C 1 165 ? -70.854 38.099 68.760 1.00 21.47 165 GLN C C 1
ATOM 5726 O O . GLN C 1 165 ? -72.080 38.120 68.848 1.00 21.17 165 GLN C O 1
ATOM 5732 N N . SER C 1 166 ? -70.224 37.477 67.764 1.00 20.92 166 SER C N 1
ATOM 5733 C CA . SER C 1 166 ? -70.994 36.766 66.750 1.00 19.20 166 SER C CA 1
ATOM 5734 C C . SER C 1 166 ? -71.719 35.584 67.402 1.00 18.95 166 SER C C 1
ATOM 5735 O O . SER C 1 166 ? -72.858 35.264 67.063 1.00 18.58 166 SER C O 1
ATOM 5738 N N . ILE C 1 167 ? -71.057 34.953 68.359 1.00 18.81 167 ILE C N 1
ATOM 5739 C CA . ILE C 1 167 ? -71.646 33.812 69.047 1.00 19.63 167 ILE C CA 1
ATOM 5740 C C . ILE C 1 167 ? -72.806 34.230 69.950 1.00 20.62 167 ILE C C 1
ATOM 5741 O O . ILE C 1 167 ? -73.840 33.570 69.975 1.00 20.35 167 ILE C O 1
ATOM 5746 N N . GLU C 1 168 ? -72.639 35.333 70.670 1.00 20.73 168 GLU C N 1
ATOM 5747 C CA . GLU C 1 168 ? -73.671 35.828 71.585 1.00 22.41 168 GLU C CA 1
ATOM 5748 C C . GLU C 1 168 ? -74.844 36.500 70.879 1.00 22.85 168 GLU C C 1
ATOM 5749 O O . GLU C 1 168 ? -75.910 36.690 71.468 1.00 23.33 168 GLU C O 1
ATOM 5755 N N . ALA C 1 169 ? -74.633 36.876 69.622 1.00 23.17 169 ALA C N 1
ATOM 5756 C CA . ALA C 1 169 ? -75.634 37.590 68.835 1.00 23.44 169 ALA C CA 1
ATOM 5757 C C . ALA C 1 169 ? -76.986 36.896 68.623 1.00 24.62 169 ALA C C 1
ATOM 5758 O O . ALA C 1 169 ? -77.053 35.700 68.311 1.00 24.64 169 ALA C O 1
ATOM 5760 N N . ASP C 1 170 ? -78.055 37.674 68.789 1.00 24.21 170 ASP C N 1
ATOM 5761 C CA . ASP C 1 170 ? -79.415 37.199 68.563 1.00 26.21 170 ASP C CA 1
ATOM 5762 C C . ASP C 1 170 ? -79.764 37.587 67.129 1.00 25.19 170 ASP C C 1
ATOM 5763 O O . ASP C 1 170 ? -80.162 38.721 66.860 1.00 25.77 170 ASP C O 1
ATOM 5768 N N . LEU C 1 171 ? -79.579 36.657 66.202 1.00 23.51 171 LEU C N 1
ATOM 5769 C CA . LEU C 1 171 ? -79.858 36.939 64.804 1.00 23.39 171 LEU C CA 1
ATOM 5770 C C . LEU C 1 171 ? -81.085 36.192 64.324 1.00 22.92 171 LEU C C 1
ATOM 5771 O O . LEU C 1 171 ? -81.269 35.955 63.130 1.00 23.58 171 LEU C O 1
ATOM 5776 N N . GLY C 1 172 ? -81.928 35.824 65.277 1.00 22.75 172 GLY C N 1
ATOM 5777 C CA . GLY C 1 172 ? -83.150 35.126 64.942 1.00 21.67 172 GLY C CA 1
ATOM 5778 C C . GLY C 1 172 ? -82.993 33.625 64.811 1.00 21.63 172 GLY C C 1
ATOM 5779 O O . GLY C 1 172 ? -81.904 33.071 64.973 1.00 20.50 172 GLY C O 1
ATOM 5780 N N . LEU C 1 173 ? -84.105 32.971 64.507 1.00 21.76 173 LEU C N 1
ATOM 5781 C CA . LEU C 1 173 ? -84.158 31.526 64.363 1.00 22.17 173 LEU C CA 1
ATOM 5782 C C . LEU C 1 173 ? -83.231 30.945 63.292 1.00 22.17 173 LEU C C 1
ATOM 5783 O O . LEU C 1 173 ? -82.714 29.842 63.459 1.00 22.30 173 LEU C O 1
ATOM 5788 N N . PHE C 1 174 ? -83.025 31.683 62.201 1.00 20.93 174 PHE C N 1
ATOM 5789 C CA . PHE C 1 174 ? -82.206 31.199 61.086 1.00 21.23 174 PHE C CA 1
ATOM 5790 C C . PHE C 1 174 ? -80.717 31.512 61.146 1.00 20.74 174 PHE C C 1
ATOM 5791 O O . PHE C 1 174 ? -79.986 31.274 60.184 1.00 20.49 174 PHE C O 1
ATOM 5799 N N . LYS C 1 175 ? -80.266 32.041 62.276 1.00 20.09 175 LYS C N 1
ATOM 5800 C CA . LYS C 1 175 ? -78.850 32.321 62.466 1.00 18.99 175 LYS C CA 1
ATOM 5801 C C . LYS C 1 175 ? -78.050 31.019 62.314 1.00 19.07 175 LYS C C 1
ATOM 5802 O O . LYS C 1 175 ? -78.447 29.970 62.832 1.00 18.25 175 LYS C O 1
ATOM 5808 N N . PRO C 1 176 ? -76.936 31.064 61.564 1.00 18.90 176 PRO C N 1
ATOM 5809 C CA . PRO C 1 176 ? -76.131 29.849 61.401 1.00 18.03 176 PRO C CA 1
ATOM 5810 C C . PRO C 1 176 ? -75.647 29.364 62.770 1.00 19.32 176 PRO C C 1
ATOM 5811 O O . PRO C 1 176 ? -75.517 30.158 63.708 1.00 19.04 176 PRO C O 1
ATOM 5815 N N . ARG C 1 177 ? -75.402 28.064 62.893 1.00 18.90 177 ARG C N 1
ATOM 5816 C CA . ARG C 1 177 ? -74.946 27.516 64.159 1.00 19.43 177 ARG C CA 1
ATOM 5817 C C . ARG C 1 177 ? -73.536 26.950 64.100 1.00 18.75 177 ARG C C 1
ATOM 5818 O O . ARG C 1 177 ? -73.049 26.363 65.064 1.00 17.60 177 ARG C O 1
ATOM 5826 N N . ARG C 1 178 ? -72.888 27.129 62.954 1.00 18.43 178 ARG C N 1
ATOM 5827 C CA . ARG C 1 178 ? -71.509 26.696 62.790 1.00 18.04 178 ARG C CA 1
ATOM 5828 C C . ARG C 1 178 ? -70.687 27.972 62.591 1.00 18.62 178 ARG C C 1
ATOM 5829 O O . ARG C 1 178 ? -70.941 28.735 61.656 1.00 18.65 178 ARG C O 1
ATOM 5845 N N . GLY C 1 180 ? -67.579 30.072 61.495 1.00 19.85 180 GLY C N 1
ATOM 5846 C CA . GLY C 1 180 ? -66.517 29.937 60.513 1.00 19.52 180 GLY C CA 1
ATOM 5847 C C . GLY C 1 180 ? -65.105 30.307 60.934 1.00 20.02 180 GLY C C 1
ATOM 5848 O O . GLY C 1 180 ? -64.908 31.277 61.671 1.00 19.51 180 GLY C O 1
ATOM 5849 N N . HIS C 1 181 ? -64.137 29.520 60.455 1.00 18.55 181 HIS C N 1
ATOM 5850 C CA . HIS C 1 181 ? -62.702 29.725 60.692 1.00 18.61 181 HIS C CA 1
ATOM 5851 C C . HIS C 1 181 ? -62.407 30.734 61.796 1.00 19.00 181 HIS C C 1
ATOM 5852 O O . HIS C 1 181 ? -62.025 31.871 61.511 1.00 19.98 181 HIS C O 1
ATOM 5859 N N . ILE C 1 182 ? -62.534 30.308 63.053 1.00 19.55 182 ILE C N 1
ATOM 5860 C CA . ILE C 1 182 ? -62.349 31.214 64.184 1.00 20.96 182 ILE C CA 1
ATOM 5861 C C . ILE C 1 182 ? -60.925 31.605 64.587 1.00 21.96 182 ILE C C 1
ATOM 5862 O O . ILE C 1 182 ? -60.678 31.935 65.744 1.00 24.01 182 ILE C O 1
ATOM 5867 N N . SER C 1 183 ? -59.994 31.567 63.642 1.00 22.29 183 SER C N 1
ATOM 5868 C CA . SER C 1 183 ? -58.627 32.000 63.906 1.00 21.64 183 SER C CA 1
ATOM 5869 C C . SER C 1 183 ? -58.123 32.659 62.635 1.00 21.63 183 SER C C 1
ATOM 5870 O O . SER C 1 183 ? -56.944 32.561 62.292 1.00 21.35 183 SER C O 1
ATOM 5873 N N . LEU C 1 184 ? -59.035 33.336 61.944 1.00 21.23 184 LEU C N 1
ATOM 5874 C CA . LEU C 1 184 ? -58.713 34.001 60.687 1.00 21.72 184 LEU C CA 1
ATOM 5875 C C . LEU C 1 184 ? -57.674 35.101 60.884 1.00 22.15 184 LEU C C 1
ATOM 5876 O O . LEU C 1 184 ? -57.041 35.540 59.927 1.00 21.69 184 LEU C O 1
ATOM 5881 N N . CYS C 1 185 ? -57.499 35.532 62.129 1.00 22.10 185 CYS C N 1
ATOM 5882 C CA . CYS C 1 185 ? -56.522 36.569 62.441 1.00 23.03 185 CYS C CA 1
ATOM 5883 C C . CYS C 1 185 ? -55.108 36.013 62.267 1.00 23.15 185 CYS C C 1
ATOM 5884 O O . CYS C 1 185 ? -54.124 36.737 62.434 1.00 23.60 185 CYS C O 1
ATOM 5887 N N . GLN C 1 186 ? -55.022 34.728 61.917 1.00 23.30 186 GLN C N 1
ATOM 5888 C CA . GLN C 1 186 ? -53.741 34.041 61.719 1.00 23.12 186 GLN C CA 1
ATOM 5889 C C . GLN C 1 186 ? -53.451 33.762 60.243 1.00 22.85 186 GLN C C 1
ATOM 5890 O O . GLN C 1 186 ? -52.480 33.078 59.915 1.00 22.51 186 GLN C O 1
ATOM 5896 N N . LYS C 1 187 ? -54.292 34.284 59.353 1.00 23.12 187 LYS C N 1
ATOM 5897 C CA . LYS C 1 187 ? -54.115 34.040 57.925 1.00 23.70 187 LYS C CA 1
ATOM 5898 C C . LYS C 1 187 ? -52.764 34.526 57.406 1.00 24.17 187 LYS C C 1
ATOM 5899 O O . LYS C 1 187 ? -52.193 33.921 56.508 1.00 23.91 187 LYS C O 1
ATOM 5905 N N . PHE C 1 188 ? -52.251 35.608 57.983 1.00 25.38 188 PHE C N 1
ATOM 5906 C CA . PHE C 1 188 ? -50.966 36.160 57.564 1.00 25.71 188 PHE C CA 1
ATOM 5907 C C . PHE C 1 188 ? -49.899 36.069 58.661 1.00 27.05 188 PHE C C 1
ATOM 5908 O O . PHE C 1 188 ? -48.970 36.883 58.706 1.00 26.80 188 PHE C O 1
ATOM 5916 N N . GLN C 1 189 ? -50.043 35.066 59.528 1.00 28.19 189 GLN C N 1
ATOM 5917 C CA . GLN C 1 189 ? -49.118 34.803 60.635 1.00 30.68 189 GLN C CA 1
ATOM 5918 C C . GLN C 1 189 ? -47.663 35.103 60.305 1.00 31.59 189 GLN C C 1
ATOM 5919 O O . GLN C 1 189 ? -47.015 35.934 60.942 1.00 32.03 189 GLN C O 1
ATOM 5925 N N . GLN C 1 190 ? -47.155 34.363 59.326 1.00 32.91 190 GLN C N 1
ATOM 5926 C CA . GLN C 1 190 ? -45.767 34.453 58.901 1.00 34.32 190 GLN C CA 1
ATOM 5927 C C . GLN C 1 190 ? -45.281 35.863 58.604 1.00 34.51 190 GLN C C 1
ATOM 5928 O O . GLN C 1 190 ? -44.125 36.186 58.857 1.00 35.25 190 GLN C O 1
ATOM 5934 N N . PHE C 1 191 ? -46.165 36.703 58.080 1.00 34.04 191 PHE C N 1
ATOM 5935 C CA . PHE C 1 191 ? -45.806 38.079 57.752 1.00 34.42 191 PHE C CA 1
ATOM 5936 C C . PHE C 1 191 ? -45.384 38.837 59.005 1.00 34.80 191 PHE C C 1
ATOM 5937 O O . PHE C 1 191 ? -44.665 39.832 58.925 1.00 34.47 191 PHE C O 1
ATOM 5945 N N . PHE C 1 192 ? -45.815 38.344 60.160 1.00 34.66 192 PHE C N 1
ATOM 5946 C CA . PHE C 1 192 ? -45.499 38.972 61.437 1.00 35.12 192 PHE C CA 1
ATOM 5947 C C . PHE C 1 192 ? -44.623 38.047 62.290 1.00 36.21 192 PHE C C 1
ATOM 5948 O O . PHE C 1 192 ? -44.400 38.310 63.469 1.00 37.02 192 PHE C O 1
ATOM 5956 N N . GLY C 1 193 ? -44.137 36.963 61.690 1.00 37.14 193 GLY C N 1
ATOM 5957 C CA . GLY C 1 193 ? -43.298 36.016 62.414 1.00 38.10 193 GLY C CA 1
ATOM 5958 C C . GLY C 1 193 ? -44.018 35.329 63.564 1.00 38.93 193 GLY C C 1
ATOM 5959 O O . GLY C 1 193 ? -43.411 35.007 64.590 1.00 38.85 193 GLY C O 1
ATOM 5960 N N . GLU C 1 194 ? -45.310 35.072 63.382 1.00 39.56 194 GLU C N 1
ATOM 5961 C CA . GLU C 1 194 ? -46.121 34.452 64.424 1.00 40.27 194 GLU C CA 1
ATOM 5962 C C . GLU C 1 194 ? -46.737 33.104 64.054 1.00 40.13 194 GLU C C 1
ATOM 5963 O O . GLU C 1 194 ? -46.884 32.766 62.880 1.00 40.29 194 GLU C O 1
ATOM 5969 N N . ASP C 1 195 ? -47.102 32.349 65.085 1.00 39.88 195 ASP C N 1
ATOM 5970 C CA . ASP C 1 195 ? -47.784 31.070 64.939 1.00 40.14 195 ASP C CA 1
ATOM 5971 C C . ASP C 1 195 ? -48.550 30.846 66.239 1.00 40.07 195 ASP C C 1
ATOM 5972 O O . ASP C 1 195 ? -48.481 31.668 67.155 1.00 38.72 195 ASP C O 1
ATOM 5977 N N . THR C 1 196 ? -49.283 29.747 66.328 1.00 40.06 196 THR C N 1
ATOM 5978 C CA . THR C 1 196 ? -50.071 29.494 67.524 1.00 40.67 196 THR C CA 1
ATOM 5979 C C . THR C 1 196 ? -49.223 29.228 68.765 1.00 40.52 196 THR C C 1
ATOM 5980 O O . THR C 1 196 ? -49.699 29.402 69.886 1.00 39.78 196 THR C O 1
ATOM 5984 N N . SER C 1 197 ? -47.979 28.810 68.558 1.00 40.90 197 SER C N 1
ATOM 5985 C CA . SER C 1 197 ? -47.024 28.674 69.652 1.00 41.49 197 SER C CA 1
ATOM 5986 C C . SER C 1 197 ? -46.774 30.015 70.335 1.00 41.51 197 SER C C 1
ATOM 5987 O O . SER C 1 197 ? -46.099 30.083 71.362 1.00 42.11 197 SER C O 1
ATOM 5990 N N . ASP C 1 198 ? -47.324 31.079 69.758 1.00 41.23 198 ASP C N 1
ATOM 5991 C CA . ASP C 1 198 ? -47.047 32.432 70.225 1.00 41.01 198 ASP C CA 1
ATOM 5992 C C . ASP C 1 198 ? -48.293 33.073 70.825 1.00 41.56 198 ASP C C 1
ATOM 5993 O O . ASP C 1 198 ? -48.274 34.239 71.221 1.00 40.57 198 ASP C O 1
ATOM 5998 N N . PHE C 1 199 ? -49.375 32.305 70.891 1.00 38.53 199 PHE C N 1
ATOM 5999 C CA . PHE C 1 199 ? -50.587 32.745 71.571 1.00 37.34 199 PHE C CA 1
ATOM 6000 C C . PHE C 1 199 ? -50.298 33.135 73.017 1.00 37.21 199 PHE C C 1
ATOM 6001 O O . PHE C 1 199 ? -49.813 32.322 73.804 1.00 36.23 199 PHE C O 1
ATOM 6009 N N . SER C 1 200 ? -50.599 34.383 73.359 1.00 37.15 200 SER C N 1
ATOM 6010 C CA . SER C 1 200 ? -50.432 34.865 74.727 1.00 36.97 200 SER C CA 1
ATOM 6011 C C . SER C 1 200 ? -51.438 34.196 75.656 1.00 37.09 200 SER C C 1
ATOM 6012 O O . SER C 1 200 ? -52.398 33.574 75.204 1.00 36.11 200 SER C O 1
ATOM 6015 N N . GLU C 1 201 ? -51.216 34.324 76.960 1.00 37.21 201 GLU C N 1
ATOM 6016 C CA . GLU C 1 201 ? -52.125 33.730 77.929 1.00 38.01 201 GLU C CA 1
ATOM 6017 C C . GLU C 1 201 ? -53.497 34.359 77.773 1.00 37.03 201 GLU C C 1
ATOM 6018 O O . GLU C 1 201 ? -54.521 33.682 77.877 1.00 37.52 201 GLU C O 1
ATOM 6024 N N . GLU C 1 202 ? -53.512 35.663 77.528 1.00 36.31 202 GLU C N 1
ATOM 6025 C CA . GLU C 1 202 ? -54.761 36.376 77.336 1.00 35.87 202 GLU C CA 1
ATOM 6026 C C . GLU C 1 202 ? -55.506 35.830 76.118 1.00 34.36 202 GLU C C 1
ATOM 6027 O O . GLU C 1 202 ? -56.718 35.634 76.162 1.00 33.48 202 GLU C O 1
ATOM 6033 N N . VAL C 1 203 ? -54.780 35.586 75.033 1.00 33.36 203 VAL C N 1
ATOM 6034 C CA . VAL C 1 203 ? -55.405 35.056 73.829 1.00 32.28 203 VAL C CA 1
ATOM 6035 C C . VAL C 1 203 ? -55.984 33.678 74.117 1.00 32.41 203 VAL C C 1
ATOM 6036 O O . VAL C 1 203 ? -57.136 33.397 73.778 1.00 31.92 203 VAL C O 1
ATOM 6048 N N . GLU C 1 205 ? -56.919 32.412 76.971 1.00 29.61 205 GLU C N 1
ATOM 6049 C CA . GLU C 1 205 ? -58.059 32.550 77.889 1.00 29.66 205 GLU C CA 1
ATOM 6050 C C . GLU C 1 205 ? -59.331 32.926 77.162 1.00 28.72 205 GLU C C 1
ATOM 6051 O O . GLU C 1 205 ? -60.403 32.486 77.472 1.00 28.10 205 GLU C O 1
ATOM 6057 N N . LYS C 1 206 ? -59.129 33.791 76.184 1.00 28.27 206 LYS C N 1
ATOM 6058 C CA . LYS C 1 206 ? -60.168 34.345 75.307 1.00 27.53 206 LYS C CA 1
ATOM 6059 C C . LYS C 1 206 ? -60.776 33.208 74.458 1.00 26.68 206 LYS C C 1
ATOM 6060 O O . LYS C 1 206 ? -61.993 33.141 74.256 1.00 25.03 206 LYS C O 1
ATOM 6066 N N . PHE C 1 207 ? -59.925 32.281 74.024 1.00 25.68 207 PHE C N 1
ATOM 6067 C CA . PHE C 1 207 ? -60.382 31.149 73.225 1.00 26.43 207 PHE C CA 1
ATOM 6068 C C . PHE C 1 207 ? -61.197 30.216 74.110 1.00 26.62 207 PHE C C 1
ATOM 6069 O O . PHE C 1 207 ? -62.219 29.679 73.686 1.00 26.55 207 PHE C O 1
ATOM 6077 N N . ARG C 1 208 ? -60.719 30.013 75.346 1.00 26.47 208 ARG C N 1
ATOM 6078 C CA . ARG C 1 208 ? -61.435 29.144 76.271 1.00 26.78 208 ARG C CA 1
ATOM 6079 C C . ARG C 1 208 ? -62.831 29.690 76.552 1.00 26.17 208 ARG C C 1
ATOM 6080 O O . ARG C 1 208 ? -63.797 28.936 76.590 1.00 26.48 208 ARG C O 1
ATOM 6088 N N . VAL C 1 209 ? -62.938 31.004 76.722 1.00 26.41 209 VAL C N 1
ATOM 6089 C CA . VAL C 1 209 ? -64.237 31.618 76.965 1.00 26.29 209 VAL C CA 1
ATOM 6090 C C . VAL C 1 209 ? -65.110 31.423 75.731 1.00 25.98 209 VAL C C 1
ATOM 6091 O O . VAL C 1 209 ? -66.300 31.131 75.840 1.00 26.26 209 VAL C O 1
ATOM 6095 N N . ILE C 1 210 ? -64.509 31.588 74.556 1.00 24.90 210 ILE C N 1
ATOM 6096 C CA . ILE C 1 210 ? -65.237 31.418 73.307 1.00 24.41 210 ILE C CA 1
ATOM 6097 C C . ILE C 1 210 ? -65.736 29.984 73.170 1.00 23.62 210 ILE C C 1
ATOM 6098 O O . ILE C 1 210 ? -66.893 29.758 72.819 1.00 23.80 210 ILE C O 1
ATOM 6103 N N . LEU C 1 211 ? -64.872 29.015 73.459 1.00 23.32 211 LEU C N 1
ATOM 6104 C CA . LEU C 1 211 ? -65.263 27.613 73.339 1.00 23.40 211 LEU C CA 1
ATOM 6105 C C . LEU C 1 211 ? -66.375 27.249 74.318 1.00 23.38 211 LEU C C 1
ATOM 6106 O O . LEU C 1 211 ? -67.322 26.550 73.959 1.00 22.17 211 LEU C O 1
ATOM 6111 N N . ALA C 1 212 ? -66.257 27.725 75.555 1.00 23.43 212 ALA C N 1
ATOM 6112 C CA . ALA C 1 212 ? -67.259 27.442 76.575 1.00 23.95 212 ALA C CA 1
ATOM 6113 C C . ALA C 1 212 ? -68.619 27.952 76.129 1.00 23.79 212 ALA C C 1
ATOM 6114 O O . ALA C 1 212 ? -69.640 27.293 76.331 1.00 24.14 212 ALA C O 1
ATOM 6116 N N . LEU C 1 213 ? -68.632 29.131 75.518 1.00 23.20 213 LEU C N 1
ATOM 6117 C CA . LEU C 1 213 ? -69.878 29.717 75.048 1.00 23.34 213 LEU C CA 1
ATOM 6118 C C . LEU C 1 213 ? -70.430 28.924 73.865 1.00 22.58 213 LEU C C 1
ATOM 6119 O O . LEU C 1 213 ? -71.641 28.750 73.733 1.00 23.03 213 LEU C O 1
ATOM 6124 N N . VAL C 1 214 ? -69.539 28.439 73.008 1.00 21.90 214 VAL C N 1
ATOM 6125 C CA . VAL C 1 214 ? -69.958 27.660 71.851 1.00 20.92 214 VAL C CA 1
ATOM 6126 C C . VAL C 1 214 ? -70.664 26.388 72.305 1.00 20.88 214 VAL C C 1
ATOM 6127 O O . VAL C 1 214 ? -71.685 25.996 71.744 1.00 19.96 214 VAL C O 1
ATOM 6131 N N . LYS C 1 215 ? -70.115 25.752 73.331 1.00 21.99 215 LYS C N 1
ATOM 6132 C CA . LYS C 1 215 ? -70.690 24.528 73.864 1.00 22.56 215 LYS C CA 1
ATOM 6133 C C . LYS C 1 215 ? -72.046 24.815 74.509 1.00 22.69 215 LYS C C 1
ATOM 6134 O O . LYS C 1 215 ? -73.012 24.074 74.317 1.00 23.31 215 LYS C O 1
ATOM 6140 N N . LYS C 1 216 ? -72.109 25.904 75.267 1.00 21.97 216 LYS C N 1
ATOM 6141 C CA . LYS C 1 216 ? -73.332 26.287 75.956 1.00 22.32 216 LYS C CA 1
ATOM 6142 C C . LYS C 1 216 ? -74.488 26.637 75.010 1.00 21.59 216 LYS C C 1
ATOM 6143 O O . LYS C 1 216 ? -75.651 26.392 75.336 1.00 21.24 216 LYS C O 1
ATOM 6149 N N . ARG C 1 217 ? -74.180 27.209 73.848 1.00 20.03 217 ARG C N 1
ATOM 6150 C CA . ARG C 1 217 ? -75.227 27.562 72.889 1.00 19.75 217 ARG C CA 1
ATOM 6151 C C . ARG C 1 217 ? -75.550 26.371 71.982 1.00 19.41 217 ARG C C 1
ATOM 6152 O O . ARG C 1 217 ? -76.471 26.433 71.157 1.00 18.14 217 ARG C O 1
ATOM 6160 N N . ASP C 1 218 ? -74.779 25.296 72.142 1.00 19.83 218 ASP C N 1
ATOM 6161 C CA . ASP C 1 218 ? -74.949 24.073 71.364 1.00 20.65 218 ASP C CA 1
ATOM 6162 C C . ASP C 1 218 ? -74.643 24.325 69.890 1.00 21.40 218 ASP C C 1
ATOM 6163 O O . ASP C 1 218 ? -75.333 23.824 68.997 1.00 21.99 218 ASP C O 1
ATOM 6168 N N . TYR C 1 219 ? -73.608 25.123 69.647 1.00 21.06 219 TYR C N 1
ATOM 6169 C CA . TYR C 1 219 ? -73.179 25.425 68.288 1.00 20.75 219 TYR C CA 1
ATOM 6170 C C . TYR C 1 219 ? -72.083 24.439 67.903 1.00 20.99 219 TYR C C 1
ATOM 6171 O O . TYR C 1 219 ? -71.688 23.596 68.701 1.00 20.40 219 TYR C O 1
ATOM 6180 N N . GLU C 1 220 ? -71.581 24.568 66.679 1.00 21.54 220 GLU C N 1
ATOM 6181 C CA . GLU C 1 220 ? -70.499 23.717 66.205 1.00 21.37 220 GLU C CA 1
ATOM 6182 C C . GLU C 1 220 ? -69.431 24.579 65.517 1.00 21.42 220 GLU C C 1
ATOM 6183 O O . GLU C 1 220 ? -69.650 25.770 65.270 1.00 20.33 220 GLU C O 1
ATOM 6189 N N . LEU C 1 221 ? -68.283 23.976 65.210 1.00 20.82 221 LEU C N 1
ATOM 6190 C CA . LEU C 1 221 ? -67.193 24.704 64.585 1.00 20.62 221 LEU C CA 1
ATOM 6191 C C . LEU C 1 221 ? -66.789 24.203 63.207 1.00 21.23 221 LEU C C 1
ATOM 6192 O O . LEU C 1 221 ? -66.846 23.006 62.902 1.00 20.13 221 LEU C O 1
ATOM 6197 N N . ASP C 1 222 ? -66.387 25.166 62.387 1.00 21.40 222 ASP C N 1
ATOM 6198 C CA . ASP C 1 222 ? -65.902 24.964 61.026 1.00 21.94 222 ASP C CA 1
ATOM 6199 C C . ASP C 1 222 ? -64.426 24.548 61.152 1.00 21.88 222 ASP C C 1
ATOM 6200 O O . ASP C 1 222 ? -63.600 25.327 61.624 1.00 22.45 222 ASP C O 1
ATOM 6205 N N . PHE C 1 223 ? -64.113 23.292 60.831 1.00 21.60 223 PHE C N 1
ATOM 6206 C CA . PHE C 1 223 ? -62.714 22.839 60.863 1.00 20.44 223 PHE C CA 1
ATOM 6207 C C . PHE C 1 223 ? -62.207 23.187 59.470 1.00 19.86 223 PHE C C 1
ATOM 6208 O O . PHE C 1 223 ? -62.314 22.407 58.523 1.00 18.40 223 PHE C O 1
ATOM 6216 N N . ASN C 1 224 ? -61.698 24.405 59.361 1.00 19.64 224 ASN C N 1
ATOM 6217 C CA . ASN C 1 224 ? -61.282 24.962 58.081 1.00 20.58 224 ASN C CA 1
ATOM 6218 C C . ASN C 1 224 ? -59.826 24.703 57.704 1.00 20.72 224 ASN C C 1
ATOM 6219 O O . ASN C 1 224 ? -58.914 25.231 58.334 1.00 19.83 224 ASN C O 1
ATOM 6224 N N . THR C 1 225 ? -59.626 23.916 56.647 1.00 21.76 225 THR C N 1
ATOM 6225 C CA . THR C 1 225 ? -58.282 23.551 56.197 1.00 20.86 225 THR C CA 1
ATOM 6226 C C . THR C 1 225 ? -57.663 24.536 55.223 1.00 22.10 225 THR C C 1
ATOM 6227 O O . THR C 1 225 ? -56.523 24.346 54.801 1.00 21.67 225 THR C O 1
ATOM 6231 N N . ALA C 1 226 ? -58.411 25.575 54.855 1.00 22.18 226 ALA C N 1
ATOM 6232 C CA . ALA C 1 226 ? -57.920 26.577 53.913 1.00 23.18 226 ALA C CA 1
ATOM 6233 C C . ALA C 1 226 ? -56.579 27.169 54.350 1.00 23.42 226 ALA C C 1
ATOM 6234 O O . ALA C 1 226 ? -55.684 27.384 53.529 1.00 23.40 226 ALA C O 1
ATOM 6236 N N . GLY C 1 227 ? -56.458 27.440 55.645 1.00 23.53 227 GLY C N 1
ATOM 6237 C CA . GLY C 1 227 ? -55.242 28.023 56.184 1.00 23.64 227 GLY C CA 1
ATOM 6238 C C . GLY C 1 227 ? -53.980 27.249 55.856 1.00 24.29 227 GLY C C 1
ATOM 6239 O O . GLY C 1 227 ? -52.917 27.847 55.697 1.00 24.28 227 GLY C O 1
ATOM 6240 N N . LEU C 1 228 ? -54.093 25.926 55.755 1.00 24.76 228 LEU C N 1
ATOM 6241 C CA . LEU C 1 228 ? -52.945 25.075 55.437 1.00 25.72 228 LEU C CA 1
ATOM 6242 C C . LEU C 1 228 ? -52.379 25.393 54.054 1.00 26.39 228 LEU C C 1
ATOM 6243 O O . LEU C 1 228 ? -51.203 25.145 53.781 1.00 26.33 228 LEU C O 1
ATOM 6248 N N . PHE C 1 229 ? -53.223 25.939 53.182 1.00 26.89 229 PHE C N 1
ATOM 6249 C CA . PHE C 1 229 ? -52.806 26.254 51.825 1.00 27.21 229 PHE C CA 1
ATOM 6250 C C . PHE C 1 229 ? -52.610 27.735 51.534 1.00 28.20 229 PHE C C 1
ATOM 6251 O O . PHE C 1 229 ? -52.384 28.121 50.389 1.00 29.00 229 PHE C O 1
ATOM 6259 N N . LYS C 1 230 ? -52.712 28.570 52.564 1.00 28.68 230 LYS C N 1
ATOM 6260 C CA . LYS C 1 230 ? -52.471 30.002 52.389 1.00 29.38 230 LYS C CA 1
ATOM 6261 C C . LYS C 1 230 ? -50.974 30.182 52.645 1.00 29.74 230 LYS C C 1
ATOM 6262 O O . LYS C 1 230 ? -50.461 29.755 53.678 1.00 29.73 230 LYS C O 1
ATOM 6268 N N . PRO C 1 231 ? -50.254 30.820 51.706 1.00 30.28 231 PRO C N 1
ATOM 6269 C CA . PRO C 1 231 ? -48.807 31.037 51.825 1.00 30.54 231 PRO C CA 1
ATOM 6270 C C . PRO C 1 231 ? -48.250 31.593 53.134 1.00 30.65 231 PRO C C 1
ATOM 6271 O O . PRO C 1 231 ? -47.157 31.208 53.544 1.00 31.79 231 PRO C O 1
ATOM 6275 N N . LEU C 1 232 ? -48.975 32.497 53.788 1.00 29.70 232 LEU C N 1
ATOM 6276 C CA . LEU C 1 232 ? -48.483 33.078 55.038 1.00 28.94 232 LEU C CA 1
ATOM 6277 C C . LEU C 1 232 ? -49.173 32.548 56.297 1.00 28.52 232 LEU C C 1
ATOM 6278 O O . LEU C 1 232 ? -49.090 33.159 57.361 1.00 28.90 232 LEU C O 1
ATOM 6283 N N . CYS C 1 233 ? -49.851 31.410 56.182 1.00 28.01 233 CYS C N 1
ATOM 6284 C CA . CYS C 1 233 ? -50.526 30.815 57.337 1.00 27.49 233 CYS C CA 1
ATOM 6285 C C . CYS C 1 233 ? -49.869 29.476 57.682 1.00 27.25 233 CYS C C 1
ATOM 6286 O O . CYS C 1 233 ? -48.981 29.406 58.530 1.00 28.32 233 CYS C O 1
ATOM 6289 N N . GLY C 1 234 ? -50.312 28.412 57.023 1.00 26.80 234 GLY C N 1
ATOM 6290 C CA . GLY C 1 234 ? -49.719 27.103 57.249 1.00 25.81 234 GLY C CA 1
ATOM 6291 C C . GLY C 1 234 ? -50.367 26.245 58.317 1.00 26.73 234 GLY C C 1
ATOM 6292 O O . GLY C 1 234 ? -49.821 25.204 58.687 1.00 26.10 234 GLY C O 1
ATOM 6293 N N . GLU C 1 235 ? -51.526 26.676 58.812 1.00 25.62 235 GLU C N 1
ATOM 6294 C CA . GLU C 1 235 ? -52.246 25.933 59.836 1.00 25.69 235 GLU C CA 1
ATOM 6295 C C . GLU C 1 235 ? -53.749 26.006 59.586 1.00 24.29 235 GLU C C 1
ATOM 6296 O O . GLU C 1 235 ? -54.230 26.903 58.894 1.00 24.15 235 GLU C O 1
ATOM 6302 N N . THR C 1 236 ? -54.484 25.058 60.156 1.00 23.48 236 THR C N 1
ATOM 6303 C CA . THR C 1 236 ? -55.937 25.030 60.016 1.00 22.68 236 THR C CA 1
ATOM 6304 C C . THR C 1 236 ? -56.576 26.124 60.873 1.00 22.71 236 THR C C 1
ATOM 6305 O O . THR C 1 236 ? -55.937 26.657 61.782 1.00 21.65 236 THR C O 1
ATOM 6309 N N . TYR C 1 237 ? -57.827 26.464 60.566 1.00 22.83 237 TYR C N 1
ATOM 6310 C CA . TYR C 1 237 ? -58.591 27.441 61.350 1.00 21.89 237 TYR C CA 1
ATOM 6311 C C . TYR C 1 237 ? -59.723 26.677 62.043 1.00 21.96 237 TYR C C 1
ATOM 6312 O O . TYR C 1 237 ? -60.653 26.229 61.386 1.00 22.07 237 TYR C O 1
ATOM 6321 N N . PRO C 1 238 ? -59.666 26.520 63.375 1.00 22.87 238 PRO C N 1
ATOM 6322 C CA . PRO C 1 238 ? -58.616 26.983 64.284 1.00 22.77 238 PRO C CA 1
ATOM 6323 C C . PRO C 1 238 ? -57.445 26.013 64.270 1.00 23.19 238 PRO C C 1
ATOM 6324 O O . PRO C 1 238 ? -57.544 24.923 63.702 1.00 23.58 238 PRO C O 1
ATOM 6328 N N . PRO C 1 239 ? -56.317 26.400 64.892 1.00 23.10 239 PRO C N 1
ATOM 6329 C CA . PRO 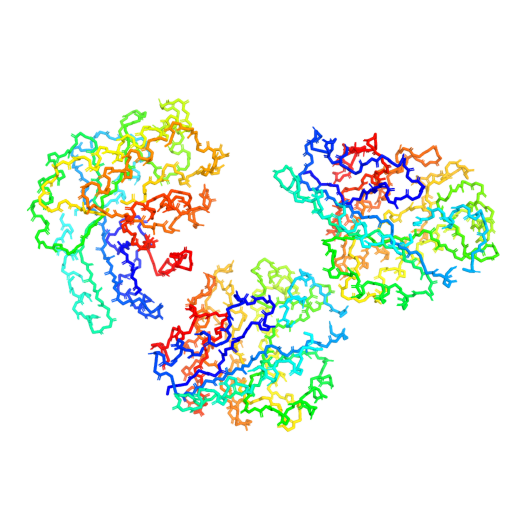C 1 239 ? -55.128 25.548 64.940 1.00 23.27 239 PRO C CA 1
ATOM 6330 C C . PRO C 1 239 ? -55.309 24.321 65.824 1.00 23.89 239 PRO C C 1
ATOM 6331 O O . PRO C 1 239 ? -56.199 24.279 66.678 1.00 23.02 239 PRO C O 1
ATOM 6335 N N . LYS C 1 240 ? -54.434 23.341 65.622 1.00 24.94 240 LYS C N 1
ATOM 6336 C CA . LYS C 1 240 ? -54.477 22.086 66.359 1.00 27.35 240 LYS C CA 1
ATOM 6337 C C . LYS C 1 240 ? -54.699 22.239 67.856 1.00 27.44 240 LYS C C 1
ATOM 6338 O O . LYS C 1 240 ? -55.540 21.552 68.436 1.00 28.39 240 LYS C O 1
ATOM 6344 N N . LYS C 1 241 ? -53.940 23.129 68.483 1.00 27.17 241 LYS C N 1
ATOM 6345 C CA . LYS C 1 241 ? -54.046 23.332 69.924 1.00 27.63 241 LYS C CA 1
ATOM 6346 C C . LYS C 1 241 ? -55.462 23.707 70.350 1.00 27.19 241 LYS C C 1
ATOM 6347 O O . LYS C 1 241 ? -55.936 23.261 71.391 1.00 27.63 241 LYS C O 1
ATOM 6353 N N . ILE C 1 242 ? -56.137 24.526 69.549 1.00 26.61 242 ILE C N 1
ATOM 6354 C CA . ILE C 1 242 ? -57.503 24.935 69.868 1.00 25.60 242 ILE C CA 1
ATOM 6355 C C . ILE C 1 242 ? -58.488 23.808 69.541 1.00 25.73 242 ILE C C 1
ATOM 6356 O O . ILE C 1 242 ? -59.447 23.578 70.271 1.00 24.77 242 ILE C O 1
ATOM 6361 N N . VAL C 1 243 ? -58.238 23.097 68.445 1.00 26.58 243 VAL C N 1
ATOM 6362 C CA . VAL C 1 243 ? -59.087 21.977 68.044 1.00 27.22 243 VAL C CA 1
ATOM 6363 C C . VAL C 1 243 ? -59.127 20.923 69.157 1.00 28.24 243 VAL C C 1
ATOM 6364 O O . VAL C 1 243 ? -60.173 20.334 69.431 1.00 28.03 243 VAL C O 1
ATOM 6368 N N . THR C 1 244 ? -57.988 20.697 69.802 1.00 29.49 244 THR C N 1
ATOM 6369 C CA . THR C 1 244 ? -57.907 19.726 70.893 1.00 30.38 244 THR C CA 1
ATOM 6370 C C . THR C 1 244 ? -58.765 20.177 72.077 1.00 30.67 244 THR C C 1
ATOM 6371 O O . THR C 1 244 ? -59.487 19.372 72.673 1.00 30.92 244 THR C O 1
ATOM 6375 N N . LEU C 1 245 ? -58.679 21.461 72.419 1.00 30.50 245 LEU C N 1
ATOM 6376 C CA . LEU C 1 245 ? -59.468 22.006 73.515 1.00 30.35 245 LEU C CA 1
ATOM 6377 C C . LEU C 1 245 ? -60.957 21.880 73.219 1.00 29.60 245 LEU C C 1
ATOM 6378 O O . LEU C 1 245 ? -61.738 21.469 74.075 1.00 28.87 245 LEU C O 1
ATOM 6383 N N . ALA C 1 246 ? -61.349 22.249 72.003 1.00 28.35 246 ALA C N 1
ATOM 6384 C CA . ALA C 1 246 ? -62.750 22.174 71.611 1.00 28.37 246 ALA C CA 1
ATOM 6385 C C . ALA C 1 246 ? -63.233 20.730 71.690 1.00 28.23 246 ALA C C 1
ATOM 6386 O O . ALA C 1 246 ? -64.306 20.452 72.221 1.00 27.98 246 ALA C O 1
ATOM 6388 N N . SER C 1 247 ? -62.425 19.815 71.163 1.00 28.79 247 SER C N 1
ATOM 6389 C CA . SER C 1 247 ? -62.774 18.400 71.165 1.00 30.55 247 SER C CA 1
ATOM 6390 C C . SER C 1 247 ? -63.068 17.847 72.550 1.00 32.00 247 SER C C 1
ATOM 6391 O O . SER C 1 247 ? -64.017 17.084 72.723 1.00 32.28 247 SER C O 1
ATOM 6394 N N . GLU C 1 248 ? -62.270 18.224 73.542 1.00 33.85 248 GLU C N 1
ATOM 6395 C CA . GLU C 1 248 ? -62.511 17.719 74.887 1.00 35.98 248 GLU C CA 1
ATOM 6396 C C . GLU C 1 248 ? -63.693 18.383 75.595 1.00 35.51 248 GLU C C 1
ATOM 6397 O O . GLU C 1 248 ? -64.048 17.985 76.700 1.00 36.61 248 GLU C O 1
ATOM 6403 N N . LEU C 1 249 ? -64.300 19.384 74.959 1.00 34.74 249 LEU C N 1
ATOM 6404 C CA . LEU C 1 249 ? -65.488 20.040 75.514 1.00 34.24 249 LEU C CA 1
ATOM 6405 C C . LEU C 1 249 ? -66.678 19.413 74.806 1.00 33.44 249 LEU C C 1
ATOM 6406 O O . LEU C 1 249 ? -67.832 19.738 75.075 1.00 34.02 249 LEU C O 1
ATOM 6411 N N . GLN C 1 250 ? -66.370 18.498 73.893 1.00 32.83 250 GLN C N 1
ATOM 6412 C CA . GLN C 1 250 ? -67.384 17.803 73.112 1.00 32.73 250 GLN C CA 1
ATOM 6413 C C . GLN C 1 250 ? -68.053 18.736 72.110 1.00 30.39 250 GLN C C 1
ATOM 6414 O O . GLN C 1 250 ? -69.252 18.634 71.871 1.00 30.18 250 GLN C O 1
ATOM 6420 N N . ILE C 1 251 ? -67.276 19.656 71.543 1.00 27.90 251 ILE C N 1
ATOM 6421 C CA . ILE C 1 251 ? -67.803 20.585 70.550 1.00 25.39 251 ILE C CA 1
ATOM 6422 C C . ILE C 1 251 ? -67.670 19.932 69.177 1.00 24.88 251 ILE C C 1
ATOM 6423 O O . ILE C 1 251 ? -66.579 19.533 68.778 1.00 23.90 251 ILE C O 1
ATOM 6428 N N . PRO C 1 252 ? -68.784 19.803 68.444 1.00 23.78 252 PRO C N 1
ATOM 6429 C CA . PRO C 1 252 ? -68.733 19.182 67.118 1.00 24.29 252 PRO C CA 1
ATOM 6430 C C . PRO C 1 252 ? -67.946 20.014 66.101 1.00 24.10 252 PRO C C 1
ATOM 6431 O O . PRO C 1 252 ? -67.962 21.247 66.143 1.00 23.36 252 PRO C O 1
ATOM 6435 N N . PHE C 1 253 ? -67.248 19.317 65.213 1.00 23.49 253 PHE C N 1
ATOM 6436 C CA . PHE C 1 253 ? -66.478 19.936 64.147 1.00 23.27 253 PHE C CA 1
ATOM 6437 C C . PHE C 1 253 ? -67.010 19.397 62.834 1.00 23.31 253 PHE C C 1
ATOM 6438 O O . PHE C 1 253 ? -67.392 18.233 62.744 1.00 23.25 253 PHE C O 1
ATOM 6446 N N . VAL C 1 254 ? -67.052 20.257 61.826 1.00 21.62 254 VAL C N 1
ATOM 6447 C CA . VAL C 1 254 ? -67.480 19.862 60.497 1.00 20.43 254 VAL C CA 1
ATOM 6448 C C . VAL C 1 254 ? -66.372 20.307 59.550 1.00 20.40 254 VAL C C 1
ATOM 6449 O O . VAL C 1 254 ? -66.047 21.494 59.475 1.00 20.58 254 VAL C O 1
ATOM 6453 N N . TYR C 1 255 ? -65.766 19.349 58.862 1.00 19.99 255 TYR C N 1
ATOM 6454 C CA . TYR C 1 255 ? -64.709 19.649 57.909 1.00 18.98 255 TYR C CA 1
ATOM 6455 C C . TYR C 1 255 ? -65.180 20.697 56.913 1.00 19.04 255 TYR C C 1
ATOM 6456 O O . TYR C 1 255 ? -66.270 20.585 56.354 1.00 18.98 255 TYR C O 1
ATOM 6465 N N . GLY C 1 256 ? -64.340 21.704 56.690 1.00 19.44 256 GLY C N 1
ATOM 6466 C CA . GLY C 1 256 ? -64.648 22.759 55.743 1.00 18.00 256 GLY C CA 1
ATOM 6467 C C . GLY C 1 256 ? -63.424 23.023 54.885 1.00 18.32 256 GLY C C 1
ATOM 6468 O O . GLY C 1 256 ? -62.369 23.407 55.390 1.00 17.87 256 GLY C O 1
ATOM 6469 N N . SER C 1 257 ? -63.558 22.806 53.581 1.00 18.64 257 SER C N 1
ATOM 6470 C CA . SER C 1 257 ? -62.447 23.017 52.666 1.00 18.01 257 SER C CA 1
ATOM 6471 C C . SER C 1 257 ? -62.356 24.479 52.236 1.00 18.60 257 SER C C 1
ATOM 6472 O O . SER C 1 257 ? -61.300 24.949 51.805 1.00 19.06 257 SER C O 1
ATOM 6475 N N . ASP C 1 258 ? -63.474 25.185 52.336 1.00 18.18 258 ASP C N 1
ATOM 6476 C CA . ASP C 1 258 ? -63.541 26.576 51.913 1.00 19.26 258 ASP C CA 1
ATOM 6477 C C . ASP C 1 258 ? -63.121 26.664 50.443 1.00 19.51 258 ASP C C 1
ATOM 6478 O O . ASP C 1 258 ? -62.452 27.618 50.024 1.00 19.09 258 ASP C O 1
ATOM 6483 N N . SER C 1 259 ? -63.525 25.666 49.661 1.00 18.59 259 SER C N 1
ATOM 6484 C CA . SER C 1 259 ? -63.172 25.612 48.245 1.00 18.85 259 SER C CA 1
ATOM 6485 C C . SER C 1 259 ? -63.771 26.753 47.426 1.00 19.19 259 SER C C 1
ATOM 6486 O O . SER C 1 259 ? -64.955 27.062 47.540 1.00 18.08 259 SER C O 1
ATOM 6489 N N . HIS C 1 260 ? -62.932 27.375 46.604 1.00 20.38 260 HIS C N 1
ATOM 6490 C CA . HIS C 1 260 ? -63.358 28.449 45.717 1.00 21.25 260 HIS C CA 1
ATOM 6491 C C . HIS C 1 260 ? -63.100 27.989 44.286 1.00 22.06 260 HIS C C 1
ATOM 6492 O O . HIS C 1 260 ? -63.241 28.758 43.332 1.00 22.15 260 HIS C O 1
ATOM 6499 N N . GLY C 1 261 ? -62.724 26.719 44.162 1.00 22.47 261 GLY C N 1
ATOM 6500 C CA . GLY C 1 261 ? -62.440 26.118 42.868 1.00 23.57 261 GLY C CA 1
ATOM 6501 C C . GLY C 1 261 ? -62.269 24.609 42.982 1.00 24.00 261 GLY C C 1
ATOM 6502 O O . GLY C 1 261 ? -62.145 24.072 44.085 1.00 23.20 261 GLY C O 1
ATOM 6503 N N . VAL C 1 262 ? -62.269 23.927 41.840 1.00 24.77 262 VAL C N 1
ATOM 6504 C CA . VAL C 1 262 ? -62.121 22.474 41.795 1.00 25.72 262 VAL C CA 1
ATOM 6505 C C . VAL C 1 262 ? -60.839 21.990 42.464 1.00 26.14 262 VAL C C 1
ATOM 6506 O O . VAL C 1 262 ? -60.837 20.967 43.148 1.00 25.96 262 VAL C O 1
ATOM 6510 N N . GLN C 1 263 ? -59.752 22.725 42.258 1.00 27.39 263 GLN C N 1
ATOM 6511 C CA . GLN C 1 263 ? -58.460 22.357 42.824 1.00 28.97 263 GLN C CA 1
ATOM 6512 C C . GLN C 1 263 ? -58.492 22.303 44.349 1.00 27.95 263 GLN C C 1
ATOM 6513 O O . GLN C 1 263 ? -57.672 21.625 44.967 1.00 28.61 263 GLN C O 1
ATOM 6519 N N . ASP C 1 264 ? -59.440 23.011 44.953 1.00 26.19 264 ASP C N 1
ATOM 6520 C CA . ASP C 1 264 ? -59.537 23.056 46.405 1.00 25.24 264 ASP C CA 1
ATOM 6521 C C . ASP C 1 264 ? -60.320 21.900 47.025 1.00 24.53 264 ASP C C 1
ATOM 6522 O O . ASP C 1 264 ? -60.154 21.602 48.214 1.00 23.40 264 ASP C O 1
ATOM 6527 N N . ILE C 1 265 ? -61.179 21.261 46.233 1.00 23.25 265 ILE C N 1
ATOM 6528 C CA . ILE C 1 265 ? -62.017 20.180 46.750 1.00 22.66 265 ILE C CA 1
ATOM 6529 C C . ILE C 1 265 ? -61.228 19.102 47.492 1.00 22.11 265 ILE C C 1
ATOM 6530 O O . ILE C 1 265 ? -60.219 18.606 46.995 1.00 22.44 265 ILE C O 1
ATOM 6535 N N . GLY C 1 266 ? -61.694 18.760 48.692 1.00 21.43 266 GLY C N 1
ATOM 6536 C CA . GLY C 1 266 ? -61.049 17.735 49.499 1.00 19.89 266 GLY C CA 1
ATOM 6537 C C . GLY C 1 266 ? -59.720 18.088 50.157 1.00 20.10 266 GLY C C 1
ATOM 6538 O O . GLY C 1 266 ? -59.176 17.287 50.905 1.00 19.90 266 GLY C O 1
ATOM 6539 N N . ARG C 1 267 ? -59.191 19.281 49.911 1.00 20.19 267 ARG C N 1
ATOM 6540 C CA . ARG C 1 267 ? -57.889 19.635 50.482 1.00 20.95 267 ARG C CA 1
ATOM 6541 C C . ARG C 1 267 ? -57.782 19.540 51.998 1.00 21.46 267 ARG C C 1
ATOM 6542 O O . ARG C 1 267 ? -58.680 19.968 52.736 1.00 21.65 267 ARG C O 1
ATOM 6550 N N . GLY C 1 268 ? -56.674 18.958 52.451 1.00 21.35 268 GLY C N 1
ATOM 6551 C CA . GLY C 1 268 ? -56.415 18.834 53.873 1.00 21.55 268 GLY C CA 1
ATOM 6552 C C . GLY C 1 268 ? -57.331 17.919 54.665 1.00 22.74 268 GLY C C 1
ATOM 6553 O O . GLY C 1 268 ? -57.327 17.957 55.897 1.00 21.15 268 GLY C O 1
ATOM 6554 N N . TYR C 1 269 ? -58.100 17.076 53.982 1.00 23.67 269 TYR C N 1
ATOM 6555 C CA . TYR C 1 269 ? -59.005 16.188 54.693 1.00 26.10 269 TYR C CA 1
ATOM 6556 C C . TYR C 1 269 ? -58.277 15.255 55.660 1.00 27.81 269 TYR C C 1
ATOM 6557 O O . TYR C 1 269 ? -58.787 14.962 56.741 1.00 27.13 269 TYR C O 1
ATOM 6566 N N . SER C 1 270 ? -57.082 14.804 55.283 1.00 29.50 270 SER C N 1
ATOM 6567 C CA . SER C 1 270 ? -56.304 13.914 56.144 1.00 30.55 270 SER C CA 1
ATOM 6568 C C . SER C 1 270 ? -56.076 14.497 57.539 1.00 30.77 270 SER C C 1
ATOM 6569 O O . SER C 1 270 ? -55.926 13.748 58.500 1.00 31.03 270 SER C O 1
ATOM 6572 N N . THR C 1 271 ? -56.044 15.823 57.656 1.00 30.45 271 THR C N 1
ATOM 6573 C CA . THR C 1 271 ? -55.837 16.438 58.960 1.00 30.24 271 THR C CA 1
ATOM 6574 C C . THR C 1 271 ? -57.125 16.417 59.772 1.00 30.74 271 THR C C 1
ATOM 6575 O O . THR C 1 271 ? -57.111 16.665 60.977 1.00 31.20 271 THR C O 1
ATOM 6579 N N . TYR C 1 272 ? -58.237 16.115 59.109 1.00 30.09 272 TYR C N 1
ATOM 6580 C CA . TYR C 1 272 ? -59.524 16.021 59.788 1.00 30.26 272 TYR C CA 1
ATOM 6581 C C . TYR C 1 272 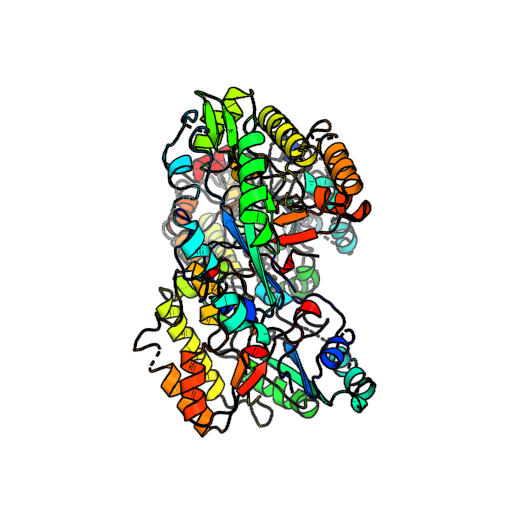? -59.667 14.627 60.392 1.00 30.99 272 TYR C C 1
ATOM 6582 O O . TYR C 1 272 ? -60.084 14.524 61.566 1.00 31.68 272 TYR C O 1
#

Secondary structure (DSSP, 8-state):
-EEEEE--TT-TTS----TT--HHHHHTT--EEEEEEEPPPPS----B-S-THHHHTT----HHHHHH--HHHHHTTTT-EEEEEEEEE--TT-HHHHHHHHHHHGGG-SEEEEE--EEEETTEEEESSS-HHHHIIIIIHHHTSHHHHHHHHHHHHHHHHH----TT------TTGGGTTGGGGT--GGG--S---HHHHHHHHHHHHT--EEEE-GGGGSTT--S-BS-HHHHHHHHHTT--EEEE--BSSGGGTTTTHHHHHHHT-/-EEEEE--TT-TTS----TT--HHHHHTT--EEEEEEEPPPPS----B-S-THHHHS-----HHHHHH--HHHHHTTTT-EEEEEEEEE--TT-HHHHHHHHHHHGGG-SEEEEE--EEEETTEEEESSS-HHHHIIIIIHHHTSHHHHHHHHHHHHHHHHH----TT------TTGGGTTGGGGT--GGG--S---HHHHHHHHHHHHT--EEEE-TTTTSTT--S-BS-HHHHHHHHHTT--EEEE--BSSGGGTTTTGGG--/-EEEEE--TT-TTS----TT--HHHHHTT--EEEEEEEPPPPS----B-S-THHHHT-----HHHHHH--HHHHHTTTT-EEEEEEEEE--TT-HHHHHHHHHHHGGG-SEEEEE--EEEETTEEEESSS-HHHHIIIIIHHHTSHHHHHHHHHHHHHHHHH----TT------TTGGGTTGGGGT--GGG--S---HHHHHHHHHHHTT--EEEE-GGGGSTTT-S-BS-HHHHHHHHTTT--EEEE--BSSGGGTTTTGGG-

Sequence (798 aa):
KRDGHTHTEFCPHGTHDDVEEVLKAIELDFDEYSIVEHAPLSSEFKNTAGDKEAVTTASASDLPYYFKKNHIKKKYASDLLIHIGFEVDYLIGYEDFTRDFLNEYGPQTDDGVLSLHFLEGQGGFRSIDFSAEDYNEGIVQFYGGFEQAQLAYLEGVKQSIEADLGLFKPRRGHISLCQKFQQFFGEDTSDFSEEVEKFRVILALVKKRDYELDFNTAGLFKPLCGETYPPKKIVTLASELQIPFVYGSDSHGVQDIGRGYSTYCQKLEKRDGHTHTEFCPHGTHDDVEEVLKAIELDFDEYSIVEHAPLSSEFKNTAGDKEAVTTASASDLPYYFKKNHIKKKYASDLLIHIGFEVDYLIGYEDFTRDFLNEYGPQTDDGVLSLHFLEGQGGFRSIDFSAEDYNEGIVQFYGGFEQAQLAYLEGVKQSIEADLGLFKPRRGHISLCQKFQQFFGEDTSDFSEEVEKFRVILALVKKRDYELDFNTAGLFKPLCGETYPPKKIVTLASELQIPFVYGSDSHGVQDIGRGYSTYCKRDGHTHTEFCPHGTHDDVEEVLKAIELDFDEYSIVEHAPLSSEFKNTAGDKEAVTTASASDLPYYFKKNHIKKKYASDLLIHIGFEVDYLIGYEDFTRDFLNEYGPQTDDGVLSLHFLEGQGGFRSIDFSAEDYNEGIVQFYGGFEQAQLAYLEGVKQSIEADLGLFKPRRGHISLCQKFQQFFGEDTSDFSEEVEKFRVILALVKKRDYELDFNTAGLFKPLCGETYPPKKIVTLASELQIPFVYGSDSHGVQDIGRGYSTY

B-factor: mean 28.58, std 7.81, range [11.18, 68.93]